Protein 5H7J (pdb70)

CATH classification: 3.40.50.300 (+3 more: 2.40.30.10, 3.30.70.870, 3.30.230.10)

Organism: Pyrococcus horikoshii (strain ATCC 700860 / DSM 12428 / JCM 9974 / NBRC 100139 / OT-3) (NCBI:txid70601)

Structure (mmCIF, N/CA/C/O backbone):
data_5H7J
#
_entry.id   5H7J
#
_cell.length_a   84.216
_cell.length_b   116.131
_cell.length_c   189.166
_cell.angle_alpha   90.00
_cell.angle_beta   90.00
_cell.angle_gamma   90.00
#
_symmetry.space_group_name_H-M   'P 21 21 21'
#
loop_
_entity.id
_entity.type
_entity.pdbx_description
1 polymer 'Elongation factor 2'
2 non-polymer 'PHOSPHOMETHYLPHOSPHONIC ACID GUANYLATE ESTER'
3 water water
#
loop_
_atom_site.group_PDB
_atom_site.id
_atom_site.type_symbol
_atom_site.label_atom_id
_atom_site.label_alt_id
_atom_site.label_comp_id
_atom_site.label_asym_id
_atom_site.label_entity_id
_atom_site.label_seq_id
_atom_site.pdbx_PDB_ins_code
_atom_site.Cartn_x
_atom_site.Cartn_y
_atom_site.Cartn_z
_atom_site.occupancy
_atom_site.B_iso_or_equiv
_atom_site.auth_seq_id
_atom_site.auth_comp_id
_atom_site.auth_asym_id
_atom_site.auth_atom_id
_atom_site.pdbx_PDB_model_num
ATOM 1 N N . ALA A 1 12 ? -15.259 -33.888 -42.693 1.00 84.21 12 ALA A N 1
ATOM 2 C CA . ALA A 1 12 ? -16.661 -33.510 -42.839 1.00 85.82 12 ALA A CA 1
ATOM 3 C C . ALA A 1 12 ? -17.555 -34.295 -41.878 1.00 93.60 12 ALA A C 1
ATOM 4 O O . ALA A 1 12 ? -18.775 -34.096 -41.845 1.00 86.96 12 ALA A O 1
ATOM 6 N N . LYS A 1 13 ? -16.938 -35.195 -41.109 1.00 97.71 13 LYS A N 1
ATOM 7 C CA . LYS A 1 13 ? -17.617 -35.881 -40.000 1.00 96.73 13 LYS A CA 1
ATOM 8 C C . LYS A 1 13 ? -17.777 -34.923 -38.823 1.00 95.84 13 LYS A C 1
ATOM 9 O O . LYS A 1 13 ? -18.430 -35.235 -37.822 1.00 91.81 13 LYS A O 1
ATOM 15 N N . ILE A 1 14 ? -17.154 -33.757 -38.956 1.00 95.71 14 ILE A N 1
ATOM 16 C CA . ILE A 1 14 ? -17.302 -32.683 -37.993 1.00 91.01 14 ILE A CA 1
ATOM 17 C C . ILE A 1 14 ? -18.774 -32.300 -37.846 1.00 94.22 14 ILE A C 1
ATOM 18 O O . ILE A 1 14 ? -19.278 -32.179 -36.724 1.00 91.46 14 ILE A O 1
ATOM 23 N N . LYS A 1 15 ? -19.472 -32.138 -38.974 1.00 97.11 15 LYS A N 1
ATOM 24 C CA . LYS A 1 15 ? -20.893 -31.777 -38.926 1.00 93.48 15 LYS A CA 1
ATOM 25 C C . LYS A 1 15 ? -21.777 -32.867 -38.330 1.00 90.36 15 LYS A C 1
ATOM 26 O O . LYS A 1 15 ? -22.808 -32.566 -37.736 1.00 86.97 15 LYS A O 1
ATOM 32 N N . GLU A 1 16 ? -21.387 -34.129 -38.471 1.00 92.20 16 GLU A N 1
ATOM 33 C CA . GLU A 1 16 ? -22.152 -35.178 -37.811 1.00 92.43 16 GLU A CA 1
ATOM 34 C C . GLU A 1 16 ? -22.023 -34.991 -36.298 1.00 92.25 16 GLU A C 1
ATOM 35 O O . GLU A 1 16 ? -22.968 -35.243 -35.544 1.00 88.27 16 GLU A O 1
ATOM 41 N N . LEU A 1 17 ? -20.860 -34.497 -35.870 1.00 96.51 17 LEU A N 1
ATOM 42 C CA . LEU A 1 17 ? -20.492 -34.458 -34.450 1.00 93.61 17 LEU A CA 1
ATOM 43 C C . LEU A 1 17 ? -21.003 -33.231 -33.682 1.00 90.23 17 LEU A C 1
ATOM 44 O O . LEU A 1 17 ? -21.329 -33.327 -32.491 1.00 85.25 17 LEU A O 1
ATOM 49 N N . MET A 1 18 ? -21.087 -32.089 -34.359 1.00 88.58 18 MET A N 1
ATOM 50 C CA . MET A 1 18 ? -21.417 -30.837 -33.680 1.00 89.14 18 MET A CA 1
ATOM 51 C C . MET A 1 18 ? -22.853 -30.801 -33.130 1.00 87.70 18 MET A C 1
ATOM 52 O O . MET A 1 18 ? -23.149 -30.042 -32.196 1.00 82.81 18 MET A O 1
ATOM 57 N N . LEU A 1 19 ? -23.729 -31.626 -33.705 1.00 85.94 19 LEU A N 1
ATOM 58 C CA . LEU A 1 19 ? -25.120 -31.744 -33.255 1.00 84.09 19 LEU A CA 1
ATOM 59 C C . LEU A 1 19 ? -25.297 -32.500 -31.942 1.00 84.90 19 LEU A C 1
ATOM 60 O O . LEU A 1 19 ? -26.409 -32.557 -31.393 1.00 82.96 19 LEU A O 1
ATOM 65 N N . GLN A 1 20 ? -24.214 -33.089 -31.447 1.00 86.64 20 GLN A N 1
ATOM 66 C CA . GLN A 1 20 ? -24.271 -33.888 -30.229 1.00 85.24 20 GLN A CA 1
ATOM 67 C C . GLN A 1 20 ? -23.335 -33.303 -29.171 1.00 85.50 20 GLN A C 1
ATOM 68 O O . GLN A 1 20 ? -22.103 -33.425 -29.271 1.00 79.11 20 GLN A O 1
ATOM 74 N N . PRO A 1 21 ? -23.925 -32.647 -28.157 1.00 85.69 21 PRO A N 1
ATOM 75 C CA . PRO A 1 21 ? -23.164 -32.020 -27.069 1.00 82.24 21 PRO A CA 1
ATOM 76 C C . PRO A 1 21 ? -22.347 -33.057 -26.282 1.00 80.89 21 PRO A C 1
ATOM 77 O O . PRO A 1 21 ? -21.203 -32.795 -25.896 1.00 76.35 21 PRO A O 1
ATOM 81 N N . GLU A 1 22 ? -22.920 -34.239 -26.068 1.00 83.87 22 GLU A N 1
ATOM 82 C CA . GLU A 1 22 ? -22.257 -35.264 -25.268 1.00 78.81 22 GLU A CA 1
ATOM 83 C C . GLU A 1 22 ? -21.002 -35.811 -25.961 1.00 77.04 22 GLU A C 1
ATOM 84 O O . GLU A 1 22 ? -20.191 -36.501 -25.341 1.00 70.35 22 GLU A O 1
ATOM 90 N N . ARG A 1 23 ? -20.833 -35.476 -27.239 1.00 75.72 23 ARG A N 1
ATOM 91 C CA . ARG A 1 23 ? -19.663 -35.908 -27.997 1.00 76.33 23 ARG A CA 1
ATOM 92 C C . ARG A 1 23 ? -18.607 -34.803 -28.138 1.00 76.88 23 ARG A C 1
ATOM 93 O O . ARG A 1 23 ? -17.603 -34.986 -28.835 1.00 78.79 23 ARG A O 1
ATOM 101 N N . ILE A 1 24 ? -18.829 -33.662 -27.486 1.00 75.06 24 ILE A N 1
ATOM 102 C CA . ILE A 1 24 ? -17.895 -32.532 -27.577 1.00 74.54 24 ILE A CA 1
ATOM 103 C C . ILE A 1 24 ? -16.958 -32.444 -26.364 1.00 69.65 24 ILE A C 1
ATOM 104 O O . ILE A 1 24 ? -17.386 -32.596 -25.214 1.00 67.25 24 ILE A O 1
ATOM 109 N N . ARG A 1 25 ? -15.676 -32.209 -26.629 1.00 68.74 25 ARG A N 1
ATOM 110 C CA . ARG A 1 25 ? -14.710 -31.924 -25.564 1.00 69.20 25 ARG A CA 1
ATOM 111 C C . ARG A 1 25 ? -14.051 -30.547 -25.759 1.00 65.55 25 ARG A C 1
ATOM 112 O O . ARG A 1 25 ? -13.253 -30.347 -26.686 1.00 64.31 25 ARG A O 1
ATOM 120 N N . ASN A 1 26 ? -14.400 -29.604 -24.886 1.00 59.63 26 ASN A N 1
ATOM 121 C CA . ASN A 1 26 ? -13.836 -28.258 -24.939 1.00 60.40 26 ASN A CA 1
ATOM 122 C C . ASN A 1 26 ? -12.720 -28.128 -23.918 1.00 57.27 26 ASN A C 1
ATOM 123 O O . ASN A 1 26 ? -12.966 -28.082 -22.695 1.00 52.72 26 ASN A O 1
ATOM 128 N N . ILE A 1 27 ? -11.487 -28.091 -24.419 1.00 52.82 27 ILE A N 1
ATOM 129 C CA . ILE A 1 27 ? -10.341 -28.231 -23.540 1.00 56.04 27 ILE A CA 1
ATOM 130 C C . ILE A 1 27 ? -9.209 -27.245 -23.833 1.00 53.82 27 ILE A C 1
ATOM 131 O O . ILE A 1 27 ? -9.157 -26.618 -24.899 1.00 49.53 27 ILE A O 1
ATOM 136 N N . GLY A 1 28 ? -8.308 -27.113 -22.864 1.00 48.11 28 GLY A N 1
ATOM 137 C CA . GLY A 1 28 ? -7.066 -26.387 -23.065 1.00 51.26 28 GLY A CA 1
ATOM 138 C C . GLY A 1 28 ? -5.888 -27.123 -22.435 1.00 53.10 28 GLY A C 1
ATOM 139 O O . GLY A 1 28 ? -6.072 -27.986 -21.569 1.00 52.76 28 GLY A O 1
ATOM 140 N N . ILE A 1 29 ? -4.682 -26.769 -22.869 1.00 51.44 29 ILE A N 1
ATOM 141 C CA . ILE A 1 29 ? -3.429 -27.289 -22.315 1.00 52.06 29 ILE A CA 1
ATOM 142 C C . ILE A 1 29 ? -2.686 -26.258 -21.437 1.00 57.48 29 ILE A C 1
ATOM 143 O O . ILE A 1 29 ? -2.319 -25.174 -21.906 1.00 51.16 29 ILE A O 1
ATOM 148 N N . ALA A 1 30 ? -2.462 -26.595 -20.168 1.00 53.34 30 ALA A N 1
ATOM 149 C CA . ALA A 1 30 ? -1.674 -25.743 -19.293 1.00 51.95 30 ALA A CA 1
ATOM 150 C C . ALA A 1 30 ? -0.282 -26.331 -19.084 1.00 58.16 30 ALA A C 1
ATOM 151 O O . ALA A 1 30 ? -0.101 -27.319 -18.356 1.00 54.00 30 ALA A O 1
ATOM 153 N N . ALA A 1 31 ? 0.705 -25.738 -19.739 1.00 58.20 31 ALA A N 1
ATOM 154 C CA . ALA A 1 31 ? 2.080 -26.164 -19.521 1.00 68.49 31 ALA A CA 1
ATOM 155 C C . ALA A 1 31 ? 2.960 -25.005 -19.066 1.00 76.92 31 ALA A C 1
ATOM 156 O O . ALA A 1 31 ? 2.905 -23.902 -19.622 1.00 70.22 31 ALA A O 1
ATOM 158 N N . HIS A 1 32 ? 3.742 -25.275 -18.025 1.00 81.49 32 HIS A N 1
ATOM 159 C CA . HIS A 1 32 ? 4.829 -24.410 -17.589 1.00 80.60 32 HIS A CA 1
ATOM 160 C C . HIS A 1 32 ? 5.735 -24.106 -18.780 1.00 81.57 32 HIS A C 1
ATOM 161 O O . HIS A 1 32 ? 6.086 -25.004 -19.541 1.00 84.19 32 HIS A O 1
ATOM 168 N N . ILE A 1 33 ? 6.048 -22.826 -18.955 1.00 82.74 33 ILE A N 1
ATOM 169 C CA . ILE A 1 33 ? 7.040 -22.336 -19.921 1.00 89.45 33 ILE A CA 1
ATOM 170 C C . ILE A 1 33 ? 8.187 -23.331 -20.175 1.00 93.16 33 ILE A C 1
ATOM 171 O O . ILE A 1 33 ? 9.036 -23.522 -19.299 1.00 94.02 33 ILE A O 1
ATOM 176 N N . ASP A 1 34 ? 8.184 -23.971 -21.351 1.00 93.12 34 ASP A N 1
ATOM 177 C CA . ASP A 1 34 ? 9.165 -25.012 -21.742 1.00 93.53 34 ASP A CA 1
ATOM 178 C C . ASP A 1 34 ? 8.955 -26.389 -21.078 1.00 91.41 34 ASP A C 1
ATOM 179 O O . ASP A 1 34 ? 9.921 -27.130 -20.883 1.00 93.69 34 ASP A O 1
ATOM 184 N N . HIS A 1 35 ? 7.716 -26.742 -20.736 1.00 89.33 35 HIS A N 1
ATOM 185 C CA . HIS A 1 35 ? 7.426 -28.089 -20.225 1.00 86.34 35 HIS A CA 1
ATOM 186 C C . HIS A 1 35 ? 6.897 -29.038 -21.317 1.00 81.24 35 HIS A C 1
ATOM 187 O O . HIS A 1 35 ? 6.755 -30.237 -21.077 1.00 72.45 35 HIS A O 1
ATOM 194 N N . GLY A 1 36 ? 6.601 -28.496 -22.501 1.00 82.66 36 GLY A N 1
ATOM 195 C CA . GLY A 1 36 ? 6.215 -29.303 -23.652 1.00 79.57 36 GLY A CA 1
ATOM 196 C C . GLY A 1 36 ? 4.935 -28.887 -24.373 1.00 80.68 36 GLY A C 1
ATOM 197 O O . GLY A 1 36 ? 4.392 -29.660 -25.172 1.00 74.69 36 GLY A O 1
ATOM 198 N N . LYS A 1 37 ? 4.478 -27.658 -24.116 1.00 84.79 37 LYS A N 1
ATOM 199 C CA . LYS A 1 37 ? 3.163 -27.169 -24.559 1.00 77.62 37 LYS A CA 1
ATOM 200 C C . LYS A 1 37 ? 2.911 -27.214 -26.063 1.00 75.53 37 LYS A C 1
ATOM 201 O O . LYS A 1 37 ? 2.069 -27.990 -26.525 1.00 76.77 37 LYS A O 1
ATOM 207 N N . THR A 1 38 ? 3.604 -26.358 -26.816 1.00 75.41 38 THR A N 1
ATOM 208 C CA . THR A 1 38 ? 3.398 -26.282 -28.263 1.00 75.65 38 THR A CA 1
ATOM 209 C C . THR A 1 38 ? 3.696 -27.636 -28.902 1.00 76.00 38 THR A C 1
ATOM 210 O O . THR A 1 38 ? 2.952 -28.094 -29.783 1.00 74.13 38 THR A O 1
ATOM 214 N N . THR A 1 39 ? 4.768 -28.278 -28.433 1.00 72.70 39 THR A N 1
ATOM 215 C CA . THR A 1 39 ? 5.105 -29.630 -28.860 1.00 73.24 39 THR A CA 1
ATOM 216 C C . THR A 1 39 ? 3.904 -30.554 -28.680 1.00 70.04 39 THR A C 1
ATOM 217 O O . THR A 1 39 ? 3.527 -31.264 -29.605 1.00 70.48 39 THR A O 1
ATOM 221 N N . LEU A 1 40 ? 3.289 -30.524 -27.501 1.00 68.61 40 LEU A N 1
ATOM 222 C CA . LEU A 1 40 ? 2.171 -31.414 -27.231 1.00 69.67 40 LEU A CA 1
ATOM 223 C C . LEU A 1 40 ? 1.002 -31.097 -28.147 1.00 71.86 40 LEU A C 1
ATOM 224 O O . LEU A 1 40 ? 0.439 -32.004 -28.757 1.00 66.12 40 LEU A O 1
ATOM 229 N N . SER A 1 41 ? 0.659 -29.813 -28.257 1.00 73.27 41 SER A N 1
ATOM 230 C CA . SER A 1 41 ? -0.438 -29.375 -29.123 1.00 74.89 41 SER A CA 1
ATOM 231 C C . SER A 1 41 ? -0.196 -29.806 -30.563 1.00 72.18 41 SER A C 1
ATOM 232 O O . SER A 1 41 ? -1.041 -30.468 -31.173 1.00 67.51 41 SER A O 1
ATOM 235 N N . ASP A 1 42 ? 0.969 -29.439 -31.089 1.00 71.94 42 ASP A N 1
ATOM 236 C CA . ASP A 1 42 ? 1.316 -29.740 -32.474 1.00 73.63 42 ASP A CA 1
ATOM 237 C C . ASP A 1 42 ? 1.236 -31.231 -32.787 1.00 75.61 42 ASP A C 1
ATOM 238 O O . ASP A 1 42 ? 0.520 -31.635 -33.704 1.00 78.84 42 ASP A O 1
ATOM 243 N N . ASN A 1 43 ? 1.946 -32.048 -32.013 1.00 76.14 43 ASN A N 1
ATOM 244 C CA . ASN A 1 43 ? 1.996 -33.485 -32.275 1.00 74.22 43 ASN A CA 1
ATOM 245 C C . ASN A 1 43 ? 0.686 -34.196 -31.962 1.00 75.87 43 ASN A C 1
ATOM 246 O O . ASN A 1 43 ? 0.435 -35.264 -32.515 1.00 75.84 43 ASN A O 1
ATOM 251 N N . LEU A 1 44 ? -0.139 -33.614 -31.084 1.00 74.25 44 LEU A N 1
ATOM 252 C CA . LEU A 1 44 ? -1.481 -34.149 -30.813 1.00 72.73 44 LEU A CA 1
ATOM 253 C C . LEU A 1 44 ? -2.371 -34.031 -32.043 1.00 77.01 44 LEU A C 1
ATOM 254 O O . LEU A 1 44 ? -3.197 -34.906 -32.303 1.00 79.66 44 LEU A O 1
ATOM 259 N N . LEU A 1 45 ? -2.204 -32.943 -32.792 1.00 76.61 45 LEU A N 1
ATOM 260 C CA . LEU A 1 45 ? -2.997 -32.734 -33.996 1.00 81.44 45 LEU A CA 1
ATOM 261 C C . LEU A 1 45 ? -2.410 -33.540 -35.152 1.00 81.74 45 LEU A C 1
ATOM 262 O O . LEU A 1 45 ? -3.134 -34.276 -35.825 1.00 82.88 45 LEU A O 1
ATOM 267 N N . ALA A 1 46 ? -1.103 -33.416 -35.368 1.00 79.20 46 ALA A N 1
ATOM 268 C CA . ALA A 1 46 ? -0.424 -34.183 -36.410 1.00 80.01 46 ALA A CA 1
ATOM 269 C C . ALA A 1 46 ? -0.649 -35.696 -36.240 1.00 81.03 46 ALA A C 1
ATOM 270 O O . ALA A 1 46 ? -0.570 -36.459 -37.204 1.00 83.52 46 ALA A O 1
ATOM 272 N N . GLY A 1 47 ? -0.949 -36.119 -35.014 1.00 78.71 47 GLY A N 1
ATOM 273 C CA . GLY A 1 47 ? -1.276 -37.506 -34.729 1.00 76.89 47 GLY A CA 1
ATOM 274 C C . GLY A 1 47 ? -2.648 -37.933 -35.233 1.00 83.64 47 GLY A C 1
ATOM 275 O O . GLY A 1 47 ? -3.084 -39.054 -34.971 1.00 80.45 47 GLY A O 1
ATOM 276 N N . ALA A 1 48 ? -3.324 -37.026 -35.944 1.00 87.38 48 ALA A N 1
ATOM 277 C CA . ALA A 1 48 ? -4.570 -37.303 -36.669 1.00 81.22 48 ALA A CA 1
ATOM 278 C C . ALA A 1 48 ? -4.923 -36.113 -37.556 1.00 79.90 48 ALA A C 1
ATOM 279 O O . ALA A 1 48 ? -5.156 -36.258 -38.754 1.00 81.77 48 ALA A O 1
ATOM 281 N N . ASN A 1 76 ? 0.444 -18.507 -32.403 1.00 94.40 76 ASN A N 1
ATOM 282 C CA . ASN A 1 76 ? -0.838 -18.225 -31.769 1.00 90.66 76 ASN A CA 1
ATOM 283 C C . ASN A 1 76 ? -2.009 -18.703 -32.615 1.00 89.07 76 ASN A C 1
ATOM 284 O O . ASN A 1 76 ? -2.248 -18.178 -33.700 1.00 88.69 76 ASN A O 1
ATOM 289 N N . ALA A 1 77 ? -2.727 -19.705 -32.119 1.00 83.56 77 ALA A N 1
ATOM 290 C CA . ALA A 1 77 ? -3.958 -20.161 -32.752 1.00 79.74 77 ALA A CA 1
ATOM 291 C C . ALA A 1 77 ? -5.110 -20.120 -31.740 1.00 75.98 77 ALA A C 1
ATOM 292 O O . ALA A 1 77 ? -5.003 -20.676 -30.645 1.00 74.45 77 ALA A O 1
ATOM 294 N N . ALA A 1 78 ? -6.206 -19.463 -32.105 1.00 72.20 78 ALA A N 1
ATOM 295 C CA . ALA A 1 78 ? -7.353 -19.338 -31.210 1.00 64.58 78 ALA A CA 1
ATOM 296 C C . ALA A 1 78 ? -7.899 -20.705 -30.819 1.00 65.05 78 ALA A C 1
ATOM 297 O O . ALA A 1 78 ? -8.197 -20.959 -29.651 1.00 63.15 78 ALA A O 1
ATOM 299 N N . ASN A 1 79 ? -8.029 -21.582 -31.808 1.00 66.88 79 ASN A N 1
ATOM 300 C CA . ASN A 1 79 ? -8.507 -22.938 -31.576 1.00 67.14 79 ASN A CA 1
ATOM 301 C C . ASN A 1 79 ? -8.018 -23.897 -32.652 1.00 71.38 79 ASN A C 1
ATOM 302 O O . ASN A 1 79 ? -7.798 -23.505 -33.802 1.00 71.20 79 ASN A O 1
ATOM 307 N N . VAL A 1 80 ? -7.832 -25.149 -32.243 1.00 71.22 80 VAL A N 1
ATOM 308 C CA . VAL A 1 80 ? -7.473 -26.255 -33.125 1.00 72.43 80 VAL A CA 1
ATOM 309 C C . VAL A 1 80 ? -8.259 -27.477 -32.655 1.00 73.55 80 VAL A C 1
ATOM 310 O O . VAL A 1 80 ? -8.218 -27.825 -31.470 1.00 70.03 80 VAL A O 1
ATOM 314 N N . SER A 1 81 ? -8.998 -28.110 -33.567 1.00 74.87 81 SER A N 1
ATOM 315 C CA . SER A 1 81 ? -9.858 -29.237 -33.188 1.00 73.93 81 SER A CA 1
ATOM 316 C C . SER A 1 81 ? -9.370 -30.584 -33.718 1.00 74.07 81 SER A C 1
ATOM 317 O O . SER A 1 81 ? -8.613 -30.669 -34.695 1.00 68.34 81 SER A O 1
ATOM 320 N N . MET A 1 82 ? -9.838 -31.635 -33.054 1.00 77.48 82 MET A N 1
ATOM 321 C CA . MET A 1 82 ? -9.427 -33.002 -33.333 1.00 75.07 82 MET A CA 1
ATOM 322 C C . MET A 1 82 ? -10.615 -33.943 -33.228 1.00 74.31 82 MET A C 1
ATOM 323 O O . MET A 1 82 ? -11.375 -33.882 -32.255 1.00 72.96 82 MET A O 1
ATOM 328 N N . VAL A 1 83 ? -10.774 -34.808 -34.229 1.00 74.99 83 VAL A N 1
ATOM 329 C CA . VAL A 1 83 ? -11.726 -35.913 -34.143 1.00 71.33 83 VAL A CA 1
ATOM 330 C C . VAL A 1 83 ? -10.995 -37.163 -33.656 1.00 72.83 83 VAL A C 1
ATOM 331 O O . VAL A 1 83 ? -9.903 -37.482 -34.138 1.00 69.09 83 VAL A O 1
ATOM 335 N N . HIS A 1 84 ? -11.604 -37.862 -32.699 1.00 74.63 84 HIS A N 1
ATOM 336 C CA . HIS A 1 84 ? -10.969 -38.991 -32.033 1.00 73.75 84 HIS A CA 1
ATOM 337 C C . HIS A 1 84 ? -11.981 -40.095 -31.744 1.00 79.75 84 HIS A C 1
ATOM 338 O O . HIS A 1 84 ? -13.038 -39.838 -31.146 1.00 75.84 84 HIS A O 1
ATOM 345 N N . ASN A 1 85 ? -11.641 -41.315 -32.172 1.00 78.52 85 ASN A N 1
ATOM 346 C CA . ASN A 1 85 ? -12.448 -42.509 -31.920 1.00 77.53 85 ASN A CA 1
ATOM 347 C C . ASN A 1 85 ? -12.102 -43.100 -30.567 1.00 76.58 85 ASN A C 1
ATOM 348 O O . ASN A 1 85 ? -10.933 -43.340 -30.265 1.00 76.77 85 ASN A O 1
ATOM 353 N N . TYR A 1 86 ? -13.115 -43.332 -29.744 1.00 76.22 86 TYR A N 1
ATOM 354 C CA . TYR A 1 86 ? -12.875 -43.916 -28.435 1.00 77.99 86 TYR A CA 1
ATOM 355 C C . TYR A 1 86 ? -13.991 -44.877 -28.049 1.00 78.89 86 TYR A C 1
ATOM 356 O O . TYR A 1 86 ? -15.148 -44.477 -27.859 1.00 74.39 86 TYR A O 1
ATOM 365 N N . GLU A 1 87 ? -13.607 -46.147 -27.929 1.00 78.56 87 GLU A N 1
ATOM 366 C CA . GLU A 1 87 ? -14.516 -47.245 -27.641 1.00 74.89 87 GLU A CA 1
ATOM 367 C C . GLU A 1 87 ? -15.700 -47.238 -28.613 1.00 78.54 87 GLU A C 1
ATOM 368 O O . GLU A 1 87 ? -16.865 -47.285 -28.207 1.00 78.98 87 GLU A O 1
ATOM 374 N N . GLY A 1 88 ? -15.371 -47.173 -29.904 1.00 77.71 88 GLY A N 1
ATOM 375 C CA . GLY A 1 88 ? -16.350 -47.276 -30.971 1.00 80.80 88 GLY A CA 1
ATOM 376 C C . GLY A 1 88 ? -16.865 -45.954 -31.505 1.00 85.50 88 GLY A C 1
ATOM 377 O O . GLY A 1 88 ? -16.973 -45.760 -32.719 1.00 87.20 88 GLY A O 1
ATOM 378 N N . LYS A 1 89 ? -17.190 -45.047 -30.589 1.00 85.30 89 LYS A N 1
ATOM 379 C CA . LYS A 1 89 ? -17.780 -43.752 -30.926 1.00 83.69 89 LYS A CA 1
ATOM 380 C C . LYS A 1 89 ? -16.728 -42.708 -31.314 1.00 84.97 89 LYS A C 1
ATOM 381 O O . LYS A 1 89 ? -15.551 -42.830 -30.957 1.00 85.58 89 LYS A O 1
ATOM 387 N N . ASP A 1 90 ? -17.147 -41.681 -32.046 1.00 80.51 90 ASP A N 1
ATOM 388 C CA . ASP A 1 90 ? -16.239 -40.589 -32.371 1.00 80.14 90 ASP A CA 1
ATOM 389 C C . ASP A 1 90 ? -16.530 -39.366 -31.499 1.00 84.84 90 ASP A C 1
ATOM 390 O O . ASP A 1 90 ? -17.652 -39.194 -31.005 1.00 82.81 90 ASP A O 1
ATOM 395 N N . TYR A 1 91 ? -15.507 -38.540 -31.283 1.00 83.69 91 TYR A N 1
ATOM 396 C CA . TYR A 1 91 ? -15.662 -37.312 -30.501 1.00 80.08 91 TYR A CA 1
ATOM 397 C C . TYR A 1 91 ? -14.946 -36.150 -31.172 1.00 74.43 91 TYR A C 1
ATOM 398 O O . TYR A 1 91 ? -13.988 -36.343 -31.922 1.00 68.52 91 TYR A O 1
ATOM 407 N N . LEU A 1 92 ? -15.444 -34.945 -30.915 1.00 74.05 92 LEU A N 1
ATOM 408 C CA . LEU A 1 92 ? -14.827 -33.725 -31.419 1.00 77.34 92 LEU A CA 1
ATOM 409 C C . LEU A 1 92 ? -14.234 -32.958 -30.242 1.00 75.34 92 LEU A C 1
ATOM 410 O O . LEU A 1 92 ? -14.950 -32.493 -29.343 1.00 71.20 92 LEU A O 1
ATOM 415 N N . ILE A 1 93 ? -12.914 -32.848 -30.246 1.00 72.47 93 ILE A N 1
ATOM 416 C CA . ILE A 1 93 ? -12.198 -32.270 -29.124 1.00 70.06 93 ILE A CA 1
ATOM 417 C C . ILE A 1 93 ? -11.680 -30.896 -29.527 1.00 65.52 93 ILE A C 1
ATOM 418 O O . ILE A 1 93 ? -10.957 -30.763 -30.520 1.00 68.05 93 ILE A O 1
ATOM 423 N N . ASN A 1 94 ? -12.072 -29.869 -28.778 1.00 58.23 94 ASN A N 1
ATOM 424 C CA . ASN A 1 94 ? -11.609 -28.513 -29.078 1.00 63.37 94 ASN A CA 1
ATOM 425 C C . ASN A 1 94 ? -10.437 -28.051 -28.199 1.00 59.24 94 ASN A C 1
ATOM 426 O O . ASN A 1 94 ? -10.610 -27.792 -27.007 1.00 55.77 94 ASN A O 1
ATOM 431 N N . LEU A 1 95 ? -9.254 -27.961 -28.802 1.00 60.44 95 LEU A N 1
ATOM 432 C CA . LEU A 1 95 ? -8.055 -27.470 -28.117 1.00 63.72 95 LEU A CA 1
ATOM 433 C C . LEU A 1 95 ? -7.951 -25.954 -28.270 1.00 62.07 95 LEU A C 1
ATOM 434 O O . LEU A 1 95 ? -7.427 -25.433 -29.257 1.00 61.70 95 LEU A O 1
ATOM 439 N N . ILE A 1 96 ? -8.475 -25.264 -27.269 1.00 59.88 96 ILE A N 1
ATOM 440 C CA . ILE A 1 96 ? -8.559 -23.812 -27.254 1.00 62.31 96 ILE A CA 1
ATOM 441 C C . ILE A 1 96 ? -7.282 -23.212 -26.694 1.00 56.64 96 ILE A C 1
ATOM 442 O O . ILE A 1 96 ? -6.766 -23.701 -25.693 1.00 55.07 96 ILE A O 1
ATOM 447 N N . ASP A 1 97 ? -6.783 -22.156 -27.328 1.00 56.70 97 ASP A N 1
ATOM 448 C CA . ASP A 1 97 ? -5.617 -21.446 -26.816 1.00 57.67 97 ASP A CA 1
ATOM 449 C C . ASP A 1 97 ? -5.807 -21.078 -25.347 1.00 55.98 97 ASP A C 1
ATOM 450 O O . ASP A 1 97 ? -6.818 -20.481 -24.964 1.00 50.86 97 ASP A O 1
ATOM 455 N N . THR A 1 98 ? -4.843 -21.484 -24.534 1.00 47.66 98 THR A N 1
ATOM 456 C CA . THR A 1 98 ? -4.853 -21.250 -23.099 1.00 48.14 98 THR A CA 1
ATOM 457 C C . THR A 1 98 ? -3.494 -20.716 -22.624 1.00 50.92 98 THR A C 1
ATOM 458 O O . THR A 1 98 ? -2.645 -21.488 -22.180 1.00 48.21 98 THR A O 1
ATOM 462 N N . PRO A 1 99 ? -3.282 -19.390 -22.729 1.00 52.07 99 PRO A N 1
ATOM 463 C CA . PRO A 1 99 ? -2.012 -18.782 -22.294 1.00 50.37 99 PRO A CA 1
ATOM 464 C C . PRO A 1 99 ? -1.675 -19.136 -20.846 1.00 45.19 99 PRO A C 1
ATOM 465 O O . PRO A 1 99 ? -2.602 -19.354 -20.066 1.00 43.00 99 PRO A O 1
ATOM 469 N N . GLY A 1 100 ? -0.388 -19.229 -20.509 1.00 43.43 100 GLY A N 1
ATOM 470 C CA . GLY A 1 100 ? 0.032 -19.417 -19.128 1.00 41.24 100 GLY A CA 1
ATOM 471 C C . GLY A 1 100 ? 1.047 -18.384 -18.624 1.00 47.30 100 GLY A C 1
ATOM 472 O O . GLY A 1 100 ? 1.823 -18.682 -17.721 1.00 48.85 100 GLY A O 1
ATOM 473 N N . HIS A 1 101 ? 1.059 -17.181 -19.203 1.00 43.02 101 HIS A N 1
ATOM 474 C CA . HIS A 1 101 ? 1.872 -16.088 -18.673 1.00 41.93 101 HIS A CA 1
ATOM 475 C C . HIS A 1 101 ? 1.207 -15.474 -17.439 1.00 43.94 101 HIS A C 1
ATOM 476 O O . HIS A 1 101 ? 0.242 -14.721 -17.557 1.00 38.79 101 HIS A O 1
ATOM 483 N N . VAL A 1 102 ? 1.729 -15.800 -16.260 1.00 46.32 102 VAL A N 1
ATOM 484 C CA . VAL A 1 102 ? 1.103 -15.401 -15.006 1.00 44.38 102 VAL A CA 1
ATOM 485 C C . VAL A 1 102 ? 1.071 -13.865 -14.825 1.00 47.65 102 VAL A C 1
ATOM 486 O O . VAL A 1 102 ? 0.322 -13.348 -14.001 1.00 41.86 102 VAL A O 1
ATOM 490 N N . ASP A 1 103 ? 1.878 -13.138 -15.592 1.00 43.57 103 ASP A N 1
ATOM 491 C CA . ASP A 1 103 ? 1.833 -11.696 -15.492 1.00 44.70 103 ASP A CA 1
ATOM 492 C C . ASP A 1 103 ? 0.933 -11.082 -16.582 1.00 45.29 103 ASP A C 1
ATOM 493 O O . ASP A 1 103 ? 0.841 -9.859 -16.695 1.00 42.91 103 ASP A O 1
ATOM 498 N N . PHE A 1 104 ? 0.274 -11.941 -17.365 1.00 41.09 104 PHE A N 1
ATOM 499 C CA . PHE A 1 104 ? -0.898 -11.551 -18.164 1.00 39.29 104 PHE A CA 1
ATOM 500 C C . PHE A 1 104 ? -2.107 -12.290 -17.661 1.00 38.81 104 PHE A C 1
ATOM 501 O O . PHE A 1 104 ? -2.700 -13.072 -18.399 1.00 39.98 104 PHE A O 1
ATOM 509 N N . GLY A 1 105 ? -2.476 -12.036 -16.408 1.00 39.43 105 GLY A N 1
ATOM 510 C CA . GLY A 1 105 ? -3.605 -12.706 -15.787 1.00 40.50 105 GLY A CA 1
ATOM 511 C C . GLY A 1 105 ? -4.898 -12.681 -16.581 1.00 42.89 105 GLY A C 1
ATOM 512 O O . GLY A 1 105 ? -5.616 -13.682 -16.640 1.00 45.30 105 GLY A O 1
ATOM 513 N N . GLY A 1 106 ? -5.200 -11.536 -17.177 1.00 42.37 106 GLY A N 1
ATOM 514 C CA . GLY A 1 106 ? -6.421 -11.373 -17.935 1.00 44.09 106 GLY A CA 1
ATOM 515 C C . GLY A 1 106 ? -6.631 -12.475 -18.960 1.00 44.88 106 GLY A C 1
ATOM 516 O O . GLY A 1 106 ? -7.678 -13.114 -18.973 1.00 45.22 106 GLY A O 1
ATOM 517 N N . ASP A 1 107 ? -5.627 -12.692 -19.805 1.00 44.81 107 ASP A N 1
ATOM 518 C CA . ASP A 1 107 ? -5.612 -13.799 -20.777 1.00 45.61 107 ASP A CA 1
ATOM 519 C C . ASP A 1 107 ? -5.771 -15.198 -20.177 1.00 45.53 107 ASP A C 1
ATOM 520 O O . ASP A 1 107 ? -6.511 -16.034 -20.710 1.00 49.14 107 ASP A O 1
ATOM 525 N N . VAL A 1 108 ? -5.068 -15.470 -19.088 1.00 40.06 108 VAL A N 1
ATOM 526 C CA . VAL A 1 108 ? -5.161 -16.795 -18.498 1.00 44.72 108 VAL A CA 1
ATOM 527 C C . VAL A 1 108 ? -6.583 -17.029 -17.999 1.00 48.28 108 VAL A C 1
ATOM 528 O O . VAL A 1 108 ? -7.193 -18.073 -18.257 1.00 49.36 108 VAL A O 1
ATOM 532 N N . THR A 1 109 ? -7.100 -16.046 -17.277 1.00 44.58 109 THR A N 1
ATOM 533 C CA . THR A 1 109 ? -8.430 -16.125 -16.694 1.00 46.32 109 THR A CA 1
ATOM 534 C C . THR A 1 109 ? -9.509 -16.294 -17.774 1.00 49.40 109 THR A C 1
ATOM 535 O O . THR A 1 109 ? -10.360 -17.176 -17.677 1.00 42.75 109 THR A O 1
ATOM 539 N N . ARG A 1 110 ? -9.459 -15.456 -18.805 1.00 45.35 110 ARG A N 1
ATOM 540 C CA . ARG A 1 110 ? -10.442 -15.565 -19.876 1.00 50.50 110 ARG A CA 1
ATOM 541 C C . ARG A 1 110 ? -10.405 -16.979 -20.498 1.00 48.41 110 ARG A C 1
ATOM 542 O O . ARG A 1 110 ? -11.448 -17.623 -20.701 1.00 44.49 110 ARG A O 1
ATOM 550 N N . ALA A 1 111 ? -9.199 -17.470 -20.764 1.00 44.92 111 ALA A N 1
ATOM 551 C CA . ALA A 1 111 ? -9.045 -18.754 -21.444 1.00 43.95 111 ALA A CA 1
ATOM 552 C C . ALA A 1 111 ? -9.642 -19.846 -20.584 1.00 44.19 111 ALA A C 1
ATOM 553 O O . ALA A 1 111 ? -10.384 -20.686 -21.074 1.00 47.08 111 ALA A O 1
ATOM 555 N N . MET A 1 112 ? -9.363 -19.804 -19.288 1.00 42.32 112 MET A N 1
ATOM 556 C CA . MET A 1 112 ? -9.908 -20.806 -18.388 1.00 43.09 112 MET A CA 1
ATOM 557 C C . MET A 1 112 ? -11.441 -20.774 -18.389 1.00 53.48 112 MET A C 1
ATOM 558 O O . MET A 1 112 ? -12.091 -21.820 -18.230 1.00 47.09 112 MET A O 1
ATOM 563 N N . ARG A 1 113 ? -12.012 -19.573 -18.550 1.00 51.41 113 ARG A N 1
ATOM 564 C CA . ARG A 1 113 ? -13.469 -19.415 -18.516 1.00 48.30 113 ARG A CA 1
ATOM 565 C C . ARG A 1 113 ? -14.119 -20.113 -19.716 1.00 49.77 113 ARG A C 1
ATOM 566 O O . ARG A 1 113 ? -15.220 -20.639 -19.608 1.00 54.42 113 ARG A O 1
ATOM 574 N N . ALA A 1 114 ? -13.398 -20.152 -20.834 1.00 49.34 114 ALA A N 1
ATOM 575 C CA . ALA A 1 114 ? -13.839 -20.783 -22.081 1.00 47.69 114 ALA A CA 1
ATOM 576 C C . ALA A 1 114 ? -13.812 -22.332 -22.125 1.00 56.56 114 ALA A C 1
ATOM 577 O O . ALA A 1 114 ? -14.520 -22.929 -22.941 1.00 59.17 114 ALA A O 1
ATOM 579 N N . ILE A 1 115 ? -12.979 -22.977 -21.305 1.00 51.86 115 ILE A N 1
ATOM 580 C CA . ILE A 1 115 ? -12.774 -24.425 -21.420 1.00 50.95 115 ILE A CA 1
ATOM 581 C C . ILE A 1 115 ? -13.441 -25.189 -20.281 1.00 53.54 115 ILE A C 1
ATOM 582 O O . ILE A 1 115 ? -13.649 -24.635 -19.198 1.00 54.50 115 ILE A O 1
ATOM 587 N N . ASP A 1 116 ? -13.765 -26.461 -20.505 1.00 50.82 116 ASP A N 1
ATOM 588 C CA . ASP A 1 116 ? -14.358 -27.269 -19.430 1.00 56.16 116 ASP A CA 1
ATOM 589 C C . ASP A 1 116 ? -13.360 -28.233 -18.802 1.00 51.62 116 ASP A C 1
ATOM 590 O O . ASP A 1 116 ? -13.587 -28.777 -17.715 1.00 50.79 116 ASP A O 1
ATOM 595 N N . GLY A 1 117 ? -12.258 -28.452 -19.502 1.00 49.46 117 GLY A N 1
ATOM 596 C CA . GLY A 1 117 ? -11.286 -29.419 -19.055 1.00 50.79 117 GLY A CA 1
ATOM 597 C C . GLY A 1 117 ? -9.934 -28.908 -19.464 1.00 53.53 117 GLY A C 1
ATOM 598 O O . GLY A 1 117 ? -9.786 -28.266 -20.522 1.00 50.03 117 GLY A O 1
ATOM 599 N N . VAL A 1 118 ? -8.950 -29.183 -18.618 1.00 47.86 118 VAL A N 1
ATOM 600 C CA . VAL A 1 118 ? -7.575 -28.817 -18.910 1.00 43.85 118 VAL A CA 1
ATOM 601 C C . VAL A 1 118 ? -6.613 -30.011 -18.734 1.00 46.28 118 VAL A C 1
ATOM 602 O O . VAL A 1 118 ? -6.733 -30.807 -17.792 1.00 44.39 118 VAL A O 1
ATOM 606 N N . ILE A 1 119 ? -5.667 -30.125 -19.658 1.00 50.63 119 ILE A N 1
ATOM 607 C CA . ILE A 1 119 ? -4.553 -31.045 -19.512 1.00 49.45 119 ILE A CA 1
ATOM 608 C C . ILE A 1 119 ? -3.400 -30.301 -18.846 1.00 49.64 119 ILE A C 1
ATOM 609 O O . ILE A 1 119 ? -2.739 -29.454 -19.461 1.00 48.18 119 ILE A O 1
ATOM 614 N N . ILE A 1 120 ? -3.171 -30.614 -17.577 1.00 47.43 120 ILE A N 1
ATOM 615 C CA . ILE A 1 120 ? -1.999 -30.114 -16.875 1.00 47.75 120 ILE A CA 1
ATOM 616 C C . ILE A 1 120 ? -0.786 -30.894 -17.370 1.00 49.65 120 ILE A C 1
ATOM 617 O O . ILE A 1 120 ? -0.779 -32.113 -17.334 1.00 49.93 120 ILE A O 1
ATOM 622 N N . VAL A 1 121 ? 0.226 -30.194 -17.856 1.00 50.17 121 VAL A N 1
ATOM 623 C CA . VAL A 1 121 ? 1.437 -30.853 -18.299 1.00 52.45 121 VAL A CA 1
ATOM 624 C C . VAL A 1 121 ? 2.581 -30.541 -17.337 1.00 58.24 121 VAL A C 1
ATOM 625 O O . VAL A 1 121 ? 2.922 -29.377 -17.134 1.00 57.73 121 VAL A O 1
ATOM 629 N N . VAL A 1 122 ? 3.142 -31.587 -16.724 1.00 56.93 122 VAL A N 1
ATOM 630 C CA . VAL A 1 122 ? 4.277 -31.445 -15.815 1.00 48.94 122 VAL A CA 1
ATOM 631 C C . VAL A 1 122 ? 5.506 -32.202 -16.342 1.00 54.17 122 VAL A C 1
ATOM 632 O O . VAL A 1 122 ? 5.405 -33.369 -16.748 1.00 49.08 122 VAL A O 1
ATOM 636 N N . ASP A 1 123 ? 6.649 -31.513 -16.345 1.00 55.10 123 ASP A N 1
ATOM 637 C CA . ASP A 1 123 ? 7.961 -32.070 -16.691 1.00 56.77 123 ASP A CA 1
ATOM 638 C C . ASP A 1 123 ? 8.394 -33.105 -15.636 1.00 56.00 123 ASP A C 1
ATOM 639 O O . ASP A 1 123 ? 8.544 -32.772 -14.449 1.00 50.84 123 ASP A O 1
ATOM 644 N N . ALA A 1 124 ? 8.592 -34.349 -16.080 1.00 55.54 124 ALA A N 1
ATOM 645 C CA . ALA A 1 124 ? 8.952 -35.465 -15.195 1.00 55.27 124 ALA A CA 1
ATOM 646 C C . ALA A 1 124 ? 10.174 -35.151 -14.330 1.00 55.36 124 ALA A C 1
ATOM 647 O O . ALA A 1 124 ? 10.160 -35.359 -13.112 1.00 54.00 124 ALA A O 1
ATOM 649 N N . VAL A 1 125 ? 11.213 -34.598 -14.946 1.00 57.00 125 VAL A N 1
ATOM 650 C CA . VAL A 1 125 ? 12.425 -34.269 -14.203 1.00 56.70 125 VAL A CA 1
ATOM 651 C C . VAL A 1 125 ? 12.196 -33.090 -13.272 1.00 57.26 125 VAL A C 1
ATOM 652 O O . VAL A 1 125 ? 12.521 -33.152 -12.085 1.00 61.26 125 VAL A O 1
ATOM 656 N N . GLU A 1 126 ? 11.631 -32.012 -13.809 1.00 59.66 126 GLU A N 1
ATOM 657 C CA . GLU A 1 126 ? 11.548 -30.756 -13.071 1.00 57.66 126 GLU A CA 1
ATOM 658 C C . GLU A 1 126 ? 10.453 -30.766 -11.997 1.00 53.51 126 GLU A C 1
ATOM 659 O O . GLU A 1 126 ? 10.599 -30.139 -10.960 1.00 53.95 126 GLU A O 1
ATOM 665 N N . GLY A 1 127 ? 9.365 -31.485 -12.239 1.00 52.93 127 GLY A N 1
ATOM 666 C CA . GLY A 1 127 ? 8.297 -31.557 -11.258 1.00 50.90 127 GLY A CA 1
ATOM 667 C C . GLY A 1 127 ? 7.372 -30.349 -11.328 1.00 55.10 127 GLY A C 1
ATOM 668 O O . GLY A 1 127 ? 7.485 -29.524 -12.241 1.00 51.55 127 GLY A O 1
ATOM 669 N N . VAL A 1 128 ? 6.465 -30.243 -10.355 1.00 53.60 128 VAL A N 1
ATOM 670 C CA . VAL A 1 128 ? 5.467 -29.176 -10.329 1.00 50.05 128 VAL A CA 1
ATOM 671 C C . VAL A 1 128 ? 6.077 -27.844 -9.915 1.00 50.21 128 VAL A C 1
ATOM 672 O O . VAL A 1 128 ? 6.505 -27.683 -8.777 1.00 52.05 128 VAL A O 1
ATOM 676 N N . MET A 1 129 ? 6.106 -26.907 -10.857 1.00 48.61 129 MET A N 1
ATOM 677 C CA . MET A 1 129 ? 6.722 -25.587 -10.692 1.00 50.84 129 MET A CA 1
ATOM 678 C C . MET A 1 129 ? 5.700 -24.541 -10.197 1.00 49.63 129 MET A C 1
ATOM 679 O O . MET A 1 129 ? 4.503 -24.740 -10.353 1.00 48.25 129 MET A O 1
ATOM 684 N N . PRO A 1 130 ? 6.169 -23.439 -9.574 1.00 51.82 130 PRO A N 1
ATOM 685 C CA . PRO A 1 130 ? 5.237 -22.405 -9.093 1.00 49.86 130 PRO A CA 1
ATOM 686 C C . PRO A 1 130 ? 4.262 -21.886 -10.166 1.00 53.38 130 PRO A C 1
ATOM 687 O O . PRO A 1 130 ? 3.078 -21.652 -9.857 1.00 50.23 130 PRO A O 1
ATOM 691 N N . GLN A 1 131 ? 4.730 -21.734 -11.403 1.00 48.91 131 GLN A N 1
ATOM 692 C CA . GLN A 1 131 ? 3.866 -21.212 -12.460 1.00 52.64 131 GLN A CA 1
ATOM 693 C C . GLN A 1 131 ? 2.747 -22.206 -12.780 1.00 54.02 131 GLN A C 1
ATOM 694 O O . GLN A 1 131 ? 1.612 -21.815 -13.093 1.00 48.08 131 GLN A O 1
ATOM 700 N N . THR A 1 132 ? 3.103 -23.489 -12.706 1.00 51.44 132 THR A N 1
ATOM 701 C CA . THR A 1 132 ? 2.174 -24.587 -12.885 1.00 53.56 132 THR A CA 1
ATOM 702 C C . THR A 1 132 ? 1.107 -24.566 -11.794 1.00 48.03 132 THR A C 1
ATOM 703 O O . THR A 1 132 ? -0.063 -24.772 -12.087 1.00 48.63 132 THR A O 1
ATOM 707 N N . GLU A 1 133 ? 1.507 -24.339 -10.542 1.00 43.46 133 GLU A N 1
ATOM 708 C CA . GLU A 1 133 ? 0.532 -24.238 -9.453 1.00 49.89 133 GLU A CA 1
ATOM 709 C C . GLU A 1 133 ? -0.454 -23.106 -9.720 1.00 49.49 133 GLU A C 1
ATOM 710 O O . GLU A 1 133 ? -1.660 -23.235 -9.447 1.00 44.72 133 GLU A O 1
ATOM 716 N N . THR A 1 134 ? 0.069 -22.001 -10.255 1.00 46.74 134 THR A N 1
ATOM 717 C CA . THR A 1 134 ? -0.739 -20.824 -10.494 1.00 45.61 134 THR A CA 1
ATOM 718 C C . THR A 1 134 ? -1.782 -21.081 -11.590 1.00 47.19 134 THR A C 1
ATOM 719 O O . THR A 1 134 ? -2.964 -20.839 -11.364 1.00 47.68 134 THR A O 1
ATOM 723 N N . VAL A 1 135 ? -1.398 -21.622 -12.741 1.00 43.24 135 VAL A N 1
ATOM 724 C CA . VAL A 1 135 ? -2.425 -21.856 -13.746 1.00 46.01 135 VAL A CA 1
ATOM 725 C C . VAL A 1 135 ? -3.461 -22.894 -13.261 1.00 49.21 135 VAL A C 1
ATOM 726 O O . VAL A 1 135 ? -4.662 -22.728 -13.494 1.00 50.16 135 VAL A O 1
ATOM 730 N N . VAL A 1 136 ? -3.003 -23.939 -12.573 1.00 47.47 136 VAL A N 1
ATOM 731 C CA . VAL A 1 136 ? -3.889 -24.972 -12.045 1.00 46.23 136 VAL A CA 1
ATOM 732 C C . VAL A 1 136 ? -4.924 -24.346 -11.120 1.00 44.69 136 VAL A C 1
ATOM 733 O O . VAL A 1 136 ? -6.110 -24.687 -11.157 1.00 41.99 136 VAL A O 1
ATOM 737 N N . ARG A 1 137 ? -4.450 -23.412 -10.300 1.00 49.05 137 ARG A N 1
ATOM 738 C CA . ARG A 1 137 ? -5.292 -22.627 -9.408 1.00 44.88 137 ARG A CA 1
ATOM 739 C C . ARG A 1 137 ? -6.389 -21.878 -10.174 1.00 47.43 137 ARG A C 1
ATOM 740 O O . ARG A 1 137 ? -7.554 -21.838 -9.741 1.00 47.08 137 ARG A O 1
ATOM 748 N N . GLN A 1 138 ? -6.026 -21.304 -11.315 1.00 41.02 138 GLN A N 1
ATOM 749 C CA . GLN A 1 138 ? -6.999 -20.561 -12.110 1.00 44.82 138 GLN A CA 1
ATOM 750 C C . GLN A 1 138 ? -8.026 -21.507 -12.741 1.00 49.54 138 GLN A C 1
ATOM 751 O O . GLN A 1 138 ? -9.219 -21.191 -12.794 1.00 44.08 138 GLN A O 1
ATOM 757 N N . ALA A 1 139 ? -7.570 -22.666 -13.215 1.00 43.04 139 ALA A N 1
ATOM 758 C CA . ALA A 1 139 ? -8.486 -23.642 -13.775 1.00 44.49 139 ALA A CA 1
ATOM 759 C C . ALA A 1 139 ? -9.495 -24.078 -12.693 1.00 47.92 139 ALA A C 1
ATOM 760 O O . ALA A 1 139 ? -10.714 -24.070 -12.912 1.00 47.63 139 ALA A O 1
ATOM 762 N N . LEU A 1 140 ? -8.987 -24.403 -11.512 1.00 40.67 140 LEU A N 1
ATOM 763 C CA . LEU A 1 140 ? -9.854 -24.801 -10.426 1.00 43.06 140 LEU A CA 1
ATOM 764 C C . LEU A 1 140 ? -10.846 -23.676 -10.043 1.00 50.45 140 LEU A C 1
ATOM 765 O O . LEU A 1 140 ? -12.015 -23.953 -9.770 1.00 48.27 140 LEU A O 1
ATOM 770 N N . ARG A 1 141 ? -10.391 -22.419 -10.053 1.00 49.89 141 ARG A N 1
ATOM 771 C CA . ARG A 1 141 ? -11.249 -21.292 -9.693 1.00 50.54 141 ARG A CA 1
ATOM 772 C C . ARG A 1 141 ? -12.405 -21.146 -10.692 1.00 53.84 141 ARG A C 1
ATOM 773 O O . ARG A 1 141 ? -13.513 -20.708 -10.334 1.00 55.36 141 ARG A O 1
ATOM 781 N N . GLU A 1 142 ? -12.148 -21.524 -11.942 1.00 48.80 142 GLU A N 1
ATOM 782 C CA . GLU A 1 142 ? -13.147 -21.392 -12.982 1.00 46.94 142 GLU A CA 1
ATOM 783 C C . GLU A 1 142 ? -13.831 -22.731 -13.261 1.00 49.11 142 GLU A C 1
ATOM 784 O O . GLU A 1 142 ? -14.329 -22.955 -14.362 1.00 49.36 142 GLU A O 1
ATOM 790 N N . TYR A 1 143 ? -13.847 -23.614 -12.262 1.00 49.17 143 TYR A N 1
ATOM 791 C CA . TYR A 1 143 ? -14.580 -24.885 -12.354 1.00 54.11 143 TYR A CA 1
ATOM 792 C C . TYR A 1 143 ? -14.206 -25.654 -13.627 1.00 54.56 143 TYR A C 1
ATOM 793 O O . TYR A 1 143 ? -15.070 -26.115 -14.369 1.00 57.43 143 TYR A O 1
ATOM 802 N N . VAL A 1 144 ? -12.907 -25.720 -13.896 1.00 51.64 144 VAL A N 1
ATOM 803 C CA . VAL A 1 144 ? -12.361 -26.490 -15.005 1.00 53.14 144 VAL A CA 1
ATOM 804 C C . VAL A 1 144 ? -11.766 -27.782 -14.461 1.00 53.75 144 VAL A C 1
ATOM 805 O O . VAL A 1 144 ? -10.882 -27.740 -13.595 1.00 53.25 144 VAL A O 1
ATOM 809 N N . LYS A 1 145 ? -12.253 -28.924 -14.940 1.00 51.97 145 LYS A N 1
ATOM 810 C CA . LYS A 1 145 ? -11.764 -30.195 -14.424 1.00 54.70 145 LYS A CA 1
ATOM 811 C C . LYS A 1 145 ? -10.389 -30.539 -15.023 1.00 49.93 145 LYS A C 1
ATOM 812 O O . LYS A 1 145 ? -10.123 -30.306 -16.215 1.00 46.64 145 LYS A O 1
ATOM 818 N N . PRO A 1 146 ? -9.500 -31.079 -14.178 1.00 50.83 146 PRO A N 1
ATOM 819 C CA . PRO A 1 146 ? -8.129 -31.341 -14.628 1.00 50.00 146 PRO A CA 1
ATOM 820 C C . PRO A 1 146 ? -7.829 -32.813 -14.924 1.00 51.27 146 PRO A C 1
ATOM 821 O O . PRO A 1 146 ? -8.391 -33.758 -14.361 1.00 47.14 146 PRO A O 1
ATOM 825 N N . VAL A 1 147 ? -6.899 -32.977 -15.840 1.00 52.07 147 VAL A N 1
ATOM 826 C CA . VAL A 1 147 ? -6.329 -34.267 -16.146 1.00 54.40 147 VAL A CA 1
ATOM 827 C C . VAL A 1 147 ? -4.814 -34.038 -16.202 1.00 53.41 147 VAL A C 1
ATOM 828 O O . VAL A 1 147 ? -4.383 -32.908 -16.462 1.00 47.90 147 VAL A O 1
ATOM 832 N N . LEU A 1 148 ? -4.002 -35.058 -15.920 1.00 53.94 148 LEU A N 1
ATOM 833 C CA . LEU A 1 148 ? -2.552 -34.840 -15.866 1.00 51.24 148 LEU A CA 1
ATOM 834 C C . LEU A 1 148 ? -1.777 -35.550 -16.976 1.00 57.25 148 LEU A C 1
ATOM 835 O O . LEU A 1 148 ? -2.087 -36.685 -17.340 1.00 57.88 148 LEU A O 1
ATOM 840 N N . PHE A 1 149 ? -0.779 -34.863 -17.527 1.00 54.93 149 PHE A N 1
ATOM 841 C CA . PHE A 1 149 ? 0.178 -35.494 -18.429 1.00 56.11 149 PHE A CA 1
ATOM 842 C C . PHE A 1 149 ? 1.619 -35.203 -18.022 1.00 57.37 149 PHE A C 1
ATOM 843 O O . PHE A 1 149 ? 2.099 -34.071 -18.134 1.00 55.79 149 PHE A O 1
ATOM 851 N N . ILE A 1 150 ? 2.302 -36.238 -17.548 1.00 54.80 150 ILE A N 1
ATOM 852 C CA . ILE A 1 150 ? 3.689 -36.106 -17.135 1.00 56.73 150 ILE A CA 1
ATOM 853 C C . ILE A 1 150 ? 4.575 -36.260 -18.366 1.00 55.50 150 ILE A C 1
ATOM 854 O O . ILE A 1 150 ? 4.575 -37.303 -19.013 1.00 57.13 150 ILE A O 1
ATOM 859 N N . ASN A 1 151 ? 5.301 -35.197 -18.695 1.00 55.28 151 ASN A N 1
ATOM 860 C CA . ASN A 1 151 ? 6.061 -35.129 -19.940 1.00 55.51 151 ASN A CA 1
ATOM 861 C C . ASN A 1 151 ? 7.553 -35.380 -19.716 1.00 54.75 151 ASN A C 1
ATOM 862 O O . ASN A 1 151 ? 8.002 -35.447 -18.573 1.00 53.51 151 ASN A O 1
ATOM 867 N N . LYS A 1 152 ? 8.300 -35.514 -20.813 1.00 50.90 152 LYS A N 1
ATOM 868 C CA . LYS A 1 152 ? 9.756 -35.642 -20.801 1.00 59.20 152 LYS A CA 1
ATOM 869 C C . LYS A 1 152 ? 10.248 -36.852 -19.993 1.00 60.86 152 LYS A C 1
ATOM 870 O O . LYS A 1 152 ? 11.304 -36.802 -19.357 1.00 56.80 152 LYS A O 1
ATOM 876 N N . VAL A 1 153 ? 9.472 -37.934 -20.035 1.00 58.00 153 VAL A N 1
ATOM 877 C CA . VAL A 1 153 ? 9.833 -39.177 -19.368 1.00 59.52 153 VAL A CA 1
ATOM 878 C C . VAL A 1 153 ? 11.012 -39.809 -20.109 1.00 62.64 153 VAL A C 1
ATOM 879 O O . VAL A 1 153 ? 11.837 -40.493 -19.511 1.00 61.77 153 VAL A O 1
ATOM 883 N N . ASP A 1 154 ? 11.101 -39.540 -21.410 1.00 60.42 154 ASP A N 1
ATOM 884 C CA . ASP A 1 154 ? 12.250 -39.944 -22.220 1.00 62.72 154 ASP A CA 1
ATOM 885 C C . ASP A 1 154 ? 13.560 -39.546 -21.550 1.00 63.79 154 ASP A C 1
ATOM 886 O O . ASP A 1 154 ? 14.574 -40.219 -21.698 1.00 64.56 154 ASP A O 1
ATOM 891 N N . ARG A 1 155 ? 13.533 -38.445 -20.809 1.00 60.42 155 ARG A N 1
ATOM 892 C CA . ARG A 1 155 ? 14.702 -38.038 -20.051 1.00 65.52 155 ARG A CA 1
ATOM 893 C C . ARG A 1 155 ? 14.958 -39.008 -18.906 1.00 63.00 155 ARG A C 1
ATOM 894 O O . ARG A 1 155 ? 16.106 -39.364 -18.632 1.00 60.88 155 ARG A O 1
ATOM 902 N N . LEU A 1 156 ? 13.886 -39.434 -18.245 1.00 59.94 156 LEU A N 1
ATOM 903 C CA . LEU A 1 156 ? 13.988 -40.405 -17.155 1.00 64.29 156 LEU A CA 1
ATOM 904 C C . LEU A 1 156 ? 14.641 -41.708 -17.632 1.00 61.56 156 LEU A C 1
ATOM 905 O O . LEU A 1 156 ? 15.421 -42.322 -16.910 1.00 61.40 156 LEU A O 1
ATOM 910 N N . ILE A 1 157 ? 14.314 -42.105 -18.858 1.00 59.74 157 ILE A N 1
ATOM 911 C CA . ILE A 1 157 ? 14.777 -43.349 -19.447 1.00 61.27 157 ILE A CA 1
ATOM 912 C C . ILE A 1 157 ? 16.222 -43.298 -19.952 1.00 66.17 157 ILE A C 1
ATOM 913 O O . ILE A 1 157 ? 17.000 -44.211 -19.689 1.00 68.83 157 ILE A O 1
ATOM 918 N N . ARG A 1 158 ? 16.589 -42.238 -20.664 1.00 64.63 158 ARG A N 1
ATOM 919 C CA . ARG A 1 158 ? 17.890 -42.196 -21.336 1.00 67.95 158 ARG A CA 1
ATOM 920 C C . ARG A 1 158 ? 18.988 -41.553 -20.490 1.00 69.93 158 ARG A C 1
ATOM 921 O O . ARG A 1 158 ? 20.123 -42.029 -20.449 1.00 72.88 158 ARG A O 1
ATOM 929 N N . GLU A 1 159 ? 18.628 -40.478 -19.807 1.00 64.53 159 GLU A N 1
ATOM 930 C CA . GLU A 1 159 ? 19.558 -39.665 -19.045 1.00 60.12 159 GLU A CA 1
ATOM 931 C C . GLU A 1 159 ? 19.838 -40.259 -17.652 1.00 61.42 159 GLU A C 1
ATOM 932 O O . GLU A 1 159 ? 20.988 -40.361 -17.216 1.00 61.24 159 GLU A O 1
ATOM 938 N N . LEU A 1 160 ? 18.785 -40.653 -16.943 1.00 57.70 160 LEU A N 1
ATOM 939 C CA . LEU A 1 160 ? 18.972 -41.161 -15.589 1.00 58.68 160 LEU A CA 1
ATOM 940 C C . LEU A 1 160 ? 18.910 -42.695 -15.497 1.00 53.34 160 LEU A C 1
ATOM 941 O O . LEU A 1 160 ? 19.251 -43.258 -14.466 1.00 53.19 160 LEU A O 1
ATOM 946 N N . LYS A 1 161 ? 18.454 -43.350 -16.564 1.00 54.87 161 LYS A N 1
ATOM 947 C CA . LYS A 1 161 ? 18.369 -44.820 -16.628 1.00 57.20 161 LYS A CA 1
ATOM 948 C C . LYS A 1 161 ? 17.583 -45.421 -15.481 1.00 52.81 161 LYS A C 1
ATOM 949 O O . LYS A 1 161 ? 17.969 -46.449 -14.940 1.00 49.08 161 LYS A O 1
ATOM 955 N N . LEU A 1 162 ? 16.483 -44.773 -15.118 1.00 53.69 162 LEU A N 1
ATOM 956 C CA . LEU A 1 162 ? 15.584 -45.274 -14.091 1.00 51.46 162 LEU A CA 1
ATOM 957 C C . LEU A 1 162 ? 14.890 -46.572 -14.502 1.00 49.22 162 LEU A C 1
ATOM 958 O O . LEU A 1 162 ? 14.684 -46.845 -15.679 1.00 48.92 162 LEU A O 1
ATOM 963 N N . THR A 1 163 ? 14.564 -47.376 -13.500 1.00 49.25 163 THR A N 1
ATOM 964 C CA . THR A 1 163 ? 13.747 -48.572 -13.648 1.00 50.96 163 THR A CA 1
ATOM 965 C C . THR A 1 163 ? 12.273 -48.174 -13.669 1.00 54.01 163 THR A C 1
ATOM 966 O O . THR A 1 163 ? 11.935 -47.074 -13.247 1.00 50.15 163 THR A O 1
ATOM 970 N N . PRO A 1 164 ? 11.388 -49.071 -14.138 1.00 58.15 164 PRO A N 1
ATOM 971 C CA . PRO A 1 164 ? 9.963 -48.736 -14.093 1.00 54.51 164 PRO A CA 1
ATOM 972 C C . PRO A 1 164 ? 9.496 -48.393 -12.685 1.00 59.10 164 PRO A C 1
ATOM 973 O O . PRO A 1 164 ? 8.749 -47.423 -12.500 1.00 59.21 164 PRO A O 1
ATOM 977 N N . GLN A 1 165 ? 9.948 -49.172 -11.704 1.00 59.52 165 GLN A N 1
ATOM 978 C CA . GLN A 1 165 ? 9.584 -48.939 -10.308 1.00 64.86 165 GLN A CA 1
ATOM 979 C C . GLN A 1 165 ? 9.909 -47.510 -9.875 1.00 62.47 165 GLN A C 1
ATOM 980 O O . GLN A 1 165 ? 9.060 -46.841 -9.284 1.00 60.49 165 GLN A O 1
ATOM 986 N N . GLN A 1 166 ? 11.129 -47.058 -10.173 1.00 53.89 166 GLN A N 1
ATOM 987 C CA . GLN A 1 166 ? 11.587 -45.736 -9.763 1.00 54.30 166 GLN A CA 1
ATOM 988 C C . GLN A 1 166 ? 10.817 -44.642 -10.466 1.00 55.99 166 GLN A C 1
ATOM 989 O O . GLN A 1 166 ? 10.598 -43.578 -9.900 1.00 52.03 166 GLN A O 1
ATOM 995 N N . MET A 1 167 ? 10.430 -44.901 -11.710 1.00 53.63 167 MET A N 1
ATOM 996 C CA . MET A 1 167 ? 9.723 -43.904 -12.488 1.00 55.28 167 MET A CA 1
ATOM 997 C C . MET A 1 167 ? 8.276 -43.785 -11.989 1.00 63.41 167 MET A C 1
ATOM 998 O O . MET A 1 167 ? 7.769 -42.664 -11.812 1.00 56.77 167 MET A O 1
ATOM 1003 N N . MET A 1 168 ? 7.625 -44.923 -11.727 1.00 61.00 168 MET A N 1
ATOM 1004 C CA . MET A 1 168 ? 6.284 -44.903 -11.156 1.00 58.63 168 MET A CA 1
ATOM 1005 C C . MET A 1 168 ? 6.271 -44.153 -9.826 1.00 63.13 168 MET A C 1
ATOM 1006 O O . MET A 1 168 ? 5.331 -43.406 -9.522 1.00 62.20 168 MET A O 1
ATOM 1011 N N . GLU A 1 169 ? 7.321 -44.314 -9.032 1.00 58.59 169 GLU A N 1
ATOM 1012 C CA . GLU A 1 169 ? 7.324 -43.620 -7.758 1.00 62.32 169 GLU A CA 1
ATOM 1013 C C . GLU A 1 169 ? 7.503 -42.117 -7.987 1.00 63.50 169 GLU A C 1
ATOM 1014 O O . GLU A 1 169 ? 6.908 -41.299 -7.274 1.00 65.99 169 GLU A O 1
ATOM 1020 N N . ARG A 1 170 ? 8.294 -41.759 -8.996 1.00 58.11 170 ARG A N 1
ATOM 1021 C CA . ARG A 1 170 ? 8.517 -40.360 -9.337 1.00 59.18 170 ARG A CA 1
ATOM 1022 C C . ARG A 1 170 ? 7.200 -39.701 -9.755 1.00 60.17 170 ARG A C 1
ATOM 1023 O O . ARG A 1 170 ? 6.881 -38.581 -9.336 1.00 60.61 170 ARG A O 1
ATOM 1031 N N . PHE A 1 171 ? 6.438 -40.423 -10.570 1.00 57.00 171 PHE A N 1
ATOM 1032 C CA . PHE A 1 171 ? 5.095 -40.023 -10.971 1.00 59.74 171 PHE A CA 1
ATOM 1033 C C . PHE A 1 171 ? 4.160 -39.794 -9.777 1.00 59.30 171 PHE A C 1
ATOM 1034 O O . PHE A 1 171 ? 3.447 -38.789 -9.723 1.00 57.67 171 PHE A O 1
ATOM 1042 N N . SER A 1 172 ? 4.203 -40.711 -8.814 1.00 58.54 172 SER A N 1
ATOM 1043 C CA . SER A 1 172 ? 3.422 -40.600 -7.588 1.00 60.16 172 SER A CA 1
ATOM 1044 C C . SER A 1 172 ? 3.694 -39.349 -6.747 1.00 61.15 172 SER A C 1
ATOM 1045 O O . SER A 1 172 ? 2.797 -38.877 -6.048 1.00 61.69 172 SER A O 1
ATOM 1048 N N . LYS A 1 173 ? 4.909 -38.812 -6.775 1.00 56.75 173 LYS A N 1
ATOM 1049 C CA . LYS A 1 173 ? 5.125 -37.584 -6.024 1.00 60.99 173 LYS A CA 1
ATOM 1050 C C . LYS A 1 173 ? 4.593 -36.382 -6.814 1.00 58.31 173 LYS A C 1
ATOM 1051 O O . LYS A 1 173 ? 4.061 -35.447 -6.229 1.00 58.79 173 LYS A O 1
ATOM 1057 N N . ILE A 1 174 ? 4.743 -36.422 -8.138 1.00 54.11 174 ILE A N 1
ATOM 1058 C CA . ILE A 1 174 ? 4.167 -35.410 -9.015 1.00 58.76 174 ILE A CA 1
ATOM 1059 C C . ILE A 1 174 ? 2.635 -35.403 -8.870 1.00 58.72 174 ILE A C 1
ATOM 1060 O O . ILE A 1 174 ? 2.027 -34.365 -8.590 1.00 52.72 174 ILE A O 1
ATOM 1065 N N . ILE A 1 175 ? 2.034 -36.579 -9.018 1.00 55.53 175 ILE A N 1
ATOM 1066 C CA . ILE A 1 175 ? 0.609 -36.769 -8.771 1.00 58.14 175 ILE A CA 1
ATOM 1067 C C . ILE A 1 175 ? 0.165 -36.298 -7.377 1.00 61.00 175 ILE A C 1
ATOM 1068 O O . ILE A 1 175 ? -0.866 -35.618 -7.238 1.00 58.39 175 ILE A O 1
ATOM 1073 N N . MET A 1 176 ? 0.946 -36.636 -6.353 1.00 58.67 176 MET A N 1
ATOM 1074 C CA . MET A 1 176 ? 0.629 -36.196 -4.995 1.00 63.04 176 MET A CA 1
ATOM 1075 C C . MET A 1 176 ? 0.630 -34.661 -4.904 1.00 62.29 176 MET A C 1
ATOM 1076 O O . MET A 1 176 ? -0.282 -34.070 -4.321 1.00 57.79 176 MET A O 1
ATOM 1081 N N . ASP A 1 177 ? 1.651 -34.034 -5.496 1.00 61.90 177 ASP A N 1
ATOM 1082 C CA . ASP A 1 177 ? 1.766 -32.573 -5.554 1.00 60.10 177 ASP A CA 1
ATOM 1083 C C . ASP A 1 177 ? 0.566 -31.920 -6.249 1.00 59.74 177 ASP A C 1
ATOM 1084 O O . ASP A 1 177 ? -0.002 -30.935 -5.756 1.00 55.17 177 ASP A O 1
ATOM 1089 N N . VAL A 1 178 ? 0.196 -32.469 -7.405 1.00 55.99 178 VAL A N 1
ATOM 1090 C CA . VAL A 1 178 ? -0.953 -31.980 -8.144 1.00 54.60 178 VAL A CA 1
ATOM 1091 C C . VAL A 1 178 ? -2.231 -32.153 -7.295 1.00 59.34 178 VAL A C 1
ATOM 1092 O O . VAL A 1 178 ? -3.059 -31.244 -7.210 1.00 54.75 178 VAL A O 1
ATOM 1096 N N . ASN A 1 179 ? -2.371 -33.301 -6.638 1.00 57.89 179 ASN A N 1
ATOM 1097 C CA . ASN A 1 179 ? -3.572 -33.564 -5.862 1.00 54.89 179 ASN A CA 1
ATOM 1098 C C . ASN A 1 179 ? -3.601 -32.748 -4.580 1.00 54.68 179 ASN A C 1
ATOM 1099 O O . ASN A 1 179 ? -4.665 -32.528 -4.017 1.00 55.09 179 ASN A O 1
ATOM 1104 N N . ARG A 1 180 ? -2.453 -32.268 -4.123 1.00 54.85 180 ARG A N 1
ATOM 1105 C CA . ARG A 1 180 ? -2.487 -31.321 -3.016 1.00 58.38 180 ARG A CA 1
ATOM 1106 C C . ARG A 1 180 ? -3.102 -29.997 -3.499 1.00 57.60 180 ARG A C 1
ATOM 1107 O O . ARG A 1 180 ? -3.872 -29.359 -2.778 1.00 56.89 180 ARG A O 1
ATOM 1115 N N . LEU A 1 181 ? -2.767 -29.602 -4.725 1.00 57.07 181 LEU A N 1
ATOM 1116 C CA . LEU A 1 181 ? -3.328 -28.395 -5.338 1.00 59.88 181 LEU A CA 1
ATOM 1117 C C . LEU A 1 181 ? -4.856 -28.482 -5.501 1.00 56.34 181 LEU A C 1
ATOM 1118 O O . LEU A 1 181 ? -5.577 -27.518 -5.243 1.00 52.39 181 LEU A O 1
ATOM 1123 N N . ILE A 1 182 ? -5.336 -29.645 -5.923 1.00 51.51 182 ILE A N 1
ATOM 1124 C CA . ILE A 1 182 ? -6.759 -29.855 -6.128 1.00 56.51 182 ILE A CA 1
ATOM 1125 C C . ILE A 1 182 ? -7.508 -29.867 -4.788 1.00 57.57 182 ILE A C 1
ATOM 1126 O O . ILE A 1 182 ? -8.546 -29.224 -4.630 1.00 55.41 182 ILE A O 1
ATOM 1131 N N . GLN A 1 183 ? -6.954 -30.573 -3.813 1.00 56.51 183 GLN A N 1
ATOM 1132 C CA . GLN A 1 183 ? -7.528 -30.600 -2.473 1.00 64.97 183 GLN A CA 1
ATOM 1133 C C . GLN A 1 183 ? -7.609 -29.191 -1.848 1.00 64.68 183 GLN A C 1
ATOM 1134 O O . GLN A 1 183 ? -8.522 -28.896 -1.068 1.00 61.95 183 GLN A O 1
ATOM 1140 N N . ARG A 1 184 ? -6.668 -28.320 -2.211 1.00 61.43 184 ARG A N 1
ATOM 1141 C CA . ARG A 1 184 ? -6.589 -26.999 -1.600 1.00 58.63 184 ARG A CA 1
ATOM 1142 C C . ARG A 1 184 ? -7.451 -25.957 -2.313 1.00 57.81 184 ARG A C 1
ATOM 1143 O O . ARG A 1 184 ? -8.018 -25.086 -1.669 1.00 58.04 184 ARG A O 1
ATOM 1151 N N . TYR A 1 185 ? -7.560 -26.050 -3.636 1.00 59.38 185 TYR A N 1
ATOM 1152 C CA . TYR A 1 185 ? -8.108 -24.945 -4.425 1.00 50.63 185 TYR A CA 1
ATOM 1153 C C . TYR A 1 185 ? -9.357 -25.296 -5.237 1.00 53.13 185 TYR A C 1
ATOM 1154 O O . TYR A 1 185 ? -10.066 -24.405 -5.698 1.00 53.39 185 TYR A O 1
ATOM 1163 N N . ALA A 1 186 ? -9.643 -26.581 -5.416 1.00 53.89 186 ALA A N 1
ATOM 1164 C CA . ALA A 1 186 ? -10.841 -26.962 -6.166 1.00 53.55 186 ALA A CA 1
ATOM 1165 C C . ALA A 1 186 ? -12.098 -26.577 -5.396 1.00 55.53 186 ALA A C 1
ATOM 1166 O O . ALA A 1 186 ? -12.089 -26.534 -4.157 1.00 53.10 186 ALA A O 1
ATOM 1168 N N . PRO A 1 187 ? -13.182 -26.300 -6.131 1.00 50.79 187 PRO A N 1
ATOM 1169 C CA . PRO A 1 187 ? -14.492 -26.103 -5.495 1.00 63.23 187 PRO A CA 1
ATOM 1170 C C . PRO A 1 187 ? -14.779 -27.248 -4.523 1.00 62.49 187 PRO A C 1
ATOM 1171 O O . PRO A 1 187 ? -14.366 -28.382 -4.799 1.00 61.90 187 PRO A O 1
ATOM 1175 N N . GLU A 1 188 ? -15.430 -26.953 -3.401 1.00 58.90 188 GLU A N 1
ATOM 1176 C CA . GLU A 1 188 ? -15.587 -27.935 -2.332 1.00 63.87 188 GLU A CA 1
ATOM 1177 C C . GLU A 1 188 ? -16.193 -29.241 -2.856 1.00 63.93 188 GLU A C 1
ATOM 1178 O O . GLU A 1 188 ? -15.772 -30.325 -2.454 1.00 61.34 188 GLU A O 1
ATOM 1184 N N . GLU A 1 189 ? -17.128 -29.124 -3.797 1.00 65.80 189 GLU A N 1
ATOM 1185 C CA . GLU A 1 189 ? -17.798 -30.278 -4.413 1.00 66.54 189 GLU A CA 1
ATOM 1186 C C . GLU A 1 189 ? -16.844 -31.288 -5.030 1.00 68.33 189 GLU A C 1
ATOM 1187 O O . GLU A 1 189 ? -17.177 -32.471 -5.144 1.00 60.32 189 GLU A O 1
ATOM 1193 N N . TYR A 1 190 ? -15.670 -30.813 -5.444 1.00 65.55 190 TYR A N 1
ATOM 1194 C CA . TYR A 1 190 ? -14.782 -31.605 -6.291 1.00 65.31 190 TYR A CA 1
ATOM 1195 C C . TYR A 1 190 ? -13.384 -31.836 -5.688 1.00 61.60 190 TYR A C 1
ATOM 1196 O O . TYR A 1 190 ? -12.489 -32.344 -6.359 1.00 61.89 190 TYR A O 1
ATOM 1205 N N . LYS A 1 191 ? -13.205 -31.474 -4.425 1.00 62.01 191 LYS A N 1
ATOM 1206 C CA . LYS A 1 191 ? -11.902 -31.588 -3.782 1.00 62.05 191 LYS A CA 1
ATOM 1207 C C . LYS A 1 191 ? -11.392 -33.034 -3.780 1.00 64.61 191 LYS A C 1
ATOM 1208 O O . LYS A 1 191 ? -10.189 -33.270 -3.826 1.00 64.60 191 LYS A O 1
ATOM 1214 N N . LYS A 1 192 ? -12.304 -34.001 -3.750 1.00 68.49 192 LYS A N 1
ATOM 1215 C CA . LYS A 1 192 ? -11.908 -35.407 -3.850 1.00 67.67 192 LYS A CA 1
ATOM 1216 C C . LYS A 1 192 ? -12.203 -35.972 -5.238 1.00 63.75 192 LYS A C 1
ATOM 1217 O O . LYS A 1 192 ? -11.369 -36.674 -5.811 1.00 63.54 192 LYS A O 1
ATOM 1223 N N . LYS A 1 193 ? -13.364 -35.631 -5.791 1.00 61.83 193 LYS A N 1
ATOM 1224 C CA . LYS A 1 193 ? -13.780 -36.135 -7.104 1.00 64.94 193 LYS A CA 1
ATOM 1225 C C . LYS A 1 193 ? -12.797 -35.814 -8.226 1.00 63.33 193 LYS A C 1
ATOM 1226 O O . LYS A 1 193 ? -12.575 -36.620 -9.131 1.00 60.43 193 LYS A O 1
ATOM 1232 N N . TRP A 1 194 ? -12.221 -34.621 -8.175 1.00 63.27 194 TRP A N 1
ATOM 1233 C CA . TRP A 1 194 ? -11.423 -34.142 -9.285 1.00 60.00 194 TRP A CA 1
ATOM 1234 C C . TRP A 1 194 ? -9.958 -34.567 -9.170 1.00 57.59 194 TRP A C 1
ATOM 1235 O O . TRP A 1 194 ? -9.176 -34.360 -10.102 1.00 52.51 194 TRP A O 1
ATOM 1246 N N . MET A 1 195 ? -9.611 -35.195 -8.047 1.00 55.67 195 MET A N 1
ATOM 1247 C CA . MET A 1 195 ? -8.271 -35.765 -7.864 1.00 62.54 195 MET A CA 1
ATOM 1248 C C . MET A 1 195 ? -7.894 -36.701 -9.020 1.00 58.80 195 MET A C 1
ATOM 1249 O O . MET A 1 195 ? -8.749 -37.409 -9.552 1.00 56.84 195 MET A O 1
ATOM 1254 N N . VAL A 1 196 ? -6.625 -36.657 -9.427 1.00 57.98 196 VAL A N 1
ATOM 1255 C CA . VAL A 1 196 ? -6.125 -37.492 -10.518 1.00 59.38 196 VAL A CA 1
ATOM 1256 C C . VAL A 1 196 ? -5.374 -38.732 -9.990 1.00 60.74 196 VAL A C 1
ATOM 1257 O O . VAL A 1 196 ? -4.678 -38.676 -8.972 1.00 56.79 196 VAL A O 1
ATOM 1261 N N . LYS A 1 197 ? -5.542 -39.848 -10.696 1.00 63.86 197 LYS A N 1
ATOM 1262 C CA . LYS A 1 197 ? -5.017 -41.151 -10.284 1.00 67.51 197 LYS A CA 1
ATOM 1263 C C . LYS A 1 197 ? -4.558 -41.914 -11.535 1.00 63.61 197 LYS A C 1
ATOM 1264 O O . LYS A 1 197 ? -5.242 -41.912 -12.555 1.00 58.08 197 LYS A O 1
ATOM 1270 N N . VAL A 1 198 ? -3.388 -42.546 -11.474 1.00 67.05 198 VAL A N 1
ATOM 1271 C CA . VAL A 1 198 ? -2.840 -43.214 -12.662 1.00 66.86 198 VAL A CA 1
ATOM 1272 C C . VAL A 1 198 ? -3.716 -44.413 -13.047 1.00 67.28 198 VAL A C 1
ATOM 1273 O O . VAL A 1 198 ? -3.945 -44.711 -14.230 1.00 63.51 198 VAL A O 1
ATOM 1277 N N . GLU A 1 199 ? -4.258 -45.024 -12.001 1.00 67.08 199 GLU A N 1
ATOM 1278 C CA . GLU A 1 199 ? -4.995 -46.275 -12.035 1.00 71.78 199 GLU A CA 1
ATOM 1279 C C . GLU A 1 199 ? -6.273 -46.225 -12.869 1.00 71.52 199 GLU A C 1
ATOM 1280 O O . GLU A 1 199 ? -6.718 -47.246 -13.387 1.00 67.31 199 GLU A O 1
ATOM 1286 N N . ASP A 1 200 ? -6.866 -45.039 -13.002 1.00 70.97 200 ASP A N 1
ATOM 1287 C CA . ASP A 1 200 ? -8.071 -44.892 -13.815 1.00 68.52 200 ASP A CA 1
ATOM 1288 C C . ASP A 1 200 ? -7.784 -44.156 -15.121 1.00 65.99 200 ASP A C 1
ATOM 1289 O O . ASP A 1 200 ? -8.686 -43.886 -15.909 1.00 69.39 200 ASP A O 1
ATOM 1294 N N . GLY A 1 201 ? -6.524 -43.812 -15.339 1.00 60.48 201 GLY A N 1
ATOM 1295 C CA . GLY A 1 201 ? -6.164 -43.091 -16.540 1.00 63.97 201 GLY A CA 1
ATOM 1296 C C . GLY A 1 201 ? -6.532 -41.612 -16.523 1.00 57.29 201 GLY A C 1
ATOM 1297 O O . GLY A 1 201 ? -6.752 -41.027 -17.573 1.00 56.73 201 GLY A O 1
ATOM 1298 N N . SER A 1 202 ? -6.608 -40.999 -15.345 1.00 56.38 202 SER A N 1
ATOM 1299 C CA . SER A 1 202 ? -6.675 -39.539 -15.296 1.00 61.12 202 SER A CA 1
ATOM 1300 C C . SER A 1 202 ? -5.250 -38.968 -15.129 1.00 58.33 202 SER A C 1
ATOM 1301 O O . SER A 1 202 ? -5.057 -37.771 -14.908 1.00 57.50 202 SER A O 1
ATOM 1304 N N . VAL A 1 203 ? -4.262 -39.852 -15.216 1.00 57.67 203 VAL A N 1
ATOM 1305 C CA . VAL A 1 203 ? -2.870 -39.473 -15.424 1.00 55.82 203 VAL A CA 1
ATOM 1306 C C . VAL A 1 203 ? -2.353 -40.309 -16.584 1.00 56.35 203 VAL A C 1
ATOM 1307 O O . VAL A 1 203 ? -2.590 -41.503 -16.637 1.00 57.45 203 VAL A O 1
ATOM 1311 N N . ALA A 1 204 ? -1.663 -39.683 -17.524 1.00 55.21 204 ALA A N 1
ATOM 1312 C CA . ALA A 1 204 ? -0.884 -40.420 -18.501 1.00 56.41 204 ALA A CA 1
ATOM 1313 C C . ALA A 1 204 ? 0.563 -39.897 -18.445 1.00 63.51 204 ALA A C 1
ATOM 1314 O O . ALA A 1 204 ? 0.804 -38.821 -17.884 1.00 64.48 204 ALA A O 1
ATOM 1316 N N . PHE A 1 205 ? 1.524 -40.646 -18.992 1.00 60.25 205 PHE A N 1
ATOM 1317 C CA . PHE A 1 205 ? 2.921 -40.183 -19.037 1.00 61.03 205 PHE A CA 1
ATOM 1318 C C . PHE A 1 205 ? 3.592 -40.543 -20.350 1.00 57.01 205 PHE A C 1
ATOM 1319 O O . PHE A 1 205 ? 3.207 -41.489 -21.024 1.00 63.21 205 PHE A O 1
ATOM 1327 N N . GLY A 1 206 ? 4.604 -39.779 -20.720 1.00 53.89 206 GLY A N 1
ATOM 1328 C CA . GLY A 1 206 ? 5.262 -40.034 -21.980 1.00 59.05 206 GLY A CA 1
ATOM 1329 C C . GLY A 1 206 ? 6.134 -38.902 -22.464 1.00 54.37 206 GLY A C 1
ATOM 1330 O O . GLY A 1 206 ? 6.686 -38.136 -21.677 1.00 53.76 206 GLY A O 1
ATOM 1331 N N . SER A 1 207 ? 6.269 -38.819 -23.779 1.00 55.58 207 SER A N 1
ATOM 1332 C CA . SER A 1 207 ? 7.099 -37.812 -24.397 1.00 56.35 207 SER A CA 1
ATOM 1333 C C . SER A 1 207 ? 6.389 -37.203 -25.591 1.00 61.77 207 SER A C 1
ATOM 1334 O O . SER A 1 207 ? 6.181 -37.868 -26.605 1.00 57.67 207 SER A O 1
ATOM 1337 N N . ALA A 1 208 ? 6.024 -35.929 -25.458 1.00 63.23 208 ALA A N 1
ATOM 1338 C CA . ALA A 1 208 ? 5.424 -35.190 -26.556 1.00 64.56 208 ALA A CA 1
ATOM 1339 C C . ALA A 1 208 ? 6.374 -35.169 -27.750 1.00 62.14 208 ALA A C 1
ATOM 1340 O O . ALA A 1 208 ? 5.955 -35.385 -28.885 1.00 62.80 208 ALA A O 1
ATOM 1342 N N . TYR A 1 209 ? 7.655 -34.931 -27.482 1.00 63.50 209 TYR A N 1
ATOM 1343 C CA . TYR A 1 209 ? 8.642 -34.786 -28.548 1.00 66.41 209 TYR A CA 1
ATOM 1344 C C . TYR A 1 209 ? 8.828 -36.092 -29.295 1.00 69.43 209 TYR A C 1
ATOM 1345 O O . TYR A 1 209 ? 8.819 -36.116 -30.522 1.00 72.03 209 TYR A O 1
ATOM 1354 N N . TYR A 1 210 ? 8.988 -37.178 -28.548 1.00 65.03 210 TYR A N 1
ATOM 1355 C CA . TYR A 1 210 ? 9.173 -38.487 -29.152 1.00 65.95 210 TYR A CA 1
ATOM 1356 C C . TYR A 1 210 ? 7.828 -39.196 -29.405 1.00 70.46 210 TYR A C 1
ATOM 1357 O O . TYR A 1 210 ? 7.794 -40.396 -29.699 1.00 68.22 210 TYR A O 1
ATOM 1366 N N . ASN A 1 211 ? 6.730 -38.442 -29.287 1.00 65.81 211 ASN A N 1
ATOM 1367 C CA . ASN A 1 211 ? 5.404 -38.867 -29.762 1.00 68.42 211 ASN A CA 1
ATOM 1368 C C . ASN A 1 211 ? 4.796 -40.116 -29.119 1.00 67.31 211 ASN A C 1
ATOM 1369 O O . ASN A 1 211 ? 4.036 -40.836 -29.766 1.00 70.89 211 ASN A O 1
ATOM 1374 N N . TRP A 1 212 ? 5.094 -40.370 -27.852 1.00 66.13 212 TRP A N 1
ATOM 1375 C CA . TRP A 1 212 ? 4.519 -41.542 -27.198 1.00 66.01 212 TRP A CA 1
ATOM 1376 C C . TRP A 1 212 ? 3.966 -41.240 -25.806 1.00 64.52 212 TRP A C 1
ATOM 1377 O O . TRP A 1 212 ? 4.477 -40.378 -25.088 1.00 59.38 212 TRP A O 1
ATOM 1388 N N . ALA A 1 213 ? 2.918 -41.962 -25.426 1.00 68.37 213 ALA A N 1
ATOM 1389 C CA . ALA A 1 213 ? 2.357 -41.830 -24.085 1.00 69.10 213 ALA A CA 1
ATOM 1390 C C . ALA A 1 213 ? 1.805 -43.163 -23.582 1.00 70.01 213 ALA A C 1
ATOM 1391 O O . ALA A 1 213 ? 1.534 -44.060 -24.372 1.00 66.36 213 ALA A O 1
ATOM 1393 N N . LEU A 1 214 ? 1.641 -43.274 -22.263 1.00 70.03 214 LEU A N 1
ATOM 1394 C CA . LEU A 1 214 ? 1.045 -44.453 -21.639 1.00 70.40 214 LEU A CA 1
ATOM 1395 C C . LEU A 1 214 ? 0.106 -44.077 -20.499 1.00 68.79 214 LEU A C 1
ATOM 1396 O O . LEU A 1 214 ? 0.353 -43.103 -19.782 1.00 63.11 214 LEU A O 1
ATOM 1401 N N . SER A 1 215 ? -0.966 -44.862 -20.364 1.00 68.26 215 SER A N 1
ATOM 1402 C CA . SER A 1 215 ? -1.842 -44.897 -19.191 1.00 70.41 215 SER A CA 1
ATOM 1403 C C . SER A 1 215 ? -2.194 -46.361 -18.941 1.00 77.34 215 SER A C 1
ATOM 1404 O O . SER A 1 215 ? -2.191 -47.148 -19.889 1.00 80.89 215 SER A O 1
ATOM 1407 N N . VAL A 1 216 ? -2.486 -46.748 -17.699 1.00 72.15 216 VAL A N 1
ATOM 1408 C CA . VAL A 1 216 ? -2.827 -48.151 -17.454 1.00 75.70 216 VAL A CA 1
ATOM 1409 C C . VAL A 1 216 ? -4.077 -48.626 -18.227 1.00 79.76 216 VAL A C 1
ATOM 1410 O O . VAL A 1 216 ? -4.107 -49.770 -18.683 1.00 84.50 216 VAL A O 1
ATOM 1414 N N . PRO A 1 217 ? -5.096 -47.765 -18.415 1.00 79.51 217 PRO A N 1
ATOM 1415 C CA . PRO A 1 217 ? -6.205 -48.329 -19.195 1.00 80.11 217 PRO A CA 1
ATOM 1416 C C . PRO A 1 217 ? -5.847 -48.577 -20.654 1.00 81.22 217 PRO A C 1
ATOM 1417 O O . PRO A 1 217 ? -6.483 -49.408 -21.302 1.00 84.82 217 PRO A O 1
ATOM 1421 N N . PHE A 1 218 ? -4.838 -47.875 -21.158 1.00 79.67 218 PHE A N 1
ATOM 1422 C CA . PHE A 1 218 ? -4.352 -48.131 -22.509 1.00 83.52 218 PHE A CA 1
ATOM 1423 C C . PHE A 1 218 ? -3.500 -49.387 -22.533 1.00 86.13 218 PHE A C 1
ATOM 1424 O O . PHE A 1 218 ? -3.457 -50.107 -23.527 1.00 85.97 218 PHE A O 1
ATOM 1432 N N . MET A 1 219 ? -2.809 -49.632 -21.428 1.00 87.10 219 MET A N 1
ATOM 1433 C CA . MET A 1 219 ? -1.955 -50.802 -21.312 1.00 88.76 219 MET A CA 1
ATOM 1434 C C . MET A 1 219 ? -2.796 -52.077 -21.298 1.00 90.46 219 MET A C 1
ATOM 1435 O O . MET A 1 219 ? -2.360 -53.115 -21.780 1.00 92.11 219 MET A O 1
ATOM 1440 N N . LYS A 1 220 ? -4.014 -51.993 -20.778 1.00 87.74 220 LYS A N 1
ATOM 1441 C CA . LYS A 1 220 ? -4.851 -53.178 -20.661 1.00 86.08 220 LYS A CA 1
ATOM 1442 C C . LYS A 1 220 ? -5.860 -53.377 -21.793 1.00 90.54 220 LYS A C 1
ATOM 1443 O O . LYS A 1 220 ? -6.717 -54.248 -21.702 1.00 94.89 220 LYS A O 1
ATOM 1449 N N . ARG A 1 221 ? -5.786 -52.570 -22.842 1.00 91.97 221 ARG A N 1
ATOM 1450 C CA . ARG A 1 221 ? -6.611 -52.806 -24.024 1.00 93.34 221 ARG A CA 1
ATOM 1451 C C . ARG A 1 221 ? -5.674 -52.989 -25.209 1.00 96.63 221 ARG A C 1
ATOM 1452 O O . ARG A 1 221 ? -6.091 -53.198 -26.355 1.00 99.98 221 ARG A O 1
ATOM 1460 N N . THR A 1 222 ? -4.386 -52.948 -24.904 1.00 93.98 222 THR A N 1
ATOM 1461 C CA . THR A 1 222 ? -3.375 -53.052 -25.934 1.00 96.78 222 THR A CA 1
ATOM 1462 C C . THR A 1 222 ? -2.344 -54.099 -25.518 1.00 97.70 222 THR A C 1
ATOM 1463 O O . THR A 1 222 ? -1.776 -54.801 -26.362 1.00 94.25 222 THR A O 1
ATOM 1467 N N . GLY A 1 223 ? -2.145 -54.236 -24.211 1.00 97.18 223 GLY A N 1
ATOM 1468 C CA . GLY A 1 223 ? -1.261 -55.259 -23.687 1.00 93.21 223 GLY A CA 1
ATOM 1469 C C . GLY A 1 223 ? 0.145 -54.779 -23.373 1.00 97.60 223 GLY A C 1
ATOM 1470 O O . GLY A 1 223 ? 0.843 -55.410 -22.578 1.00 97.11 223 GLY A O 1
ATOM 1471 N N . VAL A 1 224 ? 0.567 -53.673 -23.986 1.00 95.70 224 VAL A N 1
ATOM 1472 C CA . VAL A 1 224 ? 1.929 -53.175 -23.793 1.00 91.56 224 VAL A CA 1
ATOM 1473 C C . VAL A 1 224 ? 2.266 -52.921 -22.319 1.00 92.27 224 VAL A C 1
ATOM 1474 O O . VAL A 1 224 ? 1.394 -52.638 -21.491 1.00 92.57 224 VAL A O 1
ATOM 1478 N N . LYS A 1 225 ? 3.544 -53.104 -22.003 1.00 88.70 225 LYS A N 1
ATOM 1479 C CA . LYS A 1 225 ? 4.093 -52.761 -20.710 1.00 92.03 225 LYS A CA 1
ATOM 1480 C C . LYS A 1 225 ? 5.131 -51.649 -20.842 1.00 91.67 225 LYS A C 1
ATOM 1481 O O . LYS A 1 225 ? 5.588 -51.308 -21.939 1.00 88.75 225 LYS A O 1
ATOM 1487 N N . PHE A 1 226 ? 5.506 -51.091 -19.703 1.00 89.08 226 PHE A N 1
ATOM 1488 C CA . PHE A 1 226 ? 6.424 -49.974 -19.685 1.00 85.79 226 PHE A CA 1
ATOM 1489 C C . PHE A 1 226 ? 7.874 -50.441 -19.893 1.00 87.47 226 PHE A C 1
ATOM 1490 O O . PHE A 1 226 ? 8.747 -49.640 -20.255 1.00 83.40 226 PHE A O 1
ATOM 1498 N N . ASN A 1 227 ? 8.143 -51.732 -19.697 1.00 86.68 227 ASN A N 1
ATOM 1499 C CA . ASN A 1 227 ? 9.528 -52.177 -19.811 1.00 83.55 227 ASN A CA 1
ATOM 1500 C C . ASN A 1 227 ? 10.004 -52.246 -21.267 1.00 83.04 227 ASN A C 1
ATOM 1501 O O . ASN A 1 227 ? 11.204 -52.123 -21.531 1.00 81.73 227 ASN A O 1
ATOM 1506 N N . GLU A 1 228 ? 9.075 -52.410 -22.211 1.00 82.66 228 GLU A N 1
ATOM 1507 C CA . GLU A 1 228 ? 9.444 -52.374 -23.630 1.00 81.58 228 GLU A CA 1
ATOM 1508 C C . GLU A 1 228 ? 9.752 -50.968 -24.101 1.00 82.44 228 GLU A C 1
ATOM 1509 O O . GLU A 1 228 ? 10.783 -50.747 -24.731 1.00 79.65 228 GLU A O 1
ATOM 1515 N N . ILE A 1 229 ? 8.845 -50.033 -23.807 1.00 83.19 229 ILE A N 1
ATOM 1516 C CA . ILE A 1 229 ? 9.019 -48.622 -24.151 1.00 79.34 229 ILE A CA 1
ATOM 1517 C C . ILE A 1 229 ? 10.393 -48.138 -23.703 1.00 77.20 229 ILE A C 1
ATOM 1518 O O . ILE A 1 229 ? 11.073 -47.411 -24.434 1.00 77.29 229 ILE A O 1
ATOM 1523 N N . ILE A 1 230 ? 10.803 -48.568 -22.512 1.00 74.51 230 ILE A N 1
ATOM 1524 C CA . ILE A 1 230 ? 12.160 -48.338 -22.031 1.00 78.39 230 ILE A CA 1
ATOM 1525 C C . ILE A 1 230 ? 13.201 -48.907 -23.004 1.00 81.38 230 ILE A C 1
ATOM 1526 O O . ILE A 1 230 ? 14.162 -48.225 -23.394 1.00 74.97 230 ILE A O 1
ATOM 1531 N N . ASP A 1 231 ? 12.996 -50.166 -23.387 1.00 84.72 231 ASP A N 1
ATOM 1532 C CA . ASP A 1 231 ? 13.877 -50.846 -24.334 1.00 83.23 231 ASP A CA 1
ATOM 1533 C C . ASP A 1 231 ? 13.847 -50.132 -25.692 1.00 76.88 231 ASP A C 1
ATOM 1534 O O . ASP A 1 231 ? 14.897 -49.752 -26.210 1.00 75.23 231 ASP A O 1
ATOM 1539 N N . LEU A 1 232 ? 12.648 -49.935 -26.244 1.00 73.89 232 LEU A N 1
ATOM 1540 C CA . LEU A 1 232 ? 12.480 -49.239 -27.524 1.00 77.07 232 LEU A CA 1
ATOM 1541 C C . LEU A 1 232 ? 13.142 -47.853 -27.526 1.00 77.92 232 LEU A C 1
ATOM 1542 O O . LEU A 1 232 ? 13.679 -47.429 -28.541 1.00 78.92 232 LEU A O 1
ATOM 1547 N N . THR A 1 233 ? 13.109 -47.159 -26.389 1.00 77.69 233 THR A N 1
ATOM 1548 C CA . THR A 1 233 ? 13.743 -45.845 -26.257 1.00 76.34 233 THR A CA 1
ATOM 1549 C C . THR A 1 233 ? 15.264 -45.949 -26.272 1.00 77.63 233 THR A C 1
ATOM 1550 O O . THR A 1 233 ? 15.955 -45.141 -26.898 1.00 76.14 233 THR A O 1
ATOM 1554 N N . LEU A 1 234 ? 15.782 -46.942 -25.554 1.00 78.85 234 LEU A N 1
ATOM 1555 C CA . LEU A 1 234 ? 17.216 -47.036 -25.311 1.00 76.59 234 LEU A CA 1
ATOM 1556 C C . LEU A 1 234 ? 17.986 -47.559 -26.524 1.00 77.67 234 LEU A C 1
ATOM 1557 O O . LEU A 1 234 ? 19.153 -47.210 -26.722 1.00 74.84 234 LEU A O 1
ATOM 1562 N N . LYS A 1 235 ? 17.331 -48.376 -27.344 1.00 77.02 235 LYS A N 1
ATOM 1563 C CA . LYS A 1 235 ? 17.961 -48.861 -28.574 1.00 82.80 235 LYS A CA 1
ATOM 1564 C C . LYS A 1 235 ? 17.740 -47.875 -29.731 1.00 82.10 235 LYS A C 1
ATOM 1565 O O . LYS A 1 235 ? 18.286 -48.043 -30.824 1.00 81.64 235 LYS A O 1
ATOM 1571 N N . GLY A 1 236 ? 16.948 -46.836 -29.476 1.00 82.92 236 GLY A N 1
ATOM 1572 C CA . GLY A 1 236 ? 16.740 -45.775 -30.447 1.00 81.75 236 GLY A CA 1
ATOM 1573 C C . GLY A 1 236 ? 15.652 -46.024 -31.481 1.00 81.61 236 GLY A C 1
ATOM 1574 O O . GLY A 1 236 ? 15.526 -45.271 -32.448 1.00 80.46 236 GLY A O 1
ATOM 1575 N N . ASP A 1 237 ? 14.854 -47.068 -31.288 1.00 78.09 237 ASP A N 1
ATOM 1576 C CA . ASP A 1 237 ? 13.793 -47.381 -32.238 1.00 81.83 237 ASP A CA 1
ATOM 1577 C C . ASP A 1 237 ? 12.612 -46.419 -32.065 1.00 86.29 237 ASP A C 1
ATOM 1578 O O . ASP A 1 237 ? 11.544 -46.800 -31.556 1.00 81.76 237 ASP A O 1
ATOM 1583 N N . ASN A 1 238 ? 12.822 -45.173 -32.500 1.00 85.41 238 ASN A N 1
ATOM 1584 C CA . ASN A 1 238 ? 11.830 -44.105 -32.364 1.00 84.81 238 ASN A CA 1
ATOM 1585 C C . ASN A 1 238 ? 10.521 -44.428 -33.094 1.00 86.73 238 ASN A C 1
ATOM 1586 O O . ASN A 1 238 ? 9.433 -44.180 -32.567 1.00 89.50 238 ASN A O 1
ATOM 1591 N N . ARG A 1 239 ? 10.621 -45.003 -34.291 1.00 87.09 239 ARG A N 1
ATOM 1592 C CA . ARG A 1 239 ? 9.431 -45.259 -35.100 1.00 86.54 239 ARG A CA 1
ATOM 1593 C C . ARG A 1 239 ? 8.528 -46.356 -34.539 1.00 86.53 239 ARG A C 1
ATOM 1594 O O . ARG A 1 239 ? 7.312 -46.289 -34.698 1.00 88.40 239 ARG A O 1
ATOM 1602 N N . THR A 1 240 ? 9.104 -47.360 -33.885 1.00 83.56 240 THR A N 1
ATOM 1603 C CA . THR A 1 240 ? 8.289 -48.433 -33.315 1.00 87.67 240 THR A CA 1
ATOM 1604 C C . THR A 1 240 ? 7.662 -47.996 -31.990 1.00 85.92 240 THR A C 1
ATOM 1605 O O . THR A 1 240 ? 6.551 -48.406 -31.643 1.00 83.30 240 THR A O 1
ATOM 1609 N N . LEU A 1 241 ? 8.394 -47.167 -31.251 1.00 86.47 241 LEU A N 1
ATOM 1610 C CA . LEU A 1 241 ? 7.884 -46.543 -30.035 1.00 82.12 241 LEU A CA 1
ATOM 1611 C C . LEU A 1 241 ? 6.626 -45.751 -30.377 1.00 85.81 241 LEU A C 1
ATOM 1612 O O . LEU A 1 241 ? 5.578 -45.882 -29.731 1.00 80.88 241 LEU A O 1
ATOM 1617 N N . ARG A 1 242 ? 6.752 -44.958 -31.437 1.00 85.94 242 ARG A N 1
ATOM 1618 C CA . ARG A 1 242 ? 5.713 -44.053 -31.920 1.00 85.75 242 ARG A CA 1
ATOM 1619 C C . ARG A 1 242 ? 4.360 -44.724 -32.212 1.00 90.72 242 ARG A C 1
ATOM 1620 O O . ARG A 1 242 ? 3.302 -44.102 -32.031 1.00 89.52 242 ARG A O 1
ATOM 1628 N N . GLN A 1 243 ? 4.385 -45.988 -32.638 1.00 92.38 243 GLN A N 1
ATOM 1629 C CA . GLN A 1 243 ? 3.145 -46.678 -32.998 1.00 90.84 243 GLN A CA 1
ATOM 1630 C C . GLN A 1 243 ? 2.706 -47.734 -31.983 1.00 86.26 243 GLN A C 1
ATOM 1631 O O . GLN A 1 243 ? 1.536 -48.122 -31.960 1.00 87.48 243 GLN A O 1
ATOM 1637 N N . LYS A 1 244 ? 3.621 -48.188 -31.134 1.00 82.90 244 LYS A N 1
ATOM 1638 C CA . LYS A 1 244 ? 3.248 -49.183 -30.136 1.00 86.18 244 LYS A CA 1
ATOM 1639 C C . LYS A 1 244 ? 2.647 -48.513 -28.901 1.00 89.23 244 LYS A C 1
ATOM 1640 O O . LYS A 1 244 ? 2.008 -49.177 -28.084 1.00 88.62 244 LYS A O 1
ATOM 1646 N N . ALA A 1 245 ? 2.846 -47.197 -28.778 1.00 88.42 245 ALA A N 1
ATOM 1647 C CA . ALA A 1 245 ? 2.273 -46.418 -27.675 1.00 83.69 245 ALA A CA 1
ATOM 1648 C C . ALA A 1 245 ? 2.072 -44.946 -28.063 1.00 81.02 245 ALA A C 1
ATOM 1649 O O . ALA A 1 245 ? 2.792 -44.066 -27.592 1.00 75.83 245 ALA A O 1
ATOM 1651 N N . PRO A 1 246 ? 1.064 -44.673 -28.901 1.00 78.81 246 PRO A N 1
ATOM 1652 C CA . PRO A 1 246 ? 0.938 -43.371 -29.565 1.00 79.71 246 PRO A CA 1
ATOM 1653 C C . PRO A 1 246 ? 0.381 -42.251 -28.668 1.00 76.04 246 PRO A C 1
ATOM 1654 O O . PRO A 1 246 ? -0.674 -42.407 -28.022 1.00 68.97 246 PRO A O 1
ATOM 1658 N N . LEU A 1 247 ? 1.117 -41.135 -28.651 1.00 72.58 247 LEU A N 1
ATOM 1659 C CA . LEU A 1 247 ? 0.776 -39.925 -27.898 1.00 71.26 247 LEU A CA 1
ATOM 1660 C C . LEU A 1 247 ? -0.697 -39.536 -28.012 1.00 69.58 247 LEU A C 1
ATOM 1661 O O . LEU A 1 247 ? -1.402 -39.440 -27.002 1.00 66.60 247 LEU A O 1
ATOM 1666 N N . HIS A 1 248 ? -1.159 -39.326 -29.241 1.00 67.46 248 HIS A N 1
ATOM 1667 C CA . HIS A 1 248 ? -2.515 -38.841 -29.452 1.00 71.50 248 HIS A CA 1
ATOM 1668 C C . HIS A 1 248 ? -3.575 -39.862 -29.041 1.00 73.68 248 HIS A C 1
ATOM 1669 O O . HIS A 1 248 ? -4.663 -39.484 -28.615 1.00 71.67 248 HIS A O 1
ATOM 1676 N N . VAL A 1 249 ? -3.266 -41.150 -29.151 1.00 70.90 249 VAL A N 1
ATOM 1677 C CA . VAL A 1 249 ? -4.251 -42.160 -28.806 1.00 68.76 249 VAL A CA 1
ATOM 1678 C C . VAL A 1 249 ? -4.506 -42.169 -27.306 1.00 68.33 249 VAL A C 1
ATOM 1679 O O . VAL A 1 249 ? -5.661 -42.144 -26.864 1.00 66.09 249 VAL A O 1
ATOM 1683 N N . VAL A 1 250 ? -3.425 -42.188 -26.530 1.00 66.66 250 VAL A N 1
ATOM 1684 C CA . VAL A 1 250 ? -3.517 -42.321 -25.077 1.00 68.95 250 VAL A CA 1
ATOM 1685 C C . VAL A 1 250 ? -4.058 -41.062 -24.402 1.00 65.05 250 VAL A C 1
ATOM 1686 O O . VAL A 1 250 ? -4.907 -41.143 -23.514 1.00 70.54 250 VAL A O 1
ATOM 1690 N N . VAL A 1 251 ? -3.571 -39.903 -24.825 1.00 65.42 251 VAL A N 1
ATOM 1691 C CA . VAL A 1 251 ? -3.964 -38.631 -24.208 1.00 68.17 251 VAL A CA 1
ATOM 1692 C C . VAL A 1 251 ? -5.430 -38.283 -24.513 1.00 63.59 251 VAL A C 1
ATOM 1693 O O . VAL A 1 251 ? -6.200 -37.937 -23.613 1.00 60.27 251 VAL A O 1
ATOM 1697 N N . LEU A 1 252 ? -5.822 -38.401 -25.776 1.00 64.78 252 LEU A N 1
ATOM 1698 C CA . LEU A 1 252 ? -7.204 -38.129 -26.150 1.00 65.65 252 LEU A CA 1
ATOM 1699 C C . LEU A 1 252 ? -8.164 -39.153 -25.540 1.00 68.69 252 LEU A C 1
ATOM 1700 O O . LEU A 1 252 ? -9.332 -38.837 -25.292 1.00 66.90 252 LEU A O 1
ATOM 1705 N N . ASP A 1 253 ? -7.679 -40.365 -25.275 1.00 64.29 253 ASP A N 1
ATOM 1706 C CA . ASP A 1 253 ? -8.474 -41.327 -24.505 1.00 67.35 253 ASP A CA 1
ATOM 1707 C C . ASP A 1 253 ? -8.788 -40.746 -23.145 1.00 66.47 253 ASP A C 1
ATOM 1708 O O . ASP A 1 253 ? -9.921 -40.822 -22.654 1.00 66.72 253 ASP A O 1
ATOM 1713 N N . MET A 1 254 ? -7.752 -40.185 -22.530 1.00 64.27 254 MET A N 1
ATOM 1714 C CA . MET A 1 254 ? -7.870 -39.595 -21.209 1.00 66.32 254 MET A CA 1
ATOM 1715 C C . MET A 1 254 ? -8.834 -38.416 -21.284 1.00 64.37 254 MET A C 1
ATOM 1716 O O . MET A 1 254 ? -9.747 -38.298 -20.459 1.00 64.39 254 MET A O 1
ATOM 1721 N N . VAL A 1 255 ? -8.639 -37.580 -22.303 1.00 61.57 255 VAL A N 1
ATOM 1722 C CA . VAL A 1 255 ? -9.499 -36.429 -22.570 1.00 63.49 255 VAL A CA 1
ATOM 1723 C C . VAL A 1 255 ? -10.986 -36.814 -22.601 1.00 65.11 255 VAL A C 1
ATOM 1724 O O . VAL A 1 255 ? -11.802 -36.302 -21.814 1.00 57.27 255 VAL A O 1
ATOM 1728 N N . VAL A 1 256 ? -11.313 -37.747 -23.494 1.00 67.91 256 VAL A N 1
ATOM 1729 C CA . VAL A 1 256 ? -12.685 -38.185 -23.708 1.00 63.61 256 VAL A CA 1
ATOM 1730 C C . VAL A 1 256 ? -13.272 -38.825 -22.452 1.00 64.32 256 VAL A C 1
ATOM 1731 O O . VAL A 1 256 ? -14.413 -38.550 -22.076 1.00 63.70 256 VAL A O 1
ATOM 1735 N N . ARG A 1 257 ? -12.475 -39.645 -21.779 1.00 63.38 257 ARG A N 1
ATOM 1736 C CA . ARG A 1 257 ? -12.949 -40.380 -20.609 1.00 65.48 257 ARG A CA 1
ATOM 1737 C C . ARG A 1 257 ? -13.144 -39.498 -19.370 1.00 65.87 257 ARG A C 1
ATOM 1738 O O . ARG A 1 257 ? -14.093 -39.687 -18.598 1.00 61.65 257 ARG A O 1
ATOM 1746 N N . HIS A 1 258 ? -12.252 -38.529 -19.185 1.00 65.00 258 HIS A N 1
ATOM 1747 C CA . HIS A 1 258 ? -12.191 -37.817 -17.912 1.00 66.28 258 HIS A CA 1
ATOM 1748 C C . HIS A 1 258 ? -12.504 -36.309 -17.957 1.00 62.94 258 HIS A C 1
ATOM 1749 O O . HIS A 1 258 ? -12.776 -35.711 -16.917 1.00 65.72 258 HIS A O 1
ATOM 1756 N N . LEU A 1 259 ? -12.464 -35.693 -19.134 1.00 63.13 259 LEU A N 1
ATOM 1757 C CA . LEU A 1 259 ? -12.822 -34.274 -19.230 1.00 66.31 259 LEU A CA 1
ATOM 1758 C C . LEU A 1 259 ? -14.280 -34.146 -19.681 1.00 67.34 259 LEU A C 1
ATOM 1759 O O . LEU A 1 259 ? -14.727 -34.890 -20.553 1.00 67.93 259 LEU A O 1
ATOM 1764 N N . PRO A 1 260 ? -15.035 -33.212 -19.078 1.00 70.13 260 PRO A N 1
ATOM 1765 C CA . PRO A 1 260 ? -16.482 -33.188 -19.336 1.00 64.84 260 PRO A CA 1
ATOM 1766 C C . PRO A 1 260 ? -16.844 -32.643 -20.713 1.00 64.88 260 PRO A C 1
ATOM 1767 O O . PRO A 1 260 ? -16.062 -31.940 -21.346 1.00 65.01 260 PRO A O 1
ATOM 1771 N N . SER A 1 261 ? -18.038 -32.997 -21.174 1.00 68.87 261 SER A N 1
ATOM 1772 C CA . SER A 1 261 ? -18.618 -32.425 -22.384 1.00 68.45 261 SER A CA 1
ATOM 1773 C C . SER A 1 261 ? -19.311 -31.098 -22.016 1.00 62.20 261 SER A C 1
ATOM 1774 O O . SER A 1 261 ? -19.536 -30.836 -20.832 1.00 62.50 261 SER A O 1
ATOM 1777 N N . PRO A 1 262 ? -19.651 -30.262 -23.011 1.00 58.79 262 PRO A N 1
ATOM 1778 C CA . PRO A 1 262 ? -20.301 -28.983 -22.679 1.00 64.94 262 PRO A CA 1
ATOM 1779 C C . PRO A 1 262 ? -21.603 -29.173 -21.920 1.00 66.62 262 PRO A C 1
ATOM 1780 O O . PRO A 1 262 ? -21.886 -28.421 -20.987 1.00 62.29 262 PRO A O 1
ATOM 1784 N N . ILE A 1 263 ? -22.379 -30.176 -22.319 1.00 63.17 263 ILE A N 1
ATOM 1785 C CA . ILE A 1 263 ? -23.690 -30.382 -21.730 1.00 67.27 263 ILE A CA 1
ATOM 1786 C C . ILE A 1 263 ? -23.530 -30.840 -20.273 1.00 62.72 263 ILE A C 1
ATOM 1787 O O . ILE A 1 263 ? -24.283 -30.424 -19.399 1.00 65.93 263 ILE A O 1
ATOM 1792 N N . GLU A 1 264 ? -22.518 -31.650 -19.992 1.00 70.17 264 GLU A N 1
ATOM 1793 C CA . GLU A 1 264 ? -22.261 -32.042 -18.606 1.00 68.97 264 GLU A CA 1
ATOM 1794 C C . GLU A 1 264 ? -21.758 -30.852 -17.777 1.00 66.16 264 GLU A C 1
ATOM 1795 O O . GLU A 1 264 ? -22.247 -30.604 -16.669 1.00 63.51 264 GLU A O 1
ATOM 1801 N N . ALA A 1 265 ? -20.790 -30.117 -18.323 1.00 59.81 265 ALA A N 1
ATOM 1802 C CA . ALA A 1 265 ? -20.097 -29.076 -17.556 1.00 66.57 265 ALA A CA 1
ATOM 1803 C C . ALA A 1 265 ? -20.933 -27.812 -17.348 1.00 61.49 265 ALA A C 1
ATOM 1804 O O . ALA A 1 265 ? -20.879 -27.191 -16.289 1.00 59.44 265 ALA A O 1
ATOM 1806 N N . GLN A 1 266 ? -21.709 -27.432 -18.351 1.00 61.27 266 GLN A N 1
ATOM 1807 C CA . GLN A 1 266 ? -22.453 -26.186 -18.253 1.00 66.71 266 GLN A CA 1
ATOM 1808 C C . GLN A 1 266 ? -23.514 -26.221 -17.145 1.00 68.20 266 GLN A C 1
ATOM 1809 O O . GLN A 1 266 ? -24.003 -25.170 -16.727 1.00 66.35 266 GLN A O 1
ATOM 1815 N N . LYS A 1 267 ? -23.834 -27.410 -16.635 1.00 63.96 267 LYS A N 1
ATOM 1816 C CA . LYS A 1 267 ? -24.797 -27.503 -15.541 1.00 68.68 267 LYS A CA 1
ATOM 1817 C C . LYS A 1 267 ? -24.231 -26.941 -14.216 1.00 70.89 267 LYS A C 1
ATOM 1818 O O . LYS A 1 267 ? -24.988 -26.448 -13.363 1.00 70.16 267 LYS A O 1
ATOM 1824 N N . TYR A 1 268 ? -22.909 -26.999 -14.046 1.00 64.70 268 TYR A N 1
ATOM 1825 C CA . TYR A 1 268 ? -22.296 -26.426 -12.849 1.00 64.81 268 TYR A CA 1
ATOM 1826 C C . TYR A 1 268 ? -21.415 -25.216 -13.190 1.00 62.89 268 TYR A C 1
ATOM 1827 O O . TYR A 1 268 ? -21.182 -24.357 -12.335 1.00 65.19 268 TYR A O 1
ATOM 1836 N N . ARG A 1 269 ? -20.958 -25.122 -14.437 1.00 60.53 269 ARG A N 1
ATOM 1837 C CA . ARG A 1 269 ? -20.075 -24.017 -14.822 1.00 66.20 269 ARG A CA 1
ATOM 1838 C C . ARG A 1 269 ? -20.812 -22.696 -15.111 1.00 66.00 269 ARG A C 1
ATOM 1839 O O . ARG A 1 269 ? -20.307 -21.613 -14.783 1.00 61.90 269 ARG A O 1
ATOM 1847 N N . ILE A 1 270 ? -21.984 -22.776 -15.741 1.00 65.31 270 ILE A N 1
ATOM 1848 C CA . ILE A 1 270 ? -22.754 -21.562 -16.038 1.00 66.82 270 ILE A CA 1
ATOM 1849 C C . ILE A 1 270 ? -23.140 -20.790 -14.768 1.00 63.27 270 ILE A C 1
ATOM 1850 O O . ILE A 1 270 ? -22.989 -19.570 -14.746 1.00 59.24 270 ILE A O 1
ATOM 1855 N N . PRO A 1 271 ? -23.601 -21.487 -13.701 1.00 65.30 271 PRO A N 1
ATOM 1856 C CA . PRO A 1 271 ? -23.917 -20.720 -12.484 1.00 64.03 271 PRO A CA 1
ATOM 1857 C C . PRO A 1 271 ? -22.723 -19.967 -11.898 1.00 68.00 271 PRO A C 1
ATOM 1858 O O . PRO A 1 271 ? -22.926 -18.894 -11.324 1.00 65.31 271 PRO A O 1
ATOM 1862 N N . HIS A 1 272 ? -21.513 -20.516 -12.025 1.00 66.99 272 HIS A N 1
ATOM 1863 C CA . HIS A 1 272 ? -20.328 -19.811 -11.541 1.00 64.24 272 HIS A CA 1
ATOM 1864 C C . HIS A 1 272 ? -19.841 -18.741 -12.534 1.00 62.01 272 HIS A C 1
ATOM 1865 O O . HIS A 1 272 ? -19.302 -17.712 -12.125 1.00 60.95 272 HIS A O 1
ATOM 1872 N N . LEU A 1 273 ? -20.012 -18.983 -13.831 1.00 57.22 273 LEU A N 1
ATOM 1873 C CA . LEU A 1 273 ? -19.503 -18.052 -14.833 1.00 58.19 273 LEU A CA 1
ATOM 1874 C C . LEU A 1 273 ? -20.363 -16.793 -15.004 1.00 65.98 273 LEU A C 1
ATOM 1875 O O . LEU A 1 273 ? -19.848 -15.682 -15.191 1.00 64.96 273 LEU A O 1
ATOM 1880 N N . TRP A 1 274 ? -21.674 -16.975 -14.937 1.00 66.06 274 TRP A N 1
ATOM 1881 C CA . TRP A 1 274 ? -22.632 -15.952 -15.345 1.00 67.02 274 TRP A CA 1
ATOM 1882 C C . TRP A 1 274 ? -23.324 -15.329 -14.138 1.00 71.34 274 TRP A C 1
ATOM 1883 O O . TRP A 1 274 ? -23.629 -16.021 -13.167 1.00 72.75 274 TRP A O 1
ATOM 1894 N N . GLU A 1 275 ? -23.569 -14.023 -14.188 1.00 77.17 275 GLU A N 1
ATOM 1895 C CA . GLU A 1 275 ? -24.124 -13.323 -13.026 1.00 78.85 275 GLU A CA 1
ATOM 1896 C C . GLU A 1 275 ? -25.649 -13.157 -13.016 1.00 76.85 275 GLU A C 1
ATOM 1897 O O . GLU A 1 275 ? -26.211 -12.701 -12.021 1.00 75.21 275 GLU A O 1
ATOM 1903 N N . GLY A 1 276 ? -26.315 -13.527 -14.104 1.00 74.85 276 GLY A N 1
ATOM 1904 C CA . GLY A 1 276 ? -27.749 -13.319 -14.216 1.00 78.48 276 GLY A CA 1
ATOM 1905 C C . GLY A 1 276 ? -28.646 -14.242 -13.400 1.00 77.54 276 GLY A C 1
ATOM 1906 O O . GLY A 1 276 ? -28.193 -14.972 -12.520 1.00 70.15 276 GLY A O 1
ATOM 1907 N N . ASP A 1 277 ? -29.941 -14.188 -13.697 1.00 83.06 277 ASP A N 1
ATOM 1908 C CA . ASP A 1 277 ? -30.928 -15.063 -13.069 1.00 83.81 277 ASP A CA 1
ATOM 1909 C C . ASP A 1 277 ? -30.845 -16.448 -13.699 1.00 81.99 277 ASP A C 1
ATOM 1910 O O . ASP A 1 277 ? -31.140 -16.611 -14.881 1.00 82.03 277 ASP A O 1
ATOM 1915 N N . ILE A 1 278 ? -30.433 -17.439 -12.914 1.00 84.17 278 ILE A N 1
ATOM 1916 C CA . ILE A 1 278 ? -30.280 -18.793 -13.429 1.00 83.25 278 ILE A CA 1
ATOM 1917 C C . ILE A 1 278 ? -31.655 -19.406 -13.726 1.00 86.92 278 ILE A C 1
ATOM 1918 O O . ILE A 1 278 ? -31.796 -20.192 -14.668 1.00 82.76 278 ILE A O 1
ATOM 1923 N N . SER A 1 279 ? -32.668 -19.018 -12.946 1.00 88.67 279 SER A N 1
ATOM 1924 C CA . SER A 1 279 ? -34.020 -19.560 -13.117 1.00 88.77 279 SER A CA 1
ATOM 1925 C C . SER A 1 279 ? -34.716 -18.963 -14.349 1.00 87.57 279 SER A C 1
ATOM 1926 O O . SER A 1 279 ? -35.694 -19.522 -14.845 1.00 88.75 279 SER A O 1
ATOM 1929 N N . SER A 1 280 ? -34.192 -17.847 -14.856 1.00 86.07 280 SER A N 1
ATOM 1930 C CA . SER A 1 280 ? -34.682 -17.255 -16.098 1.00 82.55 280 SER A CA 1
ATOM 1931 C C . SER A 1 280 ? -34.571 -18.250 -17.245 1.00 85.84 280 SER A C 1
ATOM 1932 O O . SER A 1 280 ? -34.117 -19.379 -17.056 1.00 87.07 280 SER A O 1
ATOM 1935 N N . ASP A 1 281 ? -34.962 -17.836 -18.444 1.00 85.21 281 ASP A N 1
ATOM 1936 C CA . ASP A 1 281 ? -35.025 -18.790 -19.542 1.00 83.95 281 ASP A CA 1
ATOM 1937 C C . ASP A 1 281 ? -33.876 -18.644 -20.517 1.00 81.25 281 ASP A C 1
ATOM 1938 O O . ASP A 1 281 ? -33.629 -19.528 -21.333 1.00 77.77 281 ASP A O 1
ATOM 1943 N N . ILE A 1 282 ? -33.154 -17.538 -20.429 1.00 83.11 282 ILE A N 1
ATOM 1944 C CA . ILE A 1 282 ? -31.877 -17.483 -21.115 1.00 83.17 282 ILE A CA 1
ATOM 1945 C C . ILE A 1 282 ? -30.885 -18.206 -20.206 1.00 80.90 282 ILE A C 1
ATOM 1946 O O . ILE A 1 282 ? -29.935 -18.837 -20.676 1.00 77.28 282 ILE A O 1
ATOM 1951 N N . GLY A 1 283 ? -31.162 -18.148 -18.902 1.00 81.95 283 GLY A N 1
ATOM 1952 C CA . GLY A 1 283 ? -30.333 -18.777 -17.891 1.00 81.40 283 GLY A CA 1
ATOM 1953 C C . GLY A 1 283 ? -30.405 -20.290 -17.946 1.00 80.14 283 GLY A C 1
ATOM 1954 O O . GLY A 1 283 ? -29.385 -20.973 -17.815 1.00 75.48 283 GLY A O 1
ATOM 1955 N N . GLN A 1 284 ? -31.614 -20.810 -18.146 1.00 79.95 284 GLN A N 1
ATOM 1956 C CA . GLN A 1 284 ? -31.837 -22.251 -18.203 1.00 75.07 284 GLN A CA 1
ATOM 1957 C C . GLN A 1 284 ? -31.340 -22.793 -19.539 1.00 71.08 284 GLN A C 1
ATOM 1958 O O . GLN A 1 284 ? -30.874 -23.936 -19.634 1.00 66.70 284 GLN A O 1
ATOM 1964 N N . ALA A 1 285 ? -31.421 -21.951 -20.563 1.00 65.16 285 ALA A N 1
ATOM 1965 C CA . ALA A 1 285 ? -30.947 -22.315 -21.886 1.00 68.88 285 ALA A CA 1
ATOM 1966 C C . ALA A 1 285 ? -29.434 -22.474 -21.901 1.00 75.93 285 ALA A C 1
ATOM 1967 O O . ALA A 1 285 ? -28.916 -23.275 -22.662 1.00 77.09 285 ALA A O 1
ATOM 1969 N N . MET A 1 286 ? -28.716 -21.707 -21.082 1.00 70.93 286 MET A N 1
ATOM 1970 C CA . MET A 1 286 ? -27.268 -21.874 -21.005 1.00 73.66 286 MET A CA 1
ATOM 1971 C C . MET A 1 286 ? -26.937 -23.011 -20.045 1.00 72.39 286 MET A C 1
ATOM 1972 O O . MET A 1 286 ? -26.017 -23.794 -20.301 1.00 70.96 286 MET A O 1
ATOM 1977 N N . LEU A 1 287 ? -27.707 -23.110 -18.960 1.00 70.73 287 LEU A N 1
ATOM 1978 C CA . LEU A 1 287 ? -27.500 -24.138 -17.936 1.00 70.23 287 LEU A CA 1
ATOM 1979 C C . LEU A 1 287 ? -27.469 -25.533 -18.542 1.00 74.00 287 LEU A C 1
ATOM 1980 O O . LEU A 1 287 ? -26.490 -26.264 -18.385 1.00 72.03 287 LEU A O 1
ATOM 1985 N N . ASN A 1 288 ? -28.553 -25.902 -19.219 1.00 73.60 288 ASN A N 1
ATOM 1986 C CA . ASN A 1 288 ? -28.563 -27.087 -20.066 1.00 73.46 288 ASN A CA 1
ATOM 1987 C C . ASN A 1 288 ? -27.908 -26.657 -21.371 1.00 73.30 288 ASN A C 1
ATOM 1988 O O . ASN A 1 288 ? -27.833 -25.476 -21.633 1.00 74.48 288 ASN A O 1
ATOM 1993 N N . CYS A 1 289 ? -27.365 -27.550 -22.179 1.00 76.29 289 CYS A N 1
ATOM 1994 C CA . CYS A 1 289 ? -26.619 -27.020 -23.319 1.00 74.35 289 CYS A CA 1
ATOM 1995 C C . CYS A 1 289 ? -27.513 -26.898 -24.532 1.00 74.84 289 CYS A C 1
ATOM 1996 O O . CYS A 1 289 ? -27.548 -27.798 -25.363 1.00 73.42 289 CYS A O 1
ATOM 1999 N N . ASP A 1 290 ? -28.186 -25.759 -24.660 1.00 78.87 290 ASP A N 1
ATOM 2000 C CA . ASP A 1 290 ? -29.474 -25.705 -25.354 1.00 79.45 290 ASP A CA 1
ATOM 2001 C C . ASP A 1 290 ? -29.454 -25.082 -26.730 1.00 79.77 290 ASP A C 1
ATOM 2002 O O . ASP A 1 290 ? -29.373 -23.868 -26.853 1.00 80.14 290 ASP A O 1
ATOM 2007 N N . PRO A 1 291 ? -29.541 -25.904 -27.775 1.00 80.26 291 PRO A N 1
ATOM 2008 C CA . PRO A 1 291 ? -29.639 -25.274 -29.090 1.00 76.74 291 PRO A CA 1
ATOM 2009 C C . PRO A 1 291 ? -31.068 -24.771 -29.354 1.00 78.60 291 PRO A C 1
ATOM 2010 O O . PRO A 1 291 ? -31.207 -23.954 -30.280 1.00 74.73 291 PRO A O 1
ATOM 2014 N N . LYS A 1 292 ? -32.070 -25.218 -28.569 1.00 80.86 292 LYS A N 1
ATOM 2015 C CA . LYS A 1 292 ? -33.455 -24.734 -28.712 1.00 82.35 292 LYS A CA 1
ATOM 2016 C C . LYS A 1 292 ? -33.443 -23.209 -28.643 1.00 86.65 292 LYS A C 1
ATOM 2017 O O . LYS A 1 292 ? -34.066 -22.526 -29.455 1.00 87.97 292 LYS A O 1
ATOM 2023 N N . GLY A 1 293 ? -32.690 -22.715 -27.662 1.00 82.33 293 GLY A N 1
ATOM 2024 C CA . GLY A 1 293 ? -32.853 -21.380 -27.121 1.00 77.15 293 GLY A CA 1
ATOM 2025 C C . GLY A 1 293 ? -32.355 -20.187 -27.911 1.00 77.40 293 GLY A C 1
ATOM 2026 O O . GLY A 1 293 ? -31.869 -20.326 -29.034 1.00 79.88 293 GLY A O 1
ATOM 2027 N N . LYS A 1 294 ? -32.492 -18.999 -27.331 1.00 77.31 294 LYS A N 1
ATOM 2028 C CA . LYS A 1 294 ? -31.946 -17.809 -27.954 1.00 79.48 294 LYS A CA 1
ATOM 2029 C C . LYS A 1 294 ? -30.426 -17.870 -27.854 1.00 82.86 294 LYS A C 1
ATOM 2030 O O . LYS A 1 294 ? -29.863 -18.117 -26.780 1.00 82.94 294 LYS A O 1
ATOM 2036 N N . MET A 1 295 ? -29.775 -17.643 -28.985 1.00 78.08 295 MET A N 1
ATOM 2037 C CA . MET A 1 295 ? -28.342 -17.848 -29.116 1.00 80.78 295 MET A CA 1
ATOM 2038 C C . MET A 1 295 ? -27.502 -16.846 -28.292 1.00 78.72 295 MET A C 1
ATOM 2039 O O . MET A 1 295 ? -27.688 -15.639 -28.357 1.00 77.93 295 MET A O 1
ATOM 2044 N N . VAL A 1 296 ? -26.579 -17.394 -27.504 1.00 79.30 296 VAL A N 1
ATOM 2045 C CA . VAL A 1 296 ? -25.675 -16.626 -26.635 1.00 81.06 296 VAL A CA 1
ATOM 2046 C C . VAL A 1 296 ? -24.240 -17.147 -26.760 1.00 77.10 296 VAL A C 1
ATOM 2047 O O . VAL A 1 296 ? -23.992 -18.346 -26.621 1.00 78.17 296 VAL A O 1
ATOM 2051 N N . MET A 1 297 ? -23.289 -16.266 -27.034 1.00 76.39 297 MET A N 1
ATOM 2052 C CA . MET A 1 297 ? -21.903 -16.706 -27.096 1.00 72.61 297 MET A CA 1
ATOM 2053 C C . MET A 1 297 ? -20.961 -15.701 -26.433 1.00 75.02 297 MET A C 1
ATOM 2054 O O . MET A 1 297 ? -21.315 -14.536 -26.234 1.00 70.82 297 MET A O 1
ATOM 2059 N N . VAL A 1 298 ? -19.773 -16.171 -26.056 1.00 72.74 298 VAL A N 1
ATOM 2060 C CA . VAL A 1 298 ? -18.737 -15.297 -25.517 1.00 69.82 298 VAL A CA 1
ATOM 2061 C C . VAL A 1 298 ? -17.581 -15.276 -26.508 1.00 66.08 298 VAL A C 1
ATOM 2062 O O . VAL A 1 298 ? -17.338 -16.268 -27.188 1.00 66.09 298 VAL A O 1
ATOM 2066 N N . VAL A 1 299 ? -16.901 -14.139 -26.628 1.00 62.50 299 VAL A N 1
ATOM 2067 C CA . VAL A 1 299 ? -15.758 -14.035 -27.529 1.00 66.45 299 VAL A CA 1
ATOM 2068 C C . VAL A 1 299 ? -14.462 -14.380 -26.785 1.00 68.58 299 VAL A C 1
ATOM 2069 O O . VAL A 1 299 ? -14.165 -13.788 -25.744 1.00 65.99 299 VAL A O 1
ATOM 2073 N N . THR A 1 300 ? -13.701 -15.341 -27.312 1.00 64.21 300 THR A N 1
ATOM 2074 C CA . THR A 1 300 ? -12.478 -15.783 -26.644 1.00 62.80 300 THR A CA 1
ATOM 2075 C C . THR A 1 300 ? -11.229 -15.127 -27.216 1.00 59.71 300 THR A C 1
ATOM 2076 O O . THR A 1 300 ? -10.318 -14.801 -26.471 1.00 62.05 300 THR A O 1
ATOM 2080 N N . LYS A 1 301 ? -11.183 -14.925 -28.525 1.00 60.43 301 LYS A N 1
ATOM 2081 C CA . LYS A 1 301 ? -10.005 -14.314 -29.131 1.00 65.87 301 LYS A CA 1
ATOM 2082 C C . LYS A 1 301 ? -10.311 -13.625 -30.463 1.00 73.21 301 LYS A C 1
ATOM 2083 O O . LYS A 1 301 ? -11.201 -14.041 -31.205 1.00 74.02 301 LYS A O 1
ATOM 2089 N N . ILE A 1 302 ? -9.558 -12.574 -30.768 1.00 71.89 302 ILE A N 1
ATOM 2090 C CA . ILE A 1 302 ? -9.698 -11.889 -32.042 1.00 71.81 302 ILE A CA 1
ATOM 2091 C C . ILE A 1 302 ? -8.383 -11.851 -32.811 1.00 77.72 302 ILE A C 1
ATOM 2092 O O . ILE A 1 302 ? -7.350 -11.428 -32.283 1.00 72.63 302 ILE A O 1
ATOM 2097 N N . ILE A 1 303 ? -8.438 -12.288 -34.067 1.00 81.49 303 ILE A N 1
ATOM 2098 C CA . ILE A 1 303 ? -7.272 -12.306 -34.942 1.00 79.98 303 ILE A CA 1
ATOM 2099 C C . ILE A 1 303 ? -7.294 -11.162 -35.961 1.00 81.53 303 ILE A C 1
ATOM 2100 O O . ILE A 1 303 ? -7.854 -11.292 -37.053 1.00 82.24 303 ILE A O 1
ATOM 2105 N N . GLY A 1 309 ? -10.238 -10.227 -43.044 1.00 86.85 309 GLY A N 1
ATOM 2106 C CA . GLY A 1 309 ? -10.669 -9.224 -42.084 1.00 89.68 309 GLY A CA 1
ATOM 2107 C C . GLY A 1 309 ? -10.454 -9.658 -40.643 1.00 91.46 309 GLY A C 1
ATOM 2108 O O . GLY A 1 309 ? -9.661 -10.563 -40.376 1.00 88.62 309 GLY A O 1
ATOM 2109 N N . GLU A 1 310 ? -11.155 -9.011 -39.713 1.00 89.22 310 GLU A N 1
ATOM 2110 C CA . GLU A 1 310 ? -11.108 -9.387 -38.297 1.00 91.03 310 GLU A CA 1
ATOM 2111 C C . GLU A 1 310 ? -11.829 -10.718 -38.079 1.00 91.42 310 GLU A C 1
ATOM 2112 O O . GLU A 1 310 ? -12.899 -10.936 -38.653 1.00 94.95 310 GLU A O 1
ATOM 2118 N N . VAL A 1 311 ? -11.253 -11.615 -37.272 1.00 87.97 311 VAL A N 1
ATOM 2119 C CA . VAL A 1 311 ? -11.950 -12.862 -36.936 1.00 85.30 311 VAL A CA 1
ATOM 2120 C C . VAL A 1 311 ? -12.096 -13.085 -35.427 1.00 82.54 311 VAL A C 1
ATOM 2121 O O . VAL A 1 311 ? -11.109 -13.128 -34.687 1.00 81.64 311 VAL A O 1
ATOM 2125 N N . ALA A 1 312 ? -13.346 -13.227 -34.992 1.00 80.07 312 ALA A N 1
ATOM 2126 C CA . ALA A 1 312 ? -13.680 -13.513 -33.605 1.00 74.09 312 ALA A CA 1
ATOM 2127 C C . ALA A 1 312 ? -13.962 -14.987 -33.405 1.00 74.35 312 ALA A C 1
ATOM 2128 O O . ALA A 1 312 ? -14.895 -15.533 -33.977 1.00 76.24 312 ALA A O 1
ATOM 2130 N N . THR A 1 313 ? -13.153 -15.633 -32.585 1.00 70.45 313 THR A N 1
ATOM 2131 C CA . THR A 1 313 ? -13.460 -16.976 -32.155 1.00 69.53 313 THR A CA 1
ATOM 2132 C C . THR A 1 313 ? -14.326 -16.864 -30.900 1.00 66.03 313 THR A C 1
ATOM 2133 O O . THR A 1 313 ? -14.214 -15.898 -30.142 1.00 67.18 313 THR A O 1
ATOM 2137 N N . GLY A 1 314 ? -15.204 -17.831 -30.680 1.00 61.38 314 GLY A N 1
ATOM 2138 C CA . GLY A 1 314 ? -16.079 -17.758 -29.527 1.00 64.04 314 GLY A CA 1
ATOM 2139 C C . GLY A 1 314 ? -16.713 -19.073 -29.140 1.00 67.55 314 GLY A C 1
ATOM 2140 O O . GLY A 1 314 ? -16.672 -20.043 -29.900 1.00 70.60 314 GLY A O 1
ATOM 2141 N N . ARG A 1 315 ? -17.304 -19.111 -27.950 1.00 69.76 315 ARG A N 1
ATOM 2142 C CA . ARG A 1 315 ? -17.976 -20.321 -27.496 1.00 70.57 315 ARG A CA 1
ATOM 2143 C C . ARG A 1 315 ? -19.481 -20.128 -27.332 1.00 69.87 315 ARG A C 1
ATOM 2144 O O . ARG A 1 315 ? -19.946 -19.251 -26.598 1.00 68.31 315 ARG A O 1
ATOM 2152 N N . VAL A 1 316 ? -20.224 -20.992 -28.016 1.00 71.50 316 VAL A N 1
ATOM 2153 C CA . VAL A 1 316 ? -21.678 -20.936 -28.089 1.00 69.74 316 VAL A CA 1
ATOM 2154 C C . VAL A 1 316 ? -22.324 -21.639 -26.882 1.00 72.80 316 VAL A C 1
ATOM 2155 O O . VAL A 1 316 ? -22.373 -22.868 -26.830 1.00 75.12 316 VAL A O 1
ATOM 2159 N N . TRP A 1 317 ? -22.795 -20.854 -25.907 1.00 68.85 317 TRP A N 1
ATOM 2160 C CA . TRP A 1 317 ? -23.337 -21.386 -24.644 1.00 70.46 317 TRP A CA 1
ATOM 2161 C C . TRP A 1 317 ? -24.740 -22.015 -24.754 1.00 75.32 317 TRP A C 1
ATOM 2162 O O . TRP A 1 317 ? -25.068 -22.976 -24.046 1.00 75.19 317 TRP A O 1
ATOM 2173 N N . SER A 1 318 ? -25.562 -21.449 -25.632 1.00 78.37 318 SER A N 1
ATOM 2174 C CA . SER A 1 318 ? -26.976 -21.804 -25.759 1.00 76.33 318 SER A CA 1
ATOM 2175 C C . SER A 1 318 ? -27.497 -21.297 -27.097 1.00 76.91 318 SER A C 1
ATOM 2176 O O . SER A 1 318 ? -26.969 -20.338 -27.651 1.00 73.48 318 SER A O 1
ATOM 2179 N N . GLY A 1 319 ? -28.539 -21.934 -27.615 1.00 80.28 319 GLY A N 1
ATOM 2180 C CA . GLY A 1 319 ? -29.106 -21.523 -28.885 1.00 79.77 319 GLY A CA 1
ATOM 2181 C C . GLY A 1 319 ? -28.291 -22.002 -30.068 1.00 80.08 319 GLY A C 1
ATOM 2182 O O . GLY A 1 319 ? -27.593 -23.013 -29.989 1.00 81.26 319 GLY A O 1
ATOM 2183 N N . THR A 1 320 ? -28.383 -21.274 -31.172 1.00 78.61 320 THR A N 1
ATOM 2184 C CA . THR A 1 320 ? -27.668 -21.654 -32.380 1.00 83.21 320 THR A CA 1
ATOM 2185 C C . THR A 1 320 ? -27.193 -20.415 -33.115 1.00 85.16 320 THR A C 1
ATOM 2186 O O . THR A 1 320 ? -27.979 -19.513 -33.399 1.00 85.74 320 THR A O 1
ATOM 2190 N N . VAL A 1 321 ? -25.900 -20.361 -33.411 1.00 87.41 321 VAL A N 1
ATOM 2191 C CA . VAL A 1 321 ? -25.376 -19.248 -34.183 1.00 91.03 321 VAL A CA 1
ATOM 2192 C C . VAL A 1 321 ? -25.675 -19.518 -35.655 1.00 91.56 321 VAL A C 1
ATOM 2193 O O . VAL A 1 321 ? -25.726 -20.668 -36.090 1.00 90.49 321 VAL A O 1
ATOM 2197 N N . LYS A 1 322 ? -25.919 -18.451 -36.407 1.00 95.76 322 LYS A N 1
ATOM 2198 C CA . LYS A 1 322 ? -26.233 -18.560 -37.826 1.00 95.64 322 LYS A CA 1
ATOM 2199 C C . LYS A 1 322 ? -25.536 -17.451 -38.595 1.00 94.69 322 LYS A C 1
ATOM 2200 O O . LYS A 1 322 ? -25.295 -16.378 -38.053 1.00 94.97 322 LYS A O 1
ATOM 2206 N N . SER A 1 323 ? -25.176 -17.714 -39.845 1.00 97.05 323 SER A N 1
ATOM 2207 C CA . SER A 1 323 ? -24.661 -16.647 -40.687 1.00 97.06 323 SER A CA 1
ATOM 2208 C C . SER A 1 323 ? -25.800 -15.681 -40.940 1.00 99.60 323 SER A C 1
ATOM 2209 O O . SER A 1 323 ? -26.962 -16.095 -41.012 1.00 95.52 323 SER A O 1
ATOM 2212 N N . GLY A 1 324 ? -25.475 -14.400 -41.075 1.00 98.60 324 GLY A N 1
ATOM 2213 C CA . GLY A 1 324 ? -26.501 -13.385 -41.211 1.00 99.05 324 GLY A CA 1
ATOM 2214 C C . GLY A 1 324 ? -27.427 -13.432 -40.010 1.00 102.62 324 GLY A C 1
ATOM 2215 O O . GLY A 1 324 ? -28.632 -13.656 -40.146 1.00 102.99 324 GLY A O 1
ATOM 2216 N N . GLN A 1 325 ? -26.854 -13.251 -38.825 1.00 100.85 325 GLN A N 1
ATOM 2217 C CA . GLN A 1 325 ? -27.633 -13.207 -37.595 1.00 97.84 325 GLN A CA 1
ATOM 2218 C C . GLN A 1 325 ? -27.377 -11.885 -36.882 1.00 98.68 325 GLN A C 1
ATOM 2219 O O . GLN A 1 325 ? -26.229 -11.512 -36.640 1.00 95.92 325 GLN A O 1
ATOM 2225 N N . GLU A 1 326 ? -28.444 -11.163 -36.565 1.00 98.84 326 GLU A N 1
ATOM 2226 C CA . GLU A 1 326 ? -28.301 -9.909 -35.842 1.00 98.29 326 GLU A CA 1
ATOM 2227 C C . GLU A 1 326 ? -28.189 -10.213 -34.352 1.00 95.22 326 GLU A C 1
ATOM 2228 O O . GLU A 1 326 ? -28.881 -11.088 -33.830 1.00 91.90 326 GLU A O 1
ATOM 2234 N N . VAL A 1 327 ? -27.293 -9.501 -33.678 1.00 95.85 327 VAL A N 1
ATOM 2235 C CA . VAL A 1 327 ? -26.983 -9.773 -32.281 1.00 93.27 327 VAL A CA 1
ATOM 2236 C C . VAL A 1 327 ? -26.696 -8.490 -31.508 1.00 93.35 327 VAL A C 1
ATOM 2237 O O . VAL A 1 327 ? -26.425 -7.435 -32.094 1.00 92.34 327 VAL A O 1
ATOM 2241 N N . TYR A 1 328 ? -26.762 -8.588 -30.187 1.00 91.19 328 TYR A N 1
ATOM 2242 C CA . TYR A 1 328 ? -26.415 -7.471 -29.325 1.00 89.67 328 TYR A CA 1
ATOM 2243 C C . TYR A 1 328 ? -25.034 -7.721 -28.720 1.00 90.05 328 TYR A C 1
ATOM 2244 O O . TYR A 1 328 ? -24.761 -8.813 -28.207 1.00 88.46 328 TYR A O 1
ATOM 2253 N N . LEU A 1 329 ? -24.156 -6.724 -28.818 1.00 84.25 329 LEU A N 1
ATOM 2254 C CA . LEU A 1 329 ? -22.865 -6.765 -28.149 1.00 74.71 329 LEU A CA 1
ATOM 2255 C C . LEU A 1 329 ? -22.980 -6.070 -26.798 1.00 79.56 329 LEU A C 1
ATOM 2256 O O . LEU A 1 329 ? -22.916 -4.840 -26.720 1.00 81.61 329 LEU A O 1
ATOM 2261 N N . ILE A 1 330 ? -23.130 -6.857 -25.738 1.00 72.43 330 ILE A N 1
ATOM 2262 C CA . ILE A 1 330 ? -23.604 -6.339 -24.456 1.00 78.17 330 ILE A CA 1
ATOM 2263 C C . ILE A 1 330 ? -22.696 -5.308 -23.765 1.00 82.40 330 ILE A C 1
ATOM 2264 O O . ILE A 1 330 ? -23.192 -4.303 -23.251 1.00 85.84 330 ILE A O 1
ATOM 2269 N N . ASN A 1 331 ? -21.385 -5.543 -23.741 1.00 81.08 331 ASN A N 1
ATOM 2270 C CA . ASN A 1 331 ? -20.471 -4.595 -23.099 1.00 80.33 331 ASN A CA 1
ATOM 2271 C C . ASN A 1 331 ? -20.299 -3.322 -23.912 1.00 80.87 331 ASN A C 1
ATOM 2272 O O . ASN A 1 331 ? -20.434 -2.221 -23.378 1.00 83.58 331 ASN A O 1
ATOM 2277 N N . THR A 1 332 ? -20.001 -3.465 -25.200 1.00 79.52 332 THR A N 1
ATOM 2278 C CA . THR A 1 332 ? -19.745 -2.295 -26.033 1.00 87.77 332 THR A CA 1
ATOM 2279 C C . THR A 1 332 ? -21.062 -1.564 -26.332 1.00 87.48 332 THR A C 1
ATOM 2280 O O . THR A 1 332 ? -21.075 -0.469 -26.894 1.00 88.51 332 THR A O 1
ATOM 2284 N N . LYS A 1 333 ? -22.163 -2.196 -25.939 1.00 88.70 333 LYS A N 1
ATOM 2285 C CA . LYS A 1 333 ? -23.493 -1.596 -25.947 1.00 90.76 333 LYS A CA 1
ATOM 2286 C C . LYS A 1 333 ? -23.946 -1.138 -27.330 1.00 93.81 333 LYS A C 1
ATOM 2287 O O . LYS A 1 333 ? -24.893 -0.358 -27.455 1.00 94.54 333 LYS A O 1
ATOM 2293 N N . ARG A 1 334 ? -23.275 -1.636 -28.364 1.00 92.36 334 ARG A N 1
ATOM 2294 C CA . ARG A 1 334 ? -23.751 -1.448 -29.725 1.00 93.17 334 ARG A CA 1
ATOM 2295 C C . ARG A 1 334 ? -24.453 -2.706 -30.217 1.00 91.27 334 ARG A C 1
ATOM 2296 O O . ARG A 1 334 ? -24.694 -3.643 -29.452 1.00 87.96 334 ARG A O 1
ATOM 2304 N N . LYS A 1 335 ? -24.789 -2.706 -31.500 1.00 91.69 335 LYS A N 1
ATOM 2305 C CA . LYS A 1 335 ? -25.479 -3.822 -32.121 1.00 91.45 335 LYS A CA 1
ATOM 2306 C C . LYS A 1 335 ? -24.794 -4.145 -33.430 1.00 90.85 335 LYS A C 1
ATOM 2307 O O . LYS A 1 335 ? -24.106 -3.293 -33.994 1.00 86.63 335 LYS A O 1
ATOM 2313 N N . ALA A 1 336 ? -24.965 -5.377 -33.902 1.00 90.67 336 ALA A N 1
ATOM 2314 C CA . ALA A 1 336 ? -24.278 -5.816 -35.109 1.00 91.29 336 ALA A CA 1
ATOM 2315 C C . ALA A 1 336 ? -24.899 -7.070 -35.688 1.00 92.13 336 ALA A C 1
ATOM 2316 O O . ALA A 1 336 ? -25.801 -7.665 -35.098 1.00 88.54 336 ALA A O 1
ATOM 2318 N N . ARG A 1 337 ? -24.398 -7.469 -36.851 1.00 95.95 337 ARG A N 1
ATOM 2319 C CA . ARG A 1 337 ? -24.884 -8.664 -37.522 1.00 98.57 337 ARG A CA 1
ATOM 2320 C C . ARG A 1 337 ? -23.734 -9.576 -37.952 1.00 99.34 337 ARG A C 1
ATOM 2321 O O . ARG A 1 337 ? -22.783 -9.141 -38.607 1.00 99.25 337 ARG A O 1
ATOM 2329 N N . ILE A 1 338 ? -23.842 -10.843 -37.564 1.00 98.95 338 ILE A N 1
ATOM 2330 C CA . ILE A 1 338 ? -22.856 -11.874 -37.885 1.00 100.12 338 ILE A CA 1
ATOM 2331 C C . ILE A 1 338 ? -22.801 -12.141 -39.388 1.00 98.77 338 ILE A C 1
ATOM 2332 O O . ILE A 1 338 ? -23.805 -12.513 -39.991 1.00 97.03 338 ILE A O 1
ATOM 2337 N N . GLN A 1 339 ? -21.633 -11.953 -39.993 1.00 96.23 339 GLN A N 1
ATOM 2338 C CA . GLN A 1 339 ? -21.513 -12.116 -41.436 1.00 96.36 339 GLN A CA 1
ATOM 2339 C C . GLN A 1 339 ? -21.288 -13.574 -41.822 1.00 97.44 339 GLN A C 1
ATOM 2340 O O . GLN A 1 339 ? -22.239 -14.274 -42.163 1.00 97.58 339 GLN A O 1
ATOM 2346 N N . GLN A 1 340 ? -20.041 -14.034 -41.774 1.00 98.30 340 GLN A N 1
ATOM 2347 C CA . GLN A 1 340 ? -19.752 -15.446 -42.040 1.00 97.08 340 GLN A CA 1
ATOM 2348 C C . GLN A 1 340 ? -19.467 -16.221 -40.755 1.00 97.37 340 GLN A C 1
ATOM 2349 O O . GLN A 1 340 ? -18.566 -15.865 -39.994 1.00 97.31 340 GLN A O 1
ATOM 2355 N N . VAL A 1 341 ? -20.252 -17.273 -40.520 1.00 98.28 341 VAL A N 1
ATOM 2356 C CA . VAL A 1 341 ? -20.004 -18.221 -39.437 1.00 93.96 341 VAL A CA 1
ATOM 2357 C C . VAL A 1 341 ? -19.046 -19.297 -39.962 1.00 96.04 341 VAL A C 1
ATOM 2358 O O . VAL A 1 341 ? -18.888 -19.457 -41.179 1.00 96.89 341 VAL A O 1
ATOM 2362 N N . GLY A 1 342 ? -18.372 -19.990 -39.048 1.00 91.59 342 GLY A N 1
ATOM 2363 C CA . GLY A 1 342 ? -17.537 -21.122 -39.386 1.00 89.78 342 GLY A CA 1
ATOM 2364 C C . GLY A 1 342 ? -17.263 -21.983 -38.170 1.00 86.83 342 GLY A C 1
ATOM 2365 O O . GLY A 1 342 ? -17.432 -21.553 -37.029 1.00 80.83 342 GLY A O 1
ATOM 2366 N N . ILE A 1 343 ? -16.854 -23.217 -38.418 1.00 87.28 343 ILE A N 1
ATOM 2367 C CA . ILE A 1 343 ? -16.371 -24.076 -37.357 1.00 85.29 343 ILE A CA 1
ATOM 2368 C C . ILE A 1 343 ? -14.915 -24.389 -37.690 1.00 89.33 343 ILE A C 1
ATOM 2369 O O . ILE A 1 343 ? -14.438 -24.025 -38.770 1.00 89.34 343 ILE A O 1
ATOM 2374 N N . TYR A 1 344 ? -14.202 -25.035 -36.769 1.00 87.49 344 TYR A N 1
ATOM 2375 C CA . TYR A 1 344 ? -12.777 -25.306 -36.959 1.00 86.83 344 TYR A CA 1
ATOM 2376 C C . TYR A 1 344 ? -12.484 -26.757 -37.327 1.00 86.88 344 TYR A C 1
ATOM 2377 O O . TYR A 1 344 ? -13.080 -27.676 -36.765 1.00 85.08 344 TYR A O 1
ATOM 2386 N N . MET A 1 345 ? -11.552 -26.950 -38.260 1.00 87.25 345 MET A N 1
ATOM 2387 C CA . MET A 1 345 ? -11.017 -28.279 -38.570 1.00 87.33 345 MET A CA 1
ATOM 2388 C C . MET A 1 345 ? -9.499 -28.286 -38.380 1.00 85.40 345 MET A C 1
ATOM 2389 O O . MET A 1 345 ? -8.750 -27.972 -39.311 1.00 83.04 345 MET A O 1
ATOM 2394 N N . GLY A 1 346 ? -9.044 -28.652 -37.183 1.00 79.58 346 GLY A N 1
ATOM 2395 C CA . GLY A 1 346 ? -7.649 -28.461 -36.846 1.00 77.72 346 GLY A CA 1
ATOM 2396 C C . GLY A 1 346 ? -7.414 -26.961 -36.863 1.00 79.36 346 GLY A C 1
ATOM 2397 O O . GLY A 1 346 ? -8.226 -26.209 -36.328 1.00 80.90 346 GLY A O 1
ATOM 2398 N N . PRO A 1 347 ? -6.329 -26.512 -37.508 1.00 75.72 347 PRO A N 1
ATOM 2399 C CA . PRO A 1 347 ? -6.047 -25.075 -37.542 1.00 75.54 347 PRO A CA 1
ATOM 2400 C C . PRO A 1 347 ? -7.050 -24.282 -38.386 1.00 85.28 347 PRO A C 1
ATOM 2401 O O . PRO A 1 347 ? -7.477 -23.200 -37.973 1.00 86.49 347 PRO A O 1
ATOM 2405 N N . GLU A 1 348 ? -7.435 -24.818 -39.543 1.00 87.81 348 GLU A N 1
ATOM 2406 C CA . GLU A 1 348 ? -8.223 -24.059 -40.521 1.00 88.28 348 GLU A CA 1
ATOM 2407 C C . GLU A 1 348 ? -9.693 -23.839 -40.132 1.00 90.04 348 GLU A C 1
ATOM 2408 O O . GLU A 1 348 ? -10.330 -24.679 -39.479 1.00 87.54 348 GLU A O 1
ATOM 2414 N N . ARG A 1 349 ? -10.226 -22.694 -40.545 1.00 90.66 349 ARG A N 1
ATOM 2415 C CA . ARG A 1 349 ? -11.647 -22.420 -40.382 1.00 92.30 349 ARG A CA 1
ATOM 2416 C C . ARG A 1 349 ? -12.393 -22.751 -41.680 1.00 93.06 349 ARG A C 1
ATOM 2417 O O . ARG A 1 349 ? -12.053 -22.259 -42.761 1.00 91.49 349 ARG A O 1
ATOM 2425 N N . ILE A 1 350 ? -13.393 -23.618 -41.564 1.00 92.85 350 ILE A N 1
ATOM 2426 C CA . ILE A 1 350 ? -14.215 -23.998 -42.703 1.00 94.16 350 ILE A CA 1
ATOM 2427 C C . ILE A 1 350 ? -15.614 -23.408 -42.547 1.00 97.14 350 ILE A C 1
ATOM 2428 O O . ILE A 1 350 ? -16.265 -23.567 -41.503 1.00 95.13 350 ILE A O 1
ATOM 2433 N N . ASN A 1 351 ? -16.063 -22.708 -43.583 1.00 97.06 351 ASN A N 1
ATOM 2434 C CA . ASN A 1 351 ? -17.352 -22.046 -43.525 1.00 94.40 351 ASN A CA 1
ATOM 2435 C C . ASN A 1 351 ? -18.447 -23.057 -43.243 1.00 92.12 351 ASN A C 1
ATOM 2436 O O . ASN A 1 351 ? -18.433 -24.178 -43.741 1.00 94.02 351 ASN A O 1
ATOM 2441 N N . MET A 1 352 ? -19.341 -22.647 -42.361 1.00 92.89 352 MET A N 1
ATOM 2442 C CA . MET A 1 352 ? -20.559 -23.352 -42.006 1.00 95.69 352 MET A CA 1
ATOM 2443 C C . MET A 1 352 ? -21.453 -22.243 -41.489 1.00 100.44 352 MET A C 1
ATOM 2444 O O . MET A 1 352 ? -20.989 -21.109 -41.355 1.00 100.47 352 MET A O 1
ATOM 2449 N N . GLU A 1 353 ? -22.727 -22.508 -41.221 1.00 101.22 353 GLU A N 1
ATOM 2450 C CA . GLU A 1 353 ? -23.569 -21.402 -40.769 1.00 100.13 353 GLU A CA 1
ATOM 2451 C C . GLU A 1 353 ? -24.457 -21.740 -39.573 1.00 101.89 353 GLU A C 1
ATOM 2452 O O . GLU A 1 353 ? -24.376 -21.054 -38.548 1.00 103.42 353 GLU A O 1
ATOM 2458 N N . ALA A 1 354 ? -25.260 -22.795 -39.660 1.00 97.51 354 ALA A N 1
ATOM 2459 C CA . ALA A 1 354 ? -26.042 -23.216 -38.500 1.00 97.94 354 ALA A CA 1
ATOM 2460 C C . ALA A 1 354 ? -25.282 -24.236 -37.649 1.00 100.30 354 ALA A C 1
ATOM 2461 O O . ALA A 1 354 ? -25.310 -25.433 -37.949 1.00 103.02 354 ALA A O 1
ATOM 2463 N N . VAL A 1 355 ? -24.609 -23.759 -36.597 1.00 97.24 355 VAL A N 1
ATOM 2464 C CA . VAL A 1 355 ? -23.866 -24.629 -35.682 1.00 91.65 355 VAL A CA 1
ATOM 2465 C C . VAL A 1 355 ? -24.337 -24.391 -34.230 1.00 87.76 355 VAL A C 1
ATOM 2466 O O . VAL A 1 355 ? -24.394 -23.248 -33.761 1.00 84.24 355 VAL A O 1
ATOM 2470 N N . PRO A 1 356 ? -24.695 -25.479 -33.521 1.00 84.53 356 PRO A N 1
ATOM 2471 C CA . PRO A 1 356 ? -25.468 -25.413 -32.272 1.00 83.48 356 PRO A CA 1
ATOM 2472 C C . PRO A 1 356 ? -24.645 -25.248 -30.988 1.00 83.45 356 PRO A C 1
ATOM 2473 O O . PRO A 1 356 ? -23.410 -25.304 -31.012 1.00 79.40 356 PRO A O 1
ATOM 2477 N N . ALA A 1 357 ? -25.358 -25.072 -29.875 1.00 80.78 357 ALA A N 1
ATOM 2478 C CA . ALA A 1 357 ? -24.765 -24.944 -28.547 1.00 78.01 357 ALA A CA 1
ATOM 2479 C C . ALA A 1 357 ? -23.763 -26.063 -28.223 1.00 79.11 357 ALA A C 1
ATOM 2480 O O . ALA A 1 357 ? -23.962 -27.223 -28.596 1.00 73.47 357 ALA A O 1
ATOM 2482 N N . GLY A 1 358 ? -22.682 -25.692 -27.536 1.00 76.26 358 GLY A N 1
ATOM 2483 C CA . GLY A 1 358 ? -21.670 -26.639 -27.095 1.00 71.12 358 GLY A CA 1
ATOM 2484 C C . GLY A 1 358 ? -20.416 -26.582 -27.946 1.00 71.47 358 GLY A C 1
ATOM 2485 O O . GLY A 1 358 ? -19.369 -27.143 -27.583 1.00 67.06 358 GLY A O 1
ATOM 2486 N N . ASN A 1 359 ? -20.519 -25.894 -29.079 1.00 63.73 359 ASN A N 1
ATOM 2487 C CA . ASN A 1 359 ? -19.411 -25.803 -30.019 1.00 68.99 359 ASN A CA 1
ATOM 2488 C C . ASN A 1 359 ? -18.550 -24.563 -29.853 1.00 73.77 359 ASN A C 1
ATOM 2489 O O . ASN A 1 359 ? -18.936 -23.606 -29.169 1.00 73.20 359 ASN A O 1
ATOM 2494 N N . ILE A 1 360 ? -17.378 -24.610 -30.490 1.00 73.53 360 ILE A N 1
ATOM 2495 C CA . ILE A 1 360 ? -16.452 -23.487 -30.612 1.00 72.98 360 ILE A CA 1
ATOM 2496 C C . ILE A 1 360 ? -16.534 -22.930 -32.040 1.00 74.93 360 ILE A C 1
ATOM 2497 O O . ILE A 1 360 ? -16.369 -23.664 -33.015 1.00 76.92 360 ILE A O 1
ATOM 2502 N N . VAL A 1 361 ? -16.781 -21.628 -32.147 1.00 73.26 361 VAL A N 1
ATOM 2503 C CA . VAL A 1 361 ? -17.147 -20.996 -33.413 1.00 77.89 361 VAL A CA 1
ATOM 2504 C C . VAL A 1 361 ? -16.124 -19.940 -33.854 1.00 77.41 361 VAL A C 1
ATOM 2505 O O . VAL A 1 361 ? -15.444 -19.353 -33.015 1.00 76.26 361 VAL A O 1
ATOM 2509 N N . ALA A 1 362 ? -15.985 -19.738 -35.166 1.00 78.75 362 ALA A N 1
ATOM 2510 C CA . ALA A 1 362 ? -15.376 -18.522 -35.702 1.00 77.77 362 ALA A CA 1
ATOM 2511 C C . ALA A 1 362 ? -16.446 -17.708 -36.430 1.00 84.08 362 ALA A C 1
ATOM 2512 O O . ALA A 1 362 ? -17.304 -18.270 -37.107 1.00 84.85 362 ALA A O 1
ATOM 2514 N N . VAL A 1 363 ? -16.407 -16.387 -36.276 1.00 87.53 363 VAL A N 1
ATOM 2515 C CA . VAL A 1 363 ? -17.323 -15.491 -36.985 1.00 87.76 363 VAL A CA 1
ATOM 2516 C C . VAL A 1 363 ? -16.579 -14.271 -37.494 1.00 85.16 363 VAL A C 1
ATOM 2517 O O . VAL A 1 363 ? -15.567 -13.874 -36.926 1.00 83.28 363 VAL A O 1
ATOM 2521 N N . THR A 1 364 ? -17.075 -13.672 -38.567 1.00 93.48 364 THR A N 1
ATOM 2522 C CA . THR A 1 364 ? -16.411 -12.498 -39.121 1.00 97.61 364 THR A CA 1
ATOM 2523 C C . THR A 1 364 ? -17.331 -11.277 -39.075 1.00 100.46 364 THR A C 1
ATOM 2524 O O . THR A 1 364 ? -18.562 -11.414 -38.998 1.00 97.45 364 THR A O 1
ATOM 2528 N N . GLY A 1 365 ? -16.720 -10.091 -39.093 1.00 96.79 365 GLY A N 1
ATOM 2529 C CA . GLY A 1 365 ? -17.450 -8.837 -39.123 1.00 99.61 365 GLY A CA 1
ATOM 2530 C C . GLY A 1 365 ? -18.212 -8.507 -37.853 1.00 103.65 365 GLY A C 1
ATOM 2531 O O . GLY A 1 365 ? -19.342 -8.006 -37.900 1.00 102.20 365 GLY A O 1
ATOM 2532 N N . LEU A 1 366 ? -17.598 -8.796 -36.712 1.00 103.89 366 LEU A N 1
ATOM 2533 C CA . LEU A 1 366 ? -18.159 -8.387 -35.434 1.00 103.46 366 LEU A CA 1
ATOM 2534 C C . LEU A 1 366 ? -17.484 -7.116 -34.941 1.00 106.74 366 LEU A C 1
ATOM 2535 O O . LEU A 1 366 ? -17.188 -6.992 -33.754 1.00 107.09 366 LEU A O 1
ATOM 2540 N N . ARG A 1 367 ? -17.217 -6.194 -35.865 1.00 106.38 367 ARG A N 1
ATOM 2541 C CA . ARG A 1 367 ? -17.077 -4.773 -35.520 1.00 107.64 367 ARG A CA 1
ATOM 2542 C C . ARG A 1 367 ? -15.796 -4.631 -34.646 1.00 107.98 367 ARG A C 1
ATOM 2543 O O . ARG A 1 367 ? -14.750 -5.060 -35.107 1.00 105.22 367 ARG A O 1
ATOM 2551 N N . ASP A 1 368 ? -15.811 -4.047 -33.447 1.00 107.70 368 ASP A N 1
ATOM 2552 C CA . ASP A 1 368 ? -14.585 -3.919 -32.635 1.00 108.13 368 ASP A CA 1
ATOM 2553 C C . ASP A 1 368 ? -14.720 -4.642 -31.329 1.00 104.85 368 ASP A C 1
ATOM 2554 O O . ASP A 1 368 ? -13.894 -4.430 -30.440 1.00 107.22 368 ASP A O 1
ATOM 2559 N N . ALA A 1 369 ? -15.780 -5.437 -31.194 1.00 101.43 369 ALA A N 1
ATOM 2560 C CA . ALA A 1 369 ? -15.961 -6.274 -30.017 1.00 94.64 369 ALA A CA 1
ATOM 2561 C C . ALA A 1 369 ? -14.622 -6.893 -29.668 1.00 88.75 369 ALA A C 1
ATOM 2562 O O . ALA A 1 369 ? -13.960 -7.475 -30.523 1.00 89.96 369 ALA A O 1
ATOM 2564 N N . MET A 1 370 ? -14.185 -6.686 -28.435 1.00 88.73 370 MET A N 1
ATOM 2565 C CA . MET A 1 370 ? -12.892 -7.187 -28.011 1.00 86.33 370 MET A CA 1
ATOM 2566 C C . MET A 1 370 ? -13.097 -8.513 -27.314 1.00 83.43 370 MET A C 1
ATOM 2567 O O . MET A 1 370 ? -14.223 -8.880 -26.989 1.00 84.77 370 MET A O 1
ATOM 2572 N N . ALA A 1 371 ? -12.009 -9.237 -27.104 1.00 77.78 371 ALA A N 1
ATOM 2573 C CA . ALA A 1 371 ? -12.093 -10.566 -26.531 1.00 71.31 371 ALA A CA 1
ATOM 2574 C C . ALA A 1 371 ? -12.720 -10.467 -25.157 1.00 67.29 371 ALA A C 1
ATOM 2575 O O . ALA A 1 371 ? -12.363 -9.588 -24.377 1.00 64.87 371 ALA A O 1
ATOM 2577 N N . GLY A 1 372 ? -13.681 -11.344 -24.878 1.00 66.11 372 GLY A N 1
ATOM 2578 C CA . GLY A 1 372 ? -14.336 -11.353 -23.584 1.00 62.80 372 GLY A CA 1
ATOM 2579 C C . GLY A 1 372 ? -15.757 -10.831 -23.618 1.00 65.66 372 GLY A C 1
ATOM 2580 O O . GLY A 1 372 ? -16.500 -10.956 -22.635 1.00 59.90 372 GLY A O 1
ATOM 2581 N N . GLU A 1 373 ? -16.147 -10.253 -24.750 1.00 65.92 373 GLU A N 1
ATOM 2582 C CA . GLU A 1 373 ? -17.484 -9.680 -24.851 1.00 72.55 373 GLU A CA 1
ATOM 2583 C C . GLU A 1 373 ? -18.546 -10.756 -24.988 1.00 73.20 373 GLU A C 1
ATOM 2584 O O . GLU A 1 373 ? -18.336 -11.790 -25.636 1.00 67.66 373 GLU A O 1
ATOM 2590 N N . THR A 1 374 ? -19.682 -10.501 -24.353 1.00 73.30 374 THR A N 1
ATOM 2591 C CA . THR A 1 374 ? -20.866 -11.323 -24.510 1.00 73.61 374 THR A CA 1
ATOM 2592 C C . THR A 1 374 ? -21.655 -10.910 -25.767 1.00 77.09 374 THR A C 1
ATOM 2593 O O . THR A 1 374 ? -22.016 -9.742 -25.934 1.00 79.65 374 THR A O 1
ATOM 2597 N N . VAL A 1 375 ? -21.888 -11.872 -26.655 1.00 75.27 375 VAL A N 1
ATOM 2598 C CA . VAL A 1 375 ? -22.706 -11.672 -27.849 1.00 79.16 375 VAL A CA 1
ATOM 2599 C C . VAL A 1 375 ? -24.003 -12.495 -27.752 1.00 83.98 375 VAL A C 1
ATOM 2600 O O . VAL A 1 375 ? -23.946 -13.715 -27.571 1.00 82.78 375 VAL A O 1
ATOM 2604 N N . ALA A 1 376 ? -25.164 -11.841 -27.867 1.00 82.51 376 ALA A N 1
ATOM 2605 C CA . ALA A 1 376 ? -26.443 -12.536 -27.691 1.00 82.24 376 ALA A CA 1
ATOM 2606 C C . ALA A 1 376 ? -27.617 -11.939 -28.492 1.00 90.04 376 ALA A C 1
ATOM 2607 O O . ALA A 1 376 ? -27.661 -10.741 -28.770 1.00 91.19 376 ALA A O 1
ATOM 2609 N N . GLU A 1 377 ? -28.568 -12.800 -28.851 1.00 91.24 377 GLU A N 1
ATOM 2610 C CA . GLU A 1 377 ? -29.779 -12.413 -29.581 1.00 89.82 377 GLU A CA 1
ATOM 2611 C C . GLU A 1 377 ? -30.705 -11.568 -28.716 1.00 90.69 377 GLU A C 1
ATOM 2612 O O . GLU A 1 377 ? -31.566 -10.855 -29.222 1.00 92.51 377 GLU A O 1
ATOM 2618 N N . GLU A 1 378 ? -30.530 -11.689 -27.404 1.00 90.35 378 GLU A N 1
ATOM 2619 C CA . GLU A 1 378 ? -31.263 -10.902 -26.421 1.00 92.34 378 GLU A CA 1
ATOM 2620 C C . GLU A 1 378 ? -30.309 -9.885 -25.802 1.00 93.55 378 GLU A C 1
ATOM 2621 O O . GLU A 1 378 ? -29.139 -9.820 -26.180 1.00 92.76 378 GLU A O 1
ATOM 2627 N N . GLN A 1 379 ? -30.804 -9.092 -24.856 1.00 93.76 379 GLN A N 1
ATOM 2628 C CA . GLN A 1 379 ? -29.924 -8.310 -23.993 1.00 95.74 379 GLN A CA 1
ATOM 2629 C C . GLN A 1 379 ? -29.828 -8.977 -22.620 1.00 95.02 379 GLN A C 1
ATOM 2630 O O . GLN A 1 379 ? -30.776 -8.948 -21.827 1.00 91.91 379 GLN A O 1
ATOM 2636 N N . ILE A 1 380 ? -28.671 -9.571 -22.350 1.00 89.17 380 ILE A N 1
ATOM 2637 C CA . ILE A 1 380 ? -28.445 -10.295 -21.110 1.00 85.31 380 ILE A CA 1
ATOM 2638 C C . ILE A 1 380 ? -27.360 -9.635 -20.270 1.00 83.48 380 ILE A C 1
ATOM 2639 O O . ILE A 1 380 ? -26.594 -8.805 -20.772 1.00 84.65 380 ILE A O 1
ATOM 2644 N N . GLU A 1 381 ? -27.305 -10.005 -18.994 1.00 79.55 381 GLU A N 1
ATOM 2645 C CA . GLU A 1 381 ? -26.180 -9.642 -18.143 1.00 80.42 381 GLU A CA 1
ATOM 2646 C C . GLU A 1 381 ? -24.922 -10.264 -18.746 1.00 80.32 381 GLU A C 1
ATOM 2647 O O . GLU A 1 381 ? -24.912 -11.464 -19.053 1.00 77.23 381 GLU A O 1
ATOM 2653 N N . PRO A 1 382 ? -23.864 -9.455 -18.943 1.00 78.18 382 PRO A N 1
ATOM 2654 C CA . PRO A 1 382 ? -22.668 -9.985 -19.610 1.00 75.58 382 PRO A CA 1
ATOM 2655 C C . PRO A 1 382 ? -21.865 -10.923 -18.700 1.00 74.47 382 PRO A C 1
ATOM 2656 O O . PRO A 1 382 ? -22.001 -10.860 -17.474 1.00 68.98 382 PRO A O 1
ATOM 2660 N N . PHE A 1 383 ? -21.062 -11.798 -19.305 1.00 73.73 383 PHE A N 1
ATOM 2661 C CA . PHE A 1 383 ? -20.184 -12.696 -18.552 1.00 72.95 383 PHE A CA 1
ATOM 2662 C C . PHE A 1 383 ? -19.050 -11.916 -17.875 1.00 71.45 383 PHE A C 1
ATOM 2663 O O . PHE A 1 383 ? -18.746 -12.146 -16.702 1.00 70.68 383 PHE A O 1
ATOM 2671 N N . GLU A 1 384 ? -18.435 -10.999 -18.621 1.00 69.67 384 GLU A N 1
ATOM 2672 C CA . GLU A 1 384 ? -17.480 -10.047 -18.057 1.00 72.18 384 GLU A CA 1
ATOM 2673 C C . GLU A 1 384 ? -18.168 -8.684 -17.901 1.00 74.79 384 GLU A C 1
ATOM 2674 O O . GLU A 1 384 ? -19.116 -8.384 -18.626 1.00 72.15 384 GLU A O 1
ATOM 2680 N N . ALA A 1 385 ? -17.694 -7.868 -16.960 1.00 72.49 385 ALA A N 1
ATOM 2681 C CA . ALA A 1 385 ? -18.192 -6.500 -16.797 1.00 69.24 385 ALA A CA 1
ATOM 2682 C C . ALA A 1 385 ? -17.495 -5.550 -17.767 1.00 75.89 385 ALA A C 1
ATOM 2683 O O . ALA A 1 385 ? -16.407 -5.846 -18.266 1.00 75.34 385 ALA A O 1
ATOM 2685 N N . LEU A 1 386 ? -18.134 -4.417 -18.044 1.00 78.45 386 LEU A N 1
ATOM 2686 C CA . LEU A 1 386 ? -17.564 -3.404 -18.928 1.00 78.83 386 LEU A CA 1
ATOM 2687 C C . LEU A 1 386 ? -16.162 -2.998 -18.456 1.00 76.75 386 LEU A C 1
ATOM 2688 O O . LEU A 1 386 ? -15.933 -2.772 -17.262 1.00 75.96 386 LEU A O 1
ATOM 2693 N N . HIS A 1 387 ? -15.225 -2.930 -19.395 1.00 76.19 387 HIS A N 1
ATOM 2694 C CA . HIS A 1 387 ? -13.853 -2.544 -19.080 1.00 76.27 387 HIS A CA 1
ATOM 2695 C C . HIS A 1 387 ? -13.598 -1.099 -19.471 1.00 76.15 387 HIS A C 1
ATOM 2696 O O . HIS A 1 387 ? -14.139 -0.624 -20.466 1.00 77.47 387 HIS A O 1
ATOM 2703 N N . TYR A 1 388 ? -12.776 -0.408 -18.680 1.00 76.30 388 TYR A N 1
ATOM 2704 C CA . TYR A 1 388 ? -12.374 0.976 -18.959 1.00 72.85 388 TYR A CA 1
ATOM 2705 C C . TYR A 1 388 ? -11.757 1.078 -20.367 1.00 74.30 388 TYR A C 1
ATOM 2706 O O . TYR A 1 388 ? -11.259 0.082 -20.908 1.00 71.30 388 TYR A O 1
ATOM 2715 N N . VAL A 1 389 ? -11.782 2.281 -20.942 1.00 75.66 389 VAL A N 1
ATOM 2716 C CA . VAL A 1 389 ? -11.602 2.460 -22.388 1.00 78.12 389 VAL A CA 1
ATOM 2717 C C . VAL A 1 389 ? -10.216 2.080 -22.935 1.00 77.62 389 VAL A C 1
ATOM 2718 O O . VAL A 1 389 ? -10.132 1.503 -24.024 1.00 85.66 389 VAL A O 1
ATOM 2722 N N . SER A 1 390 ? -9.160 2.389 -22.181 1.00 70.65 390 SER A N 1
ATOM 2723 C CA . SER A 1 390 ? -7.750 2.129 -22.544 1.00 73.76 390 SER A CA 1
ATOM 2724 C C . SER A 1 390 ? -7.191 3.161 -23.526 1.00 71.76 390 SER A C 1
ATOM 2725 O O . SER A 1 390 ? -7.762 3.411 -24.588 1.00 74.96 390 SER A O 1
ATOM 2728 N N . GLU A 1 391 ? -6.068 3.757 -23.140 1.00 65.69 391 GLU A N 1
ATOM 2729 C CA . GLU A 1 391 ? -5.341 4.711 -23.970 1.00 66.34 391 GLU A CA 1
ATOM 2730 C C . GLU A 1 391 ? -3.854 4.444 -23.774 1.00 61.85 391 GLU A C 1
ATOM 2731 O O . GLU A 1 391 ? -3.458 4.005 -22.696 1.00 60.85 391 GLU A O 1
ATOM 2737 N N . PRO A 1 392 ? -3.023 4.677 -24.804 1.00 55.60 392 PRO A N 1
ATOM 2738 C CA . PRO A 1 392 ? -1.587 4.393 -24.622 1.00 59.35 392 PRO A CA 1
ATOM 2739 C C . PRO A 1 392 ? -0.922 5.310 -23.578 1.00 55.07 392 PRO A C 1
ATOM 2740 O O . PRO A 1 392 ? -1.047 6.523 -23.686 1.00 54.72 392 PRO A O 1
ATOM 2744 N N . VAL A 1 393 ? -0.222 4.741 -22.595 1.00 50.11 393 VAL A N 1
ATOM 2745 C CA . VAL A 1 393 ? 0.314 5.544 -21.499 1.00 45.93 393 VAL A CA 1
ATOM 2746 C C . VAL A 1 393 ? 1.817 5.406 -21.263 1.00 45.52 393 VAL A C 1
ATOM 2747 O O . VAL A 1 393 ? 2.375 6.125 -20.427 1.00 44.46 393 VAL A O 1
ATOM 2751 N N . VAL A 1 394 ? 2.473 4.476 -21.959 1.00 50.40 394 VAL A N 1
ATOM 2752 C CA . VAL A 1 394 ? 3.935 4.385 -21.893 1.00 46.69 394 VAL A CA 1
ATOM 2753 C C . VAL A 1 394 ? 4.539 4.320 -23.280 1.00 54.68 394 VAL A C 1
ATOM 2754 O O . VAL A 1 394 ? 4.000 3.687 -24.193 1.00 52.11 394 VAL A O 1
ATOM 2758 N N . THR A 1 395 ? 5.676 4.989 -23.431 1.00 54.57 395 THR A N 1
ATOM 2759 C CA . THR A 1 395 ? 6.332 5.063 -24.722 1.00 51.23 395 THR A CA 1
ATOM 2760 C C . THR A 1 395 ? 7.805 4.694 -24.566 1.00 57.41 395 THR A C 1
ATOM 2761 O O . THR A 1 395 ? 8.429 4.912 -23.510 1.00 53.64 395 THR A O 1
ATOM 2765 N N . VAL A 1 396 ? 8.359 4.092 -25.606 1.00 57.03 396 VAL A N 1
ATOM 2766 C CA . VAL A 1 396 ? 9.755 3.721 -25.547 1.00 60.75 396 VAL A CA 1
ATOM 2767 C C . VAL A 1 396 ? 10.453 4.021 -26.880 1.00 63.66 396 VAL A C 1
ATOM 2768 O O . VAL A 1 396 ? 9.856 3.885 -27.962 1.00 64.42 396 VAL A O 1
ATOM 2772 N N . ALA A 1 397 ? 11.704 4.473 -26.787 1.00 65.57 397 ALA A N 1
ATOM 2773 C CA . ALA A 1 397 ? 12.493 4.828 -27.967 1.00 71.74 397 ALA A CA 1
ATOM 2774 C C . ALA A 1 397 ? 13.302 3.635 -28.455 1.00 69.94 397 ALA A C 1
ATOM 2775 O O . ALA A 1 397 ? 14.069 3.048 -27.690 1.00 68.31 397 ALA A O 1
ATOM 2777 N N . ILE A 1 398 ? 13.117 3.285 -29.725 1.00 76.84 398 ILE A N 1
ATOM 2778 C CA . ILE A 1 398 ? 13.697 2.072 -30.312 1.00 80.90 398 ILE A CA 1
ATOM 2779 C C . ILE A 1 398 ? 14.485 2.360 -31.582 1.00 90.13 398 ILE A C 1
ATOM 2780 O O . ILE A 1 398 ? 14.062 3.165 -32.389 1.00 93.67 398 ILE A O 1
ATOM 2785 N N . GLU A 1 399 ? 15.626 1.706 -31.771 1.00 88.89 399 GLU A N 1
ATOM 2786 C CA . GLU A 1 399 ? 16.289 1.747 -33.074 1.00 95.23 399 GLU A CA 1
ATOM 2787 C C . GLU A 1 399 ? 17.005 0.427 -33.326 1.00 95.81 399 GLU A C 1
ATOM 2788 O O . GLU A 1 399 ? 17.232 -0.346 -32.389 1.00 93.07 399 GLU A O 1
ATOM 2794 N N . ALA A 1 400 ? 17.347 0.165 -34.587 1.00 96.94 400 ALA A N 1
ATOM 2795 C CA . ALA A 1 400 ? 18.218 -0.962 -34.925 1.00 96.44 400 ALA A CA 1
ATOM 2796 C C . ALA A 1 400 ? 19.681 -0.579 -34.699 1.00 97.01 400 ALA A C 1
ATOM 2797 O O . ALA A 1 400 ? 20.142 0.452 -35.201 1.00 99.70 400 ALA A O 1
ATOM 2799 N N . LYS A 1 401 ? 20.407 -1.396 -33.934 1.00 97.36 401 LYS A N 1
ATOM 2800 C CA . LYS A 1 401 ? 21.819 -1.116 -33.676 1.00 101.25 401 LYS A CA 1
ATOM 2801 C C . LYS A 1 401 ? 22.726 -1.599 -34.798 1.00 103.86 401 LYS A C 1
ATOM 2802 O O . LYS A 1 401 ? 23.871 -1.157 -34.908 1.00 101.62 401 LYS A O 1
ATOM 2808 N N . ASN A 1 402 ? 22.220 -2.503 -35.627 1.00 105.49 402 ASN A N 1
ATOM 2809 C CA . ASN A 1 402 ? 22.850 -2.751 -36.913 1.00 108.59 402 ASN A CA 1
ATOM 2810 C C . ASN A 1 402 ? 22.044 -2.018 -37.964 1.00 107.74 402 ASN A C 1
ATOM 2811 O O . ASN A 1 402 ? 20.897 -2.364 -38.221 1.00 106.05 402 ASN A O 1
ATOM 2816 N N . VAL A 1 403 ? 22.635 -0.988 -38.555 1.00 109.71 403 VAL A N 1
ATOM 2817 C CA . VAL A 1 403 ? 21.952 -0.240 -39.599 1.00 111.88 403 VAL A CA 1
ATOM 2818 C C . VAL A 1 403 ? 21.821 -1.077 -40.877 1.00 111.43 403 VAL A C 1
ATOM 2819 O O . VAL A 1 403 ? 22.392 -0.727 -41.909 1.00 112.88 403 VAL A O 1
ATOM 2823 N N . LYS A 1 404 ? 21.065 -2.175 -40.819 1.00 110.20 404 LYS A N 1
ATOM 2824 C CA . LYS A 1 404 ? 20.839 -2.990 -42.017 1.00 110.28 404 LYS A CA 1
ATOM 2825 C C . LYS A 1 404 ? 19.372 -3.453 -42.155 1.00 111.50 404 LYS A C 1
ATOM 2826 O O . LYS A 1 404 ? 18.763 -3.298 -43.210 1.00 113.51 404 LYS A O 1
ATOM 2832 N N . ASP A 1 405 ? 18.809 -3.958 -41.064 1.00 111.94 405 ASP A N 1
ATOM 2833 C CA . ASP A 1 405 ? 17.497 -4.608 -41.010 1.00 113.18 405 ASP A CA 1
ATOM 2834 C C . ASP A 1 405 ? 16.343 -3.617 -40.974 1.00 113.74 405 ASP A C 1
ATOM 2835 O O . ASP A 1 405 ? 15.201 -3.983 -40.666 1.00 112.31 405 ASP A O 1
ATOM 2840 N N . LEU A 1 406 ? 16.648 -2.357 -41.267 1.00 112.60 406 LEU A N 1
ATOM 2841 C CA . LEU A 1 406 ? 15.733 -1.270 -40.930 1.00 112.05 406 LEU A CA 1
ATOM 2842 C C . LEU A 1 406 ? 14.409 -1.212 -41.686 1.00 113.25 406 LEU A C 1
ATOM 2843 O O . LEU A 1 406 ? 13.383 -0.985 -41.058 1.00 115.61 406 LEU A O 1
ATOM 2848 N N . PRO A 1 407 ? 14.406 -1.390 -43.018 1.00 114.18 407 PRO A N 1
ATOM 2849 C CA . PRO A 1 407 ? 13.117 -1.034 -43.625 1.00 115.15 407 PRO A CA 1
ATOM 2850 C C . PRO A 1 407 ? 11.972 -2.013 -43.328 1.00 113.87 407 PRO A C 1
ATOM 2851 O O . PRO A 1 407 ? 10.814 -1.649 -43.535 1.00 113.63 407 PRO A O 1
ATOM 2855 N N . ARG A 1 408 ? 12.267 -3.242 -42.901 1.00 113.90 408 ARG A N 1
ATOM 2856 C CA . ARG A 1 408 ? 11.182 -4.148 -42.512 1.00 113.31 408 ARG A CA 1
ATOM 2857 C C . ARG A 1 408 ? 11.268 -4.342 -41.007 1.00 112.26 408 ARG A C 1
ATOM 2858 O O . ARG A 1 408 ? 10.586 -5.194 -40.451 1.00 109.91 408 ARG A O 1
ATOM 2866 N N . LEU A 1 409 ? 12.149 -3.564 -40.376 1.00 111.44 409 LEU A N 1
ATOM 2867 C CA . LEU A 1 409 ? 12.006 -3.196 -38.975 1.00 109.01 409 LEU A CA 1
ATOM 2868 C C . LEU A 1 409 ? 10.888 -2.162 -38.928 1.00 105.78 409 LEU A C 1
ATOM 2869 O O . LEU A 1 409 ? 10.061 -2.186 -38.021 1.00 103.75 409 LEU A O 1
ATOM 2874 N N . ILE A 1 410 ? 10.859 -1.257 -39.908 1.00 105.58 410 ILE A N 1
ATOM 2875 C CA . ILE A 1 410 ? 9.789 -0.267 -39.956 1.00 107.84 410 ILE A CA 1
ATOM 2876 C C . ILE A 1 410 ? 8.513 -0.980 -40.416 1.00 108.44 410 ILE A C 1
ATOM 2877 O O . ILE A 1 410 ? 7.407 -0.556 -40.078 1.00 108.39 410 ILE A O 1
ATOM 2882 N N . GLU A 1 411 ? 8.652 -2.066 -41.173 1.00 108.79 411 GLU A N 1
ATOM 2883 C CA . GLU A 1 411 ? 7.487 -2.905 -41.444 1.00 110.69 411 GLU A CA 1
ATOM 2884 C C . GLU A 1 411 ? 7.207 -3.700 -40.176 1.00 108.42 411 GLU A C 1
ATOM 2885 O O . GLU A 1 411 ? 6.061 -3.775 -39.748 1.00 109.03 411 GLU A O 1
ATOM 2891 N N . ALA A 1 412 ? 8.257 -4.239 -39.549 1.00 106.49 412 ALA A N 1
ATOM 2892 C CA . ALA A 1 412 ? 8.114 -4.968 -38.278 1.00 105.38 412 ALA A CA 1
ATOM 2893 C C . ALA A 1 412 ? 7.590 -4.092 -37.150 1.00 104.06 412 ALA A C 1
ATOM 2894 O O . ALA A 1 412 ? 7.241 -4.602 -36.086 1.00 101.98 412 ALA A O 1
ATOM 2896 N N . LEU A 1 413 ? 7.547 -2.781 -37.355 1.00 106.02 413 LEU A N 1
ATOM 2897 C CA . LEU A 1 413 ? 6.965 -1.931 -36.330 1.00 100.90 413 LEU A CA 1
ATOM 2898 C C . LEU A 1 413 ? 5.455 -1.761 -36.536 1.00 102.41 413 LEU A C 1
ATOM 2899 O O . LEU A 1 413 ? 4.680 -2.140 -35.654 1.00 103.27 413 LEU A O 1
ATOM 2904 N N . ARG A 1 414 ? 5.007 -1.245 -37.682 1.00 104.65 414 ARG A N 1
ATOM 2905 C CA . ARG A 1 414 ? 3.562 -1.059 -37.861 1.00 104.99 414 ARG A CA 1
ATOM 2906 C C . ARG A 1 414 ? 2.913 -2.410 -38.149 1.00 102.66 414 ARG A C 1
ATOM 2907 O O . ARG A 1 414 ? 1.704 -2.509 -38.405 1.00 97.63 414 ARG A O 1
ATOM 2915 N N . GLN A 1 415 ? 3.744 -3.446 -38.093 1.00 103.75 415 GLN A N 1
ATOM 2916 C CA . GLN A 1 415 ? 3.285 -4.820 -38.170 1.00 104.56 415 GLN A CA 1
ATOM 2917 C C . GLN A 1 415 ? 2.676 -5.245 -36.849 1.00 100.71 415 GLN A C 1
ATOM 2918 O O . GLN A 1 415 ? 1.689 -5.958 -36.814 1.00 99.16 415 GLN A O 1
ATOM 2924 N N . LEU A 1 416 ? 3.312 -4.863 -35.748 1.00 100.05 416 LEU A N 1
ATOM 2925 C CA . LEU A 1 416 ? 2.724 -5.123 -34.437 1.00 94.04 416 LEU A CA 1
ATOM 2926 C C . LEU A 1 416 ? 1.475 -4.241 -34.301 1.00 92.60 416 LEU A C 1
ATOM 2927 O O . LEU A 1 416 ? 0.452 -4.658 -33.752 1.00 91.54 416 LEU A O 1
ATOM 2932 N N . ALA A 1 417 ? 1.551 -3.033 -34.852 1.00 93.78 417 ALA A N 1
ATOM 2933 C CA . ALA A 1 417 ? 0.393 -2.142 -34.927 1.00 91.63 417 ALA A CA 1
ATOM 2934 C C . ALA A 1 417 ? -0.744 -2.664 -35.838 1.00 93.42 417 ALA A C 1
ATOM 2935 O O . ALA A 1 417 ? -1.912 -2.419 -35.528 1.00 91.91 417 ALA A O 1
ATOM 2937 N N . LYS A 1 418 ? -0.414 -3.314 -36.964 1.00 96.08 418 LYS A N 1
ATOM 2938 C CA . LYS A 1 418 ? -1.358 -4.208 -37.644 1.00 97.25 418 LYS A CA 1
ATOM 2939 C C . LYS A 1 418 ? -2.255 -4.945 -36.671 1.00 96.38 418 LYS A C 1
ATOM 2940 O O . LYS A 1 418 ? -3.466 -4.705 -36.603 1.00 93.56 418 LYS A O 1
ATOM 2946 N N . GLU A 1 419 ? -1.640 -5.862 -35.933 1.00 94.16 419 GLU A N 1
ATOM 2947 C CA . GLU A 1 419 ? -2.360 -6.882 -35.182 1.00 89.90 419 GLU A CA 1
ATOM 2948 C C . GLU A 1 419 ? -2.921 -6.379 -33.849 1.00 85.49 419 GLU A C 1
ATOM 2949 O O . GLU A 1 419 ? -3.888 -6.930 -33.314 1.00 80.99 419 GLU A O 1
ATOM 2955 N N . ASP A 1 420 ? -2.313 -5.317 -33.331 1.00 86.53 420 ASP A N 1
ATOM 2956 C CA . ASP A 1 420 ? -2.669 -4.781 -32.025 1.00 86.23 420 ASP A CA 1
ATOM 2957 C C . ASP A 1 420 ? -3.058 -3.307 -32.142 1.00 81.76 420 ASP A C 1
ATOM 2958 O O . ASP A 1 420 ? -2.192 -2.440 -32.293 1.00 84.55 420 ASP A O 1
ATOM 2963 N N . PRO A 1 421 ? -4.365 -3.021 -32.082 1.00 78.32 421 PRO A N 1
ATOM 2964 C CA . PRO A 1 421 ? -4.852 -1.639 -32.120 1.00 82.93 421 PRO A CA 1
ATOM 2965 C C . PRO A 1 421 ? -4.323 -0.809 -30.945 1.00 78.60 421 PRO A C 1
ATOM 2966 O O . PRO A 1 421 ? -4.103 0.395 -31.105 1.00 83.60 421 PRO A O 1
ATOM 2970 N N . THR A 1 422 ? -4.099 -1.445 -29.795 1.00 74.96 422 THR A N 1
ATOM 2971 C CA . THR A 1 422 ? -3.677 -0.724 -28.599 1.00 71.24 422 THR A CA 1
ATOM 2972 C C . THR A 1 422 ? -2.212 -0.310 -28.682 1.00 69.69 422 THR A C 1
ATOM 2973 O O . THR A 1 422 ? -1.703 0.384 -27.810 1.00 65.79 422 THR A O 1
ATOM 2977 N N . LEU A 1 423 ? -1.539 -0.738 -29.738 1.00 72.02 423 LEU A N 1
ATOM 2978 C CA . LEU A 1 423 ? -0.157 -0.355 -29.956 1.00 73.20 423 LEU A CA 1
ATOM 2979 C C . LEU A 1 423 ? -0.067 0.731 -31.018 1.00 76.56 423 LEU A C 1
ATOM 2980 O O . LEU A 1 423 ? -0.574 0.579 -32.130 1.00 78.88 423 LEU A O 1
ATOM 2985 N N . HIS A 1 424 ? 0.578 1.832 -30.664 1.00 71.93 424 HIS A N 1
ATOM 2986 C CA . HIS A 1 424 ? 0.732 2.946 -31.581 1.00 71.20 424 HIS A CA 1
ATOM 2987 C C . HIS A 1 424 ? 2.194 3.198 -31.845 1.00 73.52 424 HIS A C 1
ATOM 2988 O O . HIS A 1 424 ? 2.956 3.406 -30.907 1.00 67.72 424 HIS A O 1
ATOM 2995 N N . VAL A 1 425 ? 2.598 3.210 -33.110 1.00 80.03 425 VAL A N 1
ATOM 2996 C CA . VAL A 1 425 ? 3.982 3.570 -33.398 1.00 83.15 425 VAL A CA 1
ATOM 2997 C C . VAL A 1 425 ? 4.100 4.856 -34.283 1.00 82.46 425 VAL A C 1
ATOM 2998 O O . VAL A 1 425 ? 3.366 4.954 -35.296 1.00 84.94 425 VAL A O 1
ATOM 3002 N N . LYS A 1 426 ? 4.946 5.826 -33.832 1.00 90.02 426 LYS A N 1
ATOM 3003 C CA . LYS A 1 426 ? 5.363 7.121 -34.466 1.00 91.90 426 LYS A CA 1
ATOM 3004 C C . LYS A 1 426 ? 5.650 7.045 -35.929 1.00 95.93 426 LYS A C 1
ATOM 3005 O O . LYS A 1 426 ? 5.552 5.960 -36.481 1.00 100.81 426 LYS A O 1
ATOM 3011 N N . GLN A 1 433 ? 15.003 5.613 -34.040 1.00 106.48 433 GLN A N 1
ATOM 3012 C CA . GLN A 1 433 ? 13.572 5.650 -33.719 1.00 101.53 433 GLN A CA 1
ATOM 3013 C C . GLN A 1 433 ? 12.717 4.925 -34.821 1.00 107.15 433 GLN A C 1
ATOM 3014 O O . GLN A 1 433 ? 13.347 4.522 -35.802 1.00 105.79 433 GLN A O 1
ATOM 3020 N N . HIS A 1 434 ? 11.394 4.672 -34.713 1.00 104.36 434 HIS A N 1
ATOM 3021 C CA . HIS A 1 434 ? 10.315 5.508 -34.143 1.00 103.72 434 HIS A CA 1
ATOM 3022 C C . HIS A 1 434 ? 9.831 5.179 -32.730 1.00 96.90 434 HIS A C 1
ATOM 3023 O O . HIS A 1 434 ? 10.447 4.355 -32.054 1.00 92.22 434 HIS A O 1
ATOM 3030 N N . LEU A 1 435 ? 8.729 5.767 -32.258 1.00 96.63 435 LEU A N 1
ATOM 3031 C CA . LEU A 1 435 ? 8.337 5.495 -30.858 1.00 83.86 435 LEU A CA 1
ATOM 3032 C C . LEU A 1 435 ? 7.310 4.389 -30.647 1.00 78.13 435 LEU A C 1
ATOM 3033 O O . LEU A 1 435 ? 6.293 4.329 -31.331 1.00 75.56 435 LEU A O 1
ATOM 3038 N N . LEU A 1 436 ? 7.541 3.541 -29.651 1.00 70.39 436 LEU A N 1
ATOM 3039 C CA . LEU A 1 436 ? 6.534 2.527 -29.351 1.00 68.12 436 LEU A CA 1
ATOM 3040 C C . LEU A 1 436 ? 5.686 2.967 -28.166 1.00 59.11 436 LEU A C 1
ATOM 3041 O O . LEU A 1 436 ? 6.208 3.159 -27.075 1.00 60.43 436 LEU A O 1
ATOM 3046 N N . SER A 1 437 ? 4.388 3.139 -28.389 1.00 60.68 437 SER A N 1
ATOM 3047 C CA . SER A 1 437 ? 3.480 3.549 -27.317 1.00 61.92 437 SER A CA 1
ATOM 3048 C C . SER A 1 437 ? 2.393 2.527 -27.081 1.00 57.86 437 SER A C 1
ATOM 3049 O O . SER A 1 437 ? 1.656 2.180 -27.992 1.00 63.80 437 SER A O 1
ATOM 3052 N N . GLY A 1 438 ? 2.285 2.057 -25.848 1.00 52.17 438 GLY A N 1
ATOM 3053 C CA . GLY A 1 438 ? 1.252 1.099 -25.513 1.00 56.07 438 GLY A CA 1
ATOM 3054 C C . GLY A 1 438 ? 0.676 1.280 -24.125 1.00 56.57 438 GLY A C 1
ATOM 3055 O O . GLY A 1 438 ? 0.667 2.389 -23.588 1.00 57.40 438 GLY A O 1
ATOM 3056 N N . MET A 1 439 ? 0.227 0.171 -23.539 1.00 53.45 439 MET A N 1
ATOM 3057 C CA . MET A 1 439 ? -0.552 0.179 -22.303 1.00 49.97 439 MET A CA 1
ATOM 3058 C C . MET A 1 439 ? 0.263 -0.041 -21.037 1.00 47.59 439 MET A C 1
ATOM 3059 O O . MET A 1 439 ? -0.230 0.148 -19.939 1.00 47.25 439 MET A O 1
ATOM 3064 N N . GLY A 1 440 ? 1.508 -0.454 -21.185 1.00 40.83 440 GLY A N 1
ATOM 3065 C CA . GLY A 1 440 ? 2.361 -0.592 -20.030 1.00 45.07 440 GLY A CA 1
ATOM 3066 C C . GLY A 1 440 ? 3.681 -1.259 -20.357 1.00 44.96 440 GLY A C 1
ATOM 3067 O O . GLY A 1 440 ? 3.944 -1.611 -21.505 1.00 41.80 440 GLY A O 1
ATOM 3068 N N . GLU A 1 441 ? 4.495 -1.438 -19.329 1.00 40.55 441 GLU A N 1
ATOM 3069 C CA . GLU A 1 441 ? 5.801 -2.038 -19.470 1.00 43.74 441 GLU A CA 1
ATOM 3070 C C . GLU A 1 441 ? 5.724 -3.390 -20.187 1.00 51.20 441 GLU A C 1
ATOM 3071 O O . GLU A 1 441 ? 6.338 -3.578 -21.231 1.00 54.98 441 GLU A O 1
ATOM 3077 N N . LEU A 1 442 ? 4.944 -4.320 -19.656 1.00 50.11 442 LEU A N 1
ATOM 3078 C CA . LEU A 1 442 ? 4.911 -5.669 -20.225 1.00 51.55 442 LEU A CA 1
ATOM 3079 C C . LEU A 1 442 ? 4.313 -5.705 -21.632 1.00 50.49 442 LEU A C 1
ATOM 3080 O O . LEU A 1 442 ? 4.775 -6.462 -22.490 1.00 53.67 442 LEU A O 1
ATOM 3085 N N . HIS A 1 443 ? 3.280 -4.904 -21.859 1.00 45.89 443 HIS A N 1
ATOM 3086 C CA . HIS A 1 443 ? 2.623 -4.838 -23.160 1.00 47.30 443 HIS A CA 1
ATOM 3087 C C . HIS A 1 443 ? 3.651 -4.554 -24.245 1.00 52.84 443 HIS A C 1
ATOM 3088 O O . HIS A 1 443 ? 3.685 -5.234 -25.266 1.00 54.53 443 HIS A O 1
ATOM 3095 N N . LEU A 1 444 ? 4.504 -3.562 -23.991 1.00 54.50 444 LEU A N 1
ATOM 3096 C CA . LEU A 1 444 ? 5.583 -3.190 -24.893 1.00 54.98 444 LEU A CA 1
ATOM 3097 C C . LEU A 1 444 ? 6.656 -4.263 -24.984 1.00 55.10 444 LEU A C 1
ATOM 3098 O O . LEU A 1 444 ? 7.079 -4.620 -26.077 1.00 54.31 444 LEU A O 1
ATOM 3103 N N . GLU A 1 445 ? 7.090 -4.762 -23.829 1.00 56.68 445 GLU A N 1
ATOM 3104 C CA . GLU A 1 445 ? 8.181 -5.732 -23.741 1.00 59.01 445 GLU A CA 1
ATOM 3105 C C . GLU A 1 445 ? 7.926 -6.930 -24.643 1.00 63.07 445 GLU A C 1
ATOM 3106 O O . GLU A 1 445 ? 8.852 -7.447 -25.264 1.00 64.71 445 GLU A O 1
ATOM 3112 N N . VAL A 1 446 ? 6.669 -7.359 -24.713 1.00 61.13 446 VAL A N 1
ATOM 3113 C CA . VAL A 1 446 ? 6.276 -8.464 -25.582 1.00 61.24 446 VAL A CA 1
ATOM 3114 C C . VAL A 1 446 ? 6.642 -8.165 -27.021 1.00 65.06 446 VAL A C 1
ATOM 3115 O O . VAL A 1 446 ? 7.136 -9.032 -27.752 1.00 68.41 446 VAL A O 1
ATOM 3119 N N . LYS A 1 447 ? 6.425 -6.920 -27.414 1.00 59.18 447 LYS A N 1
ATOM 3120 C CA . LYS A 1 447 ? 6.730 -6.506 -28.761 1.00 59.59 447 LYS A CA 1
ATOM 3121 C C . LYS A 1 447 ? 8.227 -6.474 -28.971 1.00 64.60 447 LYS A C 1
ATOM 3122 O O . LYS A 1 447 ? 8.731 -6.996 -29.960 1.00 68.71 447 LYS A O 1
ATOM 3128 N N . LEU A 1 448 ? 8.936 -5.873 -28.026 1.00 61.14 448 LEU A N 1
ATOM 3129 C CA . LEU A 1 448 ? 10.391 -5.844 -28.056 1.00 64.25 448 LEU A CA 1
ATOM 3130 C C . LEU A 1 448 ? 10.992 -7.269 -28.085 1.00 71.01 448 LEU A C 1
ATOM 3131 O O . LEU A 1 448 ? 12.082 -7.482 -28.619 1.00 64.62 448 LEU A O 1
ATOM 3136 N N . TYR A 1 449 ? 10.269 -8.236 -27.517 1.00 72.68 449 TYR A N 1
ATOM 3137 C CA . TYR A 1 449 ? 10.695 -9.634 -27.507 1.00 71.44 449 TYR A CA 1
ATOM 3138 C C . TYR A 1 449 ? 10.477 -10.251 -28.882 1.00 74.04 449 TYR A C 1
ATOM 3139 O O . TYR A 1 449 ? 11.301 -11.019 -29.362 1.00 80.27 449 TYR A O 1
ATOM 3148 N N . LYS A 1 450 ? 9.365 -9.916 -29.520 1.00 73.45 450 LYS A N 1
ATOM 3149 C CA . LYS A 1 450 ? 9.068 -10.472 -30.833 1.00 75.81 450 LYS A CA 1
ATOM 3150 C C . LYS A 1 450 ? 9.926 -9.861 -31.931 1.00 78.87 450 LYS A C 1
ATOM 3151 O O . LYS A 1 450 ? 10.091 -10.457 -32.991 1.00 83.61 450 LYS A O 1
ATOM 3157 N N . LEU A 1 451 ? 10.472 -8.677 -31.688 1.00 76.85 451 LEU A N 1
ATOM 3158 C CA . LEU A 1 451 ? 11.293 -8.027 -32.701 1.00 80.09 451 LEU A CA 1
ATOM 3159 C C . LEU A 1 451 ? 12.727 -8.547 -32.698 1.00 78.60 451 LEU A C 1
ATOM 3160 O O . LEU A 1 451 ? 13.307 -8.774 -33.755 1.00 83.28 451 LEU A O 1
ATOM 3165 N N . LYS A 1 452 ? 13.296 -8.746 -31.516 1.00 76.72 452 LYS A N 1
ATOM 3166 C CA . LYS A 1 452 ? 14.670 -9.229 -31.419 1.00 80.67 452 LYS A CA 1
ATOM 3167 C C . LYS A 1 452 ? 14.798 -10.729 -31.741 1.00 84.61 452 LYS A C 1
ATOM 3168 O O . LYS A 1 452 ? 15.697 -11.138 -32.485 1.00 82.54 452 LYS A O 1
ATOM 3174 N N . LYS A 1 453 ? 13.901 -11.541 -31.186 1.00 83.88 453 LYS A N 1
ATOM 3175 C CA . LYS A 1 453 ? 13.963 -12.985 -31.378 1.00 81.86 453 LYS A CA 1
ATOM 3176 C C . LYS A 1 453 ? 13.291 -13.422 -32.676 1.00 84.61 453 LYS A C 1
ATOM 3177 O O . LYS A 1 453 ? 13.936 -14.011 -33.547 1.00 85.97 453 LYS A O 1
ATOM 3183 N N . ASP A 1 454 ? 12.001 -13.131 -32.815 1.00 83.34 454 ASP A N 1
ATOM 3184 C CA . ASP A 1 454 ? 11.239 -13.657 -33.948 1.00 83.05 454 ASP A CA 1
ATOM 3185 C C . ASP A 1 454 ? 11.616 -12.975 -35.265 1.00 83.95 454 ASP A C 1
ATOM 3186 O O . ASP A 1 454 ? 11.761 -13.640 -36.291 1.00 82.43 454 ASP A O 1
ATOM 3191 N N . TRP A 1 455 ? 11.795 -11.656 -35.232 1.00 86.76 455 TRP A N 1
ATOM 3192 C CA . TRP A 1 455 ? 12.133 -10.889 -36.436 1.00 85.52 455 TRP A CA 1
ATOM 3193 C C . TRP A 1 455 ? 13.648 -10.649 -36.553 1.00 82.78 455 TRP A C 1
ATOM 3194 O O . TRP A 1 455 ? 14.124 -10.074 -37.527 1.00 81.59 455 TRP A O 1
ATOM 3205 N N . GLY A 1 456 ? 14.396 -11.097 -35.551 1.00 81.73 456 GLY A N 1
ATOM 3206 C CA . GLY A 1 456 ? 15.840 -11.210 -35.657 1.00 84.55 456 GLY A CA 1
ATOM 3207 C C . GLY A 1 456 ? 16.632 -9.918 -35.618 1.00 85.46 456 GLY A C 1
ATOM 3208 O O . GLY A 1 456 ? 17.779 -9.878 -36.069 1.00 85.56 456 GLY A O 1
ATOM 3209 N N . ILE A 1 457 ? 16.028 -8.867 -35.066 1.00 89.41 457 ILE A N 1
ATOM 3210 C CA . ILE A 1 457 ? 16.649 -7.539 -35.009 1.00 87.15 457 ILE A CA 1
ATOM 3211 C C . ILE A 1 457 ? 17.333 -7.189 -33.680 1.00 87.03 457 ILE A C 1
ATOM 3212 O O . ILE A 1 457 ? 16.684 -7.106 -32.636 1.00 86.68 457 ILE A O 1
ATOM 3217 N N . ASP A 1 458 ? 18.645 -6.966 -33.711 1.00 88.14 458 ASP A N 1
ATOM 3218 C CA . ASP A 1 458 ? 19.309 -6.419 -32.529 1.00 91.23 458 ASP A CA 1
ATOM 3219 C C . ASP A 1 458 ? 18.911 -4.940 -32.423 1.00 95.92 458 ASP A C 1
ATOM 3220 O O . ASP A 1 458 ? 19.031 -4.180 -33.393 1.00 94.97 458 ASP A O 1
ATOM 3225 N N . ILE A 1 459 ? 18.431 -4.550 -31.241 1.00 94.23 459 ILE A N 1
ATOM 3226 C CA . ILE A 1 459 ? 17.795 -3.247 -31.033 1.00 89.48 459 ILE A CA 1
ATOM 3227 C C . ILE A 1 459 ? 18.280 -2.516 -29.773 1.00 88.22 459 ILE A C 1
ATOM 3228 O O . ILE A 1 459 ? 18.521 -3.142 -28.734 1.00 86.76 459 ILE A O 1
ATOM 3233 N N . GLU A 1 460 ? 18.427 -1.193 -29.866 1.00 86.29 460 GLU A N 1
ATOM 3234 C CA . GLU A 1 460 ? 18.548 -0.392 -28.653 1.00 86.86 460 GLU A CA 1
ATOM 3235 C C . GLU A 1 460 ? 17.202 0.183 -28.207 1.00 81.74 460 GLU A C 1
ATOM 3236 O O . GLU A 1 460 ? 16.397 0.643 -29.023 1.00 81.93 460 GLU A O 1
ATOM 3242 N N . VAL A 1 461 ? 16.990 0.171 -26.894 1.00 76.28 461 VAL A N 1
ATOM 3243 C CA . VAL A 1 461 ? 15.714 0.535 -26.293 1.00 68.25 461 VAL A CA 1
ATOM 3244 C C . VAL A 1 461 ? 15.924 1.465 -25.098 1.00 68.04 461 VAL A C 1
ATOM 3245 O O . VAL A 1 461 ? 16.527 1.081 -24.079 1.00 61.71 461 VAL A O 1
ATOM 3249 N N . SER A 1 462 ? 15.419 2.689 -25.235 1.00 65.45 462 SER A N 1
ATOM 3250 C CA . SER A 1 462 ? 15.472 3.691 -24.174 1.00 62.66 462 SER A CA 1
ATOM 3251 C C . SER A 1 462 ? 14.711 3.271 -22.930 1.00 59.82 462 SER A C 1
ATOM 3252 O O . SER A 1 462 ? 13.881 2.364 -22.982 1.00 57.60 462 SER A O 1
ATOM 3255 N N . GLU A 1 463 ? 14.993 3.940 -21.814 1.00 57.34 463 GLU A N 1
ATOM 3256 C CA . GLU A 1 463 ? 14.146 3.826 -20.642 1.00 56.38 463 GLU A CA 1
ATOM 3257 C C . GLU A 1 463 ? 12.734 4.278 -21.052 1.00 54.89 463 GLU A C 1
ATOM 3258 O O . GLU A 1 463 ? 12.574 5.133 -21.933 1.00 53.53 463 GLU A O 1
ATOM 3264 N N . PRO A 1 464 ? 11.703 3.667 -20.454 1.00 52.17 464 PRO A N 1
ATOM 3265 C CA . PRO A 1 464 ? 10.329 3.983 -20.865 1.00 55.34 464 PRO A CA 1
ATOM 3266 C C . PRO A 1 464 ? 9.930 5.384 -20.430 1.00 48.85 464 PRO A C 1
ATOM 3267 O O . PRO A 1 464 ? 10.395 5.841 -19.380 1.00 49.68 464 PRO A O 1
ATOM 3271 N N . ILE A 1 465 ? 9.088 6.063 -21.197 1.00 47.04 465 ILE A N 1
ATOM 3272 C CA . ILE A 1 465 ? 8.572 7.334 -20.704 1.00 46.97 465 ILE A CA 1
ATOM 3273 C C . ILE A 1 465 ? 7.075 7.228 -20.431 1.00 48.51 465 ILE A C 1
ATOM 3274 O O . ILE A 1 465 ? 6.341 6.608 -21.207 1.00 45.59 465 ILE A O 1
ATOM 3279 N N . VAL A 1 466 ? 6.633 7.814 -19.315 1.00 43.53 466 VAL A N 1
ATOM 3280 C CA . VAL A 1 466 ? 5.212 7.908 -19.017 1.00 38.55 466 VAL A CA 1
ATOM 3281 C C . VAL A 1 466 ? 4.582 9.100 -19.740 1.00 39.98 466 VAL A C 1
ATOM 3282 O O . VAL A 1 466 ? 5.148 10.184 -19.789 1.00 38.80 466 VAL A O 1
ATOM 3286 N N . VAL A 1 467 ? 3.389 8.873 -20.279 1.00 39.97 467 VAL A N 1
ATOM 3287 C CA . VAL A 1 467 ? 2.575 9.899 -20.904 1.00 41.98 467 VAL A CA 1
ATOM 3288 C C . VAL A 1 467 ? 1.697 10.626 -19.888 1.00 40.31 467 VAL A C 1
ATOM 3289 O O . VAL A 1 467 ? 0.851 10.005 -19.275 1.00 42.16 467 VAL A O 1
ATOM 3293 N N . TYR A 1 468 ? 1.863 11.938 -19.738 1.00 39.67 468 TYR A N 1
ATOM 3294 C CA . TYR A 1 468 ? 1.114 12.685 -18.718 1.00 36.21 468 TYR A CA 1
ATOM 3295 C C . TYR A 1 468 ? -0.002 13.515 -19.337 1.00 37.22 468 TYR A C 1
ATOM 3296 O O . TYR A 1 468 ? -0.144 13.556 -20.543 1.00 37.06 468 TYR A O 1
ATOM 3305 N N . ARG A 1 469 ? -0.796 14.178 -18.511 1.00 33.79 469 ARG A N 1
ATOM 3306 C CA . ARG A 1 469 ? -1.796 15.091 -19.035 1.00 37.82 469 ARG A CA 1
ATOM 3307 C C . ARG A 1 469 ? -1.798 16.361 -18.194 1.00 35.96 469 ARG A C 1
ATOM 3308 O O . ARG A 1 469 ? -1.117 16.427 -17.159 1.00 31.48 469 ARG A O 1
ATOM 3316 N N . GLU A 1 470 ? -2.541 17.374 -18.643 1.00 33.95 470 GLU A N 1
ATOM 3317 C CA . GLU A 1 470 ? -2.570 18.658 -17.938 1.00 34.48 470 GLU A CA 1
ATOM 3318 C C . GLU A 1 470 ? -3.994 19.078 -17.723 1.00 37.24 470 GLU A C 1
ATOM 3319 O O . GLU A 1 470 ? -4.868 18.743 -18.530 1.00 36.99 470 GLU A O 1
ATOM 3325 N N . SER A 1 471 ? -4.229 19.829 -16.648 1.00 35.50 471 SER A N 1
ATOM 3326 C CA . SER A 1 471 ? -5.547 20.370 -16.383 1.00 35.30 471 SER A CA 1
ATOM 3327 C C . SER A 1 471 ? -5.428 21.635 -15.571 1.00 36.77 471 SER A C 1
ATOM 3328 O O . SER A 1 471 ? -4.346 22.158 -15.417 1.00 31.60 471 SER A O 1
ATOM 3331 N N . ILE A 1 472 ? -6.550 22.093 -15.019 1.00 35.35 472 ILE A N 1
ATOM 3332 C CA . ILE A 1 472 ? -6.529 23.253 -14.146 1.00 38.43 472 ILE A CA 1
ATOM 3333 C C . ILE A 1 472 ? -7.409 23.004 -12.941 1.00 36.86 472 ILE A C 1
ATOM 3334 O O . ILE A 1 472 ? -8.224 22.093 -12.941 1.00 35.87 472 ILE A O 1
ATOM 3339 N N . THR A 1 473 ? -7.254 23.821 -11.908 1.00 40.92 473 THR A N 1
ATOM 3340 C CA . THR A 1 473 ? -8.019 23.566 -10.695 1.00 45.40 473 THR A CA 1
ATOM 3341 C C . THR A 1 473 ? -8.952 24.709 -10.265 1.00 45.92 473 THR A C 1
ATOM 3342 O O . THR A 1 473 ? -9.892 24.456 -9.513 1.00 46.73 473 THR A O 1
ATOM 3346 N N . LYS A 1 474 ? -8.696 25.945 -10.733 1.00 45.60 474 LYS A N 1
ATOM 3347 C CA . LYS A 1 474 ? -9.594 27.093 -10.484 1.00 43.83 474 LYS A CA 1
ATOM 3348 C C . LYS A 1 474 ? -10.065 27.721 -11.802 1.00 47.63 474 LYS A C 1
ATOM 3349 O O . LYS A 1 474 ? -9.524 27.429 -12.882 1.00 43.72 474 LYS A O 1
ATOM 3355 N N . SER A 1 475 ? -11.057 28.601 -11.700 1.00 49.30 475 SER A N 1
ATOM 3356 C CA . SER A 1 475 ? -11.511 29.397 -12.837 1.00 42.91 475 SER A CA 1
ATOM 3357 C C . SER A 1 475 ? -10.551 30.557 -13.082 1.00 45.89 475 SER A C 1
ATOM 3358 O O . SER A 1 475 ? -9.858 31.025 -12.165 1.00 41.67 475 SER A O 1
ATOM 3361 N N . SER A 1 476 ? -10.500 30.997 -14.331 1.00 40.56 476 SER A N 1
ATOM 3362 C CA . SER A 1 476 ? -9.600 32.061 -14.728 1.00 40.11 476 SER A CA 1
ATOM 3363 C C . SER A 1 476 ? -10.303 33.401 -14.777 1.00 38.93 476 SER A C 1
ATOM 3364 O O . SER A 1 476 ? -11.534 33.473 -14.902 1.00 38.07 476 SER A O 1
ATOM 3367 N N . PRO A 1 477 ? -9.519 34.479 -14.705 1.00 36.65 477 PRO A N 1
ATOM 3368 C CA . PRO A 1 477 ? -10.127 35.754 -15.091 1.00 38.32 477 PRO A CA 1
ATOM 3369 C C . PRO A 1 477 ? -10.283 35.783 -16.626 1.00 46.32 477 PRO A C 1
ATOM 3370 O O . PRO A 1 477 ? -9.746 34.892 -17.307 1.00 45.20 477 PRO A O 1
ATOM 3374 N N . MET A 1 478 ? -11.012 36.763 -17.163 1.00 46.17 478 MET A N 1
ATOM 3375 C CA . MET A 1 478 ? -11.224 36.851 -18.608 1.00 44.67 478 MET A CA 1
ATOM 3376 C C . MET A 1 478 ? -9.905 37.174 -19.295 1.00 48.27 478 MET A C 1
ATOM 3377 O O . MET A 1 478 ? -9.112 37.973 -18.807 1.00 45.27 478 MET A O 1
ATOM 3382 N N . VAL A 1 479 ? -9.659 36.517 -20.416 1.00 45.99 479 VAL A N 1
ATOM 3383 C CA . VAL A 1 479 ? -8.424 36.724 -21.140 1.00 47.03 479 VAL A CA 1
ATOM 3384 C C . VAL A 1 479 ? -8.759 37.034 -22.606 1.00 47.02 479 VAL A C 1
ATOM 3385 O O . VAL A 1 479 ? -9.735 36.511 -23.156 1.00 44.78 479 VAL A O 1
ATOM 3389 N N . GLU A 1 480 ? -7.952 37.908 -23.201 1.00 46.07 480 GLU A N 1
ATOM 3390 C CA . GLU A 1 480 ? -8.112 38.341 -24.571 1.00 49.39 480 GLU A CA 1
ATOM 3391 C C . GLU A 1 480 ? -7.029 37.710 -25.426 1.00 50.27 480 GLU A C 1
ATOM 3392 O O . GLU A 1 480 ? -5.855 37.698 -25.045 1.00 52.34 480 GLU A O 1
ATOM 3398 N N . GLY A 1 481 ? -7.425 37.171 -26.576 1.00 47.02 481 GLY A N 1
ATOM 3399 C CA . GLY A 1 481 ? -6.464 36.835 -27.608 1.00 49.32 481 GLY A CA 1
ATOM 3400 C C . GLY A 1 481 ? -6.701 37.728 -28.819 1.00 50.33 481 GLY A C 1
ATOM 3401 O O . GLY A 1 481 ? -7.832 37.834 -29.285 1.00 49.46 481 GLY A O 1
ATOM 3402 N N . LYS A 1 482 ? -5.651 38.397 -29.297 1.00 49.45 482 LYS A N 1
ATOM 3403 C CA . LYS A 1 482 ? -5.732 39.190 -30.521 1.00 53.43 482 LYS A CA 1
ATOM 3404 C C . LYS A 1 482 ? -4.958 38.479 -31.624 1.00 52.68 482 LYS A C 1
ATOM 3405 O O . LYS A 1 482 ? -3.855 37.977 -31.387 1.00 49.12 482 LYS A O 1
ATOM 3411 N N . SER A 1 483 ? -5.520 38.447 -32.830 1.00 50.80 483 SER A N 1
ATOM 3412 C CA . SER A 1 483 ? -4.753 37.988 -33.993 1.00 52.16 483 SER A CA 1
ATOM 3413 C C . SER A 1 483 ? -3.573 38.933 -34.190 1.00 47.97 483 SER A C 1
ATOM 3414 O O . SER A 1 483 ? -3.644 40.091 -33.778 1.00 48.20 483 SER A O 1
ATOM 3417 N N . PRO A 1 484 ? -2.489 38.444 -34.805 1.00 46.05 484 PRO A N 1
ATOM 3418 C CA . PRO A 1 484 ? -1.309 39.274 -35.109 1.00 52.60 484 PRO A CA 1
ATOM 3419 C C . PRO A 1 484 ? -1.637 40.578 -35.859 1.00 58.21 484 PRO A C 1
ATOM 3420 O O . PRO A 1 484 ? -1.063 41.624 -35.518 1.00 53.94 484 PRO A O 1
ATOM 3424 N N . ASN A 1 485 ? -2.549 40.523 -36.836 1.00 54.77 485 ASN A N 1
ATOM 3425 C CA . ASN A 1 485 ? -2.932 41.722 -37.593 1.00 56.36 485 ASN A CA 1
ATOM 3426 C C . ASN A 1 485 ? -3.900 42.612 -36.811 1.00 57.67 485 ASN A C 1
ATOM 3427 O O . ASN A 1 485 ? -4.333 43.650 -37.304 1.00 58.74 485 ASN A O 1
ATOM 3432 N N . ARG A 1 486 ? -4.258 42.171 -35.607 1.00 55.80 486 ARG A N 1
ATOM 3433 C CA . ARG A 1 486 ? -5.092 42.948 -34.682 1.00 57.23 486 ARG A CA 1
ATOM 3434 C C . ARG A 1 486 ? -6.475 43.363 -35.203 1.00 56.29 486 ARG A C 1
ATOM 3435 O O . ARG A 1 486 ? -7.012 44.375 -34.780 1.00 58.82 486 ARG A O 1
ATOM 3443 N N . HIS A 1 487 ? -7.071 42.578 -36.094 1.00 58.02 487 HIS A N 1
ATOM 3444 C CA . HIS A 1 487 ? -8.449 42.861 -36.514 1.00 57.18 487 HIS A CA 1
ATOM 3445 C C . HIS A 1 487 ? -9.497 41.899 -35.938 1.00 56.86 487 HIS A C 1
ATOM 3446 O O . HIS A 1 487 ? -10.696 42.081 -36.171 1.00 57.54 487 HIS A O 1
ATOM 3453 N N . ASN A 1 488 ? -9.043 40.870 -35.218 1.00 53.80 488 ASN A N 1
ATOM 3454 C CA . ASN A 1 488 ? -9.942 39.915 -34.573 1.00 51.55 488 ASN A CA 1
ATOM 3455 C C . ASN A 1 488 ? -9.546 39.701 -33.121 1.00 54.30 488 ASN A C 1
ATOM 3456 O O . ASN A 1 488 ? -8.368 39.531 -32.799 1.00 57.28 488 ASN A O 1
ATOM 3461 N N . ARG A 1 489 ? -10.537 39.712 -32.243 1.00 53.67 489 ARG A N 1
ATOM 3462 C CA . ARG A 1 489 ? -10.287 39.592 -30.819 1.00 55.22 489 ARG A CA 1
ATOM 3463 C C . ARG A 1 489 ? -11.239 38.588 -30.204 1.00 52.08 489 ARG A C 1
ATOM 3464 O O . ARG A 1 489 ? -12.415 38.533 -30.582 1.00 51.39 489 ARG A O 1
ATOM 3472 N N . PHE A 1 490 ? -10.747 37.817 -29.239 1.00 50.52 490 PHE A N 1
ATOM 3473 C CA . PHE A 1 490 ? -11.614 36.879 -28.528 1.00 50.17 490 PHE A CA 1
ATOM 3474 C C . PHE A 1 490 ? -11.420 36.992 -27.020 1.00 52.19 490 PHE A C 1
ATOM 3475 O O . PHE A 1 490 ? -10.284 37.113 -26.528 1.00 48.16 490 PHE A O 1
ATOM 3483 N N . TYR A 1 491 ? -12.536 36.981 -26.297 1.00 48.94 491 TYR A N 1
ATOM 3484 C CA . TYR A 1 491 ? -12.513 37.090 -24.844 1.00 49.78 491 TYR A CA 1
ATOM 3485 C C . TYR A 1 491 ? -13.028 35.794 -24.203 1.00 51.96 491 TYR A C 1
ATOM 3486 O O . TYR A 1 491 ? -14.205 35.424 -24.360 1.00 51.67 491 TYR A O 1
ATOM 3495 N N . ILE A 1 492 ? -12.143 35.100 -23.484 1.00 47.66 492 ILE A N 1
ATOM 3496 C CA . ILE A 1 492 ? -12.510 33.812 -22.902 1.00 46.40 492 ILE A CA 1
ATOM 3497 C C . ILE A 1 492 ? -12.309 33.687 -21.398 1.00 45.52 492 ILE A C 1
ATOM 3498 O O . ILE A 1 492 ? -11.671 34.521 -20.748 1.00 44.56 492 ILE A O 1
ATOM 3503 N N . VAL A 1 493 ? -12.895 32.631 -20.852 1.00 46.11 493 VAL A N 1
ATOM 3504 C CA . VAL A 1 493 ? -12.450 32.102 -19.575 1.00 43.20 493 VAL A CA 1
ATOM 3505 C C . VAL A 1 493 ? -12.269 30.591 -19.708 1.00 42.86 493 VAL A C 1
ATOM 3506 O O . VAL A 1 493 ? -12.896 29.952 -20.550 1.00 45.40 493 VAL A O 1
ATOM 3510 N N . VAL A 1 494 ? -11.404 30.019 -18.886 1.00 40.68 494 VAL A N 1
ATOM 3511 C CA . VAL A 1 494 ? -11.375 28.582 -18.755 1.00 37.93 494 VAL A CA 1
ATOM 3512 C C . VAL A 1 494 ? -11.808 28.200 -17.343 1.00 44.93 494 VAL A C 1
ATOM 3513 O O . VAL A 1 494 ? -11.505 28.913 -16.384 1.00 43.44 494 VAL A O 1
ATOM 3517 N N . GLU A 1 495 ? -12.531 27.083 -17.225 1.00 36.39 495 GLU A N 1
ATOM 3518 C CA . GLU A 1 495 ? -13.004 26.621 -15.940 1.00 40.88 495 GLU A CA 1
ATOM 3519 C C . GLU A 1 495 ? -12.678 25.144 -15.748 1.00 40.18 495 GLU A C 1
ATOM 3520 O O . GLU A 1 495 ? -12.656 24.385 -16.713 1.00 37.68 495 GLU A O 1
ATOM 3526 N N . PRO A 1 496 ? -12.426 24.731 -14.496 1.00 39.13 496 PRO A N 1
ATOM 3527 C CA . PRO A 1 496 ? -12.213 23.303 -14.231 1.00 44.16 496 PRO A CA 1
ATOM 3528 C C . PRO A 1 496 ? -13.475 22.538 -14.578 1.00 41.18 496 PRO A C 1
ATOM 3529 O O . PRO A 1 496 ? -14.545 23.011 -14.251 1.00 42.82 496 PRO A O 1
ATOM 3533 N N . MET A 1 497 ? -13.371 21.424 -15.286 1.00 39.50 497 MET A N 1
ATOM 3534 C CA . MET A 1 497 ? -14.572 20.689 -15.633 1.00 35.96 497 MET A CA 1
ATOM 3535 C C . MET A 1 497 ? -14.952 19.817 -14.449 1.00 44.60 497 MET A C 1
ATOM 3536 O O . MET A 1 497 ? -14.112 19.051 -13.957 1.00 38.26 497 MET A O 1
ATOM 3541 N N . PRO A 1 498 ? -16.213 19.924 -13.985 1.00 42.91 498 PRO A N 1
ATOM 3542 C CA . PRO A 1 498 ? -16.677 19.035 -12.903 1.00 43.27 498 PRO A CA 1
ATOM 3543 C C . PRO A 1 498 ? -16.528 17.548 -13.271 1.00 45.35 498 PRO A C 1
ATOM 3544 O O . PRO A 1 498 ? -16.821 17.167 -14.406 1.00 46.60 498 PRO A O 1
ATOM 3548 N N . ASP A 1 499 ? -16.050 16.744 -12.324 1.00 43.80 499 ASP A N 1
ATOM 3549 C CA . ASP A 1 499 ? -15.941 15.288 -12.479 1.00 49.23 499 ASP A CA 1
ATOM 3550 C C . ASP A 1 499 ? -17.138 14.661 -13.171 1.00 48.54 499 ASP A C 1
ATOM 3551 O O . ASP A 1 499 ? -16.995 13.835 -14.075 1.00 47.83 499 ASP A O 1
ATOM 3556 N N . GLU A 1 500 ? -18.327 15.063 -12.747 1.00 50.97 500 GLU A N 1
ATOM 3557 C CA . GLU A 1 500 ? -19.542 14.405 -13.213 1.00 51.57 500 GLU A CA 1
ATOM 3558 C C . GLU A 1 500 ? -19.675 14.604 -14.717 1.00 46.27 500 GLU A C 1
ATOM 3559 O O . GLU A 1 500 ? -20.122 13.708 -15.425 1.00 49.37 500 GLU A O 1
ATOM 3565 N N . ILE A 1 501 ? -19.246 15.761 -15.209 1.00 42.76 501 ILE A N 1
ATOM 3566 C CA . ILE A 1 501 ? -19.330 16.034 -16.639 1.00 48.80 501 ILE A CA 1
ATOM 3567 C C . ILE A 1 501 ? -18.249 15.276 -17.430 1.00 50.20 501 ILE A C 1
ATOM 3568 O O . ILE A 1 501 ? -18.534 14.643 -18.461 1.00 46.59 501 ILE A O 1
ATOM 3573 N N . TYR A 1 502 ? -17.015 15.333 -16.935 1.00 43.69 502 TYR A N 1
ATOM 3574 C CA . TYR A 1 502 ? -15.929 14.582 -17.547 1.00 47.36 502 TYR A CA 1
ATOM 3575 C C . TYR A 1 502 ? -16.277 13.099 -17.684 1.00 47.53 502 TYR A C 1
ATOM 3576 O O . TYR A 1 502 ? -16.123 12.504 -18.761 1.00 44.13 502 TYR A O 1
ATOM 3585 N N . ASN A 1 503 ? -16.739 12.503 -16.589 1.00 48.62 503 ASN A N 1
ATOM 3586 C CA . ASN A 1 503 ? -17.087 11.083 -16.615 1.00 52.13 503 ASN A CA 1
ATOM 3587 C C . ASN A 1 503 ? -18.183 10.829 -17.644 1.00 51.99 503 ASN A C 1
ATOM 3588 O O . ASN A 1 503 ? -18.125 9.847 -18.383 1.00 51.05 503 ASN A O 1
ATOM 3593 N N . ALA A 1 504 ? -19.144 11.754 -17.714 1.00 51.14 504 ALA A N 1
ATOM 3594 C CA . ALA A 1 504 ? -20.235 11.666 -18.677 1.00 55.97 504 ALA A CA 1
ATOM 3595 C C . ALA A 1 504 ? -19.694 11.677 -20.093 1.00 56.38 504 ALA A C 1
ATOM 3596 O O . ALA A 1 504 ? -20.271 11.070 -20.997 1.00 59.83 504 ALA A O 1
ATOM 3598 N N . ILE A 1 505 ? -18.581 12.375 -20.291 1.00 53.30 505 ILE A N 1
ATOM 3599 C CA . ILE A 1 505 ? -17.971 12.413 -21.617 1.00 54.56 505 ILE A CA 1
ATOM 3600 C C . ILE A 1 505 ? -17.225 11.116 -21.879 1.00 51.87 505 ILE A C 1
ATOM 3601 O O . ILE A 1 505 ? -17.365 10.508 -22.936 1.00 54.06 505 ILE A O 1
ATOM 3606 N N . LYS A 1 506 ? -16.457 10.679 -20.892 1.00 48.93 506 LYS A N 1
ATOM 3607 C CA . LYS A 1 506 ? -15.629 9.506 -21.075 1.00 55.88 506 LYS A CA 1
ATOM 3608 C C . LYS A 1 506 ? -16.461 8.242 -21.296 1.00 57.77 506 LYS A C 1
ATOM 3609 O O . LYS A 1 506 ? -16.034 7.344 -22.020 1.00 57.38 506 LYS A O 1
ATOM 3615 N N . GLU A 1 507 ? -17.649 8.173 -20.697 1.00 56.24 507 GLU A N 1
ATOM 3616 C CA . GLU A 1 507 ? -18.446 6.954 -20.804 1.00 60.01 507 GLU A CA 1
ATOM 3617 C C . GLU A 1 507 ? -19.614 7.138 -21.779 1.00 62.19 507 GLU A C 1
ATOM 3618 O O . GLU A 1 507 ? -20.635 6.457 -21.687 1.00 67.99 507 GLU A O 1
ATOM 3624 N N . GLY A 1 508 ? -19.458 8.083 -22.701 1.00 59.39 508 GLY A N 1
ATOM 3625 C CA . GLY A 1 508 ? -20.294 8.154 -23.883 1.00 54.42 508 GLY A CA 1
ATOM 3626 C C . GLY A 1 508 ? -21.627 8.876 -23.792 1.00 63.48 508 GLY A C 1
ATOM 3627 O O . GLY A 1 508 ? -22.203 9.223 -24.818 1.00 61.05 508 GLY A O 1
ATOM 3628 N N . ILE A 1 509 ? -22.136 9.089 -22.584 1.00 63.35 509 ILE A N 1
ATOM 3629 C CA . ILE A 1 509 ? -23.401 9.798 -22.423 1.00 59.81 509 ILE A CA 1
ATOM 3630 C C . ILE A 1 509 ? -23.392 11.111 -23.220 1.00 63.80 509 ILE A C 1
ATOM 3631 O O . ILE A 1 509 ? -24.315 11.394 -23.992 1.00 66.49 509 ILE A O 1
ATOM 3636 N N . ILE A 1 510 ? -22.324 11.886 -23.072 1.00 62.99 510 ILE A N 1
ATOM 3637 C CA . ILE A 1 510 ? -22.097 13.041 -23.937 1.00 61.14 510 ILE A CA 1
ATOM 3638 C C . ILE A 1 510 ? -21.024 12.713 -24.982 1.00 60.39 510 ILE A C 1
ATOM 3639 O O . ILE A 1 510 ? -19.877 12.439 -24.635 1.00 57.88 510 ILE A O 1
ATOM 3644 N N . PRO A 1 511 ? -21.405 12.743 -26.272 1.00 58.87 511 PRO A N 1
ATOM 3645 C CA . PRO A 1 511 ? -20.562 12.269 -27.371 1.00 53.96 511 PRO A CA 1
ATOM 3646 C C . PRO A 1 511 ? -19.391 13.195 -27.673 1.00 53.23 511 PRO A C 1
ATOM 3647 O O . PRO A 1 511 ? -19.485 14.403 -27.480 1.00 52.77 511 PRO A O 1
ATOM 3651 N N . GLU A 1 512 ? -18.307 12.625 -28.173 1.00 49.28 512 GLU A N 1
ATOM 3652 C CA . GLU A 1 512 ? -17.189 13.422 -28.624 1.00 51.47 512 GLU A CA 1
ATOM 3653 C C . GLU A 1 512 ? -17.510 14.067 -29.962 1.00 47.51 512 GLU A C 1
ATOM 3654 O O . GLU A 1 512 ? -18.269 13.529 -30.757 1.00 47.47 512 GLU A O 1
ATOM 3660 N N . GLY A 1 513 ? -16.947 15.242 -30.197 1.00 44.80 513 GLY A N 1
ATOM 3661 C CA . GLY A 1 513 ? -16.904 15.770 -31.542 1.00 36.33 513 GLY A CA 1
ATOM 3662 C C . GLY A 1 513 ? -17.648 17.055 -31.592 1.00 38.12 513 GLY A C 1
ATOM 3663 O O . GLY A 1 513 ? -18.148 17.521 -30.569 1.00 42.98 513 GLY A O 1
ATOM 3664 N N . ARG A 1 514 ? -17.695 17.651 -32.774 1.00 38.38 514 ARG A N 1
ATOM 3665 C CA . ARG A 1 514 ? -18.507 18.837 -32.986 1.00 44.21 514 ARG A CA 1
ATOM 3666 C C . ARG A 1 514 ? -19.980 18.500 -32.624 1.00 47.01 514 ARG A C 1
ATOM 3667 O O . ARG A 1 514 ? -20.484 17.461 -33.022 1.00 42.46 514 ARG A O 1
ATOM 3675 N N . VAL A 1 515 ? -20.646 19.352 -31.849 1.00 47.20 515 VAL A N 1
ATOM 3676 C CA . VAL A 1 515 ? -21.923 18.981 -31.237 1.00 50.85 515 VAL A CA 1
ATOM 3677 C C . VAL A 1 515 ? -23.123 19.072 -32.196 1.00 58.18 515 VAL A C 1
ATOM 3678 O O . VAL A 1 515 ? -23.613 20.157 -32.522 1.00 58.86 515 VAL A O 1
ATOM 3682 N N . LYS A 1 516 ? -23.591 17.903 -32.622 1.00 64.50 516 LYS A N 1
ATOM 3683 C CA . LYS A 1 516 ? -24.705 17.775 -33.559 1.00 70.01 516 LYS A CA 1
ATOM 3684 C C . LYS A 1 516 ? -26.033 18.276 -32.986 1.00 70.38 516 LYS A C 1
ATOM 3685 O O . LYS A 1 516 ? -26.764 19.009 -33.652 1.00 72.52 516 LYS A O 1
ATOM 3691 N N . ASN A 1 517 ? -26.340 17.891 -31.751 1.00 72.79 517 ASN A N 1
ATOM 3692 C CA . ASN A 1 517 ? -27.605 18.279 -31.128 1.00 72.54 517 ASN A CA 1
ATOM 3693 C C . ASN A 1 517 ? -27.412 19.166 -29.901 1.00 64.77 517 ASN A C 1
ATOM 3694 O O . ASN A 1 517 ? -27.534 18.702 -28.756 1.00 64.38 517 ASN A O 1
ATOM 3699 N N . PRO A 1 518 ? -27.130 20.451 -30.135 1.00 62.87 518 PRO A N 1
ATOM 3700 C CA . PRO A 1 518 ? -26.810 21.406 -29.066 1.00 64.08 518 PRO A CA 1
ATOM 3701 C C . PRO A 1 518 ? -27.862 21.496 -27.955 1.00 67.16 518 PRO A C 1
ATOM 3702 O O . PRO A 1 518 ? -27.486 21.480 -26.774 1.00 63.45 518 PRO A O 1
ATOM 3706 N N . LYS A 1 519 ? -29.147 21.583 -28.299 1.00 68.76 519 LYS A N 1
ATOM 3707 C CA . LYS A 1 519 ? -30.148 21.793 -27.255 1.00 66.93 519 LYS A CA 1
ATOM 3708 C C . LYS A 1 519 ? -30.382 20.517 -26.438 1.00 61.94 519 LYS A C 1
ATOM 3709 O O . LYS A 1 519 ? -30.782 20.591 -25.278 1.00 65.04 519 LYS A O 1
ATOM 3715 N N . GLU A 1 520 ? -30.100 19.359 -27.024 1.00 58.04 520 GLU A N 1
ATOM 3716 C CA . GLU A 1 520 ? -30.181 18.103 -26.289 1.00 61.15 520 GLU A CA 1
ATOM 3717 C C . GLU A 1 520 ? -29.013 17.922 -25.302 1.00 62.17 520 GLU A C 1
ATOM 3718 O O . GLU A 1 520 ? -29.203 17.549 -24.133 1.00 59.09 520 GLU A O 1
ATOM 3724 N N . VAL A 1 521 ? -27.804 18.181 -25.793 1.00 59.02 521 VAL A N 1
ATOM 3725 C CA . VAL A 1 521 ? -26.601 18.047 -24.987 1.00 56.79 521 VAL A CA 1
ATOM 3726 C C . VAL A 1 521 ? -26.602 19.085 -23.880 1.00 52.52 521 VAL A C 1
ATOM 3727 O O . VAL A 1 521 ? -26.160 18.804 -22.766 1.00 51.70 521 VAL A O 1
ATOM 3731 N N . ALA A 1 522 ? -27.107 20.276 -24.185 1.00 49.30 522 ALA A N 1
ATOM 3732 C CA . ALA A 1 522 ? -27.173 21.346 -23.192 1.00 56.57 522 ALA A CA 1
ATOM 3733 C C . ALA A 1 522 ? -28.034 20.900 -22.025 1.00 58.03 522 ALA A C 1
ATOM 3734 O O . ALA A 1 522 ? -27.679 21.095 -20.861 1.00 58.65 522 ALA A O 1
ATOM 3736 N N . LYS A 1 523 ? -29.157 20.274 -22.343 1.00 57.94 523 LYS A N 1
ATOM 3737 C CA . LYS A 1 523 ? -30.046 19.779 -21.302 1.00 63.75 523 LYS A CA 1
ATOM 3738 C C . LYS A 1 523 ? -29.361 18.676 -20.504 1.00 58.62 523 LYS A C 1
ATOM 3739 O O . LYS A 1 523 ? -29.496 18.637 -19.289 1.00 59.04 523 LYS A O 1
ATOM 3745 N N . LYS A 1 524 ? -28.586 17.813 -21.158 1.00 58.94 524 LYS A N 1
ATOM 3746 C CA . LYS A 1 524 ? -27.903 16.768 -20.401 1.00 56.67 524 LYS A CA 1
ATOM 3747 C C . LYS A 1 524 ? -26.834 17.376 -19.487 1.00 58.99 524 LYS A C 1
ATOM 3748 O O . LYS A 1 524 ? -26.662 16.948 -18.344 1.00 53.78 524 LYS A O 1
ATOM 3754 N N . LEU A 1 525 ? -26.143 18.398 -19.976 1.00 55.04 525 LEU A N 1
ATOM 3755 C CA . LEU A 1 525 ? -25.131 19.063 -19.170 1.00 52.98 525 LEU A CA 1
ATOM 3756 C C . LEU A 1 525 ? -25.755 19.719 -17.936 1.00 57.16 525 LEU A C 1
ATOM 3757 O O . LEU A 1 525 ? -25.185 19.687 -16.837 1.00 50.31 525 LEU A O 1
ATOM 3762 N N . ALA A 1 526 ? -26.921 20.329 -18.136 1.00 54.79 526 ALA A N 1
ATOM 3763 C CA . ALA A 1 526 ? -27.641 20.966 -17.044 1.00 58.58 526 ALA A CA 1
ATOM 3764 C C . ALA A 1 526 ? -28.168 19.933 -16.056 1.00 57.90 526 ALA A C 1
ATOM 3765 O O . ALA A 1 526 ? -28.291 20.238 -14.878 1.00 55.41 526 ALA A O 1
ATOM 3767 N N . GLU A 1 527 ? -28.489 18.725 -16.533 1.00 58.58 527 GLU A N 1
ATOM 3768 C CA . GLU A 1 527 ? -28.840 17.623 -15.631 1.00 59.03 527 GLU A CA 1
ATOM 3769 C C . GLU A 1 527 ? -27.671 17.329 -14.684 1.00 61.27 527 GLU A C 1
ATOM 3770 O O . GLU A 1 527 ? -27.847 17.196 -13.470 1.00 58.90 527 GLU A O 1
ATOM 3776 N N . LEU A 1 528 ? -26.472 17.250 -15.260 1.00 58.96 528 LEU A N 1
ATOM 3777 C CA . LEU A 1 528 ? -25.233 17.269 -14.497 1.00 54.48 528 LEU A CA 1
ATOM 3778 C C . LEU A 1 528 ? -25.148 18.657 -13.861 1.00 54.50 528 LEU A C 1
ATOM 3779 O O . LEU A 1 528 ? -26.073 19.432 -13.973 1.00 59.94 528 LEU A O 1
ATOM 3784 N N . GLY A 1 529 ? -24.070 19.025 -13.200 1.00 59.32 529 GLY A N 1
ATOM 3785 C CA . GLY A 1 529 ? -24.125 20.313 -12.509 1.00 56.70 529 GLY A CA 1
ATOM 3786 C C . GLY A 1 529 ? -24.266 21.647 -13.257 1.00 51.44 529 GLY A C 1
ATOM 3787 O O . GLY A 1 529 ? -24.348 22.701 -12.611 1.00 53.17 529 GLY A O 1
ATOM 3788 N N . MET A 1 530 ? -24.296 21.645 -14.589 1.00 50.14 530 MET A N 1
ATOM 3789 C CA . MET A 1 530 ? -24.020 22.900 -15.315 1.00 52.99 530 MET A CA 1
ATOM 3790 C C . MET A 1 530 ? -25.218 23.830 -15.442 1.00 52.96 530 MET A C 1
ATOM 3791 O O . MET A 1 530 ? -26.347 23.397 -15.647 1.00 49.99 530 MET A O 1
ATOM 3796 N N . ASP A 1 531 ? -24.942 25.124 -15.340 1.00 51.72 531 ASP A N 1
ATOM 3797 C CA . ASP A 1 531 ? -25.939 26.152 -15.594 1.00 51.87 531 ASP A CA 1
ATOM 3798 C C . ASP A 1 531 ? -26.494 26.026 -17.019 1.00 58.32 531 ASP A C 1
ATOM 3799 O O . ASP A 1 531 ? -25.743 26.078 -18.009 1.00 56.76 531 ASP A O 1
ATOM 3804 N N . TYR A 1 532 ? -27.809 25.869 -17.123 1.00 55.44 532 TYR A N 1
ATOM 3805 C CA . TYR A 1 532 ? -28.420 25.499 -18.397 1.00 58.89 532 TYR A CA 1
ATOM 3806 C C . TYR A 1 532 ? -28.241 26.569 -19.472 1.00 58.45 532 TYR A C 1
ATOM 3807 O O . TYR A 1 532 ? -27.985 26.249 -20.630 1.00 58.33 532 TYR A O 1
ATOM 3816 N N . GLU A 1 533 ? -28.360 27.835 -19.093 1.00 57.16 533 GLU A N 1
ATOM 3817 C CA . GLU A 1 533 ? -28.246 28.903 -20.075 1.00 59.97 533 GLU A CA 1
ATOM 3818 C C . GLU A 1 533 ? -26.827 28.948 -20.678 1.00 58.10 533 GLU A C 1
ATOM 3819 O O . GLU A 1 533 ? -26.676 29.018 -21.893 1.00 56.38 533 GLU A O 1
ATOM 3825 N N . ILE A 1 534 ? -25.796 28.876 -19.841 1.00 49.03 534 ILE A N 1
ATOM 3826 C CA . ILE A 1 534 ? -24.442 28.756 -20.357 1.00 50.67 534 ILE A CA 1
ATOM 3827 C C . ILE A 1 534 ? -24.306 27.472 -21.202 1.00 49.84 534 ILE A C 1
ATOM 3828 O O . ILE A 1 534 ? -23.710 27.497 -22.282 1.00 46.80 534 ILE A O 1
ATOM 3833 N N . ALA A 1 535 ? -24.908 26.382 -20.729 1.00 45.11 535 ALA A N 1
ATOM 3834 C CA . ALA A 1 535 ? -24.832 25.092 -21.398 1.00 44.92 535 ALA A CA 1
ATOM 3835 C C . ALA A 1 535 ? -25.322 25.120 -22.841 1.00 50.12 535 ALA A C 1
ATOM 3836 O O . ALA A 1 535 ? -24.894 24.317 -23.674 1.00 50.20 535 ALA A O 1
ATOM 3838 N N . ARG A 1 536 ? -26.223 26.043 -23.145 1.00 51.00 536 ARG A N 1
ATOM 3839 C CA . ARG A 1 536 ? -26.841 26.036 -24.455 1.00 50.64 536 ARG A CA 1
ATOM 3840 C C . ARG A 1 536 ? -25.848 26.466 -25.521 1.00 47.84 536 ARG A C 1
ATOM 3841 O O . ARG A 1 536 ? -26.020 26.148 -26.688 1.00 50.34 536 ARG A O 1
ATOM 3849 N N . GLY A 1 537 ? -24.786 27.151 -25.108 1.00 50.89 537 GLY A N 1
ATOM 3850 C CA . GLY A 1 537 ? -23.745 27.579 -26.030 1.00 47.34 537 GLY A CA 1
ATOM 3851 C C . GLY A 1 537 ? -22.761 26.470 -26.406 1.00 48.55 537 GLY A C 1
ATOM 3852 O O . GLY A 1 537 ? -21.790 26.729 -27.129 1.00 43.09 537 GLY A O 1
ATOM 3853 N N . ILE A 1 538 ? -23.013 25.249 -25.927 1.00 41.84 538 ILE A N 1
ATOM 3854 C CA . ILE A 1 538 ? -22.108 24.135 -26.172 1.00 44.33 538 ILE A CA 1
ATOM 3855 C C . ILE A 1 538 ? -21.822 24.017 -27.663 1.00 46.31 538 ILE A C 1
ATOM 3856 O O . ILE A 1 538 ? -22.741 24.040 -28.487 1.00 45.55 538 ILE A O 1
ATOM 3861 N N . VAL A 1 539 ? -20.542 23.934 -28.011 1.00 44.16 539 VAL A N 1
ATOM 3862 C CA . VAL A 1 539 ? -20.149 23.834 -29.413 1.00 40.70 539 VAL A CA 1
ATOM 3863 C C . VAL A 1 539 ? -19.364 22.565 -29.701 1.00 42.35 539 VAL A C 1
ATOM 3864 O O . VAL A 1 539 ? -19.673 21.847 -30.634 1.00 38.42 539 VAL A O 1
ATOM 3868 N N . ASP A 1 540 ? -18.343 22.278 -28.904 1.00 40.69 540 ASP A N 1
ATOM 3869 C CA . ASP A 1 540 ? -17.473 21.164 -29.250 1.00 37.40 540 ASP A CA 1
ATOM 3870 C C . ASP A 1 540 ? -17.060 20.378 -28.018 1.00 38.73 540 ASP A C 1
ATOM 3871 O O . ASP A 1 540 ? -16.917 20.925 -26.929 1.00 37.96 540 ASP A O 1
ATOM 3876 N N . ILE A 1 541 ? -16.871 19.083 -28.200 1.00 36.99 541 ILE A N 1
ATOM 3877 C CA . ILE A 1 541 ? -16.312 18.266 -27.158 1.00 39.16 541 ILE A CA 1
ATOM 3878 C C . ILE A 1 541 ? -15.102 17.550 -27.727 1.00 40.45 541 ILE A C 1
ATOM 3879 O O . ILE A 1 541 ? -15.164 16.923 -28.775 1.00 36.19 541 ILE A O 1
ATOM 3884 N N . TYR A 1 542 ? -13.986 17.659 -27.027 1.00 38.95 542 TYR A N 1
ATOM 3885 C CA . TYR A 1 542 ? -12.743 17.213 -27.600 1.00 38.35 542 TYR A CA 1
ATOM 3886 C C . TYR A 1 542 ? -11.810 16.657 -26.557 1.00 38.61 542 TYR A C 1
ATOM 3887 O O . TYR A 1 542 ? -11.335 17.393 -25.667 1.00 38.86 542 TYR A O 1
ATOM 3896 N N . ASN A 1 543 ? -11.547 15.361 -26.664 1.00 37.44 543 ASN A N 1
ATOM 3897 C CA . ASN A 1 543 ? -10.575 14.704 -25.789 1.00 39.99 543 ASN A CA 1
ATOM 3898 C C . ASN A 1 543 ? -10.660 15.153 -24.323 1.00 41.30 543 ASN A C 1
ATOM 3899 O O . ASN A 1 543 ? -9.647 15.523 -23.723 1.00 42.43 543 ASN A O 1
ATOM 3904 N N . GLY A 1 544 ? -11.869 15.147 -23.767 1.00 38.23 544 GLY A N 1
ATOM 3905 C CA . GLY A 1 544 ? -12.075 15.423 -22.355 1.00 39.32 544 GLY A CA 1
ATOM 3906 C C . GLY A 1 544 ? -12.195 16.902 -22.019 1.00 34.62 544 GLY A C 1
ATOM 3907 O O . GLY A 1 544 ? -12.082 17.293 -20.865 1.00 31.39 544 GLY A O 1
ATOM 3908 N N . ASN A 1 545 ? -12.417 17.721 -23.036 1.00 30.11 545 ASN A N 1
ATOM 3909 C CA . ASN A 1 545 ? -12.562 19.150 -22.859 1.00 29.29 545 ASN A CA 1
ATOM 3910 C C . ASN A 1 545 ? -13.752 19.607 -23.673 1.00 35.42 545 ASN A C 1
ATOM 3911 O O . ASN A 1 545 ? -14.260 18.856 -24.494 1.00 35.22 545 ASN A O 1
ATOM 3916 N N . MET A 1 546 ? -14.201 20.835 -23.461 1.00 36.02 546 MET A N 1
ATOM 3917 C CA . MET A 1 546 ? -15.302 21.329 -24.255 1.00 40.83 546 MET A CA 1
ATOM 3918 C C . MET A 1 546 ? -15.133 22.803 -24.507 1.00 36.91 546 MET A C 1
ATOM 3919 O O . MET A 1 546 ? -14.506 23.524 -23.729 1.00 35.91 546 MET A O 1
ATOM 3924 N N . PHE A 1 547 ? -15.709 23.245 -25.609 1.00 36.39 547 PHE A N 1
ATOM 3925 C CA . PHE A 1 547 ? -15.664 24.638 -25.981 1.00 36.57 547 PHE A CA 1
ATOM 3926 C C . PHE A 1 547 ? -17.095 25.133 -25.988 1.00 39.37 547 PHE A C 1
ATOM 3927 O O . PHE A 1 547 ? -17.973 24.438 -26.516 1.00 42.41 547 PHE A O 1
ATOM 3935 N N . ILE A 1 548 ? -17.319 26.321 -25.420 1.00 39.03 548 ILE A N 1
ATOM 3936 C CA . ILE A 1 548 ? -18.655 26.884 -25.252 1.00 38.08 548 ILE A CA 1
ATOM 3937 C C . ILE A 1 548 ? -18.738 28.345 -25.712 1.00 41.08 548 ILE A C 1
ATOM 3938 O O . ILE A 1 548 ? -17.927 29.188 -25.315 1.00 39.27 548 ILE A O 1
ATOM 3943 N N . ASP A 1 549 ? -19.722 28.643 -26.554 1.00 40.78 549 ASP A N 1
ATOM 3944 C CA . ASP A 1 549 ? -19.924 30.003 -27.078 1.00 41.53 549 ASP A CA 1
ATOM 3945 C C . ASP A 1 549 ? -21.055 30.681 -26.307 1.00 48.31 549 ASP A C 1
ATOM 3946 O O . ASP A 1 549 ? -22.225 30.313 -26.451 1.00 40.06 549 ASP A O 1
ATOM 3951 N N . ASN A 1 550 ? -20.699 31.668 -25.487 1.00 48.85 550 ASN A N 1
ATOM 3952 C CA . ASN A 1 550 ? -21.697 32.412 -24.720 1.00 49.41 550 ASN A CA 1
ATOM 3953 C C . ASN A 1 550 ? -21.710 33.869 -25.153 1.00 51.49 550 ASN A C 1
ATOM 3954 O O . ASN A 1 550 ? -22.005 34.771 -24.362 1.00 49.16 550 ASN A O 1
ATOM 3959 N N . THR A 1 551 ? -21.350 34.096 -26.416 1.00 51.63 551 THR A N 1
ATOM 3960 C CA . THR A 1 551 ? -21.397 35.437 -26.984 1.00 56.36 551 THR A CA 1
ATOM 3961 C C . THR A 1 551 ? -22.813 35.696 -27.502 1.00 55.64 551 THR A C 1
ATOM 3962 O O . THR A 1 551 ? -23.562 34.754 -27.761 1.00 54.78 551 THR A O 1
ATOM 3966 N N . LYS A 1 552 ? -23.186 36.966 -27.622 1.00 57.52 552 LYS A N 1
ATOM 3967 C CA . LYS A 1 552 ? -24.439 37.328 -28.297 1.00 63.19 552 LYS A CA 1
ATOM 3968 C C . LYS A 1 552 ? -24.186 38.487 -29.260 1.00 59.31 552 LYS A C 1
ATOM 3969 O O . LYS A 1 552 ? -23.450 39.419 -28.939 1.00 58.06 552 LYS A O 1
ATOM 3975 N N . GLY A 1 553 ? -24.781 38.420 -30.446 1.00 63.13 553 GLY A N 1
ATOM 3976 C CA . GLY A 1 553 ? -24.685 39.515 -31.395 1.00 60.71 553 GLY A CA 1
ATOM 3977 C C . GLY A 1 553 ? -23.276 39.880 -31.812 1.00 59.07 553 GLY A C 1
ATOM 3978 O O . GLY A 1 553 ? -22.933 41.060 -31.871 1.00 58.68 553 GLY A O 1
ATOM 3979 N N . VAL A 1 554 ? -22.452 38.866 -32.064 1.00 58.18 554 VAL A N 1
ATOM 3980 C CA . VAL A 1 554 ? -21.127 39.066 -32.649 1.00 55.67 554 VAL A CA 1
ATOM 3981 C C . VAL A 1 554 ? -21.205 38.768 -34.143 1.00 59.10 554 VAL A C 1
ATOM 3982 O O . VAL A 1 554 ? -21.257 37.604 -34.551 1.00 58.83 554 VAL A O 1
ATOM 3986 N N . GLN A 1 555 ? -21.246 39.816 -34.956 1.00 61.98 555 GLN A N 1
ATOM 3987 C CA . GLN A 1 555 ? -21.391 39.641 -36.394 1.00 60.82 555 GLN A CA 1
ATOM 3988 C C . GLN A 1 555 ? -20.191 38.861 -36.921 1.00 56.89 555 GLN A C 1
ATOM 3989 O O . GLN A 1 555 ? -19.053 39.117 -36.521 1.00 60.68 555 GLN A O 1
ATOM 3995 N N . TYR A 1 556 ? -20.468 37.891 -37.783 1.00 49.95 556 TYR A N 1
ATOM 3996 C CA . TYR A 1 556 ? -19.463 37.065 -38.443 1.00 50.81 556 TYR A CA 1
ATOM 3997 C C . TYR A 1 556 ? -18.714 36.119 -37.514 1.00 49.98 556 TYR A C 1
ATOM 3998 O O . TYR A 1 556 ? -17.747 35.489 -37.940 1.00 46.41 556 TYR A O 1
ATOM 4007 N N . LEU A 1 557 ? -19.140 35.993 -36.259 1.00 52.79 557 LEU A N 1
ATOM 4008 C CA . LEU A 1 557 ? -18.565 34.927 -35.437 1.00 53.47 557 LEU A CA 1
ATOM 4009 C C . LEU A 1 557 ? -18.703 33.588 -36.173 1.00 49.47 557 LEU A C 1
ATOM 4010 O O . LEU A 1 557 ? -17.770 32.782 -36.173 1.00 49.76 557 LEU A O 1
ATOM 4015 N N . ASN A 1 558 ? -19.851 33.385 -36.827 1.00 45.12 558 ASN A N 1
ATOM 4016 C CA . ASN A 1 558 ? -20.127 32.144 -37.557 1.00 48.52 558 ASN A CA 1
ATOM 4017 C C . ASN A 1 558 ? -19.103 31.876 -38.648 1.00 46.10 558 ASN A C 1
ATOM 4018 O O . ASN A 1 558 ? -18.837 30.716 -38.966 1.00 51.15 558 ASN A O 1
ATOM 4023 N N . GLU A 1 559 ? -18.499 32.933 -39.191 1.00 43.86 559 GLU A N 1
ATOM 4024 C CA . GLU A 1 559 ? -17.423 32.766 -40.174 1.00 50.19 559 GLU A CA 1
ATOM 4025 C C . GLU A 1 559 ? -16.127 32.206 -39.595 1.00 49.57 559 GLU A C 1
ATOM 4026 O O . GLU A 1 559 ? -15.341 31.610 -40.328 1.00 44.64 559 GLU A O 1
ATOM 4032 N N . VAL A 1 560 ? -15.877 32.407 -38.302 1.00 46.17 560 VAL A N 1
ATOM 4033 C CA . VAL A 1 560 ? -14.615 31.920 -37.736 1.00 45.14 560 VAL A CA 1
ATOM 4034 C C . VAL A 1 560 ? -14.749 30.720 -36.797 1.00 42.70 560 VAL A C 1
ATOM 4035 O O . VAL A 1 560 ? -13.725 30.189 -36.354 1.00 42.51 560 VAL A O 1
ATOM 4039 N N . MET A 1 561 ? -15.981 30.291 -36.494 1.00 44.06 561 MET A N 1
ATOM 4040 C CA . MET A 1 561 ? -16.177 29.260 -35.470 1.00 46.57 561 MET A CA 1
ATOM 4041 C C . MET A 1 561 ? -15.379 27.982 -35.760 1.00 44.98 561 MET A C 1
ATOM 4042 O O . MET A 1 561 ? -14.803 27.415 -34.840 1.00 44.17 561 MET A O 1
ATOM 4047 N N . ASP A 1 562 ? -15.318 27.549 -37.023 1.00 40.72 562 ASP A N 1
ATOM 4048 C CA . ASP A 1 562 ? -14.524 26.364 -37.379 1.00 44.15 562 ASP A CA 1
ATOM 4049 C C . ASP A 1 562 ? -13.031 26.526 -37.035 1.00 39.24 562 ASP A C 1
ATOM 4050 O O . ASP A 1 562 ? -12.395 25.599 -36.552 1.00 41.02 562 ASP A O 1
ATOM 4055 N N . LEU A 1 563 ? -12.479 27.708 -37.293 1.00 39.72 563 LEU A N 1
ATOM 4056 C CA . LEU A 1 563 ? -11.062 27.946 -37.029 1.00 42.46 563 LEU A CA 1
ATOM 4057 C C . LEU A 1 563 ? -10.812 28.017 -35.514 1.00 36.41 563 LEU A C 1
ATOM 4058 O O . LEU A 1 563 ? -9.799 27.508 -35.012 1.00 39.49 563 LEU A O 1
ATOM 4063 N N . LEU A 1 564 ? -11.748 28.627 -34.792 1.00 38.65 564 LEU A N 1
ATOM 4064 C CA . LEU A 1 564 ? -11.676 28.693 -33.338 1.00 39.67 564 LEU A CA 1
ATOM 4065 C C . LEU A 1 564 ? -11.627 27.276 -32.750 1.00 41.01 564 LEU A C 1
ATOM 4066 O O . LEU A 1 564 ? -10.838 26.994 -31.830 1.00 38.13 564 LEU A O 1
ATOM 4071 N N . ILE A 1 565 ? -12.450 26.375 -33.294 1.00 41.71 565 ILE A N 1
ATOM 4072 C CA . ILE A 1 565 ? -12.450 24.985 -32.830 1.00 35.34 565 ILE A CA 1
ATOM 4073 C C . ILE A 1 565 ? -11.135 24.275 -33.182 1.00 38.81 565 ILE A C 1
ATOM 4074 O O . ILE A 1 565 ? -10.573 23.551 -32.343 1.00 37.12 565 ILE A O 1
ATOM 4079 N N . ASP A 1 566 ? -10.623 24.487 -34.395 1.00 36.28 566 ASP A N 1
ATOM 4080 C CA . ASP A 1 566 ? -9.277 23.967 -34.709 1.00 39.15 566 ASP A CA 1
ATOM 4081 C C . ASP A 1 566 ? -8.246 24.448 -33.668 1.00 39.04 566 ASP A C 1
ATOM 4082 O O . ASP A 1 566 ? -7.454 23.649 -33.133 1.00 37.17 566 ASP A O 1
ATOM 4087 N N . GLY A 1 567 ? -8.278 25.752 -33.376 1.00 36.17 567 GLY A N 1
ATOM 4088 C CA . GLY A 1 567 ? -7.333 26.350 -32.443 1.00 36.87 567 GLY A CA 1
ATOM 4089 C C . GLY A 1 567 ? -7.512 25.833 -31.023 1.00 36.77 567 GLY A C 1
ATOM 4090 O O . GLY A 1 567 ? -6.520 25.538 -30.343 1.00 33.87 567 GLY A O 1
ATOM 4091 N N . PHE A 1 568 ? -8.775 25.721 -30.600 1.00 31.91 568 PHE A N 1
ATOM 4092 C CA . PHE A 1 568 ? -9.162 25.018 -29.376 1.00 33.13 568 PHE A CA 1
ATOM 4093 C C . PHE A 1 568 ? -8.470 23.666 -29.316 1.00 34.41 568 PHE A C 1
ATOM 4094 O O . PHE A 1 568 ? -7.789 23.329 -28.336 1.00 37.13 568 PHE A O 1
ATOM 4102 N N . HIS A 1 569 ? -8.594 22.907 -30.392 1.00 37.12 569 HIS A N 1
ATOM 4103 C CA . HIS A 1 569 ? -7.986 21.576 -30.455 1.00 36.53 569 HIS A CA 1
ATOM 4104 C C . HIS A 1 569 ? -6.470 21.615 -30.332 1.00 33.02 569 HIS A C 1
ATOM 4105 O O . HIS A 1 569 ? -5.869 20.754 -29.705 1.00 34.01 569 HIS A O 1
ATOM 4112 N N . GLN A 1 570 ? -5.856 22.600 -30.967 1.00 38.09 570 GLN A N 1
ATOM 4113 C CA . GLN A 1 570 ? -4.403 22.765 -30.872 1.00 39.09 570 GLN A CA 1
ATOM 4114 C C . GLN A 1 570 ? -4.005 23.077 -29.438 1.00 36.14 570 GLN A C 1
ATOM 4115 O O . GLN A 1 570 ? -3.047 22.519 -28.914 1.00 37.53 570 GLN A O 1
ATOM 4121 N N . ALA A 1 571 ? -4.768 23.961 -28.806 1.00 37.75 571 ALA A N 1
ATOM 4122 C CA . ALA A 1 571 ? -4.517 24.324 -27.419 1.00 38.64 571 ALA A CA 1
ATOM 4123 C C . ALA A 1 571 ? -4.620 23.109 -26.469 1.00 37.53 571 ALA A C 1
ATOM 4124 O O . ALA A 1 571 ? -3.816 22.994 -25.544 1.00 35.01 571 ALA A O 1
ATOM 4126 N N . MET A 1 572 ? -5.569 22.197 -26.725 1.00 34.16 572 MET A N 1
ATOM 4127 C CA . MET A 1 572 ? -5.738 20.971 -25.902 1.00 32.02 572 MET A CA 1
ATOM 4128 C C . MET A 1 572 ? -4.739 19.872 -26.250 1.00 33.52 572 MET A C 1
ATOM 4129 O O . MET A 1 572 ? -4.424 19.005 -25.413 1.00 31.89 572 MET A O 1
ATOM 4134 N N . ASP A 1 573 ? -4.282 19.869 -27.505 1.00 32.29 573 ASP A N 1
ATOM 4135 C CA . ASP A 1 573 ? -3.279 18.897 -27.947 1.00 37.97 573 ASP A CA 1
ATOM 4136 C C . ASP A 1 573 ? -2.000 19.016 -27.115 1.00 35.20 573 ASP A C 1
ATOM 4137 O O . ASP A 1 573 ? -1.401 18.020 -26.751 1.00 38.05 573 ASP A O 1
ATOM 4142 N N . GLU A 1 574 ? -1.599 20.246 -26.824 1.00 33.70 574 GLU A N 1
ATOM 4143 C CA . GLU A 1 574 ? -0.381 20.504 -26.072 1.00 37.44 574 GLU A CA 1
ATOM 4144 C C . GLU A 1 574 ? -0.628 21.604 -25.048 1.00 37.60 574 GLU A C 1
ATOM 4145 O O . GLU A 1 574 ? -0.796 22.755 -25.427 1.00 34.70 574 GLU A O 1
ATOM 4151 N N . GLY A 1 575 ? -0.657 21.263 -23.765 1.00 34.61 575 GLY A N 1
ATOM 4152 C CA . GLY A 1 575 ? -0.935 22.266 -22.752 1.00 32.68 575 GLY A CA 1
ATOM 4153 C C . GLY A 1 575 ? 0.286 23.118 -22.469 1.00 37.71 575 GLY A C 1
ATOM 4154 O O . GLY A 1 575 ? 1.394 22.776 -22.896 1.00 36.49 575 GLY A O 1
ATOM 4155 N N . PRO A 1 576 ? 0.093 24.211 -21.726 1.00 38.40 576 PRO A N 1
ATOM 4156 C CA . PRO A 1 576 ? 1.123 25.210 -21.436 1.00 36.94 576 PRO A CA 1
ATOM 4157 C C . PRO A 1 576 ? 2.158 24.753 -20.417 1.00 37.82 576 PRO A C 1
ATOM 4158 O O . PRO A 1 576 ? 3.254 25.320 -20.387 1.00 44.89 576 PRO A O 1
ATOM 4162 N N . LEU A 1 577 ? 1.853 23.765 -19.590 1.00 35.96 577 LEU A N 1
ATOM 4163 C CA . LEU A 1 577 ? 2.854 23.355 -18.598 1.00 39.62 577 LEU A CA 1
ATOM 4164 C C . LEU A 1 577 ? 3.997 22.585 -19.219 1.00 38.48 577 LEU A C 1
ATOM 4165 O O . LEU A 1 577 ? 5.166 22.827 -18.907 1.00 40.13 577 LEU A O 1
ATOM 4170 N N . ALA A 1 578 ? 3.669 21.665 -20.114 1.00 35.55 578 ALA A N 1
ATOM 4171 C CA . ALA A 1 578 ? 4.664 20.715 -20.579 1.00 33.99 578 ALA A CA 1
ATOM 4172 C C . ALA A 1 578 ? 4.357 20.167 -21.964 1.00 31.93 578 ALA A C 1
ATOM 4173 O O . ALA A 1 578 ? 4.936 19.166 -22.390 1.00 35.06 578 ALA A O 1
ATOM 4175 N N . ARG A 1 579 ? 3.418 20.803 -22.658 1.00 40.59 579 ARG A N 1
ATOM 4176 C CA . ARG A 1 579 ? 2.972 20.329 -23.980 1.00 35.66 579 ARG A CA 1
ATOM 4177 C C . ARG A 1 579 ? 2.390 18.901 -23.955 1.00 38.19 579 ARG A C 1
ATOM 4178 O O . ARG A 1 579 ? 2.475 18.163 -24.964 1.00 35.05 579 ARG A O 1
ATOM 4186 N N . GLU A 1 580 ? 1.826 18.518 -22.798 1.00 30.89 580 GLU A N 1
ATOM 4187 C CA . GLU A 1 580 ? 1.108 17.253 -22.659 1.00 35.29 580 GLU A CA 1
ATOM 4188 C C . GLU A 1 580 ? -0.374 17.469 -22.951 1.00 32.19 580 GLU A C 1
ATOM 4189 O O . GLU A 1 580 ? -0.886 18.582 -22.800 1.00 34.89 580 GLU A O 1
ATOM 4195 N N . PRO A 1 581 ? -1.066 16.420 -23.402 1.00 34.99 581 PRO A N 1
ATOM 4196 C CA . PRO A 1 581 ? -2.480 16.631 -23.737 1.00 32.91 581 PRO A CA 1
ATOM 4197 C C . PRO A 1 581 ? -3.305 17.116 -22.527 1.00 32.79 581 PRO A C 1
ATOM 4198 O O . PRO A 1 581 ? -3.086 16.719 -21.376 1.00 27.43 581 PRO A O 1
ATOM 4202 N N . VAL A 1 582 ? -4.243 18.004 -22.810 1.00 31.18 582 VAL A N 1
ATOM 4203 C CA . VAL A 1 582 ? -5.085 18.611 -21.777 1.00 34.96 582 VAL A CA 1
ATOM 4204 C C . VAL A 1 582 ? -6.371 17.790 -21.555 1.00 36.36 582 VAL A C 1
ATOM 4205 O O . VAL A 1 582 ? -6.959 17.287 -22.511 1.00 33.03 582 VAL A O 1
ATOM 4209 N N . MET A 1 583 ? -6.782 17.640 -20.301 1.00 33.58 583 MET A N 1
ATOM 4210 C CA . MET A 1 583 ? -8.089 17.066 -19.973 1.00 38.24 583 MET A CA 1
ATOM 4211 C C . MET A 1 583 ? -8.853 17.970 -18.996 1.00 35.07 583 MET A C 1
ATOM 4212 O O . MET A 1 583 ? -8.257 18.812 -18.317 1.00 32.14 583 MET A O 1
ATOM 4217 N N . LYS A 1 584 ? -10.176 17.805 -18.954 1.00 33.82 584 LYS A N 1
ATOM 4218 C CA . LYS A 1 584 ? -11.016 18.404 -17.922 1.00 33.71 584 LYS A CA 1
ATOM 4219 C C . LYS A 1 584 ? -11.025 19.950 -17.915 1.00 36.33 584 LYS A C 1
ATOM 4220 O O . LYS A 1 584 ? -11.106 20.573 -16.862 1.00 36.27 584 LYS A O 1
ATOM 4226 N N . VAL A 1 585 ? -10.977 20.566 -19.096 1.00 32.95 585 VAL A N 1
ATOM 4227 C CA . VAL A 1 585 ? -11.075 22.005 -19.195 1.00 30.56 585 VAL A CA 1
ATOM 4228 C C . VAL A 1 585 ? -12.310 22.439 -19.987 1.00 38.18 585 VAL A C 1
ATOM 4229 O O . VAL A 1 585 ? -12.669 21.840 -21.010 1.00 36.05 585 VAL A O 1
ATOM 4233 N N . ILE A 1 586 ? -12.976 23.472 -19.486 1.00 32.65 586 ILE A N 1
ATOM 4234 C CA . ILE A 1 586 ? -14.036 24.116 -20.224 1.00 32.42 586 ILE A CA 1
ATOM 4235 C C . ILE A 1 586 ? -13.531 25.450 -20.738 1.00 38.79 586 ILE A C 1
ATOM 4236 O O . ILE A 1 586 ? -13.089 26.307 -19.958 1.00 39.06 586 ILE A O 1
ATOM 4241 N N . VAL A 1 587 ? -13.582 25.643 -22.051 1.00 35.95 587 VAL A N 1
ATOM 4242 C CA . VAL A 1 587 ? -13.308 26.959 -22.591 1.00 30.99 587 VAL A CA 1
ATOM 4243 C C . VAL A 1 587 ? -14.646 27.634 -22.866 1.00 39.32 587 VAL A C 1
ATOM 4244 O O . VAL A 1 587 ? -15.559 27.032 -23.462 1.00 38.23 587 VAL A O 1
ATOM 4248 N N . ARG A 1 588 ? -14.808 28.863 -22.387 1.00 38.46 588 ARG A N 1
ATOM 4249 C CA . ARG A 1 588 ? -16.034 29.582 -22.712 1.00 39.81 588 ARG A CA 1
ATOM 4250 C C . ARG A 1 588 ? -15.649 30.875 -23.415 1.00 42.68 588 ARG A C 1
ATOM 4251 O O . ARG A 1 588 ? -14.749 31.625 -22.963 1.00 44.16 588 ARG A O 1
ATOM 4259 N N . LEU A 1 589 ? -16.298 31.101 -24.555 1.00 42.15 589 LEU A N 1
ATOM 4260 C CA . LEU A 1 589 ? -16.113 32.319 -25.324 1.00 45.28 589 LEU A CA 1
ATOM 4261 C C . LEU A 1 589 ? -17.123 33.341 -24.831 1.00 44.68 589 LEU A C 1
ATOM 4262 O O . LEU A 1 589 ? -18.321 33.134 -24.992 1.00 42.02 589 LEU A O 1
ATOM 4267 N N . LEU A 1 590 ? -16.648 34.426 -24.215 1.00 43.97 590 LEU A N 1
ATOM 4268 C CA . LEU A 1 590 ? -17.572 35.406 -23.630 1.00 48.45 590 LEU A CA 1
ATOM 4269 C C . LEU A 1 590 ? -17.915 36.508 -24.615 1.00 47.19 590 LEU A C 1
ATOM 4270 O O . LEU A 1 590 ? -19.022 37.022 -24.627 1.00 47.72 590 LEU A O 1
ATOM 4275 N N . ASP A 1 591 ? -16.943 36.885 -25.427 1.00 48.08 591 ASP A N 1
ATOM 4276 C CA . ASP A 1 591 ? -17.130 37.967 -26.374 1.00 51.46 591 ASP A CA 1
ATOM 4277 C C . ASP A 1 591 ? -16.035 37.922 -27.444 1.00 54.22 591 ASP A C 1
ATOM 4278 O O . ASP A 1 591 ? -15.011 37.239 -27.278 1.00 48.96 591 ASP A O 1
ATOM 4283 N N . ALA A 1 592 ? -16.260 38.660 -28.532 1.00 48.32 592 ALA A N 1
ATOM 4284 C CA . ALA A 1 592 ? -15.402 38.600 -29.699 1.00 49.58 592 ALA A CA 1
ATOM 4285 C C . ALA A 1 592 ? -15.671 39.733 -30.678 1.00 49.69 592 ALA A C 1
ATOM 4286 O O . ALA A 1 592 ? -16.786 40.236 -30.786 1.00 50.81 592 ALA A O 1
ATOM 4288 N N . GLN A 1 593 ? -14.633 40.114 -31.405 1.00 52.95 593 GLN A N 1
ATOM 4289 C CA . GLN A 1 593 ? -14.767 41.065 -32.493 1.00 56.85 593 GLN A CA 1
ATOM 4290 C C . GLN A 1 593 ? -14.147 40.413 -33.715 1.00 54.74 593 GLN A C 1
ATOM 4291 O O . GLN A 1 593 ? -12.972 40.028 -33.676 1.00 54.23 593 GLN A O 1
ATOM 4297 N N . VAL A 1 594 ? -14.936 40.262 -34.783 1.00 53.09 594 VAL A N 1
ATOM 4298 C CA . VAL A 1 594 ? -14.469 39.558 -35.983 1.00 53.19 594 VAL A CA 1
ATOM 4299 C C . VAL A 1 594 ? -14.563 40.399 -37.253 1.00 52.13 594 VAL A C 1
ATOM 4300 O O . VAL A 1 594 ? -15.602 40.981 -37.563 1.00 50.64 594 VAL A O 1
ATOM 4304 N N . HIS A 1 595 ? -13.466 40.448 -37.996 1.00 51.30 595 HIS A N 1
ATOM 4305 C CA . HIS A 1 595 ? -13.417 41.285 -39.183 1.00 53.54 595 HIS A CA 1
ATOM 4306 C C . HIS A 1 595 ? -14.426 40.874 -40.254 1.00 59.05 595 HIS A C 1
ATOM 4307 O O . HIS A 1 595 ? -14.686 39.686 -40.453 1.00 53.66 595 HIS A O 1
ATOM 4314 N N . GLU A 1 596 ? -14.976 41.883 -40.933 1.00 62.63 596 GLU A N 1
ATOM 4315 C CA . GLU A 1 596 ? -15.892 41.727 -42.071 1.00 59.42 596 GLU A CA 1
ATOM 4316 C C . GLU A 1 596 ? -15.409 40.763 -43.152 1.00 58.17 596 GLU A C 1
ATOM 4317 O O . GLU A 1 596 ? -16.193 40.069 -43.790 1.00 56.99 596 GLU A O 1
ATOM 4323 N N . ASP A 1 597 ? -14.103 40.737 -43.348 1.00 56.15 597 ASP A N 1
ATOM 4324 C CA . ASP A 1 597 ? -13.531 40.270 -44.588 1.00 58.28 597 ASP A CA 1
ATOM 4325 C C . ASP A 1 597 ? -12.544 39.153 -44.346 1.00 59.68 597 ASP A C 1
ATOM 4326 O O . ASP A 1 597 ? -11.572 39.328 -43.614 1.00 61.91 597 ASP A O 1
ATOM 4331 N N . ASN A 1 598 ? -12.774 38.012 -44.982 1.00 56.97 598 ASN A N 1
ATOM 4332 C CA . ASN A 1 598 ? -11.912 36.849 -44.782 1.00 58.78 598 ASN A CA 1
ATOM 4333 C C . ASN A 1 598 ? -10.426 37.069 -45.113 1.00 58.62 598 ASN A C 1
ATOM 4334 O O . ASN A 1 598 ? -9.566 36.281 -44.699 1.00 57.19 598 ASN A O 1
ATOM 4339 N N . VAL A 1 599 ? -10.113 38.128 -45.855 1.00 59.85 599 VAL A N 1
ATOM 4340 C CA . VAL A 1 599 ? -8.719 38.376 -46.219 1.00 60.33 599 VAL A CA 1
ATOM 4341 C C . VAL A 1 599 ? -7.939 38.789 -44.963 1.00 58.78 599 VAL A C 1
ATOM 4342 O O . VAL A 1 599 ? -6.714 38.676 -44.898 1.00 54.24 599 VAL A O 1
ATOM 4346 N N . HIS A 1 600 ? -8.682 39.222 -43.951 1.00 60.15 600 HIS A N 1
ATOM 4347 C CA . HIS A 1 600 ? -8.105 39.584 -42.674 1.00 59.50 600 HIS A CA 1
ATOM 4348 C C . HIS A 1 600 ? -8.382 38.556 -41.564 1.00 60.05 600 HIS A C 1
ATOM 4349 O O . HIS A 1 600 ? -8.274 38.887 -40.385 1.00 57.57 600 HIS A O 1
ATOM 4356 N N . ARG A 1 601 ? -8.725 37.322 -41.947 1.00 56.69 601 ARG A N 1
ATOM 4357 C CA . ARG A 1 601 ? -9.076 36.262 -40.998 1.00 50.82 601 ARG A CA 1
ATOM 4358 C C . ARG A 1 601 ? -8.530 34.906 -41.399 1.00 53.43 601 ARG A C 1
ATOM 4359 O O . ARG A 1 601 ? -9.293 33.947 -41.510 1.00 59.38 601 ARG A O 1
ATOM 4367 N N . GLY A 1 602 ? -7.240 34.771 -41.629 1.00 50.80 602 GLY A N 1
ATOM 4368 C CA . GLY A 1 602 ? -6.787 33.438 -41.999 1.00 60.75 602 GLY A CA 1
ATOM 4369 C C . GLY A 1 602 ? -6.680 32.508 -40.803 1.00 52.02 602 GLY A C 1
ATOM 4370 O O . GLY A 1 602 ? -6.885 32.945 -39.675 1.00 49.03 602 GLY A O 1
ATOM 4371 N N . PRO A 1 603 ? -6.323 31.233 -41.042 1.00 50.75 603 PRO A N 1
ATOM 4372 C CA . PRO A 1 603 ? -5.912 30.373 -39.934 1.00 47.73 603 PRO A CA 1
ATOM 4373 C C . PRO A 1 603 ? -4.792 31.044 -39.157 1.00 52.38 603 PRO A C 1
ATOM 4374 O O . PRO A 1 603 ? -4.743 30.945 -37.927 1.00 51.43 603 PRO A O 1
ATOM 4378 N N . ALA A 1 604 ? -3.918 31.741 -39.885 1.00 53.98 604 ALA A N 1
ATOM 4379 C CA . ALA A 1 604 ? -2.731 32.361 -39.317 1.00 53.94 604 ALA A CA 1
ATOM 4380 C C . ALA A 1 604 ? -3.099 33.513 -38.395 1.00 50.90 604 ALA A C 1
ATOM 4381 O O . ALA A 1 604 ? -2.275 33.973 -37.631 1.00 54.89 604 ALA A O 1
ATOM 4383 N N . GLN A 1 605 ? -4.334 33.986 -38.484 1.00 51.12 605 GLN A N 1
ATOM 4384 C CA . GLN A 1 605 ? -4.794 35.039 -37.596 1.00 50.68 605 GLN A CA 1
ATOM 4385 C C . GLN A 1 605 ? -5.593 34.459 -36.426 1.00 53.06 605 GLN A C 1
ATOM 4386 O O . GLN A 1 605 ? -5.346 34.786 -35.257 1.00 50.29 605 GLN A O 1
ATOM 4392 N N . ILE A 1 606 ? -6.524 33.563 -36.737 1.00 49.55 606 ILE A N 1
ATOM 4393 C CA . ILE A 1 606 ? -7.421 33.042 -35.720 1.00 46.24 606 ILE A CA 1
ATOM 4394 C C . ILE A 1 606 ? -6.747 32.030 -34.785 1.00 45.36 606 ILE A C 1
ATOM 4395 O O . ILE A 1 606 ? -6.940 32.097 -33.574 1.00 44.86 606 ILE A O 1
ATOM 4400 N N . TYR A 1 607 ? -5.956 31.114 -35.336 1.00 44.44 607 TYR A N 1
ATOM 4401 C CA . TYR A 1 607 ? -5.313 30.090 -34.528 1.00 39.69 607 TYR A CA 1
ATOM 4402 C C . TYR A 1 607 ? -4.481 30.700 -33.391 1.00 49.04 607 TYR A C 1
ATOM 4403 O O . TYR A 1 607 ? -4.701 30.358 -32.228 1.00 45.84 607 TYR A O 1
ATOM 4412 N N . PRO A 1 608 ? -3.545 31.627 -33.707 1.00 48.78 608 PRO A N 1
ATOM 4413 C CA . PRO A 1 608 ? -2.721 32.031 -32.564 1.00 49.11 608 PRO A CA 1
ATOM 4414 C C . PRO A 1 608 ? -3.521 32.860 -31.561 1.00 44.49 608 PRO A C 1
ATOM 4415 O O . PRO A 1 608 ? -3.229 32.800 -30.376 1.00 45.65 608 PRO A O 1
ATOM 4419 N N . ALA A 1 609 ? -4.550 33.563 -32.004 1.00 45.62 609 ALA A N 1
ATOM 4420 C CA . ALA A 1 609 ? -5.351 34.351 -31.068 1.00 45.61 609 ALA A CA 1
ATOM 4421 C C . ALA A 1 609 ? -6.053 33.484 -30.012 1.00 47.33 609 ALA A C 1
ATOM 4422 O O . ALA A 1 609 ? -6.040 33.816 -28.821 1.00 45.12 609 ALA A O 1
ATOM 4424 N N . ILE A 1 610 ? -6.693 32.396 -30.441 1.00 39.84 610 ILE A N 1
ATOM 4425 C CA . ILE A 1 610 ? -7.460 31.596 -29.497 1.00 41.23 610 ILE A CA 1
ATOM 4426 C C . ILE A 1 610 ? -6.538 30.620 -28.771 1.00 37.39 610 ILE A C 1
ATOM 4427 O O . ILE A 1 610 ? -6.791 30.249 -27.650 1.00 37.22 610 ILE A O 1
ATOM 4432 N N . ARG A 1 611 ? -5.449 30.237 -29.403 1.00 40.29 611 ARG A N 1
ATOM 4433 C CA . ARG A 1 611 ? -4.514 29.313 -28.780 1.00 42.28 611 ARG A CA 1
ATOM 4434 C C . ARG A 1 611 ? -3.826 29.983 -27.582 1.00 42.61 611 ARG A C 1
ATOM 4435 O O . ARG A 1 611 ? -3.779 29.431 -26.488 1.00 38.76 611 ARG A O 1
ATOM 4443 N N . THR A 1 612 ? -3.310 31.192 -27.780 1.00 43.75 612 THR A N 1
ATOM 4444 C CA . THR A 1 612 ? -2.534 31.837 -26.732 1.00 42.12 612 THR A CA 1
ATOM 4445 C C . THR A 1 612 ? -3.464 32.274 -25.625 1.00 41.08 612 THR A C 1
ATOM 4446 O O . THR A 1 612 ? -3.116 32.176 -24.451 1.00 42.94 612 THR A O 1
ATOM 4450 N N . ALA A 1 613 ? -4.649 32.744 -25.992 1.00 38.18 613 ALA A N 1
ATOM 4451 C CA . ALA A 1 613 ? -5.648 33.090 -24.990 1.00 40.86 613 ALA A CA 1
ATOM 4452 C C . ALA A 1 613 ? -5.949 31.909 -24.070 1.00 42.60 613 ALA A C 1
ATOM 4453 O O . ALA A 1 613 ? -6.025 32.064 -22.838 1.00 41.12 613 ALA A O 1
ATOM 4455 N N . ILE A 1 614 ? -6.139 30.731 -24.665 1.00 38.25 614 ILE A N 1
ATOM 4456 C CA . ILE A 1 614 ? -6.507 29.557 -23.871 1.00 39.72 614 ILE A CA 1
ATOM 4457 C C . ILE A 1 614 ? -5.352 29.218 -22.926 1.00 38.64 614 ILE A C 1
ATOM 4458 O O . ILE A 1 614 ? -5.551 29.018 -21.727 1.00 36.09 614 ILE A O 1
ATOM 4463 N N . HIS A 1 615 ? -4.145 29.179 -23.474 1.00 31.97 615 HIS A N 1
ATOM 4464 C CA . HIS A 1 615 ? -2.971 28.807 -22.695 1.00 38.39 615 HIS A CA 1
ATOM 4465 C C . HIS A 1 615 ? -2.622 29.800 -21.586 1.00 42.37 615 HIS A C 1
ATOM 4466 O O . HIS A 1 615 ? -2.261 29.379 -20.479 1.00 39.73 615 HIS A O 1
ATOM 4473 N N . CYS A 1 616 ? -2.753 31.098 -21.874 1.00 42.26 616 CYS A N 1
ATOM 4474 C CA . CYS A 1 616 ? -2.505 32.144 -20.878 1.00 41.27 616 CYS A CA 1
ATOM 4475 C C . CYS A 1 616 ? -3.528 32.029 -19.748 1.00 38.88 616 CYS A C 1
ATOM 4476 O O . CYS A 1 616 ? -3.167 32.057 -18.566 1.00 42.65 616 CYS A O 1
ATOM 4479 N N . ALA A 1 617 ? -4.793 31.860 -20.116 1.00 39.99 617 ALA A N 1
ATOM 4480 C CA . ALA A 1 617 ? -5.879 31.736 -19.143 1.00 38.65 617 ALA A CA 1
ATOM 4481 C C . ALA A 1 617 ? -5.673 30.532 -18.227 1.00 40.27 617 ALA A C 1
ATOM 4482 O O . ALA A 1 617 ? -5.821 30.614 -16.990 1.00 40.14 617 ALA A O 1
ATOM 4484 N N . MET A 1 618 ? -5.321 29.409 -18.838 1.00 40.50 618 MET A N 1
ATOM 4485 C CA . MET A 1 618 ? -5.029 28.202 -18.087 1.00 37.83 618 MET A CA 1
ATOM 4486 C C . MET A 1 618 ? -3.891 28.458 -17.076 1.00 39.18 618 MET A C 1
ATOM 4487 O O . MET A 1 618 ? -3.937 27.988 -15.936 1.00 36.17 618 MET A O 1
ATOM 4492 N N . MET A 1 619 ? -2.883 29.214 -17.494 1.00 38.82 619 MET A N 1
ATOM 4493 C CA . MET A 1 619 ? -1.742 29.506 -16.622 1.00 40.11 619 MET A CA 1
ATOM 4494 C C . MET A 1 619 ? -2.169 30.328 -15.402 1.00 42.84 619 MET A C 1
ATOM 4495 O O . MET A 1 619 ? -1.483 30.333 -14.358 1.00 42.19 619 MET A O 1
ATOM 4500 N N . LYS A 1 620 ? -3.302 31.011 -15.535 1.00 38.47 620 LYS A N 1
ATOM 4501 C CA . LYS A 1 620 ? -3.821 31.827 -14.453 1.00 39.91 620 LYS A CA 1
ATOM 4502 C C . LYS A 1 620 ? -4.780 31.054 -13.582 1.00 39.00 620 LYS A C 1
ATOM 4503 O O . LYS A 1 620 ? -5.392 31.632 -12.703 1.00 43.30 620 LYS A O 1
ATOM 4509 N N . SER A 1 621 ? -4.931 29.759 -13.836 1.00 40.29 621 SER A N 1
ATOM 4510 C CA . SER A 1 621 ? -5.973 28.961 -13.166 1.00 41.19 621 SER A CA 1
ATOM 4511 C C . SER A 1 621 ? -5.412 27.767 -12.339 1.00 40.41 621 SER A C 1
ATOM 4512 O O . SER A 1 621 ? -6.076 26.755 -12.136 1.00 37.69 621 SER A O 1
ATOM 4515 N N . ASN A 1 622 ? -4.193 27.933 -11.844 1.00 43.75 622 ASN A N 1
ATOM 4516 C CA . ASN A 1 622 ? -3.457 26.858 -11.183 1.00 42.84 622 ASN A CA 1
ATOM 4517 C C . ASN A 1 622 ? -3.385 25.618 -12.063 1.00 41.07 622 ASN A C 1
ATOM 4518 O O . ASN A 1 622 ? -4.032 24.600 -11.794 1.00 36.93 622 ASN A O 1
ATOM 4523 N N . PRO A 1 623 ? -2.568 25.695 -13.114 1.00 40.40 623 PRO A N 1
ATOM 4524 C CA . PRO A 1 623 ? -2.406 24.553 -14.011 1.00 37.13 623 PRO A CA 1
ATOM 4525 C C . PRO A 1 623 ? -1.669 23.433 -13.280 1.00 36.84 623 PRO A C 1
ATOM 4526 O O . PRO A 1 623 ? -0.739 23.692 -12.533 1.00 38.13 623 PRO A O 1
ATOM 4530 N N . VAL A 1 624 ? -2.098 22.200 -13.496 1.00 31.03 624 VAL A N 1
ATOM 4531 C CA . VAL A 1 624 ? -1.559 21.059 -12.789 1.00 31.40 624 VAL A CA 1
ATOM 4532 C C . VAL A 1 624 ? -1.353 19.883 -13.758 1.00 36.72 624 VAL A C 1
ATOM 4533 O O . VAL A 1 624 ? -1.964 19.822 -14.840 1.00 34.46 624 VAL A O 1
ATOM 4537 N N . LEU A 1 625 ? -0.486 18.958 -13.372 1.00 38.28 625 LEU A N 1
ATOM 4538 C CA . LEU A 1 625 ? -0.280 17.738 -14.131 1.00 35.27 625 LEU A CA 1
ATOM 4539 C C . LEU A 1 625 ? -1.165 16.595 -13.629 1.00 34.30 625 LEU A C 1
ATOM 4540 O O . LEU A 1 625 ? -1.394 16.460 -12.428 1.00 31.78 625 LEU A O 1
ATOM 4545 N N . TYR A 1 626 ? -1.625 15.759 -14.557 1.00 32.38 626 TYR A N 1
ATOM 4546 C CA . TYR A 1 626 ? -2.303 14.502 -14.220 1.00 34.26 626 TYR A CA 1
ATOM 4547 C C . TYR A 1 626 ? -1.466 13.318 -14.706 1.00 38.09 626 TYR A C 1
ATOM 4548 O O . TYR A 1 626 ? -0.752 13.413 -15.729 1.00 33.09 626 TYR A O 1
ATOM 4557 N N . GLU A 1 627 ? -1.536 12.209 -13.977 1.00 34.92 627 GLU A N 1
ATOM 4558 C CA . GLU A 1 627 ? -0.745 11.041 -14.351 1.00 35.89 627 GLU A CA 1
ATOM 4559 C C . GLU A 1 627 ? -1.653 9.819 -14.482 1.00 38.58 627 GLU A C 1
ATOM 4560 O O . GLU A 1 627 ? -2.704 9.751 -13.845 1.00 37.12 627 GLU A O 1
ATOM 4566 N N . PRO A 1 628 ? -1.270 8.867 -15.345 1.00 36.15 628 PRO A N 1
ATOM 4567 C CA . PRO A 1 628 ? -2.146 7.698 -15.526 1.00 36.62 628 PRO A CA 1
ATOM 4568 C C . PRO A 1 628 ? -2.022 6.648 -14.401 1.00 34.57 628 PRO A C 1
ATOM 4569 O O . PRO A 1 628 ? -0.956 6.452 -13.783 1.00 32.26 628 PRO A O 1
ATOM 4573 N N . TYR A 1 629 ? -3.137 5.986 -14.128 1.00 33.09 629 TYR A N 1
ATOM 4574 C CA . TYR A 1 629 ? -3.175 4.915 -13.132 1.00 34.11 629 TYR A CA 1
ATOM 4575 C C . TYR A 1 629 ? -3.515 3.606 -13.797 1.00 36.04 629 TYR A C 1
ATOM 4576 O O . TYR A 1 629 ? -4.157 3.583 -14.839 1.00 37.84 629 TYR A O 1
ATOM 4585 N N . GLN A 1 630 ? -3.069 2.517 -13.193 1.00 36.16 630 GLN A N 1
ATOM 4586 C CA . GLN A 1 630 ? -3.483 1.191 -13.615 1.00 36.05 630 GLN A CA 1
ATOM 4587 C C . GLN A 1 630 ? -4.334 0.572 -12.550 1.00 36.90 630 GLN A C 1
ATOM 4588 O O . GLN A 1 630 ? -4.059 0.702 -11.350 1.00 37.38 630 GLN A O 1
ATOM 4594 N N . LYS A 1 631 ? -5.369 -0.112 -12.993 1.00 37.32 631 LYS A N 1
ATOM 4595 C CA . LYS A 1 631 ? -6.106 -0.987 -12.108 1.00 38.42 631 LYS A CA 1
ATOM 4596 C C . LYS A 1 631 ? -5.335 -2.294 -12.053 1.00 35.95 631 LYS A C 1
ATOM 4597 O O . LYS A 1 631 ? -5.035 -2.881 -13.070 1.00 39.63 631 LYS A O 1
ATOM 4603 N N . VAL A 1 632 ? -5.005 -2.734 -10.858 1.00 36.64 632 VAL A N 1
ATOM 4604 C CA . VAL A 1 632 ? -4.166 -3.894 -10.680 1.00 38.00 632 VAL A CA 1
ATOM 4605 C C . VAL A 1 632 ? -4.982 -5.052 -10.106 1.00 41.42 632 VAL A C 1
ATOM 4606 O O . VAL A 1 632 ? -5.561 -4.937 -9.013 1.00 39.13 632 VAL A O 1
ATOM 4610 N N . ILE A 1 633 ? -5.020 -6.159 -10.846 1.00 39.32 633 ILE A N 1
ATOM 4611 C CA . ILE A 1 633 ? -5.843 -7.317 -10.483 1.00 41.48 633 ILE A CA 1
ATOM 4612 C C . ILE A 1 633 ? -4.943 -8.480 -10.135 1.00 41.07 633 ILE A C 1
ATOM 4613 O O . ILE A 1 633 ? -4.348 -9.078 -11.018 1.00 38.48 633 ILE A O 1
ATOM 4618 N N . ILE A 1 634 ? -4.857 -8.804 -8.850 1.00 41.48 634 ILE A N 1
ATOM 4619 C CA . ILE A 1 634 ? -3.893 -9.772 -8.367 1.00 37.52 634 ILE A CA 1
ATOM 4620 C C . ILE A 1 634 ? -4.586 -10.974 -7.729 1.00 47.40 634 ILE A C 1
ATOM 4621 O O . ILE A 1 634 ? -5.450 -10.832 -6.868 1.00 49.91 634 ILE A O 1
ATOM 4626 N N . ASN A 1 635 ? -4.187 -12.160 -8.159 1.00 41.17 635 ASN A N 1
ATOM 4627 C CA . ASN A 1 635 ? -4.700 -13.403 -7.640 1.00 41.27 635 ASN A CA 1
ATOM 4628 C C . ASN A 1 635 ? -3.615 -14.187 -6.882 1.00 43.83 635 ASN A C 1
ATOM 4629 O O . ASN A 1 635 ? -2.591 -14.541 -7.469 1.00 43.85 635 ASN A O 1
ATOM 4634 N N . ILE A 1 636 ? -3.828 -14.462 -5.601 1.00 39.58 636 ILE A N 1
ATOM 4635 C CA . ILE A 1 636 ? -2.796 -15.081 -4.768 1.00 43.64 636 ILE A CA 1
ATOM 4636 C C . ILE A 1 636 ? -3.337 -16.063 -3.717 1.00 48.37 636 ILE A C 1
ATOM 4637 O O . ILE A 1 636 ? -4.478 -15.933 -3.254 1.00 46.18 636 ILE A O 1
ATOM 4642 N N . PRO A 1 637 ? -2.512 -17.050 -3.342 1.00 47.17 637 PRO A N 1
ATOM 4643 C CA . PRO A 1 637 ? -2.703 -17.807 -2.100 1.00 49.09 637 PRO A CA 1
ATOM 4644 C C . PRO A 1 637 ? -2.725 -16.845 -0.910 1.00 49.01 637 PRO A C 1
ATOM 4645 O O . PRO A 1 637 ? -1.900 -15.913 -0.890 1.00 41.57 637 PRO A O 1
ATOM 4649 N N . TYR A 1 638 ? -3.616 -17.073 0.063 1.00 47.70 638 TYR A N 1
ATOM 4650 C CA . TYR A 1 638 ? -3.891 -16.067 1.096 1.00 47.22 638 TYR A CA 1
ATOM 4651 C C . TYR A 1 638 ? -2.658 -15.683 1.890 1.00 46.47 638 TYR A C 1
ATOM 4652 O O . TYR A 1 638 ? -2.588 -14.571 2.415 1.00 45.63 638 TYR A O 1
ATOM 4661 N N . GLU A 1 639 ? -1.681 -16.589 1.970 1.00 47.24 639 GLU A N 1
ATOM 4662 C CA . GLU A 1 639 ? -0.500 -16.373 2.815 1.00 44.53 639 GLU A CA 1
ATOM 4663 C C . GLU A 1 639 ? 0.305 -15.165 2.394 1.00 47.19 639 GLU A C 1
ATOM 4664 O O . GLU A 1 639 ? 1.046 -14.617 3.206 1.00 43.97 639 GLU A O 1
ATOM 4670 N N . TYR A 1 640 ? 0.142 -14.746 1.135 1.00 47.26 640 TYR A N 1
ATOM 4671 C CA . TYR A 1 640 ? 0.903 -13.621 0.579 1.00 47.51 640 TYR A CA 1
ATOM 4672 C C . TYR A 1 640 ? 0.175 -12.265 0.650 1.00 43.59 640 TYR A C 1
ATOM 4673 O O . TYR A 1 640 ? 0.686 -11.248 0.185 1.00 44.84 640 TYR A O 1
ATOM 4682 N N . MET A 1 641 ? -1.011 -12.252 1.241 1.00 46.36 641 MET A N 1
ATOM 4683 C CA . MET A 1 641 ? -1.845 -11.042 1.286 1.00 42.46 641 MET A CA 1
ATOM 4684 C C . MET A 1 641 ? -1.126 -9.833 1.896 1.00 43.21 641 MET A C 1
ATOM 4685 O O . MET A 1 641 ? -1.213 -8.707 1.395 1.00 45.75 641 MET A O 1
ATOM 4690 N N . GLY A 1 642 ? -0.444 -10.062 3.002 1.00 41.60 642 GLY A N 1
ATOM 4691 C CA . GLY A 1 642 ? 0.246 -8.988 3.676 1.00 41.27 642 GLY A CA 1
ATOM 4692 C C . GLY A 1 642 ? 1.340 -8.434 2.795 1.00 51.79 642 GLY A C 1
ATOM 4693 O O . GLY A 1 642 ? 1.458 -7.208 2.637 1.00 49.97 642 GLY A O 1
ATOM 4694 N N . ALA A 1 643 ? 2.125 -9.338 2.204 1.00 47.39 643 ALA A N 1
ATOM 4695 C CA . ALA A 1 643 ? 3.282 -8.934 1.419 1.00 45.92 643 ALA A CA 1
ATOM 4696 C C . ALA A 1 643 ? 2.850 -8.173 0.181 1.00 43.65 643 ALA A C 1
ATOM 4697 O O . ALA A 1 643 ? 3.506 -7.224 -0.223 1.00 49.90 643 ALA A O 1
ATOM 4699 N N . VAL A 1 644 ? 1.754 -8.601 -0.432 1.00 43.06 644 VAL A N 1
ATOM 4700 C CA . VAL A 1 644 ? 1.308 -7.959 -1.652 1.00 44.81 644 VAL A CA 1
ATOM 4701 C C . VAL A 1 644 ? 0.801 -6.552 -1.336 1.00 46.55 644 VAL A C 1
ATOM 4702 O O . VAL A 1 644 ? 1.028 -5.611 -2.085 1.00 41.19 644 VAL A O 1
ATOM 4706 N N . SER A 1 645 ? 0.105 -6.416 -0.219 1.00 44.80 645 SER A N 1
ATOM 4707 C CA . SER A 1 645 ? -0.442 -5.120 0.158 1.00 46.39 645 SER A CA 1
ATOM 4708 C C . SER A 1 645 ? 0.683 -4.100 0.339 1.00 46.20 645 SER A C 1
ATOM 4709 O O . SER A 1 645 ? 0.616 -2.963 -0.148 1.00 43.06 645 SER A O 1
ATOM 4712 N N . ARG A 1 646 ? 1.721 -4.540 1.029 1.00 44.30 646 ARG A N 1
ATOM 4713 C CA . ARG A 1 646 ? 2.895 -3.723 1.267 1.00 50.18 646 ARG A CA 1
ATOM 4714 C C . ARG A 1 646 ? 3.481 -3.297 -0.078 1.00 47.07 646 ARG A C 1
ATOM 4715 O O . ARG A 1 646 ? 3.825 -2.133 -0.278 1.00 48.97 646 ARG A O 1
ATOM 4723 N N . GLU A 1 647 ? 3.546 -4.233 -1.014 1.00 43.97 647 GLU A N 1
ATOM 4724 C CA . GLU A 1 647 ? 4.115 -3.934 -2.309 1.00 44.91 647 GLU A CA 1
ATOM 4725 C C . GLU A 1 647 ? 3.322 -2.863 -3.071 1.00 48.00 647 GLU A C 1
ATOM 4726 O O . GLU A 1 647 ? 3.914 -2.020 -3.765 1.00 45.50 647 GLU A O 1
ATOM 4732 N N . ILE A 1 648 ? 1.999 -2.877 -2.918 1.00 42.03 648 ILE A N 1
ATOM 4733 C CA . ILE A 1 648 ? 1.152 -1.914 -3.596 1.00 41.67 648 ILE A CA 1
ATOM 4734 C C . ILE A 1 648 ? 1.278 -0.529 -2.971 1.00 42.77 648 ILE A C 1
ATOM 4735 O O . ILE A 1 648 ? 1.399 0.478 -3.677 1.00 43.28 648 ILE A O 1
ATOM 4740 N N . THR A 1 649 ? 1.267 -0.491 -1.647 1.00 44.89 649 THR A N 1
ATOM 4741 C CA . THR A 1 649 ? 1.439 0.740 -0.881 1.00 45.61 649 THR A CA 1
ATOM 4742 C C . THR A 1 649 ? 2.820 1.377 -1.152 1.00 50.10 649 THR A C 1
ATOM 4743 O O . THR A 1 649 ? 2.959 2.605 -1.235 1.00 46.37 649 THR A O 1
ATOM 4747 N N . GLN A 1 650 ? 3.841 0.547 -1.318 1.00 45.86 650 GLN A N 1
ATOM 4748 C CA . GLN A 1 650 ? 5.170 1.094 -1.588 1.00 48.36 650 GLN A CA 1
ATOM 4749 C C . GLN A 1 650 ? 5.238 1.793 -2.944 1.00 45.38 650 GLN A C 1
ATOM 4750 O O . GLN A 1 650 ? 6.107 2.632 -3.168 1.00 52.86 650 GLN A O 1
ATOM 4756 N N . ARG A 1 651 ? 4.302 1.489 -3.839 1.00 47.41 651 ARG A N 1
ATOM 4757 C CA . ARG A 1 651 ? 4.266 2.168 -5.141 1.00 43.64 651 ARG A CA 1
ATOM 4758 C C . ARG A 1 651 ? 3.126 3.205 -5.236 1.00 41.05 651 ARG A C 1
ATOM 4759 O O . ARG A 1 651 ? 2.528 3.395 -6.291 1.00 40.36 651 ARG A O 1
ATOM 4767 N N . ARG A 1 652 ? 2.854 3.884 -4.126 1.00 39.42 652 ARG A N 1
ATOM 4768 C CA . ARG A 1 652 ? 1.841 4.931 -4.068 1.00 40.62 652 ARG A CA 1
ATOM 4769 C C . ARG A 1 652 ? 0.491 4.391 -4.466 1.00 36.71 652 ARG A C 1
ATOM 4770 O O . ARG A 1 652 ? -0.305 5.096 -5.041 1.00 37.73 652 ARG A O 1
ATOM 4778 N N . GLY A 1 653 ? 0.244 3.120 -4.189 1.00 42.02 653 GLY A N 1
ATOM 4779 C CA . GLY A 1 653 ? -0.998 2.522 -4.618 1.00 42.31 653 GLY A CA 1
ATOM 4780 C C . GLY A 1 653 ? -1.985 2.364 -3.485 1.00 38.48 653 GLY A C 1
ATOM 4781 O O . GLY A 1 653 ? -1.669 2.587 -2.325 1.00 42.90 653 GLY A O 1
ATOM 4782 N N . GLN A 1 654 ? -3.193 1.969 -3.831 1.00 40.27 654 GLN A N 1
ATOM 4783 C CA . GLN A 1 654 ? -4.201 1.739 -2.821 1.00 45.58 654 GLN A CA 1
ATOM 4784 C C . GLN A 1 654 ? -5.007 0.513 -3.157 1.00 40.67 654 GLN A C 1
ATOM 4785 O O . GLN A 1 654 ? -5.296 0.250 -4.318 1.00 40.04 654 GLN A O 1
ATOM 4791 N N . LEU A 1 655 ? -5.332 -0.253 -2.129 1.00 41.63 655 LEU A N 1
ATOM 4792 C CA . LEU A 1 655 ? -6.251 -1.371 -2.268 1.00 38.33 655 LEU A CA 1
ATOM 4793 C C . LEU A 1 655 ? -7.630 -0.782 -2.465 1.00 43.67 655 LEU A C 1
ATOM 4794 O O . LEU A 1 655 ? -8.020 0.142 -1.769 1.00 44.66 655 LEU A O 1
ATOM 4799 N N . VAL A 1 656 ? -8.349 -1.299 -3.438 1.00 42.79 656 VAL A N 1
ATOM 4800 C CA . VAL A 1 656 ? -9.682 -0.845 -3.720 1.00 45.04 656 VAL A CA 1
ATOM 4801 C C . VAL A 1 656 ? -10.675 -1.894 -3.255 1.00 49.66 656 VAL A C 1
ATOM 4802 O O . VAL A 1 656 ? -11.686 -1.587 -2.656 1.00 49.65 656 VAL A O 1
ATOM 4806 N N . ASP A 1 657 ? -10.360 -3.151 -3.512 1.00 48.78 657 ASP A N 1
ATOM 4807 C CA . ASP A 1 657 ? -11.311 -4.207 -3.243 1.00 49.89 657 ASP A CA 1
ATOM 4808 C C . ASP A 1 657 ? -10.584 -5.510 -2.920 1.00 48.49 657 ASP A C 1
ATOM 4809 O O . ASP A 1 657 ? -9.405 -5.669 -3.212 1.00 47.00 657 ASP A O 1
ATOM 4814 N N . MET A 1 658 ? -11.296 -6.435 -2.301 1.00 51.07 658 MET A N 1
ATOM 4815 C CA . MET A 1 658 ? -10.688 -7.638 -1.768 1.00 53.07 658 MET A CA 1
ATOM 4816 C C . MET A 1 658 ? -11.724 -8.737 -1.714 1.00 53.89 658 MET A C 1
ATOM 4817 O O . MET A 1 658 ? -12.696 -8.637 -0.966 1.00 59.38 658 MET A O 1
ATOM 4822 N N . LYS A 1 659 ? -11.530 -9.767 -2.526 1.00 48.46 659 LYS A N 1
ATOM 4823 C CA . LYS A 1 659 ? -12.467 -10.869 -2.597 1.00 48.82 659 LYS A CA 1
ATOM 4824 C C . LYS A 1 659 ? -11.780 -12.182 -2.214 1.00 51.45 659 LYS A C 1
ATOM 4825 O O . LYS A 1 659 ? -10.593 -12.410 -2.496 1.00 53.77 659 LYS A O 1
ATOM 4831 N N . GLN A 1 660 ? -12.534 -13.025 -1.530 1.00 45.44 660 GLN A N 1
ATOM 4832 C CA . GLN A 1 660 ? -11.989 -14.222 -0.930 1.00 47.44 660 GLN A CA 1
ATOM 4833 C C . GLN A 1 660 ? -12.819 -15.425 -1.354 1.00 50.26 660 GLN A C 1
ATOM 4834 O O . GLN A 1 660 ? -14.041 -15.334 -1.479 1.00 47.96 660 GLN A O 1
ATOM 4840 N N . GLU A 1 661 ? -12.125 -16.528 -1.624 1.00 49.47 661 GLU A N 1
ATOM 4841 C CA . GLU A 1 661 ? -12.728 -17.819 -1.954 1.00 50.20 661 GLU A CA 1
ATOM 4842 C C . GLU A 1 661 ? -11.833 -18.866 -1.330 1.00 48.54 661 GLU A C 1
ATOM 4843 O O . GLU A 1 661 ? -10.732 -19.126 -1.813 1.00 48.72 661 GLU A O 1
ATOM 4849 N N . GLY A 1 662 ? -12.272 -19.422 -0.215 1.00 49.37 662 GLY A N 1
ATOM 4850 C CA . GLY A 1 662 ? -11.477 -20.405 0.484 1.00 53.08 662 GLY A CA 1
ATOM 4851 C C . GLY A 1 662 ? -10.093 -19.892 0.806 1.00 51.77 662 GLY A C 1
ATOM 4852 O O . GLY A 1 662 ? -9.931 -18.893 1.511 1.00 51.89 662 GLY A O 1
ATOM 4853 N N . GLU A 1 663 ? -9.087 -20.572 0.269 1.00 51.76 663 GLU A N 1
ATOM 4854 C CA . GLU A 1 663 ? -7.698 -20.222 0.553 1.00 53.96 663 GLU A CA 1
ATOM 4855 C C . GLU A 1 663 ? -7.067 -19.298 -0.504 1.00 53.60 663 GLU A C 1
ATOM 4856 O O . GLU A 1 663 ? -5.862 -19.009 -0.463 1.00 49.27 663 GLU A O 1
ATOM 4862 N N . VAL A 1 664 ? -7.881 -18.823 -1.442 1.00 48.89 664 VAL A N 1
ATOM 4863 C CA . VAL A 1 664 ? -7.359 -17.940 -2.463 1.00 50.63 664 VAL A CA 1
ATOM 4864 C C . VAL A 1 664 ? -7.956 -16.526 -2.322 1.00 52.56 664 VAL A C 1
ATOM 4865 O O . VAL A 1 664 ? -9.015 -16.314 -1.723 1.00 55.82 664 VAL A O 1
ATOM 4869 N N . MET A 1 665 ? -7.239 -15.556 -2.855 1.00 49.77 665 MET A N 1
ATOM 4870 C CA . MET A 1 665 ? -7.490 -14.160 -2.592 1.00 45.78 665 MET A CA 1
ATOM 4871 C C . MET A 1 665 ? -7.356 -13.402 -3.903 1.00 48.14 665 MET A C 1
ATOM 4872 O O . MET A 1 665 ? -6.405 -13.608 -4.664 1.00 43.25 665 MET A O 1
ATOM 4877 N N . THR A 1 666 ? -8.336 -12.561 -4.194 1.00 47.98 666 THR A N 1
ATOM 4878 C CA . THR A 1 666 ? -8.279 -11.723 -5.372 1.00 45.94 666 THR A CA 1
ATOM 4879 C C . THR A 1 666 ? -8.283 -10.307 -4.858 1.00 49.39 666 THR A C 1
ATOM 4880 O O . THR A 1 666 ? -9.233 -9.892 -4.189 1.00 51.33 666 THR A O 1
ATOM 4884 N N . ILE A 1 667 ? -7.232 -9.549 -5.128 1.00 50.98 667 ILE A N 1
ATOM 4885 C CA . ILE A 1 667 ? -7.260 -8.165 -4.675 1.00 48.16 667 ILE A CA 1
ATOM 4886 C C . ILE A 1 667 ? -7.216 -7.225 -5.866 1.00 48.07 667 ILE A C 1
ATOM 4887 O O . ILE A 1 667 ? -6.611 -7.527 -6.900 1.00 46.10 667 ILE A O 1
ATOM 4892 N N . ILE A 1 668 ? -7.918 -6.107 -5.735 1.00 45.04 668 ILE A N 1
ATOM 4893 C CA . ILE A 1 668 ? -7.909 -5.078 -6.756 1.00 39.99 668 ILE A CA 1
ATOM 4894 C C . ILE A 1 668 ? -7.277 -3.828 -6.170 1.00 41.69 668 ILE A C 1
ATOM 4895 O O . ILE A 1 668 ? -7.600 -3.428 -5.051 1.00 41.35 668 ILE A O 1
ATOM 4900 N N . ALA A 1 669 ? -6.336 -3.239 -6.907 1.00 37.38 669 ALA A N 1
ATOM 4901 C CA . ALA A 1 669 ? -5.641 -2.056 -6.441 1.00 33.86 669 ALA A CA 1
ATOM 4902 C C . ALA A 1 669 ? -5.517 -1.051 -7.574 1.00 39.90 669 ALA A C 1
ATOM 4903 O O . ALA A 1 669 ? -5.752 -1.380 -8.745 1.00 37.75 669 ALA A O 1
ATOM 4905 N N . GLU A 1 670 ? -5.152 0.175 -7.219 1.00 37.59 670 GLU A N 1
ATOM 4906 C CA . GLU A 1 670 ? -4.808 1.199 -8.195 1.00 38.01 670 GLU A CA 1
ATOM 4907 C C . GLU A 1 670 ? -3.456 1.815 -7.855 1.00 37.98 670 GLU A C 1
ATOM 4908 O O . GLU A 1 670 ? -3.170 2.101 -6.691 1.00 39.16 670 GLU A O 1
ATOM 4914 N N . ALA A 1 671 ? -2.632 2.033 -8.867 1.00 35.13 671 ALA A N 1
ATOM 4915 C CA . ALA A 1 671 ? -1.306 2.605 -8.652 1.00 35.12 671 ALA A CA 1
ATOM 4916 C C . ALA A 1 671 ? -0.896 3.403 -9.891 1.00 36.69 671 ALA A C 1
ATOM 4917 O O . ALA A 1 671 ? -1.229 3.025 -11.007 1.00 38.31 671 ALA A O 1
ATOM 4919 N N . PRO A 1 672 ? -0.203 4.527 -9.689 1.00 35.79 672 PRO A N 1
ATOM 4920 C CA . PRO A 1 672 ? 0.384 5.293 -10.800 1.00 36.43 672 PRO A CA 1
ATOM 4921 C C . PRO A 1 672 ? 1.195 4.443 -11.759 1.00 34.17 672 PRO A C 1
ATOM 4922 O O . PRO A 1 672 ? 2.045 3.716 -11.284 1.00 35.71 672 PRO A O 1
ATOM 4926 N N . VAL A 1 673 ? 0.950 4.549 -13.067 1.00 32.55 673 VAL A N 1
ATOM 4927 C CA . VAL A 1 673 ? 1.784 3.877 -14.060 1.00 36.55 673 VAL A CA 1
ATOM 4928 C C . VAL A 1 673 ? 3.267 4.147 -13.786 1.00 35.14 673 VAL A C 1
ATOM 4929 O O . VAL A 1 673 ? 4.079 3.217 -13.818 1.00 36.56 673 VAL A O 1
ATOM 4933 N N . ALA A 1 674 ? 3.597 5.395 -13.445 1.00 36.32 674 ALA A N 1
ATOM 4934 C CA . ALA A 1 674 ? 4.974 5.799 -13.114 1.00 39.60 674 ALA A CA 1
ATOM 4935 C C . ALA A 1 674 ? 5.578 4.979 -11.961 1.00 41.02 674 ALA A C 1
ATOM 4936 O O . ALA A 1 674 ? 6.792 4.819 -11.874 1.00 35.40 674 ALA A O 1
ATOM 4938 N N . GLU A 1 675 ? 4.736 4.457 -11.079 1.00 39.31 675 GLU A N 1
ATOM 4939 C CA . GLU A 1 675 ? 5.250 3.652 -9.977 1.00 39.37 675 GLU A CA 1
ATOM 4940 C C . GLU A 1 675 ? 5.180 2.143 -10.238 1.00 40.82 675 GLU A C 1
ATOM 4941 O O . GLU A 1 675 ? 5.529 1.372 -9.353 1.00 46.02 675 GLU A O 1
ATOM 4947 N N . MET A 1 676 ? 4.777 1.708 -11.439 1.00 37.48 676 MET A N 1
ATOM 4948 C CA . MET A 1 676 ? 4.570 0.268 -11.676 1.00 42.25 676 MET A CA 1
ATOM 4949 C C . MET A 1 676 ? 5.660 -0.487 -12.466 1.00 40.95 676 MET A C 1
ATOM 4950 O O . MET A 1 676 ? 5.541 -1.697 -12.662 1.00 37.91 676 MET A O 1
ATOM 4955 N N . PHE A 1 677 ? 6.688 0.215 -12.941 1.00 41.33 677 PHE A N 1
ATOM 4956 C CA . PHE A 1 677 ? 7.819 -0.436 -13.620 1.00 44.29 677 PHE A CA 1
ATOM 4957 C C . PHE A 1 677 ? 8.511 -1.429 -12.701 1.00 40.36 677 PHE A C 1
ATOM 4958 O O . PHE A 1 677 ? 8.801 -1.116 -11.550 1.00 39.02 677 PHE A O 1
ATOM 4966 N N . GLY A 1 678 ? 8.731 -2.638 -13.204 1.00 38.55 678 GLY A N 1
ATOM 4967 C CA . GLY A 1 678 ? 9.403 -3.675 -12.430 1.00 41.63 678 GLY A CA 1
ATOM 4968 C C . GLY A 1 678 ? 8.473 -4.488 -11.534 1.00 45.14 678 GLY A C 1
ATOM 4969 O O . GLY A 1 678 ? 8.919 -5.318 -10.731 1.00 43.65 678 GLY A O 1
ATOM 4970 N N . PHE A 1 679 ? 7.170 -4.260 -11.667 1.00 42.13 679 PHE A N 1
ATOM 4971 C CA . PHE A 1 679 ? 6.227 -4.837 -10.720 1.00 43.19 679 PHE A CA 1
ATOM 4972 C C . PHE A 1 679 ? 6.203 -6.352 -10.790 1.00 40.55 679 PHE A C 1
ATOM 4973 O O . PHE A 1 679 ? 6.059 -7.006 -9.762 1.00 42.96 679 PHE A O 1
ATOM 4981 N N . ALA A 1 680 ? 6.360 -6.908 -11.993 1.00 45.06 680 ALA A N 1
ATOM 4982 C CA . ALA A 1 680 ? 6.417 -8.366 -12.156 1.00 42.34 680 ALA A CA 1
ATOM 4983 C C . ALA A 1 680 ? 7.470 -8.944 -11.237 1.00 44.89 680 ALA A C 1
ATOM 4984 O O . ALA A 1 680 ? 7.220 -9.924 -10.529 1.00 48.00 680 ALA A O 1
ATOM 4986 N N . GLY A 1 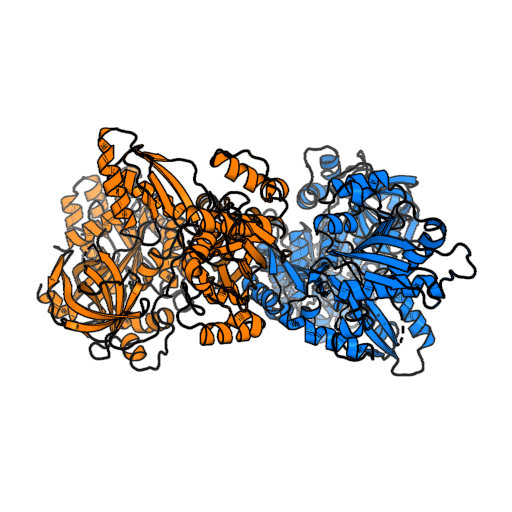681 ? 8.636 -8.297 -11.207 1.00 46.90 681 GLY A N 1
ATOM 4987 C CA . GLY A 1 681 ? 9.731 -8.767 -10.383 1.00 41.18 681 GLY A CA 1
ATOM 4988 C C . GLY A 1 681 ? 9.381 -8.749 -8.915 1.00 47.23 681 GLY A C 1
ATOM 4989 O O . GLY A 1 681 ? 9.584 -9.744 -8.193 1.00 42.93 681 GLY A O 1
ATOM 4990 N N . SER A 1 682 ? 8.829 -7.619 -8.476 1.00 40.21 682 SER A N 1
ATOM 4991 C CA . SER A 1 682 ? 8.509 -7.436 -7.076 1.00 41.42 682 SER A CA 1
ATOM 4992 C C . SER A 1 682 ? 7.442 -8.422 -6.630 1.00 46.01 682 SER A C 1
ATOM 4993 O O . SER A 1 682 ? 7.595 -9.095 -5.616 1.00 48.66 682 SER A O 1
ATOM 4996 N N . ILE A 1 683 ? 6.360 -8.530 -7.392 1.00 43.02 683 ILE A N 1
ATOM 4997 C CA . ILE A 1 683 ? 5.252 -9.325 -6.903 1.00 43.39 683 ILE A CA 1
ATOM 4998 C C . ILE A 1 683 ? 5.641 -10.813 -6.988 1.00 45.26 683 ILE A C 1
ATOM 4999 O O . ILE A 1 683 ? 5.203 -11.617 -6.156 1.00 41.72 683 ILE A O 1
ATOM 5004 N N . ARG A 1 684 ? 6.521 -11.161 -7.937 1.00 44.22 684 ARG A N 1
ATOM 5005 C CA . ARG A 1 684 ? 7.068 -12.518 -7.997 1.00 45.94 684 ARG A CA 1
ATOM 5006 C C . ARG A 1 684 ? 7.773 -12.937 -6.697 1.00 46.79 684 ARG A C 1
ATOM 5007 O O . ARG A 1 684 ? 7.407 -13.944 -6.071 1.00 43.61 684 ARG A O 1
ATOM 5015 N N . SER A 1 685 ? 8.782 -12.178 -6.288 1.00 45.09 685 SER A N 1
ATOM 5016 C CA . SER A 1 685 ? 9.519 -12.578 -5.091 1.00 50.35 685 SER A CA 1
ATOM 5017 C C . SER A 1 685 ? 8.617 -12.511 -3.858 1.00 53.45 685 SER A C 1
ATOM 5018 O O . SER A 1 685 ? 8.684 -13.371 -2.981 1.00 52.30 685 SER A O 1
ATOM 5021 N N . ALA A 1 686 ? 7.728 -11.528 -3.814 1.00 49.86 686 ALA A N 1
ATOM 5022 C CA . ALA A 1 686 ? 6.862 -11.406 -2.656 1.00 47.81 686 ALA A CA 1
ATOM 5023 C C . ALA A 1 686 ? 5.850 -12.548 -2.572 1.00 50.11 686 ALA A C 1
ATOM 5024 O O . ALA A 1 686 ? 5.222 -12.740 -1.528 1.00 51.43 686 ALA A O 1
ATOM 5026 N N . THR A 1 687 ? 5.670 -13.300 -3.659 1.00 50.03 687 THR A N 1
ATOM 5027 C CA . THR A 1 687 ? 4.723 -14.423 -3.634 1.00 48.36 687 THR A CA 1
ATOM 5028 C C . THR A 1 687 ? 5.369 -15.763 -3.998 1.00 52.43 687 THR A C 1
ATOM 5029 O O . THR A 1 687 ? 4.657 -16.757 -4.224 1.00 50.08 687 THR A O 1
ATOM 5033 N N . SER A 1 688 ? 6.703 -15.780 -4.059 1.00 48.60 688 SER A N 1
ATOM 5034 C CA . SER A 1 688 ? 7.453 -16.959 -4.489 1.00 49.20 688 SER A CA 1
ATOM 5035 C C . SER A 1 688 ? 6.925 -17.501 -5.812 1.00 48.02 688 SER A C 1
ATOM 5036 O O . SER A 1 688 ? 6.744 -18.711 -5.972 1.00 52.04 688 SER A O 1
ATOM 5039 N N . GLY A 1 689 ? 6.664 -16.594 -6.743 1.00 47.26 689 GLY A N 1
ATOM 5040 C CA . GLY A 1 689 ? 6.187 -16.955 -8.060 1.00 45.09 689 GLY A CA 1
ATOM 5041 C C . GLY A 1 689 ? 4.749 -17.423 -8.126 1.00 43.82 689 GLY A C 1
ATOM 5042 O O . GLY A 1 689 ? 4.343 -18.007 -9.134 1.00 47.72 689 GLY A O 1
ATOM 5043 N N . ARG A 1 690 ? 3.958 -17.175 -7.086 1.00 39.57 690 ARG A N 1
ATOM 5044 C CA . ARG A 1 690 ? 2.598 -17.711 -7.120 1.00 47.83 690 ARG A CA 1
ATOM 5045 C C . ARG A 1 690 ? 1.510 -16.680 -7.432 1.00 46.00 690 ARG A C 1
ATOM 5046 O O . ARG A 1 690 ? 0.343 -17.031 -7.557 1.00 43.45 690 ARG A O 1
ATOM 5054 N N . ALA A 1 691 ? 1.893 -15.421 -7.620 1.00 44.11 691 ALA A N 1
ATOM 5055 C CA . ALA A 1 691 ? 0.921 -14.403 -8.001 1.00 38.48 691 ALA A CA 1
ATOM 5056 C C . ALA A 1 691 ? 0.512 -14.477 -9.474 1.00 42.60 691 ALA A C 1
ATOM 5057 O O . ALA A 1 691 ? 1.337 -14.570 -10.375 1.00 40.32 691 ALA A O 1
ATOM 5059 N N . LEU A 1 692 ? -0.792 -14.419 -9.696 1.00 42.07 692 LEU A N 1
ATOM 5060 C CA . LEU A 1 692 ? -1.354 -14.207 -11.002 1.00 39.33 692 LEU A CA 1
ATOM 5061 C C . LEU A 1 692 ? -1.823 -12.753 -10.973 1.00 42.71 692 LEU A C 1
ATOM 5062 O O . LEU A 1 692 ? -2.465 -12.348 -10.009 1.00 40.68 692 LEU A O 1
ATOM 5067 N N . TRP A 1 693 ? -1.473 -11.965 -11.987 1.00 39.83 693 TRP A N 1
ATOM 5068 C CA . TRP A 1 693 ? -1.833 -10.552 -11.995 1.00 37.24 693 TRP A CA 1
ATOM 5069 C C . TRP A 1 693 ? -1.878 -9.926 -13.404 1.00 42.79 693 TRP A C 1
ATOM 5070 O O . TRP A 1 693 ? -1.377 -10.479 -14.387 1.00 43.64 693 TRP A O 1
ATOM 5081 N N . SER A 1 694 ? -2.489 -8.756 -13.487 1.00 39.34 694 SER A N 1
ATOM 5082 C CA . SER A 1 694 ? -2.688 -8.076 -14.747 1.00 39.05 694 SER A CA 1
ATOM 5083 C C . SER A 1 694 ? -3.095 -6.641 -14.427 1.00 43.29 694 SER A C 1
ATOM 5084 O O . SER A 1 694 ? -3.429 -6.330 -13.269 1.00 40.46 694 SER A O 1
ATOM 5087 N N . THR A 1 695 ? -3.060 -5.774 -15.437 1.00 37.98 695 THR A N 1
ATOM 5088 C CA . THR A 1 695 ? -3.431 -4.375 -15.255 1.00 40.00 695 THR A CA 1
ATOM 5089 C C . THR A 1 695 ? -4.350 -3.924 -16.347 1.00 40.67 695 THR A C 1
ATOM 5090 O O . THR A 1 695 ? -4.254 -4.405 -17.483 1.00 39.02 695 THR A O 1
ATOM 5094 N N . GLU A 1 696 ? -5.208 -2.968 -15.998 1.00 38.73 696 GLU A N 1
ATOM 5095 C CA . GLU A 1 696 ? -6.045 -2.246 -16.956 1.00 40.53 696 GLU A CA 1
ATOM 5096 C C . GLU A 1 696 ? -5.853 -0.741 -16.774 1.00 41.39 696 GLU A C 1
ATOM 5097 O O . GLU A 1 696 ? -5.484 -0.277 -15.683 1.00 36.48 696 GLU A O 1
ATOM 5103 N N . HIS A 1 697 ? -6.100 0.021 -17.836 1.00 38.82 697 HIS A N 1
ATOM 5104 C CA . HIS A 1 697 ? -6.076 1.467 -17.722 1.00 41.69 697 HIS A CA 1
ATOM 5105 C C . HIS A 1 697 ? -7.169 1.890 -16.744 1.00 42.80 697 HIS A C 1
ATOM 5106 O O . HIS A 1 697 ? -8.297 1.397 -16.803 1.00 40.79 697 HIS A O 1
ATOM 5113 N N . ALA A 1 698 ? -6.832 2.787 -15.824 1.00 40.79 698 ALA A N 1
ATOM 5114 C CA . ALA A 1 698 ? -7.832 3.296 -14.896 1.00 41.91 698 ALA A CA 1
ATOM 5115 C C . ALA A 1 698 ? -7.929 4.829 -14.933 1.00 39.80 698 ALA A C 1
ATOM 5116 O O . ALA A 1 698 ? -8.208 5.452 -13.929 1.00 45.48 698 ALA A O 1
ATOM 5118 N N . GLY A 1 699 ? -7.694 5.437 -16.085 1.00 41.75 699 GLY A N 1
ATOM 5119 C CA . GLY A 1 699 ? -7.801 6.886 -16.193 1.00 39.74 699 GLY A CA 1
ATOM 5120 C C . GLY A 1 699 ? -6.609 7.649 -15.622 1.00 40.41 699 GLY A C 1
ATOM 5121 O O . GLY A 1 699 ? -5.535 7.080 -15.379 1.00 39.63 699 GLY A O 1
ATOM 5122 N N . PHE A 1 700 ? -6.814 8.943 -15.402 1.00 39.91 700 PHE A N 1
ATOM 5123 C CA . PHE A 1 700 ? -5.774 9.866 -14.966 1.00 36.67 700 PHE A CA 1
ATOM 5124 C C . PHE A 1 700 ? -6.182 10.543 -13.664 1.00 38.01 700 PHE A C 1
ATOM 5125 O O . PHE A 1 700 ? -7.349 10.873 -13.478 1.00 35.10 700 PHE A O 1
ATOM 5133 N N . LYS A 1 701 ? -5.227 10.726 -12.758 1.00 35.65 701 LYS A N 1
ATOM 5134 C CA . LYS A 1 701 ? -5.454 11.480 -11.524 1.00 36.92 701 LYS A CA 1
ATOM 5135 C C . LYS A 1 701 ? -4.352 12.553 -11.346 1.00 39.01 701 LYS A C 1
ATOM 5136 O O . LYS A 1 701 ? -3.235 12.414 -11.896 1.00 34.67 701 LYS A O 1
ATOM 5142 N N . ARG A 1 702 ? -4.656 13.592 -10.563 1.00 35.26 702 ARG A N 1
ATOM 5143 C CA . ARG A 1 702 ? -3.744 14.704 -10.398 1.00 37.98 702 ARG A CA 1
ATOM 5144 C C . ARG A 1 702 ? -2.460 14.260 -9.682 1.00 34.90 702 ARG A C 1
ATOM 5145 O O . ARG A 1 702 ? -2.480 13.537 -8.703 1.00 32.87 702 ARG A O 1
ATOM 5153 N N . VAL A 1 703 ? -1.335 14.685 -10.227 1.00 34.43 703 VAL A N 1
ATOM 5154 C CA . VAL A 1 703 ? -0.035 14.429 -9.630 1.00 32.08 703 VAL A CA 1
ATOM 5155 C C . VAL A 1 703 ? 0.082 15.204 -8.315 1.00 34.92 703 VAL A C 1
ATOM 5156 O O . VAL A 1 703 ? -0.283 16.386 -8.235 1.00 32.23 703 VAL A O 1
ATOM 5160 N N . PRO A 1 704 ? 0.550 14.529 -7.265 1.00 32.10 704 PRO A N 1
ATOM 5161 C CA . PRO A 1 704 ? 0.735 15.188 -5.963 1.00 36.22 704 PRO A CA 1
ATOM 5162 C C . PRO A 1 704 ? 1.648 16.413 -6.090 1.00 41.74 704 PRO A C 1
ATOM 5163 O O . PRO A 1 704 ? 2.640 16.337 -6.826 1.00 36.44 704 PRO A O 1
ATOM 5167 N N . ASN A 1 705 ? 1.324 17.505 -5.391 1.00 39.14 705 ASN A N 1
ATOM 5168 C CA . ASN A 1 705 ? 2.045 18.758 -5.570 1.00 40.59 705 ASN A CA 1
ATOM 5169 C C . ASN A 1 705 ? 3.566 18.617 -5.372 1.00 38.29 705 ASN A C 1
ATOM 5170 O O . ASN A 1 705 ? 4.320 19.133 -6.168 1.00 39.61 705 ASN A O 1
ATOM 5175 N N . GLU A 1 706 ? 3.996 17.886 -4.348 1.00 36.61 706 GLU A N 1
ATOM 5176 C CA . GLU A 1 706 ? 5.428 17.737 -4.048 1.00 42.30 706 GLU A CA 1
ATOM 5177 C C . GLU A 1 706 ? 6.231 16.912 -5.071 1.00 43.13 706 GLU A C 1
ATOM 5178 O O . GLU A 1 706 ? 7.457 16.884 -5.007 1.00 41.04 706 GLU A O 1
ATOM 5184 N N . LEU A 1 707 ? 5.554 16.255 -6.015 1.00 42.56 707 LEU A N 1
ATOM 5185 C CA . LEU A 1 707 ? 6.246 15.482 -7.053 1.00 39.96 707 LEU A CA 1
ATOM 5186 C C . LEU A 1 707 ? 6.276 16.221 -8.391 1.00 37.85 707 LEU A C 1
ATOM 5187 O O . LEU A 1 707 ? 7.109 15.942 -9.270 1.00 39.55 707 LEU A O 1
ATOM 5192 N N . ALA A 1 708 ? 5.351 17.156 -8.541 1.00 38.62 708 ALA A N 1
ATOM 5193 C CA . ALA A 1 708 ? 5.003 17.690 -9.851 1.00 41.30 708 ALA A CA 1
ATOM 5194 C C . ALA A 1 708 ? 6.110 18.514 -10.512 1.00 40.43 708 ALA A C 1
ATOM 5195 O O . ALA A 1 708 ? 6.342 18.366 -11.718 1.00 39.98 708 ALA A O 1
ATOM 5197 N N . GLN A 1 709 ? 6.776 19.385 -9.749 1.00 37.94 709 GLN A N 1
ATOM 5198 C CA . GLN A 1 709 ? 7.721 20.317 -10.371 1.00 40.70 709 GLN A CA 1
ATOM 5199 C C . GLN A 1 709 ? 8.877 19.539 -10.984 1.00 37.50 709 GLN A C 1
ATOM 5200 O O . GLN A 1 709 ? 9.292 19.829 -12.103 1.00 34.53 709 GLN A O 1
ATOM 5206 N N . GLN A 1 710 ? 9.369 18.518 -10.296 1.00 33.96 710 GLN A N 1
ATOM 5207 C CA . GLN A 1 710 ? 10.460 17.764 -10.898 1.00 39.42 710 GLN A CA 1
ATOM 5208 C C . GLN A 1 710 ? 9.956 16.973 -12.113 1.00 41.34 710 GLN A C 1
ATOM 5209 O O . GLN A 1 710 ? 10.692 16.812 -13.091 1.00 38.85 710 GLN A O 1
ATOM 5215 N N . ILE A 1 711 ? 8.697 16.524 -12.104 1.00 39.17 711 ILE A N 1
ATOM 5216 C CA . ILE A 1 711 ? 8.238 15.740 -13.261 1.00 39.01 711 ILE A CA 1
ATOM 5217 C C . ILE A 1 711 ? 8.040 16.646 -14.481 1.00 36.16 711 ILE A C 1
ATOM 5218 O O . ILE A 1 711 ? 8.425 16.294 -15.587 1.00 39.94 711 ILE A O 1
ATOM 5223 N N . ILE A 1 712 ? 7.478 17.820 -14.269 1.00 33.97 712 ILE A N 1
ATOM 5224 C CA . ILE A 1 712 ? 7.354 18.798 -15.336 1.00 36.21 712 ILE A CA 1
ATOM 5225 C C . ILE A 1 712 ? 8.720 19.108 -15.948 1.00 42.11 712 ILE A C 1
ATOM 5226 O O . ILE A 1 712 ? 8.866 19.150 -17.182 1.00 38.29 712 ILE A O 1
ATOM 5231 N N . ARG A 1 713 ? 9.718 19.289 -15.073 1.00 39.38 713 ARG A N 1
ATOM 5232 C CA . ARG A 1 713 ? 11.072 19.646 -15.494 1.00 39.71 713 ARG A CA 1
ATOM 5233 C C . ARG A 1 713 ? 11.622 18.557 -16.400 1.00 36.86 713 ARG A C 1
ATOM 5234 O O . ARG A 1 713 ? 12.108 18.852 -17.488 1.00 36.58 713 ARG A O 1
ATOM 5242 N N . GLN A 1 714 ? 11.484 17.295 -15.987 1.00 40.61 714 GLN A N 1
ATOM 5243 C CA . GLN A 1 714 ? 11.892 16.158 -16.829 1.00 40.20 714 GLN A CA 1
ATOM 5244 C C . GLN A 1 714 ? 11.226 16.144 -18.198 1.00 42.05 714 GLN A C 1
ATOM 5245 O O . GLN A 1 714 ? 11.891 15.917 -19.198 1.00 44.64 714 GLN A O 1
ATOM 5251 N N . ILE A 1 715 ? 9.912 16.367 -18.229 1.00 40.91 715 ILE A N 1
ATOM 5252 C CA . ILE A 1 715 ? 9.165 16.245 -19.461 1.00 35.72 715 ILE A CA 1
ATOM 5253 C C . ILE A 1 715 ? 9.671 17.322 -20.389 1.00 38.85 715 ILE A C 1
ATOM 5254 O O . ILE A 1 715 ? 9.981 17.037 -21.541 1.00 43.05 715 ILE A O 1
ATOM 5259 N N . ARG A 1 716 ? 9.757 18.556 -19.890 1.00 34.73 716 ARG A N 1
ATOM 5260 C CA . ARG A 1 716 ? 10.208 19.666 -20.719 1.00 38.67 716 ARG A CA 1
ATOM 5261 C C . ARG A 1 716 ? 11.677 19.482 -21.165 1.00 41.22 716 ARG A C 1
ATOM 5262 O O . ARG A 1 716 ? 12.016 19.714 -22.323 1.00 42.77 716 ARG A O 1
ATOM 5270 N N . GLN A 1 717 ? 12.541 19.049 -20.256 1.00 43.54 717 GLN A N 1
ATOM 5271 C CA . GLN A 1 717 ? 13.917 18.751 -20.638 1.00 45.54 717 GLN A CA 1
ATOM 5272 C C . GLN A 1 717 ? 13.931 17.706 -21.728 1.00 44.78 717 GLN A C 1
ATOM 5273 O O . GLN A 1 717 ? 14.625 17.873 -22.715 1.00 42.88 717 GLN A O 1
ATOM 5279 N N . ARG A 1 718 ? 13.125 16.657 -21.582 1.00 45.67 718 ARG A N 1
ATOM 5280 C CA . ARG A 1 718 ? 13.131 15.579 -22.571 1.00 42.91 718 ARG A CA 1
ATOM 5281 C C . ARG A 1 718 ? 12.682 16.073 -23.934 1.00 44.93 718 ARG A C 1
ATOM 5282 O O . ARG A 1 718 ? 13.119 15.566 -24.968 1.00 46.88 718 ARG A O 1
ATOM 5290 N N . LYS A 1 719 ? 11.807 17.073 -23.942 1.00 41.34 719 LYS A N 1
ATOM 5291 C CA . LYS A 1 719 ? 11.245 17.540 -25.200 1.00 44.32 719 LYS A CA 1
ATOM 5292 C C . LYS A 1 719 ? 12.095 18.666 -25.768 1.00 44.83 719 LYS A C 1
ATOM 5293 O O . LYS A 1 719 ? 11.706 19.311 -26.738 1.00 44.77 719 LYS A O 1
ATOM 5299 N N . GLY A 1 720 ? 13.256 18.908 -25.153 1.00 49.14 720 GLY A N 1
ATOM 5300 C CA . GLY A 1 720 ? 14.171 19.942 -25.619 1.00 45.21 720 GLY A CA 1
ATOM 5301 C C . GLY A 1 720 ? 13.692 21.363 -25.370 1.00 50.36 720 GLY A C 1
ATOM 5302 O O . GLY A 1 720 ? 14.157 22.308 -26.010 1.00 48.61 720 GLY A O 1
ATOM 5303 N N . LEU A 1 721 ? 12.757 21.5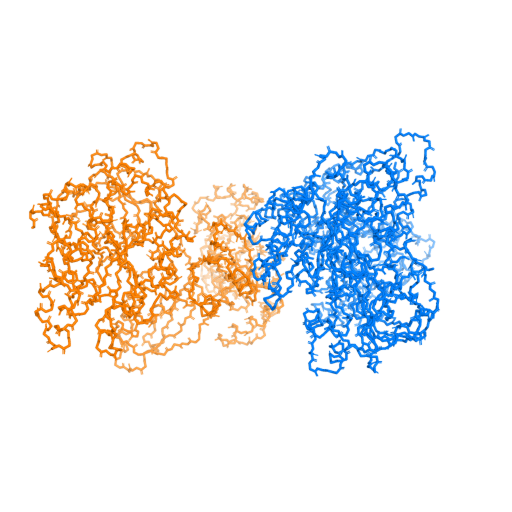13 -24.439 1.00 45.56 721 LEU A N 1
ATOM 5304 C CA . LEU A 1 721 ? 12.256 22.826 -24.042 1.00 40.81 721 LEU A CA 1
ATOM 5305 C C . LEU A 1 721 ? 13.043 23.392 -22.870 1.00 45.35 721 LEU A C 1
ATOM 5306 O O . LEU A 1 721 ? 13.782 22.665 -22.213 1.00 47.92 721 LEU A O 1
ATOM 5311 N N . ASP A 1 722 ? 12.877 24.687 -22.605 1.00 45.16 722 ASP A N 1
ATOM 5312 C CA . ASP A 1 722 ? 13.360 25.290 -21.365 1.00 39.12 722 ASP A CA 1
ATOM 5313 C C . ASP A 1 722 ? 12.717 24.571 -20.176 1.00 44.12 722 ASP A C 1
ATOM 5314 O O . ASP A 1 722 ? 11.490 24.587 -20.020 1.00 45.80 722 ASP A O 1
ATOM 5319 N N . PRO A 1 723 ? 13.556 23.959 -19.324 1.00 44.12 723 PRO A N 1
ATOM 5320 C CA . PRO A 1 723 ? 13.176 23.036 -18.244 1.00 44.36 723 PRO A CA 1
ATOM 5321 C C . PRO A 1 723 ? 12.200 23.614 -17.210 1.00 44.64 723 PRO A C 1
ATOM 5322 O O . PRO A 1 723 ? 11.329 22.888 -16.713 1.00 49.38 723 PRO A O 1
ATOM 5326 N N . ASN A 1 724 ? 12.351 24.888 -16.876 1.00 45.61 724 ASN A N 1
ATOM 5327 C CA . ASN A 1 724 ? 11.470 25.539 -15.907 1.00 44.59 724 ASN A CA 1
ATOM 5328 C C . ASN A 1 724 ? 10.013 25.367 -16.286 1.00 45.33 724 ASN A C 1
ATOM 5329 O O . ASN A 1 724 ? 9.640 25.674 -17.419 1.00 42.16 724 ASN A O 1
ATOM 5334 N N . PRO A 1 725 ? 9.193 24.888 -15.341 1.00 43.26 725 PRO A N 1
ATOM 5335 C CA . PRO A 1 725 ? 7.745 25.012 -15.500 1.00 44.88 725 PRO A CA 1
ATOM 5336 C C . PRO A 1 725 ? 7.450 26.453 -15.853 1.00 47.56 725 PRO A C 1
ATOM 5337 O O . PRO A 1 725 ? 7.878 27.342 -15.129 1.00 47.72 725 PRO A O 1
ATOM 5341 N N . PRO A 1 726 ? 6.781 26.687 -16.976 1.00 50.27 726 PRO A N 1
ATOM 5342 C CA . PRO A 1 726 ? 6.358 28.060 -17.303 1.00 47.56 726 PRO A CA 1
ATOM 5343 C C . PRO A 1 726 ? 5.477 28.647 -16.188 1.00 49.83 726 PRO A C 1
ATOM 5344 O O . PRO A 1 726 ? 4.874 27.902 -15.422 1.00 49.99 726 PRO A O 1
ATOM 5348 N N . THR A 1 727 ? 5.424 29.965 -16.075 1.00 47.72 727 THR A N 1
ATOM 5349 C CA . THR A 1 727 ? 4.407 30.606 -15.237 1.00 48.42 727 THR A CA 1
ATOM 5350 C C . THR A 1 727 ? 3.577 31.483 -16.158 1.00 46.43 727 THR A C 1
ATOM 5351 O O . THR A 1 727 ? 3.897 31.608 -17.337 1.00 46.32 727 THR A O 1
ATOM 5355 N N . GLU A 1 728 ? 2.538 32.118 -15.641 1.00 46.57 728 GLU A N 1
ATOM 5356 C CA . GLU A 1 728 ? 1.774 32.992 -16.509 1.00 50.10 728 GLU A CA 1
ATOM 5357 C C . GLU A 1 728 ? 2.627 34.152 -17.065 1.00 50.24 728 GLU A C 1
ATOM 5358 O O . GLU A 1 728 ? 2.350 34.659 -18.146 1.00 45.68 728 GLU A O 1
ATOM 5364 N N . LYS A 1 729 ? 3.693 34.533 -16.361 1.00 52.50 729 LYS A N 1
ATOM 5365 C CA . LYS A 1 729 ? 4.633 35.533 -16.892 1.00 49.48 729 LYS A CA 1
ATOM 5366 C C . LYS A 1 729 ? 5.331 35.055 -18.178 1.00 48.77 729 LYS A C 1
ATOM 5367 O O . LYS A 1 729 ? 5.686 35.863 -19.018 1.00 51.41 729 LYS A O 1
ATOM 5373 N N . ASP A 1 730 ? 5.529 33.750 -18.339 1.00 49.44 730 ASP A N 1
ATOM 5374 C CA . ASP A 1 730 ? 6.208 33.246 -19.537 1.00 51.84 730 ASP A CA 1
ATOM 5375 C C . ASP A 1 730 ? 5.238 33.062 -20.704 1.00 53.56 730 ASP A C 1
ATOM 5376 O O . ASP A 1 730 ? 5.638 33.084 -21.866 1.00 50.33 730 ASP A O 1
ATOM 5381 N N . VAL A 1 731 ? 3.963 32.846 -20.393 1.00 57.15 731 VAL A N 1
ATOM 5382 C CA . VAL A 1 731 ? 2.985 32.479 -21.415 1.00 50.23 731 VAL A CA 1
ATOM 5383 C C . VAL A 1 731 ? 2.120 33.675 -21.777 1.00 54.50 731 VAL A C 1
ATOM 5384 O O . VAL A 1 731 ? 1.830 33.903 -22.946 1.00 61.65 731 VAL A O 1
ATOM 5388 N N . CYS A 1 732 ? 1.706 34.444 -20.782 1.00 51.62 732 CYS A N 1
ATOM 5389 C CA . CYS A 1 732 ? 0.911 35.635 -21.061 1.00 55.25 732 CYS A CA 1
ATOM 5390 C C . CYS A 1 732 ? 1.806 36.802 -21.475 1.00 58.68 732 CYS A C 1
ATOM 5391 O O . CYS A 1 732 ? 2.928 36.941 -20.971 1.00 56.69 732 CYS A O 1
ATOM 5394 N N . PRO A 1 733 ? 1.317 37.632 -22.410 1.00 62.10 733 PRO A N 1
ATOM 5395 C CA . PRO A 1 733 ? 2.061 38.829 -22.831 1.00 65.51 733 PRO A CA 1
ATOM 5396 C C . PRO A 1 733 ? 2.056 39.942 -21.776 1.00 65.51 733 PRO A C 1
ATOM 5397 O O . PRO A 1 733 ? 1.170 39.996 -20.920 1.00 64.61 733 PRO A O 1
ATOM 5401 N N . LEU A 1 734 ? 3.056 40.818 -21.855 1.00 71.37 734 LEU A N 1
ATOM 5402 C CA . LEU A 1 734 ? 3.241 41.912 -20.906 1.00 72.20 734 LEU A CA 1
ATOM 5403 C C . LEU A 1 734 ? 2.280 43.071 -21.143 1.00 77.05 734 LEU A C 1
ATOM 5404 O O . LEU A 1 734 ? 1.905 43.357 -22.285 1.00 72.39 734 LEU A O 1
ATOM 5409 N N . PHE A 1 735 ? 1.966 43.744 -20.030 1.00 80.38 735 PHE A N 1
ATOM 5410 C CA . PHE A 1 735 ? 0.902 44.749 -19.840 1.00 83.00 735 PHE A CA 1
ATOM 5411 C C . PHE A 1 735 ? -0.262 44.733 -20.838 1.00 85.39 735 PHE A C 1
ATOM 5412 O O . PHE A 1 735 ? -1.400 44.530 -20.404 1.00 82.40 735 PHE A O 1
ATOM 5420 N N . ILE B 1 11 ? -0.693 -12.699 56.288 1.00 87.38 11 ILE B N 1
ATOM 5421 C CA . ILE B 1 11 ? -0.632 -11.243 56.168 1.00 88.18 11 ILE B CA 1
ATOM 5422 C C . ILE B 1 11 ? 0.820 -10.752 56.257 1.00 91.49 11 ILE B C 1
ATOM 5423 O O . ILE B 1 11 ? 1.210 -9.763 55.619 1.00 87.60 11 ILE B O 1
ATOM 5428 N N . ALA B 1 12 ? 1.620 -11.460 57.044 1.00 90.81 12 ALA B N 1
ATOM 5429 C CA . ALA B 1 12 ? 3.057 -11.238 57.052 1.00 88.74 12 ALA B CA 1
ATOM 5430 C C . ALA B 1 12 ? 3.726 -12.346 56.253 1.00 85.92 12 ALA B C 1
ATOM 5431 O O . ALA B 1 12 ? 4.906 -12.255 55.909 1.00 89.83 12 ALA B O 1
ATOM 5433 N N . LYS B 1 13 ? 2.968 -13.402 55.970 1.00 84.37 13 LYS B N 1
ATOM 5434 C CA . LYS B 1 13 ? 3.450 -14.443 55.069 1.00 88.37 13 LYS B CA 1
ATOM 5435 C C . LYS B 1 13 ? 3.489 -13.834 53.685 1.00 84.73 13 LYS B C 1
ATOM 5436 O O . LYS B 1 13 ? 4.368 -14.135 52.881 1.00 84.78 13 LYS B O 1
ATOM 5442 N N . ILE B 1 14 ? 2.537 -12.943 53.437 1.00 85.72 14 ILE B N 1
ATOM 5443 C CA . ILE B 1 14 ? 2.451 -12.238 52.171 1.00 85.54 14 ILE B CA 1
ATOM 5444 C C . ILE B 1 14 ? 3.718 -11.428 51.913 1.00 84.18 14 ILE B C 1
ATOM 5445 O O . ILE B 1 14 ? 4.315 -11.525 50.839 1.00 80.48 14 ILE B O 1
ATOM 5450 N N . LYS B 1 15 ? 4.144 -10.655 52.909 1.00 86.16 15 LYS B N 1
ATOM 5451 C CA . LYS B 1 15 ? 5.343 -9.836 52.755 1.00 87.21 15 LYS B CA 1
ATOM 5452 C C . LYS B 1 15 ? 6.605 -10.690 52.756 1.00 84.01 15 LYS B C 1
ATOM 5453 O O . LYS B 1 15 ? 7.627 -10.289 52.195 1.00 81.45 15 LYS B O 1
ATOM 5459 N N . GLU B 1 16 ? 6.527 -11.869 53.370 1.00 83.74 16 GLU B N 1
ATOM 5460 C CA . GLU B 1 16 ? 7.569 -12.879 53.203 1.00 83.89 16 GLU B CA 1
ATOM 5461 C C . GLU B 1 16 ? 7.681 -13.272 51.722 1.00 82.23 16 GLU B C 1
ATOM 5462 O O . GLU B 1 16 ? 8.781 -13.336 51.162 1.00 79.98 16 GLU B O 1
ATOM 5468 N N . LEU B 1 17 ? 6.523 -13.511 51.102 1.00 82.21 17 LEU B N 1
ATOM 5469 C CA . LEU B 1 17 ? 6.422 -13.992 49.720 1.00 79.66 17 LEU B CA 1
ATOM 5470 C C . LEU B 1 17 ? 6.631 -12.882 48.700 1.00 77.81 17 LEU B C 1
ATOM 5471 O O . LEU B 1 17 ? 7.179 -13.110 47.623 1.00 76.45 17 LEU B O 1
ATOM 5476 N N . MET B 1 18 ? 6.186 -11.682 49.063 1.00 77.81 18 MET B N 1
ATOM 5477 C CA . MET B 1 18 ? 6.266 -10.495 48.219 1.00 76.52 18 MET B CA 1
ATOM 5478 C C . MET B 1 18 ? 7.681 -10.229 47.709 1.00 77.60 18 MET B C 1
ATOM 5479 O O . MET B 1 18 ? 7.871 -9.709 46.605 1.00 76.11 18 MET B O 1
ATOM 5484 N N . LEU B 1 19 ? 8.672 -10.599 48.512 1.00 74.06 19 LEU B N 1
ATOM 5485 C CA . LEU B 1 19 ? 10.066 -10.397 48.130 1.00 78.05 19 LEU B CA 1
ATOM 5486 C C . LEU B 1 19 ? 10.588 -11.499 47.198 1.00 72.70 19 LEU B C 1
ATOM 5487 O O . LEU B 1 19 ? 11.600 -11.321 46.534 1.00 70.86 19 LEU B O 1
ATOM 5492 N N . GLN B 1 20 ? 9.894 -12.629 47.139 1.00 76.56 20 GLN B N 1
ATOM 5493 C CA . GLN B 1 20 ? 10.364 -13.757 46.332 1.00 74.74 20 GLN B CA 1
ATOM 5494 C C . GLN B 1 20 ? 9.593 -13.885 45.018 1.00 72.45 20 GLN B C 1
ATOM 5495 O O . GLN B 1 20 ? 8.469 -14.394 45.005 1.00 71.91 20 GLN B O 1
ATOM 5501 N N . PRO B 1 21 ? 10.205 -13.445 43.907 1.00 71.13 21 PRO B N 1
ATOM 5502 C CA . PRO B 1 21 ? 9.570 -13.458 42.581 1.00 70.68 21 PRO B CA 1
ATOM 5503 C C . PRO B 1 21 ? 9.097 -14.838 42.106 1.00 69.78 21 PRO B C 1
ATOM 5504 O O . PRO B 1 21 ? 7.999 -14.931 41.557 1.00 66.13 21 PRO B O 1
ATOM 5508 N N . GLU B 1 22 ? 9.880 -15.894 42.309 1.00 69.84 22 GLU B N 1
ATOM 5509 C CA . GLU B 1 22 ? 9.475 -17.196 41.776 1.00 68.16 22 GLU B CA 1
ATOM 5510 C C . GLU B 1 22 ? 8.393 -17.894 42.608 1.00 66.67 22 GLU B C 1
ATOM 5511 O O . GLU B 1 22 ? 7.979 -19.014 42.296 1.00 65.40 22 GLU B O 1
ATOM 5517 N N . ARG B 1 23 ? 7.916 -17.207 43.641 1.00 68.34 23 ARG B N 1
ATOM 5518 C CA . ARG B 1 23 ? 6.801 -17.683 44.459 1.00 68.68 23 ARG B CA 1
ATOM 5519 C C . ARG B 1 23 ? 5.504 -16.942 44.101 1.00 68.77 23 ARG B C 1
ATOM 5520 O O . ARG B 1 23 ? 4.441 -17.182 44.681 1.00 69.16 23 ARG B O 1
ATOM 5528 N N . ILE B 1 24 ? 5.611 -16.063 43.106 1.00 66.53 24 ILE B N 1
ATOM 5529 C CA . ILE B 1 24 ? 4.489 -15.263 42.635 1.00 65.08 24 ILE B CA 1
ATOM 5530 C C . ILE B 1 24 ? 3.916 -15.802 41.312 1.00 60.89 24 ILE B C 1
ATOM 5531 O O . ILE B 1 24 ? 4.657 -16.180 40.405 1.00 54.10 24 ILE B O 1
ATOM 5536 N N . ARG B 1 25 ? 2.589 -15.850 41.226 1.00 58.22 25 ARG B N 1
ATOM 5537 C CA . ARG B 1 25 ? 1.905 -16.126 39.967 1.00 58.50 25 ARG B CA 1
ATOM 5538 C C . ARG B 1 25 ? 0.912 -15.008 39.661 1.00 59.10 25 ARG B C 1
ATOM 5539 O O . ARG B 1 25 ? -0.050 -14.783 40.408 1.00 60.04 25 ARG B O 1
ATOM 5547 N N . ASN B 1 26 ? 1.158 -14.297 38.569 1.00 56.49 26 ASN B N 1
ATOM 5548 C CA . ASN B 1 26 ? 0.219 -13.300 38.088 1.00 58.20 26 ASN B CA 1
ATOM 5549 C C . ASN B 1 26 ? -0.638 -13.893 36.980 1.00 56.54 26 ASN B C 1
ATOM 5550 O O . ASN B 1 26 ? -0.140 -14.246 35.907 1.00 54.29 26 ASN B O 1
ATOM 5555 N N . ILE B 1 27 ? -1.931 -14.037 37.253 1.00 55.16 27 ILE B N 1
ATOM 5556 C CA . ILE B 1 27 ? -2.798 -14.723 36.314 1.00 51.02 27 ILE B CA 1
ATOM 5557 C C . ILE B 1 27 ? -4.118 -14.005 36.054 1.00 51.18 27 ILE B C 1
ATOM 5558 O O . ILE B 1 27 ? -4.471 -13.036 36.725 1.00 53.13 27 ILE B O 1
ATOM 5563 N N . GLY B 1 28 ? -4.836 -14.486 35.049 1.00 48.43 28 GLY B N 1
ATOM 5564 C CA . GLY B 1 28 ? -6.170 -14.007 34.754 1.00 46.93 28 GLY B CA 1
ATOM 5565 C C . GLY B 1 28 ? -6.988 -15.236 34.438 1.00 48.97 28 GLY B C 1
ATOM 5566 O O . GLY B 1 28 ? -6.438 -16.324 34.222 1.00 49.62 28 GLY B O 1
ATOM 5567 N N . ILE B 1 29 ? -8.300 -15.075 34.453 1.00 47.79 29 ILE B N 1
ATOM 5568 C CA . ILE B 1 29 ? -9.226 -16.136 34.083 1.00 47.56 29 ILE B CA 1
ATOM 5569 C C . ILE B 1 29 ? -9.960 -15.709 32.838 1.00 48.43 29 ILE B C 1
ATOM 5570 O O . ILE B 1 29 ? -10.557 -14.642 32.821 1.00 47.18 29 ILE B O 1
ATOM 5575 N N . ALA B 1 30 ? -9.913 -16.514 31.785 1.00 46.13 30 ALA B N 1
ATOM 5576 C CA . ALA B 1 30 ? -10.652 -16.153 30.581 1.00 48.17 30 ALA B CA 1
ATOM 5577 C C . ALA B 1 30 ? -11.695 -17.193 30.274 1.00 55.93 30 ALA B C 1
ATOM 5578 O O . ALA B 1 30 ? -11.395 -18.384 30.189 1.00 57.51 30 ALA B O 1
ATOM 5580 N N . ALA B 1 31 ? -12.923 -16.748 30.075 1.00 58.04 31 ALA B N 1
ATOM 5581 C CA . ALA B 1 31 ? -13.973 -17.686 29.733 1.00 64.64 31 ALA B CA 1
ATOM 5582 C C . ALA B 1 31 ? -14.920 -17.068 28.741 1.00 70.03 31 ALA B C 1
ATOM 5583 O O . ALA B 1 31 ? -14.999 -15.851 28.611 1.00 74.24 31 ALA B O 1
ATOM 5585 N N . HIS B 1 32 ? -15.628 -17.924 28.027 1.00 74.40 32 HIS B N 1
ATOM 5586 C CA . HIS B 1 32 ? -16.811 -17.497 27.312 1.00 74.48 32 HIS B CA 1
ATOM 5587 C C . HIS B 1 32 ? -17.896 -17.212 28.364 1.00 80.28 32 HIS B C 1
ATOM 5588 O O . HIS B 1 32 ? -17.745 -17.607 29.532 1.00 82.09 32 HIS B O 1
ATOM 5595 N N . ILE B 1 33 ? -18.965 -16.514 27.973 1.00 84.09 33 ILE B N 1
ATOM 5596 C CA . ILE B 1 33 ? -20.071 -16.199 28.891 1.00 84.83 33 ILE B CA 1
ATOM 5597 C C . ILE B 1 33 ? -20.866 -17.447 29.331 1.00 83.88 33 ILE B C 1
ATOM 5598 O O . ILE B 1 33 ? -21.080 -18.390 28.546 1.00 81.90 33 ILE B O 1
ATOM 5603 N N . ASP B 1 34 ? -21.284 -17.433 30.600 1.00 82.11 34 ASP B N 1
ATOM 5604 C CA . ASP B 1 34 ? -21.978 -18.547 31.259 1.00 79.88 34 ASP B CA 1
ATOM 5605 C C . ASP B 1 34 ? -21.142 -19.835 31.292 1.00 75.21 34 ASP B C 1
ATOM 5606 O O . ASP B 1 34 ? -21.634 -20.890 31.687 1.00 69.30 34 ASP B O 1
ATOM 5611 N N . HIS B 1 35 ? -19.880 -19.748 30.882 1.00 74.37 35 HIS B N 1
ATOM 5612 C CA . HIS B 1 35 ? -18.994 -20.901 30.965 1.00 72.16 35 HIS B CA 1
ATOM 5613 C C . HIS B 1 35 ? -18.385 -21.007 32.374 1.00 67.12 35 HIS B C 1
ATOM 5614 O O . HIS B 1 35 ? -18.007 -22.095 32.806 1.00 62.93 35 HIS B O 1
ATOM 5621 N N . GLY B 1 36 ? -18.311 -19.880 33.085 1.00 72.42 36 GLY B N 1
ATOM 5622 C CA . GLY B 1 36 ? -18.042 -19.894 34.516 1.00 69.70 36 GLY B CA 1
ATOM 5623 C C . GLY B 1 36 ? -17.015 -18.923 35.093 1.00 67.16 36 GLY B C 1
ATOM 5624 O O . GLY B 1 36 ? -16.515 -19.159 36.199 1.00 63.24 36 GLY B O 1
ATOM 5625 N N . LYS B 1 37 ? -16.709 -17.834 34.387 1.00 68.57 37 LYS B N 1
ATOM 5626 C CA . LYS B 1 37 ? -15.589 -16.966 34.783 1.00 67.76 37 LYS B CA 1
ATOM 5627 C C . LYS B 1 37 ? -15.684 -16.411 36.211 1.00 66.67 37 LYS B C 1
ATOM 5628 O O . LYS B 1 37 ? -14.702 -16.443 36.958 1.00 63.56 37 LYS B O 1
ATOM 5634 N N . THR B 1 38 ? -16.853 -15.889 36.578 1.00 69.62 38 THR B N 1
ATOM 5635 C CA . THR B 1 38 ? -17.027 -15.212 37.865 1.00 65.97 38 THR B CA 1
ATOM 5636 C C . THR B 1 38 ? -17.191 -16.212 39.008 1.00 60.22 38 THR B C 1
ATOM 5637 O O . THR B 1 38 ? -16.586 -16.055 40.072 1.00 60.22 38 THR B O 1
ATOM 5641 N N . THR B 1 39 ? -18.007 -17.237 38.782 1.00 62.01 39 THR B N 1
ATOM 5642 C CA . THR B 1 39 ? -18.197 -18.298 39.767 1.00 61.92 39 THR B CA 1
ATOM 5643 C C . THR B 1 39 ? -16.862 -18.959 40.124 1.00 56.67 39 THR B C 1
ATOM 5644 O O . THR B 1 39 ? -16.603 -19.235 41.289 1.00 60.64 39 THR B O 1
ATOM 5648 N N . LEU B 1 40 ? -16.006 -19.195 39.136 1.00 55.27 40 LEU B N 1
ATOM 5649 C CA . LEU B 1 40 ? -14.697 -19.785 39.419 1.00 54.70 40 LEU B CA 1
ATOM 5650 C C . LEU B 1 40 ? -13.824 -18.834 40.240 1.00 58.35 40 LEU B C 1
ATOM 5651 O O . LEU B 1 40 ? -13.210 -19.255 41.230 1.00 57.70 40 LEU B O 1
ATOM 5656 N N . SER B 1 41 ? -13.783 -17.560 39.845 1.00 53.86 41 SER B N 1
ATOM 5657 C CA . SER B 1 41 ? -12.955 -16.567 40.538 1.00 56.43 41 SER B CA 1
ATOM 5658 C C . SER B 1 41 ? -13.355 -16.426 41.996 1.00 59.10 41 SER B C 1
ATOM 5659 O O . SER B 1 41 ? -12.505 -16.501 42.893 1.00 59.46 41 SER B O 1
ATOM 5662 N N . ASP B 1 42 ? -14.652 -16.196 42.213 1.00 57.06 42 ASP B N 1
ATOM 5663 C CA . ASP B 1 42 ? -15.234 -16.168 43.556 1.00 59.52 42 ASP B CA 1
ATOM 5664 C C . ASP B 1 42 ? -14.845 -17.395 44.382 1.00 59.45 42 ASP B C 1
ATOM 5665 O O . ASP B 1 42 ? -14.267 -17.265 45.460 1.00 62.12 42 ASP B O 1
ATOM 5670 N N . ASN B 1 43 ? -15.140 -18.585 43.868 1.00 55.56 43 ASN B N 1
ATOM 5671 C CA . ASN B 1 43 ? -14.931 -19.798 44.654 1.00 56.78 43 ASN B CA 1
ATOM 5672 C C . ASN B 1 43 ? -13.464 -20.151 44.844 1.00 59.61 43 ASN B C 1
ATOM 5673 O O . ASN B 1 43 ? -13.109 -20.821 45.813 1.00 62.25 43 ASN B O 1
ATOM 5678 N N . LEU B 1 44 ? -12.607 -19.705 43.932 1.00 59.70 44 LEU B N 1
ATOM 5679 C CA . LEU B 1 44 ? -11.178 -19.900 44.132 1.00 61.16 44 LEU B CA 1
ATOM 5680 C C . LEU B 1 44 ? -10.743 -19.083 45.338 1.00 61.37 44 LEU B C 1
ATOM 5681 O O . LEU B 1 44 ? -10.029 -19.567 46.214 1.00 59.04 44 LEU B O 1
ATOM 5686 N N . LEU B 1 45 ? -11.197 -17.837 45.372 1.00 60.68 45 LEU B N 1
ATOM 5687 C CA . LEU B 1 45 ? -10.846 -16.914 46.441 1.00 62.59 45 LEU B CA 1
ATOM 5688 C C . LEU B 1 45 ? -11.345 -17.436 47.790 1.00 65.12 45 LEU B C 1
ATOM 5689 O O . LEU B 1 45 ? -10.625 -17.416 48.794 1.00 65.19 45 LEU B O 1
ATOM 5694 N N . ALA B 1 46 ? -12.582 -17.918 47.791 1.00 60.93 46 ALA B N 1
ATOM 5695 C CA . ALA B 1 46 ? -13.224 -18.376 49.009 1.00 61.73 46 ALA B CA 1
ATOM 5696 C C . ALA B 1 46 ? -12.559 -19.632 49.533 1.00 60.60 46 ALA B C 1
ATOM 5697 O O . ALA B 1 46 ? -12.311 -19.752 50.727 1.00 65.99 46 ALA B O 1
ATOM 5699 N N . GLY B 1 47 ? -12.263 -20.568 48.641 1.00 59.85 47 GLY B N 1
ATOM 5700 C CA . GLY B 1 47 ? -11.693 -21.840 49.049 1.00 59.02 47 GLY B CA 1
ATOM 5701 C C . GLY B 1 47 ? -10.294 -21.690 49.623 1.00 65.91 47 GLY B C 1
ATOM 5702 O O . GLY B 1 47 ? -9.779 -22.599 50.278 1.00 68.67 47 GLY B O 1
ATOM 5703 N N . ALA B 1 48 ? -9.672 -20.541 49.379 1.00 64.95 48 ALA B N 1
ATOM 5704 C CA . ALA B 1 48 ? -8.292 -20.326 49.813 1.00 73.18 48 ALA B CA 1
ATOM 5705 C C . ALA B 1 48 ? -8.215 -19.602 51.157 1.00 71.38 48 ALA B C 1
ATOM 5706 O O . ALA B 1 48 ? -7.131 -19.407 51.697 1.00 70.35 48 ALA B O 1
ATOM 5708 N N . GLY B 1 49 ? -9.366 -19.193 51.685 1.00 76.48 49 GLY B N 1
ATOM 5709 C CA . GLY B 1 49 ? -9.424 -18.557 52.993 1.00 75.14 49 GLY B CA 1
ATOM 5710 C C . GLY B 1 49 ? -9.280 -17.043 52.999 1.00 77.61 49 GLY B C 1
ATOM 5711 O O . GLY B 1 49 ? -8.787 -16.459 53.969 1.00 82.13 49 GLY B O 1
ATOM 5712 N N . MET B 1 50 ? -9.717 -16.397 51.924 1.00 76.93 50 MET B N 1
ATOM 5713 C CA . MET B 1 50 ? -9.663 -14.941 51.844 1.00 80.47 50 MET B CA 1
ATOM 5714 C C . MET B 1 50 ? -11.066 -14.344 51.702 1.00 79.51 50 MET B C 1
ATOM 5715 O O . MET B 1 50 ? -11.457 -13.450 52.457 1.00 81.19 50 MET B O 1
ATOM 5720 N N . ASN B 1 76 ? -15.770 -8.418 40.103 1.00 88.74 76 ASN B N 1
ATOM 5721 C CA . ASN B 1 76 ? -15.191 -7.373 39.264 1.00 89.65 76 ASN B CA 1
ATOM 5722 C C . ASN B 1 76 ? -14.341 -6.385 40.079 1.00 84.11 76 ASN B C 1
ATOM 5723 O O . ASN B 1 76 ? -14.731 -5.233 40.292 1.00 87.24 76 ASN B O 1
ATOM 5728 N N . ALA B 1 77 ? -13.185 -6.862 40.536 1.00 82.73 77 ALA B N 1
ATOM 5729 C CA . ALA B 1 77 ? -12.231 -6.074 41.327 1.00 78.08 77 ALA B CA 1
ATOM 5730 C C . ALA B 1 77 ? -10.827 -6.200 40.725 1.00 72.70 77 ALA B C 1
ATOM 5731 O O . ALA B 1 77 ? -10.487 -7.245 40.184 1.00 71.37 77 ALA B O 1
ATOM 5733 N N . ALA B 1 78 ? -10.017 -5.149 40.844 1.00 68.48 78 ALA B N 1
ATOM 5734 C CA . ALA B 1 78 ? -8.757 -5.032 40.100 1.00 65.35 78 ALA B CA 1
ATOM 5735 C C . ALA B 1 78 ? -7.817 -6.217 40.297 1.00 63.43 78 ALA B C 1
ATOM 5736 O O . ALA B 1 78 ? -7.267 -6.743 39.333 1.00 64.80 78 ALA B O 1
ATOM 5738 N N . ASN B 1 79 ? -7.622 -6.621 41.544 1.00 59.84 79 ASN B N 1
ATOM 5739 C CA . ASN B 1 79 ? -6.839 -7.805 41.850 1.00 61.33 79 ASN B CA 1
ATOM 5740 C C . ASN B 1 79 ? -7.363 -8.441 43.128 1.00 64.65 79 ASN B C 1
ATOM 5741 O O . ASN B 1 79 ? -7.849 -7.752 44.023 1.00 64.79 79 ASN B O 1
ATOM 5746 N N . VAL B 1 80 ? -7.276 -9.760 43.200 1.00 62.53 80 VAL B N 1
ATOM 5747 C CA . VAL B 1 80 ? -7.499 -10.470 44.446 1.00 63.70 80 VAL B CA 1
ATOM 5748 C C . VAL B 1 80 ? -6.316 -11.424 44.608 1.00 63.18 80 VAL B C 1
ATOM 5749 O O . VAL B 1 80 ? -5.929 -12.104 43.663 1.00 61.97 80 VAL B O 1
ATOM 5753 N N . SER B 1 81 ? -5.702 -11.455 45.783 1.00 64.70 81 SER B N 1
ATOM 5754 C CA . SER B 1 81 ? -4.566 -12.350 45.965 1.00 64.81 81 SER B CA 1
ATOM 5755 C C . SER B 1 81 ? -4.971 -13.595 46.748 1.00 66.00 81 SER B C 1
ATOM 5756 O O . SER B 1 81 ? -5.966 -13.594 47.479 1.00 60.60 81 SER B O 1
ATOM 5759 N N . MET B 1 82 ? -4.191 -14.655 46.582 1.00 62.27 82 MET B N 1
ATOM 5760 C CA . MET B 1 82 ? -4.436 -15.909 47.278 1.00 64.93 82 MET B CA 1
ATOM 5761 C C . MET B 1 82 ? -3.120 -16.545 47.708 1.00 65.10 82 MET B C 1
ATOM 5762 O O . MET B 1 82 ? -2.132 -16.513 46.975 1.00 65.71 82 MET B O 1
ATOM 5767 N N . VAL B 1 83 ? -3.099 -17.127 48.896 1.00 67.03 83 VAL B N 1
ATOM 5768 C CA . VAL B 1 83 ? -1.933 -17.894 49.287 1.00 70.10 83 VAL B CA 1
ATOM 5769 C C . VAL B 1 83 ? -2.284 -19.375 49.253 1.00 68.21 83 VAL B C 1
ATOM 5770 O O . VAL B 1 83 ? -3.295 -19.807 49.810 1.00 68.08 83 VAL B O 1
ATOM 5774 N N . HIS B 1 84 ? -1.456 -20.140 48.559 1.00 65.91 84 HIS B N 1
ATOM 5775 C CA . HIS B 1 84 ? -1.735 -21.543 48.338 1.00 65.50 84 HIS B CA 1
ATOM 5776 C C . HIS B 1 84 ? -0.473 -22.348 48.549 1.00 68.04 84 HIS B C 1
ATOM 5777 O O . HIS B 1 84 ? 0.596 -21.950 48.086 1.00 69.04 84 HIS B O 1
ATOM 5784 N N . ASN B 1 85 ? -0.592 -23.477 49.242 1.00 66.22 85 ASN B N 1
ATOM 5785 C CA . ASN B 1 85 ? 0.565 -24.332 49.459 1.00 67.53 85 ASN B CA 1
ATOM 5786 C C . ASN B 1 85 ? 0.697 -25.400 48.380 1.00 66.65 85 ASN B C 1
ATOM 5787 O O . ASN B 1 85 ? -0.266 -26.100 48.069 1.00 62.40 85 ASN B O 1
ATOM 5792 N N . TYR B 1 86 ? 1.901 -25.525 47.821 1.00 70.08 86 TYR B N 1
ATOM 5793 C CA . TYR B 1 86 ? 2.180 -26.549 46.817 1.00 66.57 86 TYR B CA 1
ATOM 5794 C C . TYR B 1 86 ? 3.563 -27.170 47.020 1.00 72.74 86 TYR B C 1
ATOM 5795 O O . TYR B 1 86 ? 4.587 -26.480 46.966 1.00 71.44 86 TYR B O 1
ATOM 5804 N N . GLU B 1 87 ? 3.573 -28.479 47.259 1.00 73.59 87 GLU B N 1
ATOM 5805 C CA . GLU B 1 87 ? 4.804 -29.239 47.429 1.00 72.67 87 GLU B CA 1
ATOM 5806 C C . GLU B 1 87 ? 5.713 -28.651 48.510 1.00 74.73 87 GLU B C 1
ATOM 5807 O O . GLU B 1 87 ? 6.905 -28.459 48.291 1.00 80.75 87 GLU B O 1
ATOM 5813 N N . GLY B 1 88 ? 5.146 -28.360 49.675 1.00 75.74 88 GLY B N 1
ATOM 5814 C CA . GLY B 1 88 ? 5.937 -27.950 50.823 1.00 77.41 88 GLY B CA 1
ATOM 5815 C C . GLY B 1 88 ? 6.219 -26.462 50.855 1.00 80.89 88 GLY B C 1
ATOM 5816 O O . GLY B 1 88 ? 6.310 -25.858 51.928 1.00 81.79 88 GLY B O 1
ATOM 5817 N N . LYS B 1 89 ? 6.355 -25.886 49.662 1.00 81.65 89 LYS B N 1
ATOM 5818 C CA . LYS B 1 89 ? 6.583 -24.457 49.456 1.00 79.81 89 LYS B CA 1
ATOM 5819 C C . LYS B 1 89 ? 5.214 -23.813 49.254 1.00 75.98 89 LYS B C 1
ATOM 5820 O O . LYS B 1 89 ? 4.302 -24.471 48.762 1.00 78.06 89 LYS B O 1
ATOM 5826 N N . ASP B 1 90 ? 5.021 -22.560 49.645 1.00 75.16 90 ASP B N 1
ATOM 5827 C CA . ASP B 1 90 ? 3.733 -21.954 49.322 1.00 77.06 90 ASP B CA 1
ATOM 5828 C C . ASP B 1 90 ? 3.857 -20.595 48.619 1.00 78.31 90 ASP B C 1
ATOM 5829 O O . ASP B 1 90 ? 4.862 -19.890 48.752 1.00 71.61 90 ASP B O 1
ATOM 5834 N N . TYR B 1 91 ? 2.807 -20.252 47.874 1.00 75.02 91 TYR B N 1
ATOM 5835 C CA . TYR B 1 91 ? 2.897 -19.252 46.822 1.00 71.20 91 TYR B CA 1
ATOM 5836 C C . TYR B 1 91 ? 1.863 -18.148 46.948 1.00 69.32 91 TYR B C 1
ATOM 5837 O O . TYR B 1 91 ? 0.793 -18.352 47.523 1.00 66.92 91 TYR B O 1
ATOM 5846 N N . LEU B 1 92 ? 2.202 -16.980 46.399 1.00 68.45 92 LEU B N 1
ATOM 5847 C CA . LEU B 1 92 ? 1.285 -15.853 46.306 1.00 61.74 92 LEU B CA 1
ATOM 5848 C C . LEU B 1 92 ? 0.760 -15.712 44.878 1.00 63.50 92 LEU B C 1
ATOM 5849 O O . LEU B 1 92 ? 1.515 -15.410 43.953 1.00 63.95 92 LEU B O 1
ATOM 5854 N N . ILE B 1 93 ? -0.533 -15.938 44.698 1.00 61.21 93 ILE B N 1
ATOM 5855 C CA . ILE B 1 93 ? -1.130 -15.885 43.370 1.00 63.02 93 ILE B CA 1
ATOM 5856 C C . ILE B 1 93 ? -2.057 -14.684 43.216 1.00 62.67 93 ILE B C 1
ATOM 5857 O O . ILE B 1 93 ? -3.064 -14.567 43.921 1.00 63.35 93 ILE B O 1
ATOM 5862 N N . ASN B 1 94 ? -1.715 -13.804 42.280 1.00 61.78 94 ASN B N 1
ATOM 5863 C CA . ASN B 1 94 ? -2.523 -12.630 41.982 1.00 61.71 94 ASN B CA 1
ATOM 5864 C C . ASN B 1 94 ? -3.520 -12.872 40.830 1.00 61.77 94 ASN B C 1
ATOM 5865 O O . ASN B 1 94 ? -3.123 -12.992 39.666 1.00 61.20 94 ASN B O 1
ATOM 5870 N N . LEU B 1 95 ? -4.808 -12.942 41.144 1.00 57.63 95 LEU B N 1
ATOM 5871 C CA . LEU B 1 95 ? -5.819 -13.038 40.098 1.00 58.70 95 LEU B CA 1
ATOM 5872 C C . LEU B 1 95 ? -6.214 -11.633 39.659 1.00 59.64 95 LEU B C 1
ATOM 5873 O O . LEU B 1 95 ? -7.042 -10.977 40.291 1.00 61.41 95 LEU B O 1
ATOM 5878 N N . ILE B 1 96 ? -5.591 -11.175 38.577 1.00 60.85 96 ILE B N 1
ATOM 5879 C CA . ILE B 1 96 ? -5.834 -9.843 38.035 1.00 59.78 96 ILE B CA 1
ATOM 5880 C C . ILE B 1 96 ? -7.126 -9.812 37.254 1.00 58.54 96 ILE B C 1
ATOM 5881 O O . ILE B 1 96 ? -7.388 -10.693 36.441 1.00 56.44 96 ILE B O 1
ATOM 5886 N N . ASP B 1 97 ? -7.940 -8.799 37.521 1.00 62.54 97 ASP B N 1
ATOM 5887 C CA . ASP B 1 97 ? -9.174 -8.593 36.786 1.00 61.52 97 ASP B CA 1
ATOM 5888 C C . ASP B 1 97 ? -8.915 -8.531 35.296 1.00 61.71 97 ASP B C 1
ATOM 5889 O O . ASP B 1 97 ? -8.062 -7.780 34.819 1.00 66.06 97 ASP B O 1
ATOM 5894 N N . THR B 1 98 ? -9.647 -9.348 34.564 1.00 62.02 98 THR B N 1
ATOM 5895 C CA . THR B 1 98 ? -9.628 -9.277 33.125 1.00 64.27 98 THR B CA 1
ATOM 5896 C C . THR B 1 98 ? -11.071 -8.999 32.711 1.00 70.18 98 THR B C 1
ATOM 5897 O O . THR B 1 98 ? -12.003 -9.634 33.229 1.00 70.02 98 THR B O 1
ATOM 5901 N N . PRO B 1 99 ? -11.265 -8.023 31.809 1.00 67.54 99 PRO B N 1
ATOM 5902 C CA . PRO B 1 99 ? -12.591 -7.647 31.312 1.00 68.48 99 PRO B CA 1
ATOM 5903 C C . PRO B 1 99 ? -13.338 -8.844 30.767 1.00 71.28 99 PRO B C 1
ATOM 5904 O O . PRO B 1 99 ? -12.731 -9.753 30.192 1.00 71.92 99 PRO B O 1
ATOM 5908 N N . GLY B 1 100 ? -14.650 -8.843 30.950 1.00 77.78 100 GLY B N 1
ATOM 5909 C CA . GLY B 1 100 ? -15.464 -9.937 30.469 1.00 79.16 100 GLY B CA 1
ATOM 5910 C C . GLY B 1 100 ? -16.065 -9.661 29.106 1.00 78.99 100 GLY B C 1
ATOM 5911 O O . GLY B 1 100 ? -16.776 -8.671 28.922 1.00 76.95 100 GLY B O 1
ATOM 5912 N N . HIS B 1 101 ? -15.748 -10.534 28.150 1.00 79.87 101 HIS B N 1
ATOM 5913 C CA . HIS B 1 101 ? -16.509 -10.673 26.909 1.00 78.59 101 HIS B CA 1
ATOM 5914 C C . HIS B 1 101 ? -16.647 -9.363 26.138 1.00 75.64 101 HIS B C 1
ATOM 5915 O O . HIS B 1 101 ? -17.753 -8.890 25.868 1.00 78.68 101 HIS B O 1
ATOM 5922 N N . VAL B 1 102 ? -15.504 -8.787 25.790 1.00 72.54 102 VAL B N 1
ATOM 5923 C CA . VAL B 1 102 ? -15.448 -7.540 25.044 1.00 66.77 102 VAL B CA 1
ATOM 5924 C C . VAL B 1 102 ? -14.623 -7.710 23.759 1.00 63.24 102 VAL B C 1
ATOM 5925 O O . VAL B 1 102 ? -13.448 -8.067 23.805 1.00 64.26 102 VAL B O 1
ATOM 5929 N N . ASP B 1 103 ? -15.242 -7.462 22.610 1.00 62.28 103 ASP B N 1
ATOM 5930 C CA . ASP B 1 103 ? -14.530 -7.569 21.339 1.00 62.17 103 ASP B CA 1
ATOM 5931 C C . ASP B 1 103 ? -14.048 -6.197 20.802 1.00 54.17 103 ASP B C 1
ATOM 5932 O O . ASP B 1 103 ? -13.400 -6.134 19.766 1.00 52.24 103 ASP B O 1
ATOM 5937 N N . PHE B 1 104 ? -14.321 -5.120 21.539 1.00 57.60 104 PHE B N 1
ATOM 5938 C CA . PHE B 1 104 ? -14.047 -3.748 21.085 1.00 55.79 104 PHE B CA 1
ATOM 5939 C C . PHE B 1 104 ? -13.154 -2.989 22.073 1.00 58.35 104 PHE B C 1
ATOM 5940 O O . PHE B 1 104 ? -13.259 -3.180 23.275 1.00 61.90 104 PHE B O 1
ATOM 5948 N N . GLY B 1 105 ? -12.286 -2.117 21.564 1.00 52.27 105 GLY B N 1
ATOM 5949 C CA . GLY B 1 105 ? -11.341 -1.408 22.410 1.00 56.80 105 GLY B CA 1
ATOM 5950 C C . GLY B 1 105 ? -10.101 -2.212 22.796 1.00 55.94 105 GLY B C 1
ATOM 5951 O O . GLY B 1 105 ? -9.875 -3.323 22.301 1.00 52.97 105 GLY B O 1
ATOM 5952 N N . GLY B 1 106 ? -9.290 -1.641 23.685 1.00 57.37 106 GLY B N 1
ATOM 5953 C CA . GLY B 1 106 ? -8.045 -2.265 24.090 1.00 56.35 106 GLY B CA 1
ATOM 5954 C C . GLY B 1 106 ? -8.045 -2.698 25.543 1.00 62.88 106 GLY B C 1
ATOM 5955 O O . GLY B 1 106 ? -6.975 -2.967 26.102 1.00 62.29 106 GLY B O 1
ATOM 5956 N N . ASP B 1 107 ? -9.239 -2.771 26.145 1.00 59.75 107 ASP B N 1
ATOM 5957 C CA . ASP B 1 107 ? -9.398 -3.158 27.550 1.00 62.09 107 ASP B CA 1
ATOM 5958 C C . ASP B 1 107 ? -8.881 -4.559 27.829 1.00 64.01 107 ASP B C 1
ATOM 5959 O O . ASP B 1 107 ? -8.117 -4.777 28.773 1.00 65.19 107 ASP B O 1
ATOM 5964 N N . VAL B 1 108 ? -9.319 -5.514 27.016 1.00 61.50 108 VAL B N 1
ATOM 5965 C CA . VAL B 1 108 ? -8.912 -6.896 27.207 1.00 63.03 108 VAL B CA 1
ATOM 5966 C C . VAL B 1 108 ? -7.402 -7.053 26.963 1.00 58.19 108 VAL B C 1
ATOM 5967 O O . VAL B 1 108 ? -6.687 -7.674 27.774 1.00 48.11 108 VAL B O 1
ATOM 5971 N N . THR B 1 109 ? -6.913 -6.445 25.883 1.00 55.12 109 THR B N 1
ATOM 5972 C CA . THR B 1 109 ? -5.498 -6.537 25.542 1.00 60.10 109 THR B CA 1
ATOM 5973 C C . THR B 1 109 ? -4.609 -5.916 26.631 1.00 60.02 109 THR B C 1
ATOM 5974 O O . THR B 1 109 ? -3.554 -6.473 26.962 1.00 57.51 109 THR B O 1
ATOM 5978 N N . ARG B 1 110 ? -5.047 -4.806 27.218 1.00 56.99 110 ARG B N 1
ATOM 5979 C CA . ARG B 1 110 ? -4.303 -4.231 28.330 1.00 60.27 110 ARG B CA 1
ATOM 5980 C C . ARG B 1 110 ? -4.232 -5.239 29.480 1.00 57.56 110 ARG B C 1
ATOM 5981 O O . ARG B 1 110 ? -3.196 -5.385 30.124 1.00 56.97 110 ARG B O 1
ATOM 5989 N N . ALA B 1 111 ? -5.338 -5.938 29.730 1.00 57.59 111 ALA B N 1
ATOM 5990 C CA . ALA B 1 111 ? -5.387 -6.939 30.796 1.00 53.75 111 ALA B CA 1
ATOM 5991 C C . ALA B 1 111 ? -4.443 -8.106 30.512 1.00 53.48 111 ALA B C 1
ATOM 5992 O O . ALA B 1 111 ? -3.726 -8.589 31.402 1.00 54.88 111 ALA B O 1
ATOM 5994 N N . MET B 1 112 ? -4.456 -8.559 29.267 1.00 50.02 112 MET B N 1
ATOM 5995 C CA . MET B 1 112 ? -3.609 -9.661 28.856 1.00 50.18 112 MET B CA 1
ATOM 5996 C C . MET B 1 112 ? -2.135 -9.322 29.074 1.00 54.55 112 MET B C 1
ATOM 5997 O O . MET B 1 112 ? -1.352 -10.163 29.513 1.00 51.68 112 MET B O 1
ATOM 6002 N N . ARG B 1 113 ? -1.772 -8.070 28.821 1.00 53.93 113 ARG B N 1
ATOM 6003 C CA . ARG B 1 113 ? -0.389 -7.642 28.949 1.00 51.72 113 ARG B CA 1
ATOM 6004 C C . ARG B 1 113 ? 0.058 -7.553 30.412 1.00 51.04 113 ARG B C 1
ATOM 6005 O O . ARG B 1 113 ? 1.243 -7.452 30.698 1.00 51.47 113 ARG B O 1
ATOM 6013 N N . ALA B 1 114 ? -0.882 -7.608 31.345 1.00 47.11 114 ALA B N 1
ATOM 6014 C CA . ALA B 1 114 ? -0.508 -7.567 32.759 1.00 51.80 114 ALA B CA 1
ATOM 6015 C C . ALA B 1 114 ? -0.347 -8.954 33.415 1.00 52.04 114 ALA B C 1
ATOM 6016 O O . ALA B 1 114 ? 0.236 -9.054 34.489 1.00 50.52 114 ALA B O 1
ATOM 6018 N N . ILE B 1 115 ? -0.865 -10.004 32.779 1.00 48.47 115 ILE B N 1
ATOM 6019 C CA . ILE B 1 115 ? -0.869 -11.345 33.364 1.00 48.72 115 ILE B CA 1
ATOM 6020 C C . ILE B 1 115 ? 0.130 -12.275 32.658 1.00 52.20 115 ILE B C 1
ATOM 6021 O O . ILE B 1 115 ? 0.325 -12.184 31.444 1.00 51.08 115 ILE B O 1
ATOM 6026 N N . ASP B 1 116 ? 0.744 -13.190 33.403 1.00 49.23 116 ASP B N 1
ATOM 6027 C CA . ASP B 1 116 ? 1.712 -14.104 32.791 1.00 55.04 116 ASP B CA 1
ATOM 6028 C C . ASP B 1 116 ? 1.105 -15.457 32.437 1.00 52.41 116 ASP B C 1
ATOM 6029 O O . ASP B 1 116 ? 1.695 -16.226 31.667 1.00 50.86 116 ASP B O 1
ATOM 6034 N N . GLY B 1 117 ? -0.082 -15.732 32.976 1.00 49.79 117 GLY B N 1
ATOM 6035 C CA . GLY B 1 117 ? -0.775 -16.990 32.709 1.00 46.42 117 GLY B CA 1
ATOM 6036 C C . GLY B 1 117 ? -2.279 -16.809 32.765 1.00 45.69 117 GLY B C 1
ATOM 6037 O O . GLY B 1 117 ? -2.776 -15.924 33.438 1.00 48.29 117 GLY B O 1
ATOM 6038 N N . VAL B 1 118 ? -3.016 -17.628 32.040 1.00 47.58 118 VAL B N 1
ATOM 6039 C CA . VAL B 1 118 ? -4.463 -17.499 32.068 1.00 46.79 118 VAL B CA 1
ATOM 6040 C C . VAL B 1 118 ? -5.115 -18.869 32.205 1.00 44.30 118 VAL B C 1
ATOM 6041 O O . VAL B 1 118 ? -4.709 -19.816 31.543 1.00 47.52 118 VAL B O 1
ATOM 6045 N N . ILE B 1 119 ? -6.118 -18.967 33.073 1.00 42.45 119 ILE B N 1
ATOM 6046 C CA . ILE B 1 119 ? -6.974 -20.153 33.116 1.00 43.79 119 ILE B CA 1
ATOM 6047 C C . ILE B 1 119 ? -8.090 -20.031 32.093 1.00 42.72 119 ILE B C 1
ATOM 6048 O O . ILE B 1 119 ? -8.984 -19.187 32.235 1.00 45.84 119 ILE B O 1
ATOM 6053 N N . ILE B 1 120 ? -8.056 -20.871 31.068 1.00 40.49 120 ILE B N 1
ATOM 6054 C CA . ILE B 1 120 ? -9.128 -20.872 30.079 1.00 45.23 120 ILE B CA 1
ATOM 6055 C C . ILE B 1 120 ? -10.228 -21.769 30.582 1.00 43.14 120 ILE B C 1
ATOM 6056 O O . ILE B 1 120 ? -9.976 -22.910 30.927 1.00 45.95 120 ILE B O 1
ATOM 6061 N N . VAL B 1 121 ? -11.450 -21.267 30.632 1.00 43.40 121 VAL B N 1
ATOM 6062 C CA . VAL B 1 121 ? -12.538 -22.082 31.142 1.00 41.27 121 VAL B CA 1
ATOM 6063 C C . VAL B 1 121 ? -13.471 -22.463 30.038 1.00 46.41 121 VAL B C 1
ATOM 6064 O O . VAL B 1 121 ? -13.946 -21.602 29.314 1.00 52.58 121 VAL B O 1
ATOM 6068 N N . VAL B 1 122 ? -13.749 -23.753 29.907 1.00 44.97 122 VAL B N 1
ATOM 6069 C CA . VAL B 1 122 ? -14.724 -24.181 28.922 1.00 48.71 122 VAL B CA 1
ATOM 6070 C C . VAL B 1 122 ? -15.863 -24.988 29.542 1.00 45.88 122 VAL B C 1
ATOM 6071 O O . VAL B 1 122 ? -15.647 -25.830 30.381 1.00 43.05 122 VAL B O 1
ATOM 6075 N N . ASP B 1 123 ? -17.077 -24.705 29.098 1.00 51.40 123 ASP B N 1
ATOM 6076 C CA . ASP B 1 123 ? -18.275 -25.415 29.503 1.00 52.47 123 ASP B CA 1
ATOM 6077 C C . ASP B 1 123 ? -18.279 -26.795 28.867 1.00 53.39 123 ASP B C 1
ATOM 6078 O O . ASP B 1 123 ? -18.314 -26.887 27.649 1.00 50.77 123 ASP B O 1
ATOM 6083 N N . ALA B 1 124 ? -18.266 -27.854 29.683 1.00 49.94 124 ALA B N 1
ATOM 6084 C CA . ALA B 1 124 ? -18.219 -29.238 29.180 1.00 52.15 124 ALA B CA 1
ATOM 6085 C C . ALA B 1 124 ? -19.394 -29.579 28.268 1.00 53.77 124 ALA B C 1
ATOM 6086 O O . ALA B 1 124 ? -19.274 -30.420 27.367 1.00 54.53 124 ALA B O 1
ATOM 6088 N N . VAL B 1 125 ? -20.531 -28.938 28.490 1.00 50.38 125 VAL B N 1
ATOM 6089 C CA . VAL B 1 125 ? -21.701 -29.258 27.678 1.00 54.59 125 VAL B CA 1
ATOM 6090 C C . VAL B 1 125 ? -21.615 -28.517 26.358 1.00 52.84 125 VAL B C 1
ATOM 6091 O O . VAL B 1 125 ? -21.828 -29.095 25.306 1.00 55.89 125 VAL B O 1
ATOM 6095 N N . GLU B 1 126 ? -21.262 -27.241 26.424 1.00 54.60 126 GLU B N 1
ATOM 6096 C CA . GLU B 1 126 ? -21.246 -26.385 25.241 1.00 57.80 126 GLU B CA 1
ATOM 6097 C C . GLU B 1 126 ? -20.010 -26.578 24.341 1.00 55.32 126 GLU B C 1
ATOM 6098 O O . GLU B 1 126 ? -20.096 -26.402 23.130 1.00 54.92 126 GLU B O 1
ATOM 6104 N N . GLY B 1 127 ? -18.874 -26.953 24.929 1.00 51.87 127 GLY B N 1
ATOM 6105 C CA . GLY B 1 127 ? -17.628 -27.074 24.183 1.00 51.58 127 GLY B CA 1
ATOM 6106 C C . GLY B 1 127 ? -16.961 -25.728 23.946 1.00 53.91 127 GLY B C 1
ATOM 6107 O O . GLY B 1 127 ? -17.428 -24.694 24.427 1.00 49.00 127 GLY B O 1
ATOM 6108 N N . VAL B 1 128 ? -15.862 -25.732 23.203 1.00 52.30 128 VAL B N 1
ATOM 6109 C CA . VAL B 1 128 ? -15.170 -24.483 22.892 1.00 55.46 128 VAL B CA 1
ATOM 6110 C C . VAL B 1 128 ? -16.053 -23.584 22.025 1.00 58.60 128 VAL B C 1
ATOM 6111 O O . VAL B 1 128 ? -16.637 -24.037 21.042 1.00 58.01 128 VAL B O 1
ATOM 6115 N N . MET B 1 129 ? -16.158 -22.315 22.402 1.00 51.19 129 MET B N 1
ATOM 6116 C CA . MET B 1 129 ? -17.035 -21.383 21.703 1.00 57.32 129 MET B CA 1
ATOM 6117 C C . MET B 1 129 ? -16.216 -20.364 20.931 1.00 55.67 129 MET B C 1
ATOM 6118 O O . MET B 1 129 ? -15.026 -20.192 21.209 1.00 56.57 129 MET B O 1
ATOM 6123 N N . PRO B 1 130 ? -16.839 -19.696 19.946 1.00 56.97 130 PRO B N 1
ATOM 6124 C CA . PRO B 1 130 ? -16.115 -18.644 19.214 1.00 59.07 130 PRO B CA 1
ATOM 6125 C C . PRO B 1 130 ? -15.429 -17.628 20.134 1.00 50.17 130 PRO B C 1
ATOM 6126 O O . PRO B 1 130 ? -14.259 -17.310 19.921 1.00 50.48 130 PRO B O 1
ATOM 6130 N N . GLN B 1 131 ? -16.099 -17.174 21.181 1.00 47.45 131 GLN B N 1
ATOM 6131 C CA . GLN B 1 131 ? -15.442 -16.182 22.030 1.00 59.28 131 GLN B CA 1
ATOM 6132 C C . GLN B 1 131 ? -14.392 -16.781 22.963 1.00 54.71 131 GLN B C 1
ATOM 6133 O O . GLN B 1 131 ? -13.530 -16.064 23.461 1.00 61.54 131 GLN B O 1
ATOM 6139 N N . THR B 1 132 ? -14.431 -18.090 23.166 1.00 55.26 132 THR B N 1
ATOM 6140 C CA . THR B 1 132 ? -13.297 -18.762 23.782 1.00 56.37 132 THR B CA 1
ATOM 6141 C C . THR B 1 132 ? -12.066 -18.594 22.889 1.00 53.34 132 THR B C 1
ATOM 6142 O O . THR B 1 132 ? -11.015 -18.143 23.345 1.00 50.63 132 THR B O 1
ATOM 6146 N N . GLU B 1 133 ? -12.238 -18.953 21.612 1.00 48.28 133 GLU B N 1
ATOM 6147 C CA . GLU B 1 133 ? -11.199 -18.865 20.582 1.00 52.26 133 GLU B CA 1
ATOM 6148 C C . GLU B 1 133 ? -10.559 -17.489 20.556 1.00 51.13 133 GLU B C 1
ATOM 6149 O O . GLU B 1 133 ? -9.337 -17.329 20.596 1.00 50.62 133 GLU B O 1
ATOM 6155 N N . THR B 1 134 ? -11.426 -16.493 20.517 1.00 54.23 134 THR B N 1
ATOM 6156 C CA . THR B 1 134 ? -11.039 -15.101 20.535 1.00 52.92 134 THR B CA 1
ATOM 6157 C C . THR B 1 134 ? -10.118 -14.696 21.708 1.00 53.23 134 THR B C 1
ATOM 6158 O O . THR B 1 134 ? -9.072 -14.084 21.492 1.00 53.61 134 THR B O 1
ATOM 6162 N N . VAL B 1 135 ? -10.489 -15.030 22.944 1.00 53.25 135 VAL B N 1
ATOM 6163 C CA . VAL B 1 135 ? -9.658 -14.634 24.087 1.00 51.55 135 VAL B CA 1
ATOM 6164 C C . VAL B 1 135 ? -8.405 -15.503 24.221 1.00 49.29 135 VAL B C 1
ATOM 6165 O O . VAL B 1 135 ? -7.380 -15.054 24.752 1.00 47.77 135 VAL B O 1
ATOM 6169 N N . VAL B 1 136 ? -8.470 -16.740 23.738 1.00 47.46 136 VAL B N 1
ATOM 6170 C CA . VAL B 1 136 ? -7.265 -17.561 23.709 1.00 47.12 136 VAL B CA 1
ATOM 6171 C C . VAL B 1 136 ? -6.226 -16.928 22.754 1.00 48.68 136 VAL B C 1
ATOM 6172 O O . VAL B 1 136 ? -5.054 -16.731 23.119 1.00 49.43 136 VAL B O 1
ATOM 6176 N N . ARG B 1 137 ? -6.678 -16.570 21.552 1.00 51.78 137 ARG B N 1
ATOM 6177 C CA . ARG B 1 137 ? -5.896 -15.752 20.599 1.00 51.16 137 ARG B CA 1
ATOM 6178 C C . ARG B 1 137 ? -5.298 -14.503 21.246 1.00 50.96 137 ARG B C 1
ATOM 6179 O O . ARG B 1 137 ? -4.101 -14.212 21.148 1.00 52.28 137 ARG B O 1
ATOM 6187 N N . GLN B 1 138 ? -6.163 -13.764 21.920 1.00 54.25 138 GLN B N 1
ATOM 6188 C CA . GLN B 1 138 ? -5.765 -12.530 22.591 1.00 56.46 138 GLN B CA 1
ATOM 6189 C C . GLN B 1 138 ? -4.693 -12.738 23.674 1.00 53.30 138 GLN B C 1
ATOM 6190 O O . GLN B 1 138 ? -3.769 -11.936 23.801 1.00 54.52 138 GLN B O 1
ATOM 6196 N N . ALA B 1 139 ? -4.827 -13.806 24.458 1.00 54.12 139 ALA B N 1
ATOM 6197 C CA . ALA B 1 139 ? -3.839 -14.150 25.484 1.00 46.35 139 ALA B CA 1
ATOM 6198 C C . ALA B 1 139 ? -2.509 -14.597 24.873 1.00 48.64 139 ALA B C 1
ATOM 6199 O O . ALA B 1 139 ? -1.432 -14.183 25.326 1.00 47.64 139 ALA B O 1
ATOM 6201 N N . LEU B 1 140 ? -2.587 -15.460 23.859 1.00 47.44 140 LEU B N 1
ATOM 6202 C CA . LEU B 1 140 ? -1.377 -16.041 23.279 1.00 50.76 140 LEU B CA 1
ATOM 6203 C C . LEU B 1 140 ? -0.523 -14.958 22.588 1.00 52.34 140 LEU B C 1
ATOM 6204 O O . LEU B 1 140 ? 0.705 -14.946 22.702 1.00 47.60 140 LEU B O 1
ATOM 6209 N N . ARG B 1 141 ? -1.192 -14.033 21.909 1.00 49.89 141 ARG B N 1
ATOM 6210 C CA . ARG B 1 141 ? -0.535 -12.885 21.298 1.00 50.94 141 ARG B CA 1
ATOM 6211 C C . ARG B 1 141 ? 0.390 -12.129 22.267 1.00 58.74 141 ARG B C 1
ATOM 6212 O O . ARG B 1 141 ? 1.437 -11.606 21.862 1.00 61.23 141 ARG B O 1
ATOM 6220 N N . GLU B 1 142 ? 0.015 -12.072 23.542 1.00 55.30 142 GLU B N 1
ATOM 6221 C CA . GLU B 1 142 ? 0.792 -11.303 24.513 1.00 49.73 142 GLU B CA 1
ATOM 6222 C C . GLU B 1 142 ? 1.665 -12.231 25.356 1.00 51.73 142 GLU B C 1
ATOM 6223 O O . GLU B 1 142 ? 2.035 -11.894 26.488 1.00 51.39 142 GLU B O 1
ATOM 6229 N N . TYR B 1 143 ? 1.986 -13.395 24.795 1.00 48.88 143 TYR B N 1
ATOM 6230 C CA . TYR B 1 143 ? 2.893 -14.340 25.427 1.00 49.50 143 TYR B CA 1
ATOM 6231 C C . TYR B 1 143 ? 2.393 -14.692 26.829 1.00 49.21 143 TYR B C 1
ATOM 6232 O O . TYR B 1 143 ? 3.137 -14.645 27.824 1.00 50.31 143 TYR B O 1
ATOM 6241 N N . VAL B 1 144 ? 1.107 -15.016 26.884 1.00 45.72 144 VAL B N 1
ATOM 6242 C CA . VAL B 1 144 ? 0.465 -15.481 28.101 1.00 49.57 144 VAL B CA 1
ATOM 6243 C C . VAL B 1 144 ? 0.220 -16.988 28.007 1.00 45.76 144 VAL B C 1
ATOM 6244 O O . VAL B 1 144 ? -0.452 -17.463 27.090 1.00 48.01 144 VAL B O 1
ATOM 6248 N N . LYS B 1 145 ? 0.772 -17.741 28.948 1.00 48.93 145 LYS B N 1
ATOM 6249 C CA . LYS B 1 145 ? 0.670 -19.196 28.891 1.00 49.17 145 LYS B CA 1
ATOM 6250 C C . LYS B 1 145 ? -0.688 -19.701 29.393 1.00 47.30 145 LYS B C 1
ATOM 6251 O O . LYS B 1 145 ? -1.142 -19.308 30.468 1.00 45.44 145 LYS B O 1
ATOM 6257 N N . PRO B 1 146 ? -1.344 -20.570 28.605 1.00 41.85 146 PRO B N 1
ATOM 6258 C CA . PRO B 1 146 ? -2.681 -21.049 28.950 1.00 43.96 146 PRO B CA 1
ATOM 6259 C C . PRO B 1 146 ? -2.692 -22.338 29.781 1.00 48.61 146 PRO B C 1
ATOM 6260 O O . PRO B 1 146 ? -1.771 -23.164 29.746 1.00 43.03 146 PRO B O 1
ATOM 6264 N N . VAL B 1 147 ? -3.782 -22.516 30.510 1.00 45.13 147 VAL B N 1
ATOM 6265 C CA . VAL B 1 147 ? -3.998 -23.752 31.213 1.00 45.49 147 VAL B CA 1
ATOM 6266 C C . VAL B 1 147 ? -5.515 -23.975 31.142 1.00 48.16 147 VAL B C 1
ATOM 6267 O O . VAL B 1 147 ? -6.266 -23.017 30.924 1.00 45.46 147 VAL B O 1
ATOM 6271 N N . LEU B 1 148 ? -5.975 -25.221 31.219 1.00 45.44 148 LEU B N 1
ATOM 6272 C CA . LEU B 1 148 ? -7.381 -25.481 30.919 1.00 42.37 148 LEU B CA 1
ATOM 6273 C C . LEU B 1 148 ? -8.173 -26.033 32.100 1.00 48.89 148 LEU B C 1
ATOM 6274 O O . LEU B 1 148 ? -7.771 -27.015 32.733 1.00 45.44 148 LEU B O 1
ATOM 6279 N N . PHE B 1 149 ? -9.309 -25.405 32.381 1.00 44.26 149 PHE B N 1
ATOM 6280 C CA . PHE B 1 149 ? -10.259 -25.957 33.337 1.00 43.68 149 PHE B CA 1
ATOM 6281 C C . PHE B 1 149 ? -11.589 -26.230 32.672 1.00 44.10 149 PHE B C 1
ATOM 6282 O O . PHE B 1 149 ? -12.269 -25.312 32.214 1.00 45.73 149 PHE B O 1
ATOM 6290 N N . ILE B 1 150 ? -11.967 -27.497 32.615 1.00 45.00 150 ILE B N 1
ATOM 6291 C CA . ILE B 1 150 ? -13.235 -27.863 32.025 1.00 41.11 150 ILE B CA 1
ATOM 6292 C C . ILE B 1 150 ? -14.296 -27.873 33.114 1.00 48.13 150 ILE B C 1
ATOM 6293 O O . ILE B 1 150 ? -14.201 -28.639 34.077 1.00 47.96 150 ILE B O 1
ATOM 6298 N N . ASN B 1 151 ? -15.308 -27.031 32.936 1.00 43.86 151 ASN B N 1
ATOM 6299 C CA . ASN B 1 151 ? -16.304 -26.732 33.958 1.00 48.93 151 ASN B CA 1
ATOM 6300 C C . ASN B 1 151 ? -17.658 -27.404 33.688 1.00 50.37 151 ASN B C 1
ATOM 6301 O O . ASN B 1 151 ? -17.920 -27.901 32.589 1.00 50.14 151 ASN B O 1
ATOM 6306 N N . LYS B 1 152 ? -18.495 -27.427 34.719 1.00 49.69 152 LYS B N 1
ATOM 6307 C CA . LYS B 1 152 ? -19.836 -28.008 34.681 1.00 50.88 152 LYS B CA 1
ATOM 6308 C C . LYS B 1 152 ? -19.907 -29.519 34.379 1.00 48.18 152 LYS B C 1
ATOM 6309 O O . LYS B 1 152 ? -20.875 -29.991 33.791 1.00 49.66 152 LYS B O 1
ATOM 6315 N N . VAL B 1 153 ? -18.916 -30.277 34.833 1.00 45.04 153 VAL B N 1
ATOM 6316 C CA . VAL B 1 153 ? -18.977 -31.733 34.735 1.00 48.76 153 VAL B CA 1
ATOM 6317 C C . VAL B 1 153 ? -20.193 -32.294 35.497 1.00 53.17 153 VAL B C 1
ATOM 6318 O O . VAL B 1 153 ? -20.728 -33.351 35.149 1.00 52.00 153 VAL B O 1
ATOM 6322 N N . ASP B 1 154 ? -20.648 -31.564 36.512 1.00 51.47 154 ASP B N 1
ATOM 6323 C CA . ASP B 1 154 ? -21.841 -31.959 37.260 1.00 54.66 154 ASP B CA 1
ATOM 6324 C C . ASP B 1 154 ? -23.003 -32.202 36.305 1.00 54.55 154 ASP B C 1
ATOM 6325 O O . ASP B 1 154 ? -23.778 -33.143 36.472 1.00 53.55 154 ASP B O 1
ATOM 6330 N N . ARG B 1 155 ? -23.103 -31.351 35.292 1.00 53.12 155 ARG B N 1
ATOM 6331 C CA . ARG B 1 155 ? -24.141 -31.485 34.295 1.00 53.60 155 ARG B CA 1
ATOM 6332 C C . ARG B 1 155 ? -23.943 -32.766 33.478 1.00 56.75 155 ARG B C 1
ATOM 6333 O O . ARG B 1 155 ? -24.915 -33.439 33.133 1.00 57.88 155 ARG B O 1
ATOM 6341 N N . LEU B 1 156 ? -22.696 -33.117 33.179 1.00 54.28 156 LEU B N 1
ATOM 6342 C CA . LEU B 1 156 ? -22.441 -34.363 32.459 1.00 57.03 156 LEU B CA 1
ATOM 6343 C C . LEU B 1 156 ? -22.929 -35.541 33.290 1.00 57.63 156 LEU B C 1
ATOM 6344 O O . LEU B 1 156 ? -23.603 -36.446 32.776 1.00 58.38 156 LEU B O 1
ATOM 6349 N N . ILE B 1 157 ? -22.573 -35.525 34.573 1.00 53.86 157 ILE B N 1
ATOM 6350 C CA . ILE B 1 157 ? -22.909 -36.620 35.481 1.00 57.91 157 ILE B CA 1
ATOM 6351 C C . ILE B 1 157 ? -24.409 -36.747 35.738 1.00 50.55 157 ILE B C 1
ATOM 6352 O O . ILE B 1 157 ? -24.956 -37.839 35.658 1.00 57.46 157 ILE B O 1
ATOM 6357 N N . ARG B 1 158 ? -25.078 -35.632 36.016 1.00 55.01 158 ARG B N 1
ATOM 6358 C CA . ARG B 1 158 ? -26.467 -35.695 36.501 1.00 58.74 158 ARG B CA 1
ATOM 6359 C C . ARG B 1 158 ? -27.533 -35.586 35.409 1.00 60.95 158 ARG B C 1
ATOM 6360 O O . ARG B 1 158 ? -28.513 -36.337 35.430 1.00 65.66 158 ARG B O 1
ATOM 6368 N N . GLU B 1 159 ? -27.361 -34.647 34.478 1.00 58.68 159 GLU B N 1
ATOM 6369 C CA . GLU B 1 159 ? -28.348 -34.420 33.418 1.00 62.02 159 GLU B CA 1
ATOM 6370 C C . GLU B 1 159 ? -28.211 -35.427 32.278 1.00 66.83 159 GLU B C 1
ATOM 6371 O O . GLU B 1 159 ? -29.194 -36.055 31.873 1.00 68.39 159 GLU B O 1
ATOM 6377 N N . LEU B 1 160 ? -26.994 -35.582 31.765 1.00 64.41 160 LEU B N 1
ATOM 6378 C CA . LEU B 1 160 ? -26.761 -36.454 30.617 1.00 64.12 160 LEU B CA 1
ATOM 6379 C C . LEU B 1 160 ? -26.423 -37.885 31.017 1.00 65.72 160 LEU B C 1
ATOM 6380 O O . LEU B 1 160 ? -26.453 -38.783 30.184 1.00 71.04 160 LEU B O 1
ATOM 6385 N N . LYS B 1 161 ? -26.080 -38.082 32.284 1.00 65.16 161 LYS B N 1
ATOM 6386 C CA . LYS B 1 161 ? -25.816 -39.406 32.848 1.00 67.51 161 LYS B CA 1
ATOM 6387 C C . LYS B 1 161 ? -24.751 -40.209 32.100 1.00 68.06 161 LYS B C 1
ATOM 6388 O O . LYS B 1 161 ? -24.975 -41.365 31.742 1.00 73.30 161 LYS B O 1
ATOM 6394 N N . LEU B 1 162 ? -23.581 -39.606 31.913 1.00 65.60 162 LEU B N 1
ATOM 6395 C CA . LEU B 1 162 ? -22.511 -40.205 31.114 1.00 65.52 162 LEU B CA 1
ATOM 6396 C C . LEU B 1 162 ? -21.619 -41.160 31.903 1.00 66.21 162 LEU B C 1
ATOM 6397 O O . LEU B 1 162 ? -21.383 -40.944 33.092 1.00 60.14 162 LEU B O 1
ATOM 6402 N N . THR B 1 163 ? -21.103 -42.198 31.236 1.00 66.75 163 THR B N 1
ATOM 6403 C CA . THR B 1 163 ? -20.053 -43.025 31.833 1.00 63.92 163 THR B CA 1
ATOM 6404 C C . THR B 1 163 ? -18.826 -42.160 32.072 1.00 63.65 163 THR B C 1
ATOM 6405 O O . THR B 1 163 ? -18.685 -41.103 31.446 1.00 63.03 163 THR B O 1
ATOM 6409 N N . PRO B 1 164 ? -17.958 -42.575 33.012 1.00 60.23 164 PRO B N 1
ATOM 6410 C CA . PRO B 1 164 ? -16.682 -41.882 33.195 1.00 60.44 164 PRO B CA 1
ATOM 6411 C C . PRO B 1 164 ? -15.918 -41.827 31.875 1.00 66.75 164 PRO B C 1
ATOM 6412 O O . PRO B 1 164 ? -15.302 -40.807 31.550 1.00 64.95 164 PRO B O 1
ATOM 6416 N N . GLN B 1 165 ? -15.998 -42.921 31.116 1.00 68.01 165 GLN B N 1
ATOM 6417 C CA . GLN B 1 165 ? -15.336 -43.041 29.817 1.00 71.03 165 GLN B CA 1
ATOM 6418 C C . GLN B 1 165 ? -15.878 -42.037 28.799 1.00 65.77 165 GLN B C 1
ATOM 6419 O O . GLN B 1 165 ? -15.104 -41.360 28.134 1.00 65.55 165 GLN B O 1
ATOM 6425 N N . GLN B 1 166 ? -17.201 -41.959 28.670 1.00 60.94 166 GLN B N 1
ATOM 6426 C CA . GLN B 1 166 ? -17.829 -40.957 27.821 1.00 64.97 166 GLN B CA 1
ATOM 6427 C C . GLN B 1 166 ? -17.333 -39.555 28.168 1.00 65.57 166 GLN B C 1
ATOM 6428 O O . GLN B 1 166 ? -17.025 -38.755 27.282 1.00 65.91 166 GLN B O 1
ATOM 6434 N N . MET B 1 167 ? -17.269 -39.270 29.465 1.00 62.88 167 MET B N 1
ATOM 6435 C CA . MET B 1 167 ? -16.868 -37.958 29.947 1.00 61.73 167 MET B CA 1
ATOM 6436 C C . MET B 1 167 ? -15.420 -37.688 29.585 1.00 62.41 167 MET B C 1
ATOM 6437 O O . MET B 1 167 ? -15.113 -36.604 29.074 1.00 59.07 167 MET B O 1
ATOM 6442 N N . MET B 1 168 ? -14.536 -38.669 29.808 1.00 58.78 168 MET B N 1
ATOM 6443 C CA . MET B 1 168 ? -13.130 -38.467 29.471 1.00 63.59 168 MET B CA 1
ATOM 6444 C C . MET B 1 168 ? -12.959 -38.301 27.954 1.00 61.75 168 MET B C 1
ATOM 6445 O O . MET B 1 168 ? -11.990 -37.700 27.503 1.00 59.75 168 MET B O 1
ATOM 6450 N N . GLU B 1 169 ? -13.919 -38.801 27.182 1.00 59.68 169 GLU B N 1
ATOM 6451 C CA . GLU B 1 169 ? -13.926 -38.589 25.742 1.00 62.61 169 GLU B CA 1
ATOM 6452 C C . GLU B 1 169 ? -14.341 -37.163 25.414 1.00 56.66 169 GLU B C 1
ATOM 6453 O O . GLU B 1 169 ? -13.747 -36.531 24.548 1.00 58.10 169 GLU B O 1
ATOM 6459 N N . ARG B 1 170 ? -15.363 -36.652 26.088 1.00 58.12 170 ARG B N 1
ATOM 6460 C CA . ARG B 1 170 ? -15.781 -35.285 25.821 1.00 57.08 170 ARG B CA 1
ATOM 6461 C C . ARG B 1 170 ? -14.670 -34.326 26.243 1.00 55.94 170 ARG B C 1
ATOM 6462 O O . ARG B 1 170 ? -14.466 -33.286 25.610 1.00 56.08 170 ARG B O 1
ATOM 6470 N N . PHE B 1 171 ? -13.927 -34.700 27.279 1.00 52.33 171 PHE B N 1
ATOM 6471 C CA . PHE B 1 171 ? -12.779 -33.912 27.694 1.00 53.40 171 PHE B CA 1
ATOM 6472 C C . PHE B 1 171 ? -11.710 -33.900 26.597 1.00 56.80 171 PHE B C 1
ATOM 6473 O O . PHE B 1 171 ? -11.080 -32.864 26.331 1.00 50.46 171 PHE B O 1
ATOM 6481 N N . SER B 1 172 ? -11.479 -35.063 25.988 1.00 54.95 172 SER B N 1
ATOM 6482 C CA . SER B 1 172 ? -10.442 -35.181 24.967 1.00 53.30 172 SER B CA 1
ATOM 6483 C C . SER B 1 172 ? -10.752 -34.308 23.745 1.00 51.50 172 SER B C 1
ATOM 6484 O O . SER B 1 172 ? -9.861 -33.658 23.209 1.00 52.45 172 SER B O 1
ATOM 6487 N N . LYS B 1 173 ? -12.010 -34.293 23.319 1.00 44.14 173 LYS B N 1
ATOM 6488 C CA . LYS B 1 173 ? -12.420 -33.438 22.221 1.00 52.86 173 LYS B CA 1
ATOM 6489 C C . LYS B 1 173 ? -12.192 -31.947 22.533 1.00 56.76 173 LYS B C 1
ATOM 6490 O O . LYS B 1 173 ? -11.724 -31.189 21.676 1.00 54.75 173 LYS B O 1
ATOM 6496 N N . ILE B 1 174 ? -12.532 -31.537 23.755 1.00 51.48 174 ILE B N 1
ATOM 6497 C CA . ILE B 1 174 ? -12.376 -30.152 24.180 1.00 50.38 174 ILE B CA 1
ATOM 6498 C C . ILE B 1 174 ? -10.915 -29.787 24.202 1.00 48.10 174 ILE B C 1
ATOM 6499 O O . ILE B 1 174 ? -10.532 -28.693 23.785 1.00 52.77 174 ILE B O 1
ATOM 6504 N N . ILE B 1 175 ? -10.103 -30.716 24.685 1.00 47.94 175 ILE B N 1
ATOM 6505 C CA . ILE B 1 175 ? -8.666 -30.513 24.788 1.00 48.83 175 ILE B CA 1
ATOM 6506 C C . ILE B 1 175 ? -8.041 -30.379 23.394 1.00 50.14 175 ILE B C 1
ATOM 6507 O O . ILE B 1 175 ? -7.160 -29.553 23.175 1.00 48.62 175 ILE B O 1
ATOM 6512 N N . MET B 1 176 ? -8.516 -31.184 22.456 1.00 47.95 176 MET B N 1
ATOM 6513 C CA . MET B 1 176 ? -8.063 -31.081 21.079 1.00 56.46 176 MET B CA 1
ATOM 6514 C C . MET B 1 176 ? -8.358 -29.689 20.492 1.00 52.52 176 MET B C 1
ATOM 6515 O O . MET B 1 176 ? -7.462 -29.040 19.964 1.00 53.52 176 MET B O 1
ATOM 6520 N N . ASP B 1 177 ? -9.604 -29.231 20.599 1.00 54.12 177 ASP B N 1
ATOM 6521 C CA . ASP B 1 177 ? -9.979 -27.917 20.076 1.00 52.20 177 ASP B CA 1
ATOM 6522 C C . ASP B 1 177 ? -9.157 -26.798 20.691 1.00 53.16 177 ASP B C 1
ATOM 6523 O O . ASP B 1 177 ? -8.702 -25.902 19.983 1.00 55.15 177 ASP B O 1
ATOM 6528 N N . VAL B 1 178 ? -8.951 -26.852 22.002 1.00 53.01 178 VAL B N 1
ATOM 6529 C CA . VAL B 1 178 ? -8.118 -25.856 22.650 1.00 47.28 178 VAL B CA 1
ATOM 6530 C C . VAL B 1 178 ? -6.687 -25.961 22.114 1.00 47.36 178 VAL B C 1
ATOM 6531 O O . VAL B 1 178 ? -6.022 -24.951 21.891 1.00 47.67 178 VAL B O 1
ATOM 6535 N N . ASN B 1 179 ? -6.214 -27.182 21.893 1.00 46.55 179 ASN B N 1
ATOM 6536 C CA . ASN B 1 179 ? -4.842 -27.372 21.425 1.00 50.12 179 ASN B CA 1
ATOM 6537 C C . ASN B 1 179 ? -4.661 -26.974 19.948 1.00 48.30 179 ASN B C 1
ATOM 6538 O O . ASN B 1 179 ? -3.612 -26.449 19.562 1.00 48.03 179 ASN B O 1
ATOM 6543 N N . ARG B 1 180 ? -5.681 -27.215 19.134 1.00 44.68 180 ARG B N 1
ATOM 6544 C CA . ARG B 1 180 ? -5.701 -26.679 17.779 1.00 54.98 180 ARG B CA 1
ATOM 6545 C C . ARG B 1 180 ? -5.465 -25.152 17.803 1.00 53.40 180 ARG B C 1
ATOM 6546 O O . ARG B 1 180 ? -4.636 -24.627 17.045 1.00 48.64 180 ARG B O 1
ATOM 6554 N N . LEU B 1 181 ? -6.160 -24.462 18.705 1.00 47.56 181 LEU B N 1
ATOM 6555 C CA . LEU B 1 181 ? -6.068 -23.004 18.808 1.00 47.79 181 LEU B CA 1
ATOM 6556 C C . LEU B 1 181 ? -4.663 -22.566 19.169 1.00 48.95 181 LEU B C 1
ATOM 6557 O O . LEU B 1 181 ? -4.135 -21.584 18.631 1.00 47.64 181 LEU B O 1
ATOM 6562 N N . ILE B 1 182 ? -4.066 -23.286 20.107 1.00 48.52 182 ILE B N 1
ATOM 6563 C CA . ILE B 1 182 ? -2.734 -22.957 20.578 1.00 51.16 182 ILE B CA 1
ATOM 6564 C C . ILE B 1 182 ? -1.738 -23.202 19.442 1.00 51.31 182 ILE B C 1
ATOM 6565 O O . ILE B 1 182 ? -0.847 -22.385 19.191 1.00 51.59 182 ILE B O 1
ATOM 6570 N N . GLN B 1 183 ? -1.913 -24.322 18.747 1.00 52.14 183 GLN B N 1
ATOM 6571 C CA . GLN B 1 183 ? -1.128 -24.627 17.554 1.00 60.66 183 GLN B CA 1
ATOM 6572 C C . GLN B 1 183 ? -1.236 -23.495 16.519 1.00 55.49 183 GLN B C 1
ATOM 6573 O O . GLN B 1 183 ? -0.250 -23.088 15.910 1.00 52.60 183 GLN B O 1
ATOM 6579 N N . ARG B 1 184 ? -2.444 -22.978 16.344 1.00 52.48 184 ARG B N 1
ATOM 6580 C CA . ARG B 1 184 ? -2.695 -21.989 15.319 1.00 51.49 184 ARG B CA 1
ATOM 6581 C C . ARG B 1 184 ? -2.184 -20.584 15.712 1.00 52.60 184 ARG B C 1
ATOM 6582 O O . ARG B 1 184 ? -1.641 -19.867 14.880 1.00 52.86 184 ARG B O 1
ATOM 6590 N N . TYR B 1 185 ? -2.299 -20.193 16.975 1.00 45.45 185 TYR B N 1
ATOM 6591 C CA . TYR B 1 185 ? -2.066 -18.788 17.290 1.00 46.23 185 TYR B CA 1
ATOM 6592 C C . TYR B 1 185 ? -0.945 -18.474 18.258 1.00 46.83 185 TYR B C 1
ATOM 6593 O O . TYR B 1 185 ? -0.529 -17.318 18.354 1.00 49.94 185 TYR B O 1
ATOM 6602 N N . ALA B 1 186 ? -0.455 -19.467 18.989 1.00 49.68 186 ALA B N 1
ATOM 6603 C CA . ALA B 1 186 ? 0.683 -19.214 19.873 1.00 44.38 186 ALA B CA 1
ATOM 6604 C C . ALA B 1 186 ? 1.866 -18.737 19.057 1.00 47.19 186 ALA B C 1
ATOM 6605 O O . ALA B 1 186 ? 2.002 -19.110 17.892 1.00 45.18 186 ALA B O 1
ATOM 6607 N N . PRO B 1 187 ? 2.728 -17.909 19.664 1.00 49.23 187 PRO B N 1
ATOM 6608 C CA . PRO B 1 187 ? 4.020 -17.609 19.045 1.00 52.68 187 PRO B CA 1
ATOM 6609 C C . PRO B 1 187 ? 4.720 -18.912 18.634 1.00 61.05 187 PRO B C 1
ATOM 6610 O O . PRO B 1 187 ? 4.408 -19.966 19.202 1.00 58.61 187 PRO B O 1
ATOM 6614 N N . GLU B 1 188 ? 5.632 -18.847 17.666 1.00 56.88 188 GLU B N 1
ATOM 6615 C CA . GLU B 1 188 ? 6.185 -20.052 17.067 1.00 58.29 188 GLU B CA 1
ATOM 6616 C C . GLU B 1 188 ? 6.876 -20.961 18.081 1.00 56.43 188 GLU B C 1
ATOM 6617 O O . GLU B 1 188 ? 6.657 -22.169 18.092 1.00 58.47 188 GLU B O 1
ATOM 6623 N N . GLU B 1 189 ? 7.687 -20.381 18.951 1.00 57.61 189 GLU B N 1
ATOM 6624 C CA . GLU B 1 189 ? 8.484 -21.184 19.871 1.00 59.57 189 GLU B CA 1
ATOM 6625 C C . GLU B 1 189 ? 7.639 -21.989 20.865 1.00 64.25 189 GLU B C 1
ATOM 6626 O O . GLU B 1 189 ? 8.142 -22.934 21.482 1.00 62.61 189 GLU B O 1
ATOM 6632 N N . TYR B 1 190 ? 6.362 -21.629 21.011 1.00 62.12 190 TYR B N 1
ATOM 6633 C CA . TYR B 1 190 ? 5.503 -22.263 22.012 1.00 57.53 190 TYR B CA 1
ATOM 6634 C C . TYR B 1 190 ? 4.336 -23.046 21.420 1.00 53.13 190 TYR B C 1
ATOM 6635 O O . TYR B 1 190 ? 3.507 -23.551 22.151 1.00 54.85 190 TYR B O 1
ATOM 6644 N N . LYS B 1 191 ? 4.270 -23.167 20.104 1.00 51.25 191 LYS B N 1
ATOM 6645 C CA . LYS B 1 191 ? 3.114 -23.801 19.498 1.00 54.24 191 LYS B CA 1
ATOM 6646 C C . LYS B 1 191 ? 2.958 -25.273 19.870 1.00 59.41 191 LYS B C 1
ATOM 6647 O O . LYS B 1 191 ? 1.873 -25.838 19.707 1.00 61.76 191 LYS B O 1
ATOM 6653 N N . LYS B 1 192 ? 4.029 -25.887 20.371 1.00 58.71 192 LYS B N 1
ATOM 6654 C CA . LYS B 1 192 ? 3.968 -27.243 20.916 1.00 61.34 192 LYS B CA 1
ATOM 6655 C C . LYS B 1 192 ? 4.118 -27.217 22.441 1.00 57.33 192 LYS B C 1
ATOM 6656 O O . LYS B 1 192 ? 3.460 -27.966 23.156 1.00 56.11 192 LYS B O 1
ATOM 6662 N N . LYS B 1 193 ? 4.981 -26.340 22.929 1.00 52.26 193 LYS B N 1
ATOM 6663 C CA . LYS B 1 193 ? 5.353 -26.348 24.330 1.00 54.51 193 LYS B CA 1
ATOM 6664 C C . LYS B 1 193 ? 4.219 -25.847 25.236 1.00 59.03 193 LYS B C 1
ATOM 6665 O O . LYS B 1 193 ? 4.187 -26.158 26.421 1.00 59.71 193 LYS B O 1
ATOM 6671 N N . TRP B 1 194 ? 3.281 -25.081 24.683 1.00 58.99 194 TRP B N 1
ATOM 6672 C CA . TRP B 1 194 ? 2.181 -24.547 25.485 1.00 52.30 194 TRP B CA 1
ATOM 6673 C C . TRP B 1 194 ? 0.878 -25.307 25.239 1.00 55.43 194 TRP B C 1
ATOM 6674 O O . TRP B 1 194 ? -0.202 -24.883 25.660 1.00 54.36 194 TRP B O 1
ATOM 6685 N N . MET B 1 195 ? 0.977 -26.451 24.573 1.00 53.75 195 MET B N 1
ATOM 6686 C CA . MET B 1 195 ? -0.172 -27.333 24.489 1.00 52.05 195 MET B CA 1
ATOM 6687 C C . MET B 1 195 ? -0.527 -27.877 25.888 1.00 53.06 195 MET B C 1
ATOM 6688 O O . MET B 1 195 ? 0.346 -28.028 26.758 1.00 43.83 195 MET B O 1
ATOM 6693 N N . VAL B 1 196 ? -1.816 -28.118 26.117 1.00 47.92 196 VAL B N 1
ATOM 6694 C CA . VAL B 1 196 ? -2.259 -28.694 27.377 1.00 49.37 196 VAL B CA 1
ATOM 6695 C C . VAL B 1 196 ? -2.665 -30.165 27.194 1.00 53.22 196 VAL B C 1
ATOM 6696 O O . VAL B 1 196 ? -3.132 -30.569 26.129 1.00 52.27 196 VAL B O 1
ATOM 6700 N N . LYS B 1 197 ? -2.468 -30.965 28.234 1.00 51.88 197 LYS B N 1
ATOM 6701 C CA . LYS B 1 197 ? -2.882 -32.366 28.214 1.00 53.68 197 LYS B CA 1
ATOM 6702 C C . LYS B 1 197 ? -3.297 -32.785 29.614 1.00 49.81 197 LYS B C 1
ATOM 6703 O O . LYS B 1 197 ? -2.805 -32.247 30.612 1.00 48.56 197 LYS B O 1
ATOM 6709 N N . VAL B 1 198 ? -4.203 -33.749 29.689 1.00 54.34 198 VAL B N 1
ATOM 6710 C CA . VAL B 1 198 ? -4.719 -34.172 30.981 1.00 52.81 198 VAL B CA 1
ATOM 6711 C C . VAL B 1 198 ? -3.634 -34.923 31.768 1.00 50.84 198 VAL B C 1
ATOM 6712 O O . VAL B 1 198 ? -3.574 -34.820 32.982 1.00 54.00 198 VAL B O 1
ATOM 6716 N N . GLU B 1 199 ? -2.711 -35.579 31.068 1.00 56.87 199 GLU B N 1
ATOM 6717 C CA . GLU B 1 199 ? -1.698 -36.427 31.708 1.00 54.73 199 GLU B CA 1
ATOM 6718 C C . GLU B 1 199 ? -0.791 -35.702 32.694 1.00 55.27 199 GLU B C 1
ATOM 6719 O O . GLU B 1 199 ? -0.447 -36.253 33.735 1.00 56.85 199 GLU B O 1
ATOM 6725 N N . ASP B 1 200 ? -0.386 -34.475 32.394 1.00 57.59 200 ASP B N 1
ATOM 6726 C CA . ASP B 1 200 ? 0.549 -33.830 33.305 1.00 52.68 200 ASP B CA 1
ATOM 6727 C C . ASP B 1 200 ? -0.141 -32.765 34.135 1.00 55.23 200 ASP B C 1
ATOM 6728 O O . ASP B 1 200 ? 0.518 -32.021 34.865 1.00 57.74 200 ASP B O 1
ATOM 6733 N N . GLY B 1 201 ? -1.467 -32.701 34.043 1.00 48.12 201 GLY B N 1
ATOM 6734 C CA . GLY B 1 201 ? -2.210 -31.793 34.900 1.00 51.04 201 GLY B CA 1
ATOM 6735 C C . GLY B 1 201 ? -2.211 -30.326 34.473 1.00 52.84 201 GLY B C 1
ATOM 6736 O O . GLY B 1 201 ? -2.302 -29.431 35.315 1.00 49.21 201 GLY B O 1
ATOM 6737 N N . SER B 1 202 ? -2.101 -30.077 33.169 1.00 49.29 202 SER B N 1
ATOM 6738 C CA . SER B 1 202 ? -2.283 -28.732 32.648 1.00 49.37 202 SER B CA 1
ATOM 6739 C C . SER B 1 202 ? -3.748 -28.611 32.181 1.00 47.59 202 SER B C 1
ATOM 6740 O O . SER B 1 202 ? -4.189 -27.560 31.728 1.00 45.59 202 SER B O 1
ATOM 6743 N N . VAL B 1 203 ? -4.490 -29.709 32.317 1.00 47.46 203 VAL B N 1
ATOM 6744 C CA . VAL B 1 203 ? -5.949 -29.696 32.225 1.00 46.10 203 VAL B CA 1
ATOM 6745 C C . VAL B 1 203 ? -6.550 -30.145 33.567 1.00 50.32 203 VAL B C 1
ATOM 6746 O O . VAL B 1 203 ? -6.038 -31.060 34.196 1.00 50.45 203 VAL B O 1
ATOM 6750 N N . ALA B 1 204 ? -7.605 -29.478 34.019 1.00 47.97 204 ALA B N 1
ATOM 6751 C CA . ALA B 1 204 ? -8.384 -29.947 35.160 1.00 43.14 204 ALA B CA 1
ATOM 6752 C C . ALA B 1 204 ? -9.883 -29.855 34.817 1.00 47.71 204 ALA B C 1
ATOM 6753 O O . ALA B 1 204 ? -10.293 -29.009 34.016 1.00 44.86 204 ALA B O 1
ATOM 6755 N N . PHE B 1 205 ? -10.688 -30.746 35.392 1.00 45.69 205 PHE B N 1
ATOM 6756 C CA . PHE B 1 205 ? -12.128 -30.722 35.181 1.00 45.30 205 PHE B CA 1
ATOM 6757 C C . PHE B 1 205 ? -12.871 -30.795 36.500 1.00 49.80 205 PHE B C 1
ATOM 6758 O O . PHE B 1 205 ? -12.304 -31.157 37.539 1.00 48.09 205 PHE B O 1
ATOM 6766 N N . GLY B 1 206 ? -14.151 -30.454 36.445 1.00 45.76 206 GLY B N 1
ATOM 6767 C CA . GLY B 1 206 ? -14.958 -30.374 37.641 1.00 49.46 206 GLY B CA 1
ATOM 6768 C C . GLY B 1 206 ? -16.092 -29.374 37.530 1.00 48.41 206 GLY B C 1
ATOM 6769 O O . GLY B 1 206 ? -16.674 -29.177 36.443 1.00 44.85 206 GLY B O 1
ATOM 6770 N N . SER B 1 207 ? -16.406 -28.747 38.665 1.00 47.83 207 SER B N 1
ATOM 6771 C CA . SER B 1 207 ? -17.528 -27.811 38.767 1.00 46.57 207 SER B CA 1
ATOM 6772 C C . SER B 1 207 ? -17.219 -26.650 39.704 1.00 47.41 207 SER B C 1
ATOM 6773 O O . SER B 1 207 ? -17.115 -26.838 40.911 1.00 49.68 207 SER B O 1
ATOM 6776 N N . ALA B 1 208 ? -17.055 -25.457 39.141 1.00 50.85 208 ALA B N 1
ATOM 6777 C CA . ALA B 1 208 ? -16.780 -24.261 39.922 1.00 50.11 208 ALA B CA 1
ATOM 6778 C C . ALA B 1 208 ? -17.872 -24.058 40.963 1.00 53.43 208 ALA B C 1
ATOM 6779 O O . ALA B 1 208 ? -17.586 -23.820 42.137 1.00 48.23 208 ALA B O 1
ATOM 6781 N N . TYR B 1 209 ? -19.118 -24.182 40.510 1.00 49.89 209 TYR B N 1
ATOM 6782 C CA . TYR B 1 209 ? -20.287 -23.987 41.351 1.00 51.81 209 TYR B CA 1
ATOM 6783 C C . TYR B 1 209 ? -20.388 -24.968 42.527 1.00 53.81 209 TYR B C 1
ATOM 6784 O O . TYR B 1 209 ? -20.765 -24.561 43.620 1.00 54.04 209 TYR B O 1
ATOM 6793 N N . TYR B 1 210 ? -20.075 -26.246 42.316 1.00 52.16 210 TYR B N 1
ATOM 6794 C CA . TYR B 1 210 ? -20.113 -27.210 43.423 1.00 48.80 210 TYR B CA 1
ATOM 6795 C C . TYR B 1 210 ? -18.747 -27.384 44.070 1.00 46.40 210 TYR B C 1
ATOM 6796 O O . TYR B 1 210 ? -18.496 -28.373 44.739 1.00 53.11 210 TYR B O 1
ATOM 6805 N N . ASN B 1 211 ? -17.876 -26.402 43.871 1.00 49.53 211 ASN B N 1
ATOM 6806 C CA . ASN B 1 211 ? -16.544 -26.358 44.485 1.00 49.27 211 ASN B CA 1
ATOM 6807 C C . ASN B 1 211 ? -15.678 -27.596 44.394 1.00 48.87 211 ASN B C 1
ATOM 6808 O O . ASN B 1 211 ? -14.935 -27.893 45.330 1.00 50.22 211 ASN B O 1
ATOM 6813 N N . TRP B 1 212 ? -15.735 -28.307 43.276 1.00 47.47 212 TRP B N 1
ATOM 6814 C CA . TRP B 1 212 ? -14.867 -29.459 43.133 1.00 47.68 212 TRP B CA 1
ATOM 6815 C C . TRP B 1 212 ? -14.182 -29.525 41.777 1.00 46.74 212 TRP B C 1
ATOM 6816 O O . TRP B 1 212 ? -14.729 -29.107 40.764 1.00 46.56 212 TRP B O 1
ATOM 6827 N N . ALA B 1 213 ? -12.971 -30.066 41.776 1.00 48.81 213 ALA B N 1
ATOM 6828 C CA . ALA B 1 213 ? -12.267 -30.351 40.540 1.00 51.18 213 ALA B CA 1
ATOM 6829 C C . ALA B 1 213 ? -11.409 -31.590 40.744 1.00 55.34 213 ALA B C 1
ATOM 6830 O O . ALA B 1 213 ? -11.067 -31.918 41.881 1.00 50.75 213 ALA B O 1
ATOM 6832 N N . LEU B 1 214 ? -11.107 -32.289 39.650 1.00 49.37 214 LEU B N 1
ATOM 6833 C CA . LEU B 1 214 ? -10.097 -33.346 39.631 1.00 50.55 214 LEU B CA 1
ATOM 6834 C C . LEU B 1 214 ? -9.048 -33.075 38.568 1.00 50.78 214 LEU B C 1
ATOM 6835 O O . LEU B 1 214 ? -9.348 -32.519 37.513 1.00 45.65 214 LEU B O 1
ATOM 6840 N N . SER B 1 215 ? -7.824 -33.506 38.846 1.00 51.78 215 SER B N 1
ATOM 6841 C CA . SER B 1 215 ? -6.789 -33.601 37.832 1.00 48.42 215 SER B CA 1
ATOM 6842 C C . SER B 1 215 ? -5.940 -34.866 38.083 1.00 56.26 215 SER B C 1
ATOM 6843 O O . SER B 1 215 ? -5.885 -35.370 39.210 1.00 58.64 215 SER B O 1
ATOM 6846 N N . VAL B 1 216 ? -5.267 -35.365 37.048 1.00 53.23 216 VAL B N 1
ATOM 6847 C CA . VAL B 1 216 ? -4.442 -36.569 37.178 1.00 51.77 216 VAL B CA 1
ATOM 6848 C C . VAL B 1 216 ? -3.392 -36.484 38.305 1.00 56.51 216 VAL B C 1
ATOM 6849 O O . VAL B 1 216 ? -3.303 -37.415 39.104 1.00 60.26 216 VAL B O 1
ATOM 6853 N N . PRO B 1 217 ? -2.618 -35.379 38.402 1.00 54.49 217 PRO B N 1
ATOM 6854 C CA . PRO B 1 217 ? -1.670 -35.313 39.527 1.00 55.40 217 PRO B CA 1
ATOM 6855 C C . PRO B 1 217 ? -2.344 -35.427 40.889 1.00 63.63 217 PRO B C 1
ATOM 6856 O O . PRO B 1 217 ? -1.807 -36.112 41.764 1.00 65.53 217 PRO B O 1
ATOM 6860 N N . PHE B 1 218 ? -3.496 -34.774 41.053 1.00 58.32 218 PHE B N 1
ATOM 6861 C CA . PHE B 1 218 ? -4.240 -34.807 42.311 1.00 60.61 218 PHE B CA 1
ATOM 6862 C C . PHE B 1 218 ? -4.725 -36.203 42.677 1.00 60.14 218 PHE B C 1
ATOM 6863 O O . PHE B 1 218 ? -4.557 -36.637 43.815 1.00 57.27 218 PHE B O 1
ATOM 6871 N N . MET B 1 219 ? -5.351 -36.879 41.715 1.00 60.35 219 MET B N 1
ATOM 6872 C CA . MET B 1 219 ? -5.771 -38.260 41.894 1.00 59.74 219 MET B CA 1
ATOM 6873 C C . MET B 1 219 ? -4.559 -39.142 42.256 1.00 63.37 219 MET B C 1
ATOM 6874 O O . MET B 1 219 ? -4.662 -39.991 43.132 1.00 63.57 219 MET B O 1
ATOM 6879 N N . LYS B 1 220 ? -3.401 -38.902 41.642 1.00 60.20 220 LYS B N 1
ATOM 6880 C CA . LYS B 1 220 ? -2.220 -39.710 41.939 1.00 60.80 220 LYS B CA 1
ATOM 6881 C C . LYS B 1 220 ? -1.609 -39.363 43.301 1.00 66.76 220 LYS B C 1
ATOM 6882 O O . LYS B 1 220 ? -1.073 -40.232 43.983 1.00 69.75 220 LYS B O 1
ATOM 6888 N N . ARG B 1 221 ? -1.698 -38.101 43.705 1.00 67.38 221 ARG B N 1
ATOM 6889 C CA . ARG B 1 221 ? -1.149 -37.688 44.992 1.00 65.16 221 ARG B CA 1
ATOM 6890 C C . ARG B 1 221 ? -1.999 -38.189 46.148 1.00 65.41 221 ARG B C 1
ATOM 6891 O O . ARG B 1 221 ? -1.479 -38.552 47.197 1.00 66.67 221 ARG B O 1
ATOM 6899 N N . THR B 1 222 ? -3.310 -38.211 45.948 1.00 62.61 222 THR B N 1
ATOM 6900 C CA . THR B 1 222 ? -4.238 -38.441 47.047 1.00 64.13 222 THR B CA 1
ATOM 6901 C C . THR B 1 222 ? -5.026 -39.747 46.941 1.00 62.63 222 THR B C 1
ATOM 6902 O O . THR B 1 222 ? -5.649 -40.167 47.909 1.00 68.02 222 THR B O 1
ATOM 6906 N N . GLY B 1 223 ? -5.018 -40.376 45.771 1.00 62.66 223 GLY B N 1
ATOM 6907 C CA . GLY B 1 223 ? -5.716 -41.640 45.592 1.00 63.96 223 GLY B CA 1
ATOM 6908 C C . GLY B 1 223 ? -7.200 -41.544 45.264 1.00 65.39 223 GLY B C 1
ATOM 6909 O O . GLY B 1 223 ? -7.828 -42.561 44.953 1.00 64.88 223 GLY B O 1
ATOM 6910 N N . VAL B 1 224 ? -7.760 -40.335 45.337 1.00 62.99 224 VAL B N 1
ATOM 6911 C CA . VAL B 1 224 ? -9.165 -40.095 44.998 1.00 59.22 224 VAL B CA 1
ATOM 6912 C C . VAL B 1 224 ? -9.471 -40.561 43.571 1.00 59.96 224 VAL B C 1
ATOM 6913 O O . VAL B 1 224 ? -8.605 -40.496 42.695 1.00 63.06 224 VAL B O 1
ATOM 6917 N N . LYS B 1 225 ? -10.692 -41.036 43.336 1.00 57.24 225 LYS B N 1
ATOM 6918 C CA . LYS B 1 225 ? -11.068 -41.544 42.024 1.00 58.76 225 LYS B CA 1
ATOM 6919 C C . LYS B 1 225 ? -12.304 -40.837 41.497 1.00 59.87 225 LYS B C 1
ATOM 6920 O O . LYS B 1 225 ? -13.236 -40.569 42.244 1.00 60.04 225 LYS B O 1
ATOM 6926 N N . PHE B 1 226 ? -12.304 -40.549 40.200 1.00 57.68 226 PHE B N 1
ATOM 6927 C CA . PHE B 1 226 ? -13.433 -39.902 39.539 1.00 60.95 226 PHE B CA 1
ATOM 6928 C C . PHE B 1 226 ? -14.766 -40.588 39.892 1.00 55.72 226 PHE B C 1
ATOM 6929 O O . PHE B 1 226 ? -15.807 -39.933 39.971 1.00 53.80 226 PHE B O 1
ATOM 6937 N N . ASN B 1 227 ? -14.728 -41.897 40.134 1.00 59.98 227 ASN B N 1
ATOM 6938 C CA . ASN B 1 227 ? -15.956 -42.631 40.455 1.00 63.07 227 ASN B CA 1
ATOM 6939 C C . ASN B 1 227 ? -16.552 -42.322 41.827 1.00 58.65 227 ASN B C 1
ATOM 6940 O O . ASN B 1 227 ? -17.776 -42.344 41.980 1.00 56.21 227 ASN B O 1
ATOM 6945 N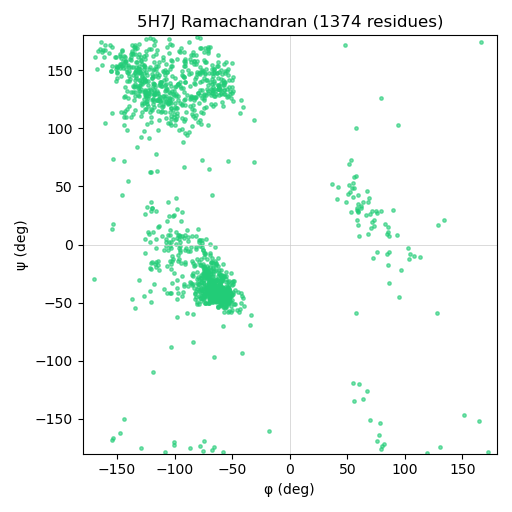 N . GLU B 1 228 ? -15.705 -42.035 42.812 1.00 56.27 228 GLU B N 1
ATOM 6946 C CA . GLU B 1 228 ? -16.204 -41.563 44.101 1.00 58.76 228 GLU B CA 1
ATOM 6947 C C . GLU B 1 228 ? -16.990 -40.273 43.897 1.00 56.61 228 GLU B C 1
ATOM 6948 O O . GLU B 1 228 ? -18.130 -40.151 44.352 1.00 56.41 228 GLU B O 1
ATOM 6954 N N . ILE B 1 229 ? -16.380 -39.337 43.169 1.00 58.18 229 ILE B N 1
ATOM 6955 C CA . ILE B 1 229 ? -16.966 -38.023 42.892 1.00 55.92 229 ILE B CA 1
ATOM 6956 C C . ILE B 1 229 ? -18.289 -38.167 42.147 1.00 50.85 229 ILE B C 1
ATOM 6957 O O . ILE B 1 229 ? -19.271 -37.471 42.440 1.00 51.03 229 ILE B O 1
ATOM 6962 N N . ILE B 1 230 ? -18.321 -39.087 41.193 1.00 57.01 230 ILE B N 1
ATOM 6963 C CA . ILE B 1 230 ? -19.544 -39.361 40.445 1.00 54.25 230 ILE B CA 1
ATOM 6964 C C . ILE B 1 230 ? -20.657 -39.835 41.389 1.00 51.70 230 ILE B C 1
ATOM 6965 O O . ILE B 1 230 ? -21.783 -39.333 41.351 1.00 52.29 230 ILE B O 1
ATOM 6970 N N . ASP B 1 231 ? -20.317 -40.799 42.244 1.00 56.80 231 ASP B N 1
ATOM 6971 C CA . ASP B 1 231 ? -21.254 -41.378 43.211 1.00 56.46 231 ASP B CA 1
ATOM 6972 C C . ASP B 1 231 ? -21.745 -40.336 44.213 1.00 56.29 231 ASP B C 1
ATOM 6973 O O . ASP B 1 231 ? -22.953 -40.211 44.459 1.00 57.68 231 ASP B O 1
ATOM 6978 N N . LEU B 1 232 ? -20.804 -39.580 44.771 1.00 54.32 232 LEU B N 1
ATOM 6979 C CA . LEU B 1 232 ? -21.128 -38.511 45.708 1.00 51.46 232 LEU B CA 1
ATOM 6980 C C . LEU B 1 232 ? -22.072 -37.522 45.048 1.00 53.16 232 LEU B C 1
ATOM 6981 O O . LEU B 1 232 ? -23.042 -37.079 45.671 1.00 55.48 232 LEU B O 1
ATOM 6986 N N . THR B 1 233 ? -21.825 -37.217 43.770 1.00 51.71 233 THR B N 1
ATOM 6987 C CA . THR B 1 233 ? -22.632 -36.233 43.046 1.00 46.08 233 THR B CA 1
ATOM 6988 C C . THR B 1 233 ? -24.062 -36.722 42.889 1.00 49.18 233 THR B C 1
ATOM 6989 O O . THR B 1 233 ? -25.020 -35.976 43.080 1.00 47.84 233 THR B O 1
ATOM 6993 N N . LEU B 1 234 ? -24.200 -37.987 42.527 1.00 51.55 234 LEU B N 1
ATOM 6994 C CA . LEU B 1 234 ? -25.517 -38.576 42.334 1.00 54.18 234 LEU B CA 1
ATOM 6995 C C . LEU B 1 234 ? -26.261 -38.747 43.666 1.00 54.04 234 LEU B C 1
ATOM 6996 O O . LEU B 1 234 ? -27.484 -38.649 43.716 1.00 50.39 234 LEU B O 1
ATOM 7001 N N . LYS B 1 235 ? -25.515 -38.982 44.744 1.00 53.66 235 LYS B N 1
ATOM 7002 C CA . LYS B 1 235 ? -26.123 -39.063 46.070 1.00 56.72 235 LYS B CA 1
ATOM 7003 C C . LYS B 1 235 ? -26.513 -37.690 46.615 1.00 56.89 235 LYS B C 1
ATOM 7004 O O . LYS B 1 235 ? -27.222 -37.596 47.619 1.00 62.79 235 LYS B O 1
ATOM 7010 N N . GLY B 1 236 ? -26.071 -36.628 45.947 1.00 55.18 236 GLY B N 1
ATOM 7011 C CA . GLY B 1 236 ? -26.251 -35.280 46.457 1.00 52.14 236 GLY B CA 1
ATOM 7012 C C . GLY B 1 236 ? -25.404 -34.988 47.690 1.00 52.18 236 GLY B C 1
ATOM 7013 O O . GLY B 1 236 ? -25.750 -34.150 48.514 1.00 55.88 236 GLY B O 1
ATOM 7014 N N . ASP B 1 237 ? -24.288 -35.682 47.835 1.00 54.27 237 ASP B N 1
ATOM 7015 C CA . ASP B 1 237 ? -23.432 -35.451 48.992 1.00 51.31 237 ASP B CA 1
ATOM 7016 C C . ASP B 1 237 ? -22.372 -34.397 48.655 1.00 50.93 237 ASP B C 1
ATOM 7017 O O . ASP B 1 237 ? -21.164 -34.667 48.620 1.00 47.82 237 ASP B O 1
ATOM 7022 N N . ASN B 1 238 ? -22.874 -33.180 48.450 1.00 52.05 238 ASN B N 1
ATOM 7023 C CA . ASN B 1 238 ? -22.125 -32.061 47.899 1.00 46.77 238 ASN B CA 1
ATOM 7024 C C . ASN B 1 238 ? -20.991 -31.574 48.779 1.00 54.88 238 ASN B C 1
ATOM 7025 O O . ASN B 1 238 ? -19.908 -31.247 48.277 1.00 55.34 238 ASN B O 1
ATOM 7030 N N . ARG B 1 239 ? -21.231 -31.533 50.088 1.00 53.32 239 ARG B N 1
ATOM 7031 C CA . ARG B 1 239 ? -20.217 -31.066 51.037 1.00 49.70 239 ARG B CA 1
ATOM 7032 C C . ARG B 1 239 ? -19.053 -32.030 51.114 1.00 49.37 239 ARG B C 1
ATOM 7033 O O . ARG B 1 239 ? -17.901 -31.622 51.196 1.00 48.47 239 ARG B O 1
ATOM 7041 N N . THR B 1 240 ? -19.372 -33.317 51.114 1.00 50.16 240 THR B N 1
ATOM 7042 C CA . THR B 1 240 ? -18.358 -34.369 51.108 1.00 53.14 240 THR B CA 1
ATOM 7043 C C . THR B 1 240 ? -17.594 -34.371 49.776 1.00 53.27 240 THR B C 1
ATOM 7044 O O . THR B 1 240 ? -16.366 -34.475 49.732 1.00 54.52 240 THR B O 1
ATOM 7048 N N . LEU B 1 241 ? -18.357 -34.266 48.697 1.00 48.68 241 LEU B N 1
ATOM 7049 C CA . LEU B 1 241 ? -17.824 -34.169 47.345 1.00 57.02 241 LEU B CA 1
ATOM 7050 C C . LEU B 1 241 ? -16.827 -33.003 47.285 1.00 58.05 241 LEU B C 1
ATOM 7051 O O . LEU B 1 241 ? -15.704 -33.142 46.804 1.00 56.51 241 LEU B O 1
ATOM 7056 N N . ARG B 1 242 ? -17.238 -31.877 47.851 1.00 56.26 242 ARG B N 1
ATOM 7057 C CA . ARG B 1 242 ? -16.399 -30.700 47.991 1.00 55.96 242 ARG B CA 1
ATOM 7058 C C . ARG B 1 242 ? -15.109 -30.936 48.778 1.00 56.39 242 ARG B C 1
ATOM 7059 O O . ARG B 1 242 ? -14.037 -30.428 48.434 1.00 58.62 242 ARG B O 1
ATOM 7067 N N . GLN B 1 243 ? -15.211 -31.690 49.859 1.00 58.98 243 GLN B N 1
ATOM 7068 C CA . GLN B 1 243 ? -14.049 -31.913 50.702 1.00 57.98 243 GLN B CA 1
ATOM 7069 C C . GLN B 1 243 ? -13.090 -32.912 50.077 1.00 54.89 243 GLN B C 1
ATOM 7070 O O . GLN B 1 243 ? -11.879 -32.774 50.227 1.00 60.72 243 GLN B O 1
ATOM 7076 N N . LYS B 1 244 ? -13.629 -33.905 49.368 1.00 54.30 244 LYS B N 1
ATOM 7077 C CA . LYS B 1 244 ? -12.813 -34.954 48.743 1.00 56.29 244 LYS B CA 1
ATOM 7078 C C . LYS B 1 244 ? -11.967 -34.432 47.571 1.00 56.63 244 LYS B C 1
ATOM 7079 O O . LYS B 1 244 ? -10.889 -34.953 47.282 1.00 53.18 244 LYS B O 1
ATOM 7085 N N . ALA B 1 245 ? -12.481 -33.412 46.894 1.00 51.14 245 ALA B N 1
ATOM 7086 C CA . ALA B 1 245 ? -11.871 -32.893 45.677 1.00 53.41 245 ALA B CA 1
ATOM 7087 C C . ALA B 1 245 ? -12.032 -31.386 45.599 1.00 49.34 245 ALA B C 1
ATOM 7088 O O . ALA B 1 245 ? -12.820 -30.903 44.810 1.00 44.81 245 ALA B O 1
ATOM 7090 N N . PRO B 1 246 ? -11.300 -30.645 46.438 1.00 52.47 246 PRO B N 1
ATOM 7091 C CA . PRO B 1 246 ? -11.522 -29.201 46.560 1.00 50.78 246 PRO B CA 1
ATOM 7092 C C . PRO B 1 246 ? -11.099 -28.444 45.293 1.00 50.55 246 PRO B C 1
ATOM 7093 O O . PRO B 1 246 ? -9.934 -28.543 44.897 1.00 52.66 246 PRO B O 1
ATOM 7097 N N . LEU B 1 247 ? -12.041 -27.738 44.670 1.00 46.25 247 LEU B N 1
ATOM 7098 C CA . LEU B 1 247 ? -11.768 -26.875 43.519 1.00 49.07 247 LEU B CA 1
ATOM 7099 C C . LEU B 1 247 ? -10.460 -26.110 43.656 1.00 49.90 247 LEU B C 1
ATOM 7100 O O . LEU B 1 247 ? -9.587 -26.160 42.788 1.00 50.83 247 LEU B O 1
ATOM 7105 N N . HIS B 1 248 ? -10.316 -25.412 44.769 1.00 52.72 248 HIS B N 1
ATOM 7106 C CA . HIS B 1 248 ? -9.231 -24.458 44.901 1.00 54.07 248 HIS B CA 1
ATOM 7107 C C . HIS B 1 248 ? -7.910 -25.178 45.016 1.00 54.80 248 HIS B C 1
ATOM 7108 O O . HIS B 1 248 ? -6.878 -24.652 44.606 1.00 56.04 248 HIS B O 1
ATOM 7115 N N . VAL B 1 249 ? -7.933 -26.384 45.575 1.00 55.65 249 VAL B N 1
ATOM 7116 C CA . VAL B 1 249 ? -6.693 -27.139 45.706 1.00 55.25 249 VAL B CA 1
ATOM 7117 C C . VAL B 1 249 ? -6.224 -27.592 44.333 1.00 57.00 249 VAL B C 1
ATOM 7118 O O . VAL B 1 249 ? -5.061 -27.394 43.963 1.00 58.57 249 VAL B O 1
ATOM 7122 N N . VAL B 1 250 ? -7.140 -28.205 43.588 1.00 55.02 250 VAL B N 1
ATOM 7123 C CA . VAL B 1 250 ? -6.813 -28.803 42.306 1.00 54.19 250 VAL B CA 1
ATOM 7124 C C . VAL B 1 250 ? -6.398 -27.728 41.302 1.00 56.57 250 VAL B C 1
ATOM 7125 O O . VAL B 1 250 ? -5.423 -27.902 40.565 1.00 56.57 250 VAL B O 1
ATOM 7129 N N . VAL B 1 251 ? -7.127 -26.615 41.296 1.00 52.42 251 VAL B N 1
ATOM 7130 C CA . VAL B 1 251 ? -6.890 -25.555 40.323 1.00 52.79 251 VAL B CA 1
ATOM 7131 C C . VAL B 1 251 ? -5.626 -24.757 40.652 1.00 54.36 251 VAL B C 1
ATOM 7132 O O . VAL B 1 251 ? -4.810 -24.518 39.763 1.00 53.50 251 VAL B O 1
ATOM 7136 N N . LEU B 1 252 ? -5.435 -24.373 41.913 1.00 55.60 252 LEU B N 1
ATOM 7137 C CA . LEU B 1 252 ? -4.243 -23.592 42.272 1.00 53.05 252 LEU B CA 1
ATOM 7138 C C . LEU B 1 252 ? -2.975 -24.433 42.213 1.00 57.07 252 LEU B C 1
ATOM 7139 O O . LEU B 1 252 ? -1.885 -23.887 42.060 1.00 56.05 252 LEU B O 1
ATOM 7144 N N . ASP B 1 253 ? -3.116 -25.751 42.345 1.00 57.37 253 ASP B N 1
ATOM 7145 C CA . ASP B 1 253 ? -2.017 -26.664 42.047 1.00 59.35 253 ASP B CA 1
ATOM 7146 C C . ASP B 1 253 ? -1.574 -26.499 40.595 1.00 56.44 253 ASP B C 1
ATOM 7147 O O . ASP B 1 253 ? -0.385 -26.381 40.289 1.00 54.52 253 ASP B O 1
ATOM 7152 N N . MET B 1 254 ? -2.554 -26.530 39.703 1.00 56.06 254 MET B N 1
ATOM 7153 C CA . MET B 1 254 ? -2.304 -26.411 38.279 1.00 52.78 254 MET B CA 1
ATOM 7154 C C . MET B 1 254 ? -1.604 -25.097 37.998 1.00 56.32 254 MET B C 1
ATOM 7155 O O . MET B 1 254 ? -0.623 -25.055 37.268 1.00 55.53 254 MET B O 1
ATOM 7160 N N . VAL B 1 255 ? -2.106 -24.030 38.616 1.00 57.41 255 VAL B N 1
ATOM 7161 C CA . VAL B 1 255 ? -1.536 -22.705 38.456 1.00 52.23 255 VAL B CA 1
ATOM 7162 C C . VAL B 1 255 ? -0.057 -22.695 38.826 1.00 53.25 255 VAL B C 1
ATOM 7163 O O . VAL B 1 255 ? 0.781 -22.252 38.046 1.00 53.31 255 VAL B O 1
ATOM 7167 N N . VAL B 1 256 ? 0.258 -23.188 40.017 1.00 55.38 256 VAL B N 1
ATOM 7168 C CA . VAL B 1 256 ? 1.616 -23.117 40.539 1.00 55.05 256 VAL B CA 1
ATOM 7169 C C . VAL B 1 256 ? 2.565 -23.912 39.666 1.00 54.17 256 VAL B C 1
ATOM 7170 O O . VAL B 1 256 ? 3.660 -23.452 39.325 1.00 51.44 256 VAL B O 1
ATOM 7174 N N . ARG B 1 257 ? 2.126 -25.106 39.301 1.00 52.13 257 ARG B N 1
ATOM 7175 C CA . ARG B 1 257 ? 2.969 -26.030 38.570 1.00 54.56 257 ARG B CA 1
ATOM 7176 C C . ARG B 1 257 ? 3.225 -25.580 37.146 1.00 54.59 257 ARG B C 1
ATOM 7177 O O . ARG B 1 257 ? 4.325 -25.768 36.617 1.00 52.46 257 ARG B O 1
ATOM 7185 N N . HIS B 1 258 ? 2.208 -24.986 36.529 1.00 51.26 258 HIS B N 1
ATOM 7186 C CA . HIS B 1 258 ? 2.187 -24.850 35.072 1.00 53.40 258 HIS B CA 1
ATOM 7187 C C . HIS B 1 258 ? 2.215 -23.415 34.555 1.00 54.94 258 HIS B C 1
ATOM 7188 O O . HIS B 1 258 ? 2.458 -23.195 33.378 1.00 57.76 258 HIS B O 1
ATOM 7195 N N . LEU B 1 259 ? 1.951 -22.443 35.415 1.00 50.21 259 LEU B N 1
ATOM 7196 C CA . LEU B 1 259 ? 1.957 -21.061 34.978 1.00 51.64 259 LEU B CA 1
ATOM 7197 C C . LEU B 1 259 ? 3.177 -20.381 35.573 1.00 53.78 259 LEU B C 1
ATOM 7198 O O . LEU B 1 259 ? 3.536 -20.651 36.711 1.00 54.10 259 LEU B O 1
ATOM 7203 N N . PRO B 1 260 ? 3.821 -19.493 34.804 1.00 53.96 260 PRO B N 1
ATOM 7204 C CA . PRO B 1 260 ? 5.147 -18.994 35.181 1.00 56.13 260 PRO B CA 1
ATOM 7205 C C . PRO B 1 260 ? 5.118 -17.869 36.211 1.00 57.13 260 PRO B C 1
ATOM 7206 O O . PRO B 1 260 ? 4.133 -17.141 36.325 1.00 54.31 260 PRO B O 1
ATOM 7210 N N . SER B 1 261 ? 6.220 -17.744 36.940 1.00 60.40 261 SER B N 1
ATOM 7211 C CA . SER B 1 261 ? 6.491 -16.619 37.831 1.00 61.17 261 SER B CA 1
ATOM 7212 C C . SER B 1 261 ? 6.789 -15.338 37.042 1.00 56.60 261 SER B C 1
ATOM 7213 O O . SER B 1 261 ? 7.035 -15.391 35.838 1.00 55.15 261 SER B O 1
ATOM 7216 N N . PRO B 1 262 ? 6.780 -14.182 37.720 1.00 55.45 262 PRO B N 1
ATOM 7217 C CA . PRO B 1 262 ? 7.117 -12.955 36.995 1.00 57.59 262 PRO B CA 1
ATOM 7218 C C . PRO B 1 262 ? 8.548 -12.984 36.458 1.00 61.00 262 PRO B C 1
ATOM 7219 O O . PRO B 1 262 ? 8.754 -12.693 35.280 1.00 58.27 262 PRO B O 1
ATOM 7223 N N . ILE B 1 263 ? 9.511 -13.350 37.303 1.00 61.96 263 ILE B N 1
ATOM 7224 C CA . ILE B 1 263 ? 10.910 -13.372 36.890 1.00 63.32 263 ILE B CA 1
ATOM 7225 C C . ILE B 1 263 ? 11.138 -14.347 35.740 1.00 59.24 263 ILE B C 1
ATOM 7226 O O . ILE B 1 263 ? 11.950 -14.084 34.858 1.00 63.73 263 ILE B O 1
ATOM 7231 N N . GLU B 1 264 ? 10.422 -15.460 35.715 1.00 58.54 264 GLU B N 1
ATOM 7232 C CA . GLU B 1 264 ? 10.604 -16.383 34.601 1.00 60.99 264 GLU B CA 1
ATOM 7233 C C . GLU B 1 264 ? 9.957 -15.836 33.339 1.00 62.49 264 GLU B C 1
ATOM 7234 O O . GLU B 1 264 ? 10.527 -15.913 32.243 1.00 60.08 264 GLU B O 1
ATOM 7240 N N . ALA B 1 265 ? 8.758 -15.284 33.507 1.00 58.91 265 ALA B N 1
ATOM 7241 C CA . ALA B 1 265 ? 7.953 -14.859 32.375 1.00 57.55 265 ALA B CA 1
ATOM 7242 C C . ALA B 1 265 ? 8.520 -13.603 31.728 1.00 57.27 265 ALA B C 1
ATOM 7243 O O . ALA B 1 265 ? 8.552 -13.488 30.499 1.00 57.48 265 ALA B O 1
ATOM 7245 N N . GLN B 1 266 ? 8.957 -12.663 32.562 1.00 58.67 266 GLN B N 1
ATOM 7246 C CA . GLN B 1 266 ? 9.373 -11.355 32.0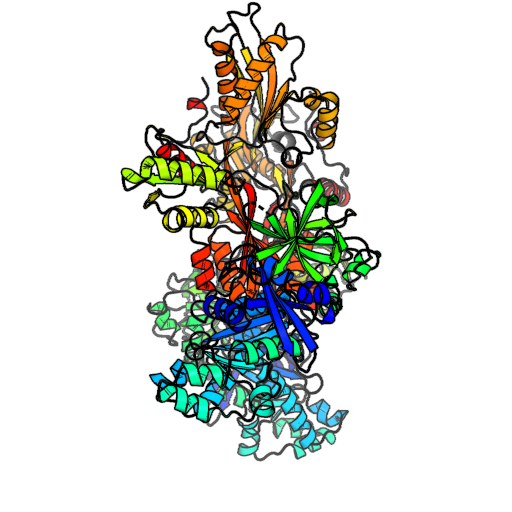83 1.00 58.08 266 GLN B CA 1
ATOM 7247 C C . GLN B 1 266 ? 10.534 -11.479 31.104 1.00 60.78 266 GLN B C 1
ATOM 7248 O O . GLN B 1 266 ? 10.678 -10.663 30.191 1.00 58.20 266 GLN B O 1
ATOM 7254 N N . LYS B 1 267 ? 11.310 -12.546 31.258 1.00 60.51 267 LYS B N 1
ATOM 7255 C CA . LYS B 1 267 ? 12.459 -12.798 30.403 1.00 62.73 267 LYS B CA 1
ATOM 7256 C C . LYS B 1 267 ? 12.084 -12.938 28.933 1.00 58.79 267 LYS B C 1
ATOM 7257 O O . LYS B 1 267 ? 12.886 -12.605 28.075 1.00 62.19 267 LYS B O 1
ATOM 7263 N N . TYR B 1 268 ? 10.882 -13.417 28.629 1.00 56.74 268 TYR B N 1
ATOM 7264 C CA . TYR B 1 268 ? 10.466 -13.501 27.221 1.00 58.54 268 TYR B CA 1
ATOM 7265 C C . TYR B 1 268 ? 9.278 -12.563 26.927 1.00 58.59 268 TYR B C 1
ATOM 7266 O O . TYR B 1 268 ? 9.011 -12.228 25.767 1.00 56.72 268 TYR B O 1
ATOM 7275 N N . ARG B 1 269 ? 8.582 -12.110 27.969 1.00 55.38 269 ARG B N 1
ATOM 7276 C CA . ARG B 1 269 ? 7.435 -11.236 27.743 1.00 58.89 269 ARG B CA 1
ATOM 7277 C C . ARG B 1 269 ? 7.836 -9.768 27.518 1.00 59.91 269 ARG B C 1
ATOM 7278 O O . ARG B 1 269 ? 7.267 -9.083 26.662 1.00 63.25 269 ARG B O 1
ATOM 7286 N N . ILE B 1 270 ? 8.809 -9.280 28.275 1.00 61.20 270 ILE B N 1
ATOM 7287 C CA . ILE B 1 270 ? 9.192 -7.872 28.169 1.00 62.14 270 ILE B CA 1
ATOM 7288 C C . ILE B 1 270 ? 9.633 -7.455 26.752 1.00 65.94 270 ILE B C 1
ATOM 7289 O O . ILE B 1 270 ? 9.207 -6.395 26.270 1.00 63.60 270 ILE B O 1
ATOM 7294 N N . PRO B 1 271 ? 10.459 -8.281 26.067 1.00 66.51 271 PRO B N 1
ATOM 7295 C CA . PRO B 1 271 ? 10.831 -7.882 24.701 1.00 65.02 271 PRO B CA 1
ATOM 7296 C C . PRO B 1 271 ? 9.643 -7.741 23.756 1.00 66.66 271 PRO B C 1
ATOM 7297 O O . PRO B 1 271 ? 9.747 -6.981 22.794 1.00 70.17 271 PRO B O 1
ATOM 7301 N N . HIS B 1 272 ? 8.543 -8.446 24.009 1.00 64.61 272 HIS B N 1
ATOM 7302 C CA . HIS B 1 272 ? 7.357 -8.249 23.184 1.00 61.75 272 HIS B CA 1
ATOM 7303 C C . HIS B 1 272 ? 6.495 -7.106 23.701 1.00 63.30 272 HIS B C 1
ATOM 7304 O O . HIS B 1 272 ? 5.822 -6.433 22.922 1.00 67.16 272 HIS B O 1
ATOM 7311 N N . LEU B 1 273 ? 6.492 -6.903 25.017 1.00 63.59 273 LEU B N 1
ATOM 7312 C CA . LEU B 1 273 ? 5.614 -5.899 25.638 1.00 65.41 273 LEU B CA 1
ATOM 7313 C C . LEU B 1 273 ? 6.146 -4.476 25.456 1.00 66.54 273 LEU B C 1
ATOM 7314 O O . LEU B 1 273 ? 5.372 -3.519 25.334 1.00 64.20 273 LEU B O 1
ATOM 7319 N N . TRP B 1 274 ? 7.472 -4.353 25.416 1.00 69.02 274 TRP B N 1
ATOM 7320 C CA . TRP B 1 274 ? 8.142 -3.057 25.496 1.00 68.13 274 TRP B CA 1
ATOM 7321 C C . TRP B 1 274 ? 9.058 -2.782 24.308 1.00 68.20 274 TRP B C 1
ATOM 7322 O O . TRP B 1 274 ? 10.026 -3.504 24.075 1.00 67.96 274 TRP B O 1
ATOM 7333 N N . GLU B 1 275 ? 8.754 -1.715 23.577 1.00 70.67 275 GLU B N 1
ATOM 7334 C CA . GLU B 1 275 ? 9.454 -1.392 22.335 1.00 77.58 275 GLU B CA 1
ATOM 7335 C C . GLU B 1 275 ? 10.740 -0.611 22.579 1.00 75.52 275 GLU B C 1
ATOM 7336 O O . GLU B 1 275 ? 11.385 -0.147 21.640 1.00 74.26 275 GLU B O 1
ATOM 7342 N N . GLY B 1 276 ? 11.107 -0.466 23.846 1.00 75.90 276 GLY B N 1
ATOM 7343 C CA . GLY B 1 276 ? 12.293 0.286 24.202 1.00 75.10 276 GLY B CA 1
ATOM 7344 C C . GLY B 1 276 ? 13.593 -0.489 24.048 1.00 80.45 276 GLY B C 1
ATOM 7345 O O . GLY B 1 276 ? 13.611 -1.675 23.682 1.00 80.62 276 GLY B O 1
ATOM 7346 N N . ASP B 1 277 ? 14.692 0.196 24.340 1.00 78.75 277 ASP B N 1
ATOM 7347 C CA . ASP B 1 277 ? 16.032 -0.362 24.209 1.00 80.25 277 ASP B CA 1
ATOM 7348 C C . ASP B 1 277 ? 16.309 -1.414 25.280 1.00 79.72 277 ASP B C 1
ATOM 7349 O O . ASP B 1 277 ? 16.586 -1.069 26.432 1.00 78.69 277 ASP B O 1
ATOM 7354 N N . ILE B 1 278 ? 16.249 -2.689 24.902 1.00 76.85 278 ILE B N 1
ATOM 7355 C CA . ILE B 1 278 ? 16.407 -3.777 25.868 1.00 77.09 278 ILE B CA 1
ATOM 7356 C C . ILE B 1 278 ? 17.789 -3.781 26.547 1.00 83.74 278 ILE B C 1
ATOM 7357 O O . ILE B 1 278 ? 17.962 -4.384 27.629 1.00 78.68 278 ILE B O 1
ATOM 7362 N N . SER B 1 279 ? 18.753 -3.092 25.920 1.00 84.45 279 SER B N 1
ATOM 7363 C CA . SER B 1 279 ? 20.123 -3.008 26.430 1.00 81.14 279 SER B CA 1
ATOM 7364 C C . SER B 1 279 ? 20.143 -2.074 27.613 1.00 83.12 279 SER B C 1
ATOM 7365 O O . SER B 1 279 ? 20.916 -2.259 28.549 1.00 83.47 279 SER B O 1
ATOM 7368 N N . SER B 1 280 ? 19.246 -1.092 27.573 1.00 82.82 280 SER B N 1
ATOM 7369 C CA . SER B 1 280 ? 19.393 0.144 28.336 1.00 84.73 280 SER B CA 1
ATOM 7370 C C . SER B 1 280 ? 19.296 0.030 29.855 1.00 83.77 280 SER B C 1
ATOM 7371 O O . SER B 1 280 ? 18.659 0.879 30.481 1.00 88.03 280 SER B O 1
ATOM 7374 N N . ASP B 1 281 ? 19.921 -0.983 30.454 1.00 80.40 281 ASP B N 1
ATOM 7375 C CA . ASP B 1 281 ? 19.993 -1.080 31.918 1.00 84.82 281 ASP B CA 1
ATOM 7376 C C . ASP B 1 281 ? 18.612 -1.104 32.591 1.00 79.31 281 ASP B C 1
ATOM 7377 O O . ASP B 1 281 ? 18.277 -2.040 33.319 1.00 76.06 281 ASP B O 1
ATOM 7382 N N . ILE B 1 282 ? 17.824 -0.060 32.364 1.00 77.19 282 ILE B N 1
ATOM 7383 C CA . ILE B 1 282 ? 16.450 -0.055 32.827 1.00 77.70 282 ILE B CA 1
ATOM 7384 C C . ILE B 1 282 ? 15.691 -1.176 32.093 1.00 75.86 282 ILE B C 1
ATOM 7385 O O . ILE B 1 282 ? 14.970 -1.952 32.716 1.00 69.26 282 ILE B O 1
ATOM 7390 N N . GLY B 1 283 ? 15.906 -1.297 30.785 1.00 77.04 283 GLY B N 1
ATOM 7391 C CA . GLY B 1 283 ? 15.330 -2.382 30.011 1.00 73.37 283 GLY B CA 1
ATOM 7392 C C . GLY B 1 283 ? 15.780 -3.720 30.565 1.00 73.59 283 GLY B C 1
ATOM 7393 O O . GLY B 1 283 ? 15.057 -4.709 30.494 1.00 72.76 283 GLY B O 1
ATOM 7394 N N . GLN B 1 284 ? 16.976 -3.736 31.144 1.00 75.95 284 GLN B N 1
ATOM 7395 C CA . GLN B 1 284 ? 17.539 -4.944 31.738 1.00 77.64 284 GLN B CA 1
ATOM 7396 C C . GLN B 1 284 ? 16.900 -5.282 33.076 1.00 74.19 284 GLN B C 1
ATOM 7397 O O . GLN B 1 284 ? 16.679 -6.458 33.382 1.00 73.22 284 GLN B O 1
ATOM 7403 N N . ALA B 1 285 ? 16.614 -4.254 33.869 1.00 66.36 285 ALA B N 1
ATOM 7404 C CA . ALA B 1 285 ? 15.916 -4.437 35.136 1.00 72.73 285 ALA B CA 1
ATOM 7405 C C . ALA B 1 285 ? 14.514 -5.032 34.923 1.00 73.25 285 ALA B C 1
ATOM 7406 O O . ALA B 1 285 ? 14.030 -5.809 35.755 1.00 68.77 285 ALA B O 1
ATOM 7408 N N . MET B 1 286 ? 13.879 -4.654 33.811 1.00 71.57 286 MET B N 1
ATOM 7409 C CA . MET B 1 286 ? 12.572 -5.179 33.419 1.00 71.89 286 MET B CA 1
ATOM 7410 C C . MET B 1 286 ? 12.649 -6.568 32.780 1.00 71.91 286 MET B C 1
ATOM 7411 O O . MET B 1 286 ? 11.786 -7.408 33.035 1.00 70.11 286 MET B O 1
ATOM 7416 N N . LEU B 1 287 ? 13.663 -6.802 31.943 1.00 73.02 287 LEU B N 1
ATOM 7417 C CA . LEU B 1 287 ? 13.908 -8.129 31.359 1.00 71.38 287 LEU B CA 1
ATOM 7418 C C . LEU B 1 287 ? 14.126 -9.150 32.469 1.00 68.17 287 LEU B C 1
ATOM 7419 O O . LEU B 1 287 ? 13.520 -10.226 32.491 1.00 67.14 287 LEU B O 1
ATOM 7424 N N . ASN B 1 288 ? 15.018 -8.797 33.383 1.00 70.98 288 ASN B N 1
ATOM 7425 C CA . ASN B 1 288 ? 15.183 -9.530 34.622 1.00 76.97 288 ASN B CA 1
ATOM 7426 C C . ASN B 1 288 ? 14.043 -9.098 35.520 1.00 77.24 288 ASN B C 1
ATOM 7427 O O . ASN B 1 288 ? 13.158 -8.371 35.081 1.00 78.48 288 ASN B O 1
ATOM 7432 N N . CYS B 1 289 ? 14.025 -9.515 36.772 1.00 74.55 289 CYS B N 1
ATOM 7433 C CA . CYS B 1 289 ? 13.017 -8.930 37.643 1.00 75.10 289 CYS B CA 1
ATOM 7434 C C . CYS B 1 289 ? 13.724 -8.259 38.800 1.00 77.90 289 CYS B C 1
ATOM 7435 O O . CYS B 1 289 ? 13.543 -8.639 39.954 1.00 79.95 289 CYS B O 1
ATOM 7438 N N . ASP B 1 290 ? 14.532 -7.254 38.467 1.00 77.56 290 ASP B N 1
ATOM 7439 C CA . ASP B 1 290 ? 15.462 -6.641 39.413 1.00 77.08 290 ASP B CA 1
ATOM 7440 C C . ASP B 1 290 ? 14.763 -5.684 40.373 1.00 74.69 290 ASP B C 1
ATOM 7441 O O . ASP B 1 290 ? 14.382 -4.587 39.981 1.00 75.66 290 ASP B O 1
ATOM 7446 N N . PRO B 1 291 ? 14.616 -6.090 41.643 1.00 74.74 291 PRO B N 1
ATOM 7447 C CA . PRO B 1 291 ? 13.961 -5.248 42.651 1.00 77.72 291 PRO B CA 1
ATOM 7448 C C . PRO B 1 291 ? 14.768 -4.009 43.041 1.00 79.47 291 PRO B C 1
ATOM 7449 O O . PRO B 1 291 ? 14.249 -3.188 43.797 1.00 81.16 291 PRO B O 1
ATOM 7453 N N . LYS B 1 292 ? 16.012 -3.886 42.576 1.00 80.12 292 LYS B N 1
ATOM 7454 C CA . LYS B 1 292 ? 16.839 -2.732 42.943 1.00 81.88 292 LYS B CA 1
ATOM 7455 C C . LYS B 1 292 ? 17.384 -1.999 41.725 1.00 82.53 292 LYS B C 1
ATOM 7456 O O . LYS B 1 292 ? 18.156 -1.041 41.849 1.00 80.08 292 LYS B O 1
ATOM 7462 N N . GLY B 1 293 ? 16.956 -2.438 40.547 1.00 80.42 293 GLY B N 1
ATOM 7463 C CA . GLY B 1 293 ? 17.097 -1.623 39.360 1.00 76.11 293 GLY B CA 1
ATOM 7464 C C . GLY B 1 293 ? 16.175 -0.434 39.535 1.00 76.57 293 GLY B C 1
ATOM 7465 O O . GLY B 1 293 ? 15.532 -0.280 40.577 1.00 74.12 293 GLY B O 1
ATOM 7466 N N . LYS B 1 294 ? 16.101 0.419 38.523 1.00 80.66 294 LYS B N 1
ATOM 7467 C CA . LYS B 1 294 ? 15.230 1.582 38.608 1.00 80.17 294 LYS B CA 1
ATOM 7468 C C . LYS B 1 294 ? 13.764 1.205 38.375 1.00 77.74 294 LYS B C 1
ATOM 7469 O O . LYS B 1 294 ? 13.445 0.279 37.629 1.00 73.06 294 LYS B O 1
ATOM 7475 N N . MET B 1 295 ? 12.886 1.944 39.038 1.00 78.62 295 MET B N 1
ATOM 7476 C CA . MET B 1 295 ? 11.480 1.581 39.214 1.00 76.29 295 MET B CA 1
ATOM 7477 C C . MET B 1 295 ? 10.597 1.854 37.991 1.00 76.46 295 MET B C 1
ATOM 7478 O O . MET B 1 295 ? 10.510 2.984 37.512 1.00 73.95 295 MET B O 1
ATOM 7483 N N . VAL B 1 296 ? 9.954 0.798 37.486 1.00 72.74 296 VAL B N 1
ATOM 7484 C CA . VAL B 1 296 ? 9.022 0.913 36.361 1.00 71.84 296 VAL B CA 1
ATOM 7485 C C . VAL B 1 296 ? 7.758 0.089 36.607 1.00 71.77 296 VAL B C 1
ATOM 7486 O O . VAL B 1 296 ? 7.839 -1.089 36.971 1.00 69.07 296 VAL B O 1
ATOM 7490 N N . MET B 1 297 ? 6.594 0.702 36.403 1.00 67.34 297 MET B N 1
ATOM 7491 C CA . MET B 1 297 ? 5.334 -0.011 36.576 1.00 70.49 297 MET B CA 1
ATOM 7492 C C . MET B 1 297 ? 4.273 0.481 35.606 1.00 68.62 297 MET B C 1
ATOM 7493 O O . MET B 1 297 ? 4.330 1.604 35.110 1.00 68.92 297 MET B O 1
ATOM 7498 N N . VAL B 1 298 ? 3.312 -0.388 35.332 1.00 67.83 298 VAL B N 1
ATOM 7499 C CA . VAL B 1 298 ? 2.207 -0.075 34.445 1.00 70.14 298 VAL B CA 1
ATOM 7500 C C . VAL B 1 298 ? 0.906 -0.050 35.248 1.00 69.66 298 VAL B C 1
ATOM 7501 O O . VAL B 1 298 ? 0.695 -0.902 36.107 1.00 68.90 298 VAL B O 1
ATOM 7505 N N . VAL B 1 299 ? 0.058 0.940 34.986 1.00 66.76 299 VAL B N 1
ATOM 7506 C CA . VAL B 1 299 ? -1.262 1.023 35.603 1.00 65.99 299 VAL B CA 1
ATOM 7507 C C . VAL B 1 299 ? -2.271 0.176 34.829 1.00 66.95 299 VAL B C 1
ATOM 7508 O O . VAL B 1 299 ? -2.421 0.336 33.616 1.00 67.75 299 VAL B O 1
ATOM 7512 N N . THR B 1 300 ? -2.966 -0.716 35.534 1.00 65.79 300 THR B N 1
ATOM 7513 C CA . THR B 1 300 ? -3.945 -1.602 34.900 1.00 65.04 300 THR B CA 1
ATOM 7514 C C . THR B 1 300 ? -5.392 -1.168 35.102 1.00 67.33 300 THR B C 1
ATOM 7515 O O . THR B 1 300 ? -6.226 -1.383 34.222 1.00 69.41 300 THR B O 1
ATOM 7519 N N . LYS B 1 301 ? -5.707 -0.562 36.243 1.00 70.61 301 LYS B N 1
ATOM 7520 C CA . LYS B 1 301 ? -7.064 -0.033 36.428 1.00 77.01 301 LYS B CA 1
ATOM 7521 C C . LYS B 1 301 ? -7.191 1.135 37.415 1.00 78.94 301 LYS B C 1
ATOM 7522 O O . LYS B 1 301 ? -6.392 1.288 38.350 1.00 73.90 301 LYS B O 1
ATOM 7528 N N . ILE B 1 302 ? -8.225 1.944 37.183 1.00 82.70 302 ILE B N 1
ATOM 7529 C CA . ILE B 1 302 ? -8.562 3.092 38.022 1.00 83.84 302 ILE B CA 1
ATOM 7530 C C . ILE B 1 302 ? -9.823 2.839 38.863 1.00 81.12 302 ILE B C 1
ATOM 7531 O O . ILE B 1 302 ? -10.884 2.523 38.332 1.00 76.89 302 ILE B O 1
ATOM 7536 N N . ILE B 1 303 ? -9.696 2.969 40.178 1.00 82.26 303 ILE B N 1
ATOM 7537 C CA . ILE B 1 303 ? -10.851 2.849 41.064 1.00 84.82 303 ILE B CA 1
ATOM 7538 C C . ILE B 1 303 ? -10.915 4.066 41.989 1.00 84.89 303 ILE B C 1
ATOM 7539 O O . ILE B 1 303 ? -9.984 4.336 42.751 1.00 83.60 303 ILE B O 1
ATOM 7544 N N . ILE B 1 304 ? -12.023 4.800 41.898 1.00 87.38 304 ILE B N 1
ATOM 7545 C CA . ILE B 1 304 ? -12.147 6.126 42.499 1.00 87.07 304 ILE B CA 1
ATOM 7546 C C . ILE B 1 304 ? -13.175 6.156 43.621 1.00 82.31 304 ILE B C 1
ATOM 7547 O O . ILE B 1 304 ? -14.147 5.407 43.596 1.00 81.72 304 ILE B O 1
ATOM 7552 N N . VAL B 1 311 ? -7.136 5.697 43.402 1.00 72.56 311 VAL B N 1
ATOM 7553 C CA . VAL B 1 311 ? -6.450 4.433 43.703 1.00 80.98 311 VAL B CA 1
ATOM 7554 C C . VAL B 1 311 ? -6.147 3.589 42.455 1.00 79.49 311 VAL B C 1
ATOM 7555 O O . VAL B 1 311 ? -7.032 2.925 41.916 1.00 79.45 311 VAL B O 1
ATOM 7559 N N . ALA B 1 312 ? -4.893 3.607 42.004 1.00 79.47 312 ALA B N 1
ATOM 7560 C CA . ALA B 1 312 ? -4.519 2.901 40.774 1.00 76.80 312 ALA B CA 1
ATOM 7561 C C . ALA B 1 312 ? -3.839 1.576 41.069 1.00 73.49 312 ALA B C 1
ATOM 7562 O O . ALA B 1 312 ? -2.899 1.516 41.857 1.00 75.59 312 ALA B O 1
ATOM 7564 N N . THR B 1 313 ? -4.325 0.513 40.435 1.00 74.75 313 THR B N 1
ATOM 7565 C CA . THR B 1 313 ? -3.697 -0.802 40.537 1.00 70.18 313 THR B CA 1
ATOM 7566 C C . THR B 1 313 ? -2.698 -0.945 39.401 1.00 66.40 313 THR B C 1
ATOM 7567 O O . THR B 1 313 ? -2.936 -0.451 38.298 1.00 65.56 313 THR B O 1
ATOM 7571 N N . GLY B 1 314 ? -1.579 -1.607 39.664 1.00 63.58 314 GLY B N 1
ATOM 7572 C CA . GLY B 1 314 ? -0.597 -1.811 38.622 1.00 62.93 314 GLY B CA 1
ATOM 7573 C C . GLY B 1 314 ? 0.391 -2.928 38.870 1.00 66.88 314 GLY B C 1
ATOM 7574 O O . GLY B 1 314 ? 0.441 -3.505 39.959 1.00 66.76 314 GLY B O 1
ATOM 7575 N N . ARG B 1 315 ? 1.184 -3.226 37.845 1.00 66.64 315 ARG B N 1
ATOM 7576 C CA . ARG B 1 315 ? 2.229 -4.237 37.931 1.00 62.58 315 ARG B CA 1
ATOM 7577 C C . ARG B 1 315 ? 3.612 -3.596 37.942 1.00 62.02 315 ARG B C 1
ATOM 7578 O O . ARG B 1 315 ? 3.905 -2.739 37.112 1.00 64.51 315 ARG B O 1
ATOM 7586 N N . VAL B 1 316 ? 4.462 -4.016 38.876 1.00 64.26 316 VAL B N 1
ATOM 7587 C CA . VAL B 1 316 ? 5.831 -3.500 38.962 1.00 67.88 316 VAL B CA 1
ATOM 7588 C C . VAL B 1 316 ? 6.810 -4.348 38.152 1.00 65.63 316 VAL B C 1
ATOM 7589 O O . VAL B 1 316 ? 7.136 -5.469 38.540 1.00 66.57 316 VAL B O 1
ATOM 7593 N N . TRP B 1 317 ? 7.279 -3.798 37.034 1.00 68.32 317 TRP B N 1
ATOM 7594 C CA . TRP B 1 317 ? 8.178 -4.507 36.128 1.00 67.37 317 TRP B CA 1
ATOM 7595 C C . TRP B 1 317 ? 9.607 -4.560 36.646 1.00 68.96 317 TRP B C 1
ATOM 7596 O O . TRP B 1 317 ? 10.292 -5.573 36.504 1.00 70.11 317 TRP B O 1
ATOM 7607 N N . SER B 1 318 ? 10.056 -3.465 37.243 1.00 68.75 318 SER B N 1
ATOM 7608 C CA . SER B 1 318 ? 11.436 -3.380 37.690 1.00 70.84 318 SER B CA 1
ATOM 7609 C C . SER B 1 318 ? 11.599 -2.513 38.931 1.00 70.34 318 SER B C 1
ATOM 7610 O O . SER B 1 318 ? 10.808 -1.607 39.188 1.00 70.57 318 SER B O 1
ATOM 7613 N N . GLY B 1 319 ? 12.643 -2.804 39.695 1.00 73.32 319 GLY B N 1
ATOM 7614 C CA . GLY B 1 319 ? 12.964 -2.028 40.871 1.00 74.74 319 GLY B CA 1
ATOM 7615 C C . GLY B 1 319 ? 11.958 -2.211 41.983 1.00 75.88 319 GLY B C 1
ATOM 7616 O O . GLY B 1 319 ? 11.324 -3.260 42.111 1.00 71.82 319 GLY B O 1
ATOM 7617 N N . THR B 1 320 ? 11.825 -1.165 42.790 1.00 76.09 320 THR B N 1
ATOM 7618 C CA . THR B 1 320 ? 10.919 -1.149 43.923 1.00 74.78 320 THR B CA 1
ATOM 7619 C C . THR B 1 320 ? 10.085 0.128 43.868 1.00 79.88 320 THR B C 1
ATOM 7620 O O . THR B 1 320 ? 10.614 1.210 43.602 1.00 79.84 320 THR B O 1
ATOM 7624 N N . VAL B 1 321 ? 8.783 -0.004 44.101 1.00 78.97 321 VAL B N 1
ATOM 7625 C CA . VAL B 1 321 ? 7.904 1.152 44.213 1.00 80.57 321 VAL B CA 1
ATOM 7626 C C . VAL B 1 321 ? 7.715 1.503 45.697 1.00 82.96 321 VAL B C 1
ATOM 7627 O O . VAL B 1 321 ? 7.562 0.617 46.541 1.00 83.78 321 VAL B O 1
ATOM 7631 N N . LYS B 1 322 ? 7.749 2.797 46.013 1.00 84.00 322 LYS B N 1
ATOM 7632 C CA . LYS B 1 322 ? 7.796 3.250 47.405 1.00 85.21 322 LYS B CA 1
ATOM 7633 C C . LYS B 1 322 ? 6.825 4.391 47.683 1.00 84.30 322 LYS B C 1
ATOM 7634 O O . LYS B 1 322 ? 6.326 5.035 46.757 1.00 82.10 322 LYS B O 1
ATOM 7640 N N . SER B 1 323 ? 6.567 4.636 48.968 1.00 87.83 323 SER B N 1
ATOM 7641 C CA . SER B 1 323 ? 5.742 5.770 49.387 1.00 90.09 323 SER B CA 1
ATOM 7642 C C . SER B 1 323 ? 6.536 7.074 49.291 1.00 88.72 323 SER B C 1
ATOM 7643 O O . SER B 1 323 ? 7.730 7.116 49.606 1.00 87.03 323 SER B O 1
ATOM 7646 N N . GLY B 1 324 ? 5.869 8.137 48.854 1.00 86.21 324 GLY B N 1
ATOM 7647 C CA . GLY B 1 324 ? 6.525 9.420 48.694 1.00 86.11 324 GLY B CA 1
ATOM 7648 C C . GLY B 1 324 ? 7.575 9.369 47.604 1.00 85.88 324 GLY B C 1
ATOM 7649 O O . GLY B 1 324 ? 8.523 10.148 47.621 1.00 82.62 324 GLY B O 1
ATOM 7650 N N . GLN B 1 325 ? 7.404 8.453 46.652 1.00 88.53 325 GLN B N 1
ATOM 7651 C CA . GLN B 1 325 ? 8.373 8.284 45.570 1.00 85.67 325 GLN B CA 1
ATOM 7652 C C . GLN B 1 325 ? 8.053 9.171 44.370 1.00 84.76 325 GLN B C 1
ATOM 7653 O O . GLN B 1 325 ? 6.932 9.172 43.861 1.00 85.59 325 GLN B O 1
ATOM 7659 N N . GLU B 1 326 ? 9.050 9.923 43.919 1.00 83.38 326 GLU B N 1
ATOM 7660 C CA . GLU B 1 326 ? 8.883 10.785 42.763 1.00 82.25 326 GLU B CA 1
ATOM 7661 C C . GLU B 1 326 ? 8.998 9.973 41.485 1.00 78.92 326 GLU B C 1
ATOM 7662 O O . GLU B 1 326 ? 9.942 9.201 41.311 1.00 75.44 326 GLU B O 1
ATOM 7668 N N . VAL B 1 327 ? 8.030 10.153 40.594 1.00 77.24 327 VAL B N 1
ATOM 7669 C CA . VAL B 1 327 ? 7.949 9.349 39.383 1.00 81.24 327 VAL B CA 1
ATOM 7670 C C . VAL B 1 327 ? 7.478 10.165 38.186 1.00 80.92 327 VAL B C 1
ATOM 7671 O O . VAL B 1 327 ? 6.901 11.243 38.348 1.00 82.01 327 VAL B O 1
ATOM 7675 N N . TYR B 1 328 ? 7.730 9.637 36.989 1.00 80.91 328 TYR B N 1
ATOM 7676 C CA . TYR B 1 328 ? 7.253 10.233 35.741 1.00 80.56 328 TYR B CA 1
ATOM 7677 C C . TYR B 1 328 ? 6.018 9.505 35.217 1.00 80.77 328 TYR B C 1
ATOM 7678 O O . TYR B 1 328 ? 5.994 8.274 35.156 1.00 79.44 328 TYR B O 1
ATOM 7687 N N . LEU B 1 329 ? 4.996 10.266 34.842 1.00 78.71 329 LEU B N 1
ATOM 7688 C CA . LEU B 1 329 ? 3.858 9.714 34.117 1.00 77.52 329 LEU B CA 1
ATOM 7689 C C . LEU B 1 329 ? 4.101 10.002 32.646 1.00 79.09 329 LEU B C 1
ATOM 7690 O O . LEU B 1 329 ? 4.058 11.153 32.211 1.00 80.89 329 LEU B O 1
ATOM 7695 N N . ILE B 1 330 ? 4.374 8.950 31.885 1.00 78.48 330 ILE B N 1
ATOM 7696 C CA . ILE B 1 330 ? 4.957 9.107 30.559 1.00 75.03 330 ILE B CA 1
ATOM 7697 C C . ILE B 1 330 ? 3.987 9.639 29.509 1.00 75.00 330 ILE B C 1
ATOM 7698 O O . ILE B 1 330 ? 4.309 10.589 28.803 1.00 80.83 330 ILE B O 1
ATOM 7703 N N . ASN B 1 331 ? 2.806 9.040 29.402 1.00 75.14 331 ASN B N 1
ATOM 7704 C CA . ASN B 1 331 ? 1.855 9.448 28.370 1.00 80.51 331 ASN B CA 1
ATOM 7705 C C . ASN B 1 331 ? 1.281 10.862 28.563 1.00 84.32 331 ASN B C 1
ATOM 7706 O O . ASN B 1 331 ? 1.251 11.654 27.619 1.00 86.14 331 ASN B O 1
ATOM 7711 N N . THR B 1 332 ? 0.833 11.178 29.776 1.00 80.86 332 THR B N 1
ATOM 7712 C CA . THR B 1 332 ? 0.211 12.475 30.044 1.00 86.17 332 THR B CA 1
ATOM 7713 C C . THR B 1 332 ? 1.245 13.597 30.279 1.00 89.74 332 THR B C 1
ATOM 7714 O O . THR B 1 332 ? 0.875 14.762 30.467 1.00 89.84 332 THR B O 1
ATOM 7718 N N . LYS B 1 333 ? 2.528 13.227 30.283 1.00 87.46 333 LYS B N 1
ATOM 7719 C CA . LYS B 1 333 ? 3.649 14.172 30.311 1.00 86.66 333 LYS B CA 1
ATOM 7720 C C . LYS B 1 333 ? 3.836 14.892 31.645 1.00 88.02 333 LYS B C 1
ATOM 7721 O O . LYS B 1 333 ? 4.344 16.010 31.677 1.00 87.14 333 LYS B O 1
ATOM 7727 N N . ARG B 1 334 ? 3.443 14.258 32.743 1.00 88.08 334 ARG B N 1
ATOM 7728 C CA . ARG B 1 334 ? 3.560 14.904 34.046 1.00 87.59 334 ARG B CA 1
ATOM 7729 C C . ARG B 1 334 ? 4.477 14.157 34.996 1.00 84.00 334 ARG B C 1
ATOM 7730 O O . ARG B 1 334 ? 4.796 12.994 34.785 1.00 87.02 334 ARG B O 1
ATOM 7738 N N . LYS B 1 335 ? 4.912 14.851 36.037 1.00 83.17 335 LYS B N 1
ATOM 7739 C CA . LYS B 1 335 ? 5.730 14.253 37.078 1.00 86.37 335 LYS B CA 1
ATOM 7740 C C . LYS B 1 335 ? 5.011 14.347 38.410 1.00 83.18 335 LYS B C 1
ATOM 7741 O O . LYS B 1 335 ? 4.624 15.432 38.833 1.00 84.58 335 LYS B O 1
ATOM 7747 N N . ALA B 1 336 ? 4.831 13.210 39.069 1.00 81.55 336 ALA B N 1
ATOM 7748 C CA . ALA B 1 336 ? 4.088 13.191 40.317 1.00 78.46 336 ALA B CA 1
ATOM 7749 C C . ALA B 1 336 ? 4.854 12.476 41.418 1.00 84.17 336 ALA B C 1
ATOM 7750 O O . ALA B 1 336 ? 6.013 12.086 41.242 1.00 83.51 336 ALA B O 1
ATOM 7752 N N . ARG B 1 337 ? 4.198 12.324 42.565 1.00 85.83 337 ARG B N 1
ATOM 7753 C CA . ARG B 1 337 ? 4.770 11.589 43.682 1.00 86.89 337 ARG B CA 1
ATOM 7754 C C . ARG B 1 337 ? 3.764 10.574 44.199 1.00 86.28 337 ARG B C 1
ATOM 7755 O O . ARG B 1 337 ? 2.588 10.883 44.407 1.00 89.29 337 ARG B O 1
ATOM 7763 N N . ILE B 1 338 ? 4.229 9.351 44.394 1.00 86.40 338 ILE B N 1
ATOM 7764 C CA . ILE B 1 338 ? 3.362 8.313 44.909 1.00 91.59 338 ILE B CA 1
ATOM 7765 C C . ILE B 1 338 ? 3.125 8.542 46.391 1.00 91.32 338 ILE B C 1
ATOM 7766 O O . ILE B 1 338 ? 4.063 8.536 47.189 1.00 88.51 338 ILE B O 1
ATOM 7771 N N . GLN B 1 339 ? 1.867 8.771 46.749 1.00 91.81 339 GLN B N 1
ATOM 7772 C CA . GLN B 1 339 ? 1.496 8.857 48.147 1.00 88.31 339 GLN B CA 1
ATOM 7773 C C . GLN B 1 339 ? 1.702 7.493 48.797 1.00 85.76 339 GLN B C 1
ATOM 7774 O O . GLN B 1 339 ? 2.825 7.139 49.162 1.00 85.18 339 GLN B O 1
ATOM 7780 N N . GLN B 1 340 ? 0.640 6.707 48.912 1.00 86.67 340 GLN B N 1
ATOM 7781 C CA . GLN B 1 340 ? 0.751 5.471 49.677 1.00 89.68 340 GLN B CA 1
ATOM 7782 C C . GLN B 1 340 ? 0.701 4.246 48.757 1.00 85.90 340 GLN B C 1
ATOM 7783 O O . GLN B 1 340 ? 0.075 4.282 47.694 1.00 79.25 340 GLN B O 1
ATOM 7789 N N . VAL B 1 341 ? 1.404 3.187 49.160 1.00 84.71 341 VAL B N 1
ATOM 7790 C CA . VAL B 1 341 ? 1.542 1.971 48.361 1.00 87.83 341 VAL B CA 1
ATOM 7791 C C . VAL B 1 341 ? 1.113 0.761 49.179 1.00 91.14 341 VAL B C 1
ATOM 7792 O O . VAL B 1 341 ? 1.381 0.680 50.378 1.00 88.56 341 VAL B O 1
ATOM 7796 N N . GLY B 1 342 ? 0.435 -0.179 48.529 1.00 90.50 342 GLY B N 1
ATOM 7797 C CA . GLY B 1 342 ? 0.057 -1.414 49.188 1.00 87.66 342 GLY B CA 1
ATOM 7798 C C . GLY B 1 342 ? -0.140 -2.569 48.226 1.00 85.09 342 GLY B C 1
ATOM 7799 O O . GLY B 1 342 ? -0.155 -2.378 47.008 1.00 82.17 342 GLY B O 1
ATOM 7800 N N . ILE B 1 343 ? -0.280 -3.775 48.769 1.00 83.39 343 ILE B N 1
ATOM 7801 C CA . ILE B 1 343 ? -0.642 -4.911 47.937 1.00 81.82 343 ILE B CA 1
ATOM 7802 C C . ILE B 1 343 ? -1.931 -5.539 48.440 1.00 80.15 343 ILE B C 1
ATOM 7803 O O . ILE B 1 343 ? -2.512 -5.091 49.432 1.00 80.27 343 ILE B O 1
ATOM 7808 N N . TYR B 1 344 ? -2.390 -6.566 47.738 1.00 78.39 344 TYR B N 1
ATOM 7809 C CA . TYR B 1 344 ? -3.688 -7.144 48.031 1.00 75.00 344 TYR B CA 1
ATOM 7810 C C . TYR B 1 344 ? -3.562 -8.396 48.880 1.00 73.42 344 TYR B C 1
ATOM 7811 O O . TYR B 1 344 ? -2.792 -9.300 48.562 1.00 76.53 344 TYR B O 1
ATOM 7820 N N . MET B 1 345 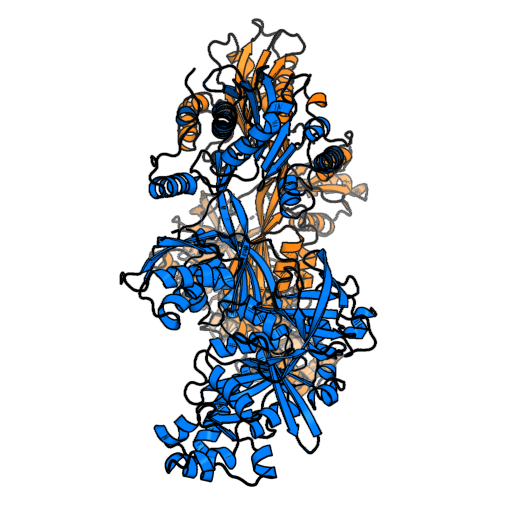? -4.294 -8.421 49.985 1.00 74.78 345 MET B N 1
ATOM 7821 C CA . MET B 1 345 ? -4.473 -9.640 50.765 1.00 75.99 345 MET B CA 1
ATOM 7822 C C . MET B 1 345 ? -5.901 -10.081 50.522 1.00 69.90 345 MET B C 1
ATOM 7823 O O . MET B 1 345 ? -6.844 -9.431 50.982 1.00 68.34 345 MET B O 1
ATOM 7828 N N . GLY B 1 346 ? -6.067 -11.162 49.773 1.00 68.25 346 GLY B N 1
ATOM 7829 C CA . GLY B 1 346 ? -7.368 -11.431 49.204 1.00 69.36 346 GLY B CA 1
ATOM 7830 C C . GLY B 1 346 ? -7.724 -10.187 48.421 1.00 68.90 346 GLY B C 1
ATOM 7831 O O . GLY B 1 346 ? -6.874 -9.635 47.713 1.00 70.21 346 GLY B O 1
ATOM 7832 N N . PRO B 1 347 ? -8.962 -9.706 48.580 1.00 66.08 347 PRO B N 1
ATOM 7833 C CA . PRO B 1 347 ? -9.440 -8.535 47.839 1.00 68.32 347 PRO B CA 1
ATOM 7834 C C . PRO B 1 347 ? -9.026 -7.161 48.381 1.00 72.35 347 PRO B C 1
ATOM 7835 O O . PRO B 1 347 ? -9.214 -6.178 47.660 1.00 70.06 347 PRO B O 1
ATOM 7839 N N . GLU B 1 348 ? -8.486 -7.059 49.591 1.00 71.64 348 GLU B N 1
ATOM 7840 C CA . GLU B 1 348 ? -8.293 -5.714 50.137 1.00 76.96 348 GLU B CA 1
ATOM 7841 C C . GLU B 1 348 ? -6.839 -5.262 50.195 1.00 75.54 348 GLU B C 1
ATOM 7842 O O . GLU B 1 348 ? -5.915 -6.067 50.357 1.00 74.50 348 GLU B O 1
ATOM 7848 N N . ARG B 1 349 ? -6.670 -3.948 50.069 1.00 77.70 349 ARG B N 1
ATOM 7849 C CA . ARG B 1 349 ? -5.364 -3.298 49.994 1.00 78.79 349 ARG B CA 1
ATOM 7850 C C . ARG B 1 349 ? -4.757 -3.064 51.372 1.00 80.86 349 ARG B C 1
ATOM 7851 O O . ARG B 1 349 ? -5.298 -2.296 52.170 1.00 79.71 349 ARG B O 1
ATOM 7859 N N . ILE B 1 350 ? -3.632 -3.713 51.654 1.00 82.54 350 ILE B N 1
ATOM 7860 C CA . ILE B 1 350 ? -2.964 -3.514 52.936 1.00 83.64 350 ILE B CA 1
ATOM 7861 C C . ILE B 1 350 ? -1.687 -2.694 52.754 1.00 89.07 350 ILE B C 1
ATOM 7862 O O . ILE B 1 350 ? -0.898 -2.923 51.832 1.00 88.49 350 ILE B O 1
ATOM 7867 N N . ASN B 1 351 ? -1.510 -1.718 53.637 1.00 92.90 351 ASN B N 1
ATOM 7868 C CA . ASN B 1 351 ? -0.459 -0.720 53.490 1.00 93.01 351 ASN B CA 1
ATOM 7869 C C . ASN B 1 351 ? 0.947 -1.312 53.521 1.00 91.57 351 ASN B C 1
ATOM 7870 O O . ASN B 1 351 ? 1.256 -2.196 54.323 1.00 90.06 351 ASN B O 1
ATOM 7875 N N . MET B 1 352 ? 1.783 -0.820 52.613 1.00 92.83 352 MET B N 1
ATOM 7876 C CA . MET B 1 352 ? 3.200 -1.170 52.555 1.00 92.58 352 MET B CA 1
ATOM 7877 C C . MET B 1 352 ? 4.028 0.097 52.408 1.00 93.54 352 MET B C 1
ATOM 7878 O O . MET B 1 352 ? 3.477 1.167 52.160 1.00 96.27 352 MET B O 1
ATOM 7883 N N . GLU B 1 353 ? 5.344 -0.007 52.559 1.00 91.29 353 GLU B N 1
ATOM 7884 C CA . GLU B 1 353 ? 6.194 1.145 52.277 1.00 91.54 353 GLU B CA 1
ATOM 7885 C C . GLU B 1 353 ? 7.148 0.820 51.129 1.00 90.45 353 GLU B C 1
ATOM 7886 O O . GLU B 1 353 ? 7.477 1.686 50.314 1.00 87.05 353 GLU B O 1
ATOM 7892 N N . ALA B 1 354 ? 7.576 -0.438 51.062 1.00 89.52 354 ALA B N 1
ATOM 7893 C CA . ALA B 1 354 ? 8.394 -0.908 49.950 1.00 87.77 354 ALA B CA 1
ATOM 7894 C C . ALA B 1 354 ? 7.781 -2.157 49.313 1.00 85.77 354 ALA B C 1
ATOM 7895 O O . ALA B 1 354 ? 7.507 -3.148 49.997 1.00 84.48 354 ALA B O 1
ATOM 7897 N N . VAL B 1 355 ? 7.548 -2.094 48.004 1.00 83.91 355 VAL B N 1
ATOM 7898 C CA . VAL B 1 355 ? 7.100 -3.265 47.248 1.00 81.00 355 VAL B CA 1
ATOM 7899 C C . VAL B 1 355 ? 7.964 -3.514 46.010 1.00 75.96 355 VAL B C 1
ATOM 7900 O O . VAL B 1 355 ? 7.958 -2.710 45.080 1.00 72.83 355 VAL B O 1
ATOM 7904 N N . PRO B 1 356 ? 8.696 -4.641 45.992 1.00 70.69 356 PRO B N 1
ATOM 7905 C CA . PRO B 1 356 ? 9.628 -4.991 44.909 1.00 71.73 356 PRO B CA 1
ATOM 7906 C C . PRO B 1 356 ? 8.947 -5.464 43.621 1.00 69.78 356 PRO B C 1
ATOM 7907 O O . PRO B 1 356 ? 7.762 -5.806 43.619 1.00 70.79 356 PRO B O 1
ATOM 7911 N N . ALA B 1 357 ? 9.719 -5.505 42.541 1.00 65.42 357 ALA B N 1
ATOM 7912 C CA . ALA B 1 357 ? 9.208 -5.863 41.224 1.00 66.35 357 ALA B CA 1
ATOM 7913 C C . ALA B 1 357 ? 8.680 -7.298 41.161 1.00 67.85 357 ALA B C 1
ATOM 7914 O O . ALA B 1 357 ? 9.191 -8.186 41.841 1.00 66.16 357 ALA B O 1
ATOM 7916 N N . GLY B 1 358 ? 7.660 -7.512 40.332 1.00 69.09 358 GLY B N 1
ATOM 7917 C CA . GLY B 1 358 ? 7.033 -8.815 40.186 1.00 65.22 358 GLY B CA 1
ATOM 7918 C C . GLY B 1 358 ? 5.691 -8.873 40.905 1.00 68.37 358 GLY B C 1
ATOM 7919 O O . GLY B 1 358 ? 4.935 -9.845 40.772 1.00 62.03 358 GLY B O 1
ATOM 7920 N N . ASN B 1 359 ? 5.394 -7.824 41.668 1.00 64.72 359 ASN B N 1
ATOM 7921 C CA . ASN B 1 359 ? 4.183 -7.785 42.481 1.00 66.59 359 ASN B CA 1
ATOM 7922 C C . ASN B 1 359 ? 3.090 -6.912 41.889 1.00 66.96 359 ASN B C 1
ATOM 7923 O O . ASN B 1 359 ? 3.357 -6.028 41.075 1.00 70.00 359 ASN B O 1
ATOM 7928 N N . ILE B 1 360 ? 1.856 -7.158 42.309 1.00 65.55 360 ILE B N 1
ATOM 7929 C CA . ILE B 1 360 ? 0.751 -6.292 41.945 1.00 63.34 360 ILE B CA 1
ATOM 7930 C C . ILE B 1 360 ? 0.508 -5.313 43.080 1.00 68.83 360 ILE B C 1
ATOM 7931 O O . ILE B 1 360 ? 0.373 -5.715 44.236 1.00 71.96 360 ILE B O 1
ATOM 7936 N N . VAL B 1 361 ? 0.463 -4.026 42.752 1.00 67.93 361 VAL B N 1
ATOM 7937 C CA . VAL B 1 361 ? 0.371 -3.001 43.778 1.00 73.03 361 VAL B CA 1
ATOM 7938 C C . VAL B 1 361 ? -0.796 -2.064 43.539 1.00 72.32 361 VAL B C 1
ATOM 7939 O O . VAL B 1 361 ? -1.354 -2.002 42.440 1.00 69.36 361 VAL B O 1
ATOM 7943 N N . ALA B 1 362 ? -1.164 -1.346 44.592 1.00 75.32 362 ALA B N 1
ATOM 7944 C CA . ALA B 1 362 ? -2.149 -0.283 44.494 1.00 79.95 362 ALA B CA 1
ATOM 7945 C C . ALA B 1 362 ? -1.522 0.988 45.051 1.00 78.50 362 ALA B C 1
ATOM 7946 O O . ALA B 1 362 ? -0.932 0.974 46.132 1.00 79.80 362 ALA B O 1
ATOM 7948 N N . VAL B 1 363 ? -1.624 2.077 44.297 1.00 77.07 363 VAL B N 1
ATOM 7949 C CA . VAL B 1 363 ? -1.005 3.328 44.695 1.00 80.98 363 VAL B CA 1
ATOM 7950 C C . VAL B 1 363 ? -1.972 4.501 44.580 1.00 84.49 363 VAL B C 1
ATOM 7951 O O . VAL B 1 363 ? -2.901 4.493 43.762 1.00 78.98 363 VAL B O 1
ATOM 7955 N N . THR B 1 364 ? -1.736 5.506 45.420 1.00 88.58 364 THR B N 1
ATOM 7956 C CA . THR B 1 364 ? -2.504 6.746 45.412 1.00 88.70 364 THR B CA 1
ATOM 7957 C C . THR B 1 364 ? -1.601 7.907 45.040 1.00 87.36 364 THR B C 1
ATOM 7958 O O . THR B 1 364 ? -0.403 7.877 45.310 1.00 87.07 364 THR B O 1
ATOM 7962 N N . GLY B 1 365 ? -2.178 8.935 44.431 1.00 90.34 365 GLY B N 1
ATOM 7963 C CA . GLY B 1 365 ? -1.410 10.104 44.049 1.00 92.76 365 GLY B CA 1
ATOM 7964 C C . GLY B 1 365 ? -1.601 10.460 42.591 1.00 95.93 365 GLY B C 1
ATOM 7965 O O . GLY B 1 365 ? -2.067 11.550 42.271 1.00 101.59 365 GLY B O 1
ATOM 7966 N N . LEU B 1 366 ? -1.266 9.520 41.712 1.00 94.50 366 LEU B N 1
ATOM 7967 C CA . LEU B 1 366 ? -1.232 9.749 40.263 1.00 98.43 366 LEU B CA 1
ATOM 7968 C C . LEU B 1 366 ? -2.541 10.314 39.701 1.00 98.65 366 LEU B C 1
ATOM 7969 O O . LEU B 1 366 ? -3.295 9.633 39.000 1.00 94.57 366 LEU B O 1
ATOM 7974 N N . ARG B 1 367 ? -2.755 11.584 40.030 1.00 99.81 367 ARG B N 1
ATOM 7975 C CA . ARG B 1 367 ? -3.894 12.412 39.645 1.00 105.39 367 ARG B CA 1
ATOM 7976 C C . ARG B 1 367 ? -4.503 12.146 38.268 1.00 106.11 367 ARG B C 1
ATOM 7977 O O . ARG B 1 367 ? -5.684 11.800 38.142 1.00 105.01 367 ARG B O 1
ATOM 7985 N N . ASP B 1 368 ? -3.681 12.324 37.243 1.00 105.00 368 ASP B N 1
ATOM 7986 C CA . ASP B 1 368 ? -4.151 12.415 35.869 1.00 105.50 368 ASP B CA 1
ATOM 7987 C C . ASP B 1 368 ? -4.191 11.053 35.186 1.00 104.06 368 ASP B C 1
ATOM 7988 O O . ASP B 1 368 ? -4.845 10.888 34.152 1.00 99.93 368 ASP B O 1
ATOM 7993 N N . ALA B 1 369 ? -3.492 10.086 35.778 1.00 103.03 369 ALA B N 1
ATOM 7994 C CA . ALA B 1 369 ? -3.256 8.789 35.149 1.00 98.42 369 ALA B CA 1
ATOM 7995 C C . ALA B 1 369 ? -4.541 8.019 34.834 1.00 97.83 369 ALA B C 1
ATOM 7996 O O . ALA B 1 369 ? -5.445 7.913 35.665 1.00 99.29 369 ALA B O 1
ATOM 7998 N N . MET B 1 370 ? -4.613 7.504 33.612 1.00 95.69 370 MET B N 1
ATOM 7999 C CA . MET B 1 370 ? -5.643 6.551 33.235 1.00 92.23 370 MET B CA 1
ATOM 8000 C C . MET B 1 370 ? -4.994 5.175 33.118 1.00 86.24 370 MET B C 1
ATOM 8001 O O . MET B 1 370 ? -3.769 5.061 33.162 1.00 81.64 370 MET B O 1
ATOM 8006 N N . ALA B 1 371 ? -5.812 4.134 32.984 1.00 85.83 371 ALA B N 1
ATOM 8007 C CA . ALA B 1 371 ? -5.305 2.775 32.842 1.00 77.21 371 ALA B CA 1
ATOM 8008 C C . ALA B 1 371 ? -4.445 2.652 31.586 1.00 75.02 371 ALA B C 1
ATOM 8009 O O . ALA B 1 371 ? -4.806 3.165 30.527 1.00 68.05 371 ALA B O 1
ATOM 8011 N N . GLY B 1 372 ? -3.302 1.978 31.724 1.00 73.10 372 GLY B N 1
ATOM 8012 C CA . GLY B 1 372 ? -2.374 1.795 30.624 1.00 71.10 372 GLY B CA 1
ATOM 8013 C C . GLY B 1 372 ? -1.177 2.720 30.729 1.00 74.28 372 GLY B C 1
ATOM 8014 O O . GLY B 1 372 ? -0.246 2.668 29.913 1.00 69.60 372 GLY B O 1
ATOM 8015 N N . GLU B 1 373 ? -1.201 3.571 31.747 1.00 72.16 373 GLU B N 1
ATOM 8016 C CA . GLU B 1 373 ? -0.149 4.553 31.925 1.00 73.97 373 GLU B CA 1
ATOM 8017 C C . GLU B 1 373 ? 1.135 3.892 32.398 1.00 71.55 373 GLU B C 1
ATOM 8018 O O . GLU B 1 373 ? 1.119 2.965 33.202 1.00 70.04 373 GLU B O 1
ATOM 8024 N N . THR B 1 374 ? 2.256 4.370 31.894 1.00 73.19 374 THR B N 1
ATOM 8025 C CA . THR B 1 374 ? 3.524 3.877 32.382 1.00 72.60 374 THR B CA 1
ATOM 8026 C C . THR B 1 374 ? 4.070 4.834 33.450 1.00 75.70 374 THR B C 1
ATOM 8027 O O . THR B 1 374 ? 3.985 6.053 33.319 1.00 75.05 374 THR B O 1
ATOM 8031 N N . VAL B 1 375 ? 4.613 4.264 34.519 1.00 74.24 375 VAL B N 1
ATOM 8032 C CA . VAL B 1 375 ? 5.085 5.037 35.658 1.00 72.19 375 VAL B CA 1
ATOM 8033 C C . VAL B 1 375 ? 6.518 4.655 36.011 1.00 78.65 375 VAL B C 1
ATOM 8034 O O . VAL B 1 375 ? 6.802 3.485 36.306 1.00 78.66 375 VAL B O 1
ATOM 8038 N N . ALA B 1 376 ? 7.425 5.629 35.995 1.00 80.69 376 ALA B N 1
ATOM 8039 C CA . ALA B 1 376 ? 8.829 5.319 36.260 1.00 79.83 376 ALA B CA 1
ATOM 8040 C C . ALA B 1 376 ? 9.619 6.484 36.867 1.00 80.81 376 ALA B C 1
ATOM 8041 O O . ALA B 1 376 ? 9.212 7.641 36.791 1.00 80.65 376 ALA B O 1
ATOM 8043 N N . GLU B 1 377 ? 10.753 6.150 37.478 1.00 82.27 377 GLU B N 1
ATOM 8044 C CA . GLU B 1 377 ? 11.674 7.140 38.026 1.00 85.01 377 GLU B CA 1
ATOM 8045 C C . GLU B 1 377 ? 12.452 7.842 36.922 1.00 86.91 377 GLU B C 1
ATOM 8046 O O . GLU B 1 377 ? 12.977 8.936 37.116 1.00 89.56 377 GLU B O 1
ATOM 8052 N N . GLU B 1 378 ? 12.542 7.184 35.772 1.00 85.08 378 GLU B N 1
ATOM 8053 C CA . GLU B 1 378 ? 13.149 7.765 34.583 1.00 87.78 378 GLU B CA 1
ATOM 8054 C C . GLU B 1 378 ? 12.142 7.780 33.451 1.00 87.71 378 GLU B C 1
ATOM 8055 O O . GLU B 1 378 ? 11.239 6.952 33.415 1.00 84.72 378 GLU B O 1
ATOM 8061 N N . GLN B 1 379 ? 12.286 8.720 32.526 1.00 87.01 379 GLN B N 1
ATOM 8062 C CA . GLN B 1 379 ? 11.385 8.742 31.390 1.00 86.82 379 GLN B CA 1
ATOM 8063 C C . GLN B 1 379 ? 11.876 7.784 30.309 1.00 85.36 379 GLN B C 1
ATOM 8064 O O . GLN B 1 379 ? 12.985 7.912 29.786 1.00 85.66 379 GLN B O 1
ATOM 8070 N N . ILE B 1 380 ? 11.029 6.810 30.000 1.00 82.87 380 ILE B N 1
ATOM 8071 C CA . ILE B 1 380 ? 11.306 5.800 28.989 1.00 80.91 380 ILE B CA 1
ATOM 8072 C C . ILE B 1 380 ? 10.177 5.811 27.977 1.00 79.55 380 ILE B C 1
ATOM 8073 O O . ILE B 1 380 ? 9.220 6.568 28.141 1.00 80.11 380 ILE B O 1
ATOM 8078 N N . GLU B 1 381 ? 10.276 5.005 26.925 1.00 76.16 381 GLU B N 1
ATOM 8079 C CA . GLU B 1 381 ? 9.131 4.884 26.037 1.00 81.15 381 GLU B CA 1
ATOM 8080 C C . GLU B 1 381 ? 8.077 4.082 26.798 1.00 79.88 381 GLU B C 1
ATOM 8081 O O . GLU B 1 381 ? 8.420 3.165 27.546 1.00 78.76 381 GLU B O 1
ATOM 8087 N N . PRO B 1 382 ? 6.795 4.452 26.653 1.00 74.80 382 PRO B N 1
ATOM 8088 C CA . PRO B 1 382 ? 5.746 3.761 27.410 1.00 75.18 382 PRO B CA 1
ATOM 8089 C C . PRO B 1 382 ? 5.362 2.389 26.843 1.00 74.66 382 PRO B C 1
ATOM 8090 O O . PRO B 1 382 ? 5.762 2.035 25.729 1.00 74.08 382 PRO B O 1
ATOM 8094 N N . PHE B 1 383 ? 4.585 1.634 27.617 1.00 71.24 383 PHE B N 1
ATOM 8095 C CA . PHE B 1 383 ? 4.070 0.334 27.181 1.00 72.30 383 PHE B CA 1
ATOM 8096 C C . PHE B 1 383 ? 2.895 0.474 26.214 1.00 71.88 383 PHE B C 1
ATOM 8097 O O . PHE B 1 383 ? 2.619 -0.426 25.417 1.00 73.59 383 PHE B O 1
ATOM 8105 N N . GLU B 1 384 ? 2.188 1.594 26.316 1.00 71.49 384 GLU B N 1
ATOM 8106 C CA . GLU B 1 384 ? 1.053 1.867 25.450 1.00 73.39 384 GLU B CA 1
ATOM 8107 C C . GLU B 1 384 ? 1.207 3.215 24.776 1.00 76.92 384 GLU B C 1
ATOM 8108 O O . GLU B 1 384 ? 1.780 4.146 25.345 1.00 75.09 384 GLU B O 1
ATOM 8114 N N . ALA B 1 385 ? 0.691 3.307 23.558 1.00 78.71 385 ALA B N 1
ATOM 8115 C CA . ALA B 1 385 ? 0.714 4.550 22.808 1.00 79.81 385 ALA B CA 1
ATOM 8116 C C . ALA B 1 385 ? -0.175 5.599 23.470 1.00 81.97 385 ALA B C 1
ATOM 8117 O O . ALA B 1 385 ? -1.221 5.276 24.043 1.00 81.39 385 ALA B O 1
ATOM 8119 N N . LEU B 1 386 ? 0.254 6.853 23.399 1.00 81.60 386 LEU B N 1
ATOM 8120 C CA . LEU B 1 386 ? -0.577 7.970 23.826 1.00 84.92 386 LEU B CA 1
ATOM 8121 C C . LEU B 1 386 ? -1.767 8.098 22.888 1.00 83.48 386 LEU B C 1
ATOM 8122 O O . LEU B 1 386 ? -1.608 8.059 21.666 1.00 86.10 386 LEU B O 1
ATOM 8127 N N . HIS B 1 387 ? -2.958 8.235 23.454 1.00 84.58 387 HIS B N 1
ATOM 8128 C CA . HIS B 1 387 ? -4.157 8.354 22.635 1.00 87.53 387 HIS B CA 1
ATOM 8129 C C . HIS B 1 387 ? -4.883 9.647 22.911 1.00 85.78 387 HIS B C 1
ATOM 8130 O O . HIS B 1 387 ? -5.405 9.865 23.998 1.00 87.01 387 HIS B O 1
ATOM 8137 N N . TYR B 1 388 ? -4.912 10.498 21.896 1.00 85.09 388 TYR B N 1
ATOM 8138 C CA . TYR B 1 388 ? -5.376 11.860 22.054 1.00 83.62 388 TYR B CA 1
ATOM 8139 C C . TYR B 1 388 ? -6.889 11.979 21.945 1.00 78.13 388 TYR B C 1
ATOM 8140 O O . TYR B 1 388 ? -7.573 11.085 21.443 1.00 76.55 388 TYR B O 1
ATOM 8149 N N . VAL B 1 389 ? -7.397 13.107 22.425 1.00 74.22 389 VAL B N 1
ATOM 8150 C CA . VAL B 1 389 ? -8.828 13.319 22.539 1.00 68.04 389 VAL B CA 1
ATOM 8151 C C . VAL B 1 389 ? -9.309 14.320 21.494 1.00 62.70 389 VAL B C 1
ATOM 8152 O O . VAL B 1 389 ? -8.704 15.376 21.291 1.00 62.72 389 VAL B O 1
ATOM 8156 N N . SER B 1 390 ? -10.393 13.959 20.819 1.00 55.75 390 SER B N 1
ATOM 8157 C CA . SER B 1 390 ? -11.031 14.822 19.839 1.00 54.75 390 SER B CA 1
ATOM 8158 C C . SER B 1 390 ? -12.472 15.102 20.247 1.00 52.90 390 SER B C 1
ATOM 8159 O O . SER B 1 390 ? -13.016 14.437 21.137 1.00 50.51 390 SER B O 1
ATOM 8162 N N . GLU B 1 391 ? -13.092 16.069 19.583 1.00 51.30 391 GLU B N 1
ATOM 8163 C CA . GLU B 1 391 ? -14.480 16.420 19.869 1.00 53.92 391 GLU B CA 1
ATOM 8164 C C . GLU B 1 391 ? -15.421 15.249 19.569 1.00 48.76 391 GLU B C 1
ATOM 8165 O O . GLU B 1 391 ? -15.158 14.448 18.672 1.00 44.74 391 GLU B O 1
ATOM 8171 N N . PRO B 1 392 ? -16.510 15.135 20.335 1.00 47.17 392 PRO B N 1
ATOM 8172 C CA . PRO B 1 392 ? -17.524 14.112 20.028 1.00 49.77 392 PRO B CA 1
ATOM 8173 C C . PRO B 1 392 ? -18.075 14.289 18.603 1.00 46.23 392 PRO B C 1
ATOM 8174 O O . PRO B 1 392 ? -18.232 15.418 18.150 1.00 44.66 392 PRO B O 1
ATOM 8178 N N . VAL B 1 393 ? -18.323 13.192 17.899 1.00 41.57 393 VAL B N 1
ATOM 8179 C CA . VAL B 1 393 ? -18.843 13.268 16.538 1.00 36.64 393 VAL B CA 1
ATOM 8180 C C . VAL B 1 393 ? -20.247 12.660 16.394 1.00 36.29 393 VAL B C 1
ATOM 8181 O O . VAL B 1 393 ? -20.813 12.704 15.309 1.00 38.99 393 VAL B O 1
ATOM 8185 N N . VAL B 1 394 ? -20.818 12.087 17.455 1.00 37.44 394 VAL B N 1
ATOM 8186 C CA . VAL B 1 394 ? -22.221 11.649 17.371 1.00 36.07 394 VAL B CA 1
ATOM 8187 C C . VAL B 1 394 ? -23.049 12.084 18.599 1.00 39.51 394 VAL B C 1
ATOM 8188 O O . VAL B 1 394 ? -22.547 12.130 19.709 1.00 41.76 394 VAL B O 1
ATOM 8192 N N . THR B 1 395 ? -24.325 12.408 18.394 1.00 40.99 395 THR B N 1
ATOM 8193 C CA . THR B 1 395 ? -25.169 12.871 19.487 1.00 37.95 395 THR B CA 1
ATOM 8194 C C . THR B 1 395 ? -26.523 12.158 19.575 1.00 43.21 395 THR B C 1
ATOM 8195 O O . THR B 1 395 ? -27.146 11.847 18.546 1.00 40.63 395 THR B O 1
ATOM 8199 N N . VAL B 1 396 ? -26.963 11.897 20.811 1.00 37.48 396 VAL B N 1
ATOM 8200 C CA . VAL B 1 396 ? -28.317 11.444 21.071 1.00 41.44 396 VAL B CA 1
ATOM 8201 C C . VAL B 1 396 ? -29.023 12.327 22.097 1.00 46.15 396 VAL B C 1
ATOM 8202 O O . VAL B 1 396 ? -28.393 12.938 22.954 1.00 43.32 396 VAL B O 1
ATOM 8206 N N . ALA B 1 397 ? -30.347 12.376 21.994 1.00 46.05 397 ALA B N 1
ATOM 8207 C CA . ALA B 1 397 ? -31.160 13.070 22.977 1.00 49.74 397 ALA B CA 1
ATOM 8208 C C . ALA B 1 397 ? -31.725 12.049 23.949 1.00 48.07 397 ALA B C 1
ATOM 8209 O O . ALA B 1 397 ? -32.188 10.973 23.544 1.00 45.77 397 ALA B O 1
ATOM 8211 N N . ILE B 1 398 ? -31.680 12.390 25.231 1.00 49.40 398 ILE B N 1
ATOM 8212 C CA . ILE B 1 398 ? -32.110 11.480 26.291 1.00 54.58 398 ILE B CA 1
ATOM 8213 C C . ILE B 1 398 ? -33.154 12.122 27.209 1.00 58.95 398 ILE B C 1
ATOM 8214 O O . ILE B 1 398 ? -33.078 13.317 27.507 1.00 59.54 398 ILE B O 1
ATOM 8219 N N . GLU B 1 399 ? -34.122 11.337 27.669 1.00 56.25 399 GLU B N 1
ATOM 8220 C CA . GLU B 1 399 ? -34.993 11.820 28.730 1.00 63.67 399 GLU B CA 1
ATOM 8221 C C . GLU B 1 399 ? -35.496 10.675 29.604 1.00 64.86 399 GLU B C 1
ATOM 8222 O O . GLU B 1 399 ? -35.606 9.526 29.153 1.00 56.53 399 GLU B O 1
ATOM 8228 N N . ALA B 1 400 ? -35.800 11.010 30.858 1.00 68.59 400 ALA B N 1
ATOM 8229 C CA . ALA B 1 400 ? -36.294 10.039 31.830 1.00 64.53 400 ALA B CA 1
ATOM 8230 C C . ALA B 1 400 ? -37.752 9.683 31.537 1.00 63.12 400 ALA B C 1
ATOM 8231 O O . ALA B 1 400 ? -38.602 10.561 31.411 1.00 66.92 400 ALA B O 1
ATOM 8233 N N . LYS B 1 401 ? -38.027 8.390 31.411 1.00 61.36 401 LYS B N 1
ATOM 8234 C CA . LYS B 1 401 ? -39.352 7.925 31.031 1.00 64.29 401 LYS B CA 1
ATOM 8235 C C . LYS B 1 401 ? -40.310 8.012 32.215 1.00 65.95 401 LYS B C 1
ATOM 8236 O O . LYS B 1 401 ? -41.512 8.204 32.048 1.00 67.59 401 LYS B O 1
ATOM 8242 N N . ASN B 1 402 ? -39.763 7.889 33.417 1.00 65.46 402 ASN B N 1
ATOM 8243 C CA . ASN B 1 402 ? -40.556 7.954 34.634 1.00 61.75 402 ASN B CA 1
ATOM 8244 C C . ASN B 1 402 ? -40.217 9.222 35.389 1.00 67.08 402 ASN B C 1
ATOM 8245 O O . ASN B 1 402 ? -39.047 9.459 35.715 1.00 63.93 402 ASN B O 1
ATOM 8250 N N . VAL B 1 403 ? -41.244 10.026 35.671 1.00 66.35 403 VAL B N 1
ATOM 8251 C CA . VAL B 1 403 ? -41.064 11.380 36.199 1.00 68.59 403 VAL B CA 1
ATOM 8252 C C . VAL B 1 403 ? -40.221 11.424 37.484 1.00 65.01 403 VAL B C 1
ATOM 8253 O O . VAL B 1 403 ? -39.524 12.404 37.746 1.00 63.10 403 VAL B O 1
ATOM 8257 N N . LYS B 1 404 ? -40.275 10.349 38.266 1.00 67.31 404 LYS B N 1
ATOM 8258 C CA . LYS B 1 404 ? -39.499 10.247 39.502 1.00 67.70 404 LYS B CA 1
ATOM 8259 C C . LYS B 1 404 ? -37.989 10.351 39.269 1.00 68.67 404 LYS B C 1
ATOM 8260 O O . LYS B 1 404 ? -37.265 10.926 40.080 1.00 67.78 404 LYS B O 1
ATOM 8266 N N . ASP B 1 405 ? -37.516 9.807 38.151 1.00 69.22 405 ASP B N 1
ATOM 8267 C CA . ASP B 1 405 ? -36.076 9.734 37.899 1.00 70.38 405 ASP B CA 1
ATOM 8268 C C . ASP B 1 405 ? -35.471 11.031 37.358 1.00 67.05 405 ASP B C 1
ATOM 8269 O O . ASP B 1 405 ? -34.254 11.103 37.157 1.00 63.80 405 ASP B O 1
ATOM 8274 N N . LEU B 1 406 ? -36.311 12.047 37.146 1.00 68.41 406 LEU B N 1
ATOM 8275 C CA . LEU B 1 406 ? -35.881 13.310 36.530 1.00 66.59 406 LEU B CA 1
ATOM 8276 C C . LEU B 1 406 ? -34.567 13.850 37.105 1.00 68.98 406 LEU B C 1
ATOM 8277 O O . LEU B 1 406 ? -33.609 14.055 36.362 1.00 69.65 406 LEU B O 1
ATOM 8282 N N . PRO B 1 407 ? -34.492 14.065 38.431 1.00 74.82 407 PRO B N 1
ATOM 8283 C CA . PRO B 1 407 ? -33.223 14.650 38.882 1.00 68.45 407 PRO B CA 1
ATOM 8284 C C . PRO B 1 407 ? -32.079 13.639 38.881 1.00 67.95 407 PRO B C 1
ATOM 8285 O O . PRO B 1 407 ? -30.919 14.039 38.758 1.00 71.45 407 PRO B O 1
ATOM 8289 N N . ARG B 1 408 ? -32.399 12.353 39.018 1.00 66.25 408 ARG B N 1
ATOM 8290 C CA . ARG B 1 408 ? -31.372 11.318 39.116 1.00 70.98 408 ARG B CA 1
ATOM 8291 C C . ARG B 1 408 ? -30.661 11.086 37.774 1.00 73.03 408 ARG B C 1
ATOM 8292 O O . ARG B 1 408 ? -29.484 10.687 37.737 1.00 68.93 408 ARG B O 1
ATOM 8300 N N . LEU B 1 409 ? -31.379 11.340 36.681 1.00 66.12 409 LEU B N 1
ATOM 8301 C CA . LEU B 1 409 ? -30.797 11.247 35.354 1.00 63.28 409 LEU B CA 1
ATOM 8302 C C . LEU B 1 409 ? -29.755 12.347 35.182 1.00 66.25 409 LEU B C 1
ATOM 8303 O O . LEU B 1 409 ? -28.655 12.099 34.681 1.00 60.88 409 LEU B O 1
ATOM 8308 N N . ILE B 1 410 ? -30.101 13.556 35.620 1.00 68.57 410 ILE B N 1
ATOM 8309 C CA . ILE B 1 410 ? -29.178 14.690 35.569 1.00 66.22 410 ILE B CA 1
ATOM 8310 C C . ILE B 1 410 ? -27.884 14.407 36.339 1.00 65.18 410 ILE B C 1
ATOM 8311 O O . ILE B 1 410 ? -26.791 14.702 35.858 1.00 68.51 410 ILE B O 1
ATOM 8316 N N . GLU B 1 411 ? -28.011 13.831 37.528 1.00 66.49 411 GLU B N 1
ATOM 8317 C CA . GLU B 1 411 ? -26.840 13.476 38.319 1.00 71.64 411 GLU B CA 1
ATOM 8318 C C . GLU B 1 411 ? -26.030 12.411 37.596 1.00 65.80 411 GLU B C 1
ATOM 8319 O O . GLU B 1 411 ? -24.821 12.536 37.456 1.00 67.14 411 GLU B O 1
ATOM 8325 N N . ALA B 1 412 ? -26.720 11.372 37.140 1.00 65.67 412 ALA B N 1
ATOM 8326 C CA . ALA B 1 412 ? -26.099 10.273 36.420 1.00 65.94 412 ALA B CA 1
ATOM 8327 C C . ALA B 1 412 ? -25.310 10.769 35.211 1.00 64.96 412 ALA B C 1
ATOM 8328 O O . ALA B 1 412 ? -24.134 10.455 35.057 1.00 61.66 412 ALA B O 1
ATOM 8330 N N . LEU B 1 413 ? -25.967 11.552 34.362 1.00 65.37 413 LEU B N 1
ATOM 8331 C CA . LEU B 1 413 ? -25.334 12.081 33.160 1.00 65.76 413 LEU B CA 1
ATOM 8332 C C . LEU B 1 413 ? -24.112 12.929 33.493 1.00 66.40 413 LEU B C 1
ATOM 8333 O O . LEU B 1 413 ? -23.078 12.797 32.852 1.00 64.89 413 LEU B O 1
ATOM 8338 N N . ARG B 1 414 ? -24.205 13.794 34.498 1.00 69.78 414 ARG B N 1
ATOM 8339 C CA . ARG B 1 414 ? -23.086 14.695 34.734 1.00 69.56 414 ARG B CA 1
ATOM 8340 C C . ARG B 1 414 ? -21.900 13.931 35.333 1.00 70.90 414 ARG B C 1
ATOM 8341 O O . ARG B 1 414 ? -20.747 14.326 35.134 1.00 70.48 414 ARG B O 1
ATOM 8349 N N . GLN B 1 415 ? -22.155 12.817 36.018 1.00 67.75 415 GLN B N 1
ATOM 8350 C CA . GLN B 1 415 ? -21.022 12.045 36.521 1.00 73.32 415 GLN B CA 1
ATOM 8351 C C . GLN B 1 415 ? -20.339 11.286 35.380 1.00 74.25 415 GLN B C 1
ATOM 8352 O O . GLN B 1 415 ? -19.109 11.267 35.298 1.00 72.69 415 GLN B O 1
ATOM 8358 N N . LEU B 1 416 ? -21.131 10.680 34.495 1.00 69.82 416 LEU B N 1
ATOM 8359 C CA . LEU B 1 416 ? -20.565 9.995 33.332 1.00 67.59 416 LEU B CA 1
ATOM 8360 C C . LEU B 1 416 ? -19.741 10.947 32.474 1.00 66.46 416 LEU B C 1
ATOM 8361 O O . LEU B 1 416 ? -18.792 10.526 31.844 1.00 66.76 416 LEU B O 1
ATOM 8366 N N . ALA B 1 417 ? -20.112 12.223 32.448 1.00 65.92 417 ALA B N 1
ATOM 8367 C CA . ALA B 1 417 ? -19.344 13.232 31.722 1.00 70.28 417 ALA B CA 1
ATOM 8368 C C . ALA B 1 417 ? -18.003 13.535 32.397 1.00 70.75 417 ALA B C 1
ATOM 8369 O O . ALA B 1 417 ? -16.980 13.686 31.723 1.00 71.35 417 ALA B O 1
ATOM 8371 N N . LYS B 1 418 ? -18.017 13.634 33.724 1.00 73.90 418 LYS B N 1
ATOM 8372 C CA . LYS B 1 418 ? -16.807 13.929 34.481 1.00 73.59 418 LYS B CA 1
ATOM 8373 C C . LYS B 1 418 ? -15.782 12.820 34.286 1.00 74.12 418 LYS B C 1
ATOM 8374 O O . LYS B 1 418 ? -14.642 13.085 33.917 1.00 69.55 418 LYS B O 1
ATOM 8380 N N . GLU B 1 419 ? -16.191 11.579 34.540 1.00 72.55 419 GLU B N 1
ATOM 8381 C CA . GLU B 1 419 ? -15.418 10.424 34.094 1.00 75.07 419 GLU B CA 1
ATOM 8382 C C . GLU B 1 419 ? -15.439 10.510 32.574 1.00 75.67 419 GLU B C 1
ATOM 8383 O O . GLU B 1 419 ? -16.351 11.101 32.017 1.00 75.36 419 GLU B O 1
ATOM 8389 N N . ASP B 1 420 ? -14.450 9.958 31.894 1.00 72.83 420 ASP B N 1
ATOM 8390 C CA . ASP B 1 420 ? -14.433 10.033 30.425 1.00 72.79 420 ASP B CA 1
ATOM 8391 C C . ASP B 1 420 ? -14.475 11.463 29.874 1.00 67.84 420 ASP B C 1
ATOM 8392 O O . ASP B 1 420 ? -15.537 12.091 29.773 1.00 67.34 420 ASP B O 1
ATOM 8397 N N . PRO B 1 421 ? -13.313 11.973 29.476 1.00 67.96 421 PRO B N 1
ATOM 8398 C CA . PRO B 1 421 ? -13.307 13.306 28.873 1.00 64.54 421 PRO B CA 1
ATOM 8399 C C . PRO B 1 421 ? -13.808 13.286 27.419 1.00 63.52 421 PRO B C 1
ATOM 8400 O O . PRO B 1 421 ? -14.085 14.352 26.864 1.00 62.73 421 PRO B O 1
ATOM 8404 N N . THR B 1 422 ? -13.936 12.104 26.814 1.00 59.94 422 THR B N 1
ATOM 8405 C CA . THR B 1 422 ? -14.414 12.026 25.430 1.00 55.84 422 THR B CA 1
ATOM 8406 C C . THR B 1 422 ? -15.945 12.114 25.348 1.00 54.85 422 THR B C 1
ATOM 8407 O O . THR B 1 422 ? -16.530 11.938 24.284 1.00 53.65 422 THR B O 1
ATOM 8411 N N . LEU B 1 423 ? -16.598 12.396 26.466 1.00 55.32 423 LEU B N 1
ATOM 8412 C CA . LEU B 1 423 ? -18.056 12.478 26.485 1.00 56.61 423 LEU B CA 1
ATOM 8413 C C . LEU B 1 423 ? -18.515 13.886 26.877 1.00 58.55 423 LEU B C 1
ATOM 8414 O O . LEU B 1 423 ? -18.000 14.461 27.838 1.00 62.84 423 LEU B O 1
ATOM 8419 N N . HIS B 1 424 ? -19.473 14.439 26.131 1.00 51.72 424 HIS B N 1
ATOM 8420 C CA . HIS B 1 424 ? -20.017 15.756 26.427 1.00 56.18 424 HIS B CA 1
ATOM 8421 C C . HIS B 1 424 ? -21.513 15.657 26.724 1.00 61.24 424 HIS B C 1
ATOM 8422 O O . HIS B 1 424 ? -22.250 14.929 26.055 1.00 56.33 424 HIS B O 1
ATOM 8429 N N . VAL B 1 425 ? -21.967 16.404 27.722 1.00 59.48 425 VAL B N 1
ATOM 8430 C CA . VAL B 1 425 ? -23.377 16.375 28.061 1.00 61.76 425 VAL B CA 1
ATOM 8431 C C . VAL B 1 425 ? -23.924 17.801 28.124 1.00 63.40 425 VAL B C 1
ATOM 8432 O O . VAL B 1 425 ? -23.217 18.739 28.506 1.00 68.33 425 VAL B O 1
ATOM 8436 N N . LYS B 1 426 ? -25.168 17.962 27.688 1.00 61.30 426 LYS B N 1
ATOM 8437 C CA . LYS B 1 426 ? -25.890 19.217 27.858 1.00 65.42 426 LYS B CA 1
ATOM 8438 C C . LYS B 1 426 ? -27.223 18.943 28.564 1.00 63.62 426 LYS B C 1
ATOM 8439 O O . LYS B 1 426 ? -28.076 18.216 28.050 1.00 64.71 426 LYS B O 1
ATOM 8445 N N . ILE B 1 427 ? -27.374 19.509 29.758 1.00 65.74 427 ILE B N 1
ATOM 8446 C CA . ILE B 1 427 ? -28.577 19.350 30.565 1.00 63.63 427 ILE B CA 1
ATOM 8447 C C . ILE B 1 427 ? -29.594 20.446 30.271 1.00 65.68 427 ILE B C 1
ATOM 8448 O O . ILE B 1 427 ? -29.239 21.607 30.089 1.00 64.08 427 ILE B O 1
ATOM 8453 N N . ASP B 1 428 ? -30.863 20.069 30.227 1.00 70.36 428 ASP B N 1
ATOM 8454 C CA . ASP B 1 428 ? -31.953 21.033 30.137 1.00 75.61 428 ASP B CA 1
ATOM 8455 C C . ASP B 1 428 ? -32.993 20.722 31.219 1.00 79.22 428 ASP B C 1
ATOM 8456 O O . ASP B 1 428 ? -33.896 19.918 30.990 1.00 77.66 428 ASP B O 1
ATOM 8461 N N . GLU B 1 429 ? -32.874 21.353 32.388 1.00 79.88 429 GLU B N 1
ATOM 8462 C CA . GLU B 1 429 ? -33.811 21.082 33.482 1.00 78.63 429 GLU B CA 1
ATOM 8463 C C . GLU B 1 429 ? -35.211 21.581 33.161 1.00 83.09 429 GLU B C 1
ATOM 8464 O O . GLU B 1 429 ? -36.174 21.197 33.820 1.00 85.00 429 GLU B O 1
ATOM 8470 N N . GLU B 1 430 ? -35.331 22.432 32.146 1.00 88.64 430 GLU B N 1
ATOM 8471 C CA . GLU B 1 430 ? -36.645 22.931 31.753 1.00 90.39 430 GLU B CA 1
ATOM 8472 C C . GLU B 1 430 ? -37.424 21.881 30.945 1.00 88.90 430 GLU B C 1
ATOM 8473 O O . GLU B 1 430 ? -38.616 21.664 31.183 1.00 87.55 430 GLU B O 1
ATOM 8479 N N . THR B 1 431 ? -36.757 21.220 30.001 1.00 84.67 431 THR B N 1
ATOM 8480 C CA . THR B 1 431 ? -37.427 20.187 29.216 1.00 82.78 431 THR B CA 1
ATOM 8481 C C . THR B 1 431 ? -37.092 18.783 29.705 1.00 78.68 431 THR B C 1
ATOM 8482 O O . THR B 1 431 ? -37.868 17.858 29.491 1.00 78.25 431 THR B O 1
ATOM 8486 N N . GLY B 1 432 ? -35.944 18.618 30.356 1.00 79.01 432 GLY B N 1
ATOM 8487 C CA . GLY B 1 432 ? -35.509 17.293 30.778 1.00 77.54 432 GLY B CA 1
ATOM 8488 C C . GLY B 1 432 ? -35.093 16.393 29.620 1.00 72.19 432 GLY B C 1
ATOM 8489 O O . GLY B 1 432 ? -34.980 15.175 29.768 1.00 69.04 432 GLY B O 1
ATOM 8490 N N . GLN B 1 433 ? -34.896 16.991 28.449 1.00 70.72 433 GLN B N 1
ATOM 8491 C CA . GLN B 1 433 ? -34.328 16.272 27.322 1.00 68.11 433 GLN B CA 1
ATOM 8492 C C . GLN B 1 433 ? -32.879 16.702 27.258 1.00 64.94 433 GLN B C 1
ATOM 8493 O O . GLN B 1 433 ? -32.582 17.884 27.081 1.00 65.76 433 GLN B O 1
ATOM 8499 N N . HIS B 1 434 ? -31.977 15.754 27.477 1.00 57.62 434 HIS B N 1
ATOM 8500 C CA . HIS B 1 434 ? -30.565 16.083 27.562 1.00 57.29 434 HIS B CA 1
ATOM 8501 C C . HIS B 1 434 ? -29.818 15.533 26.346 1.00 54.29 434 HIS B C 1
ATOM 8502 O O . HIS B 1 434 ? -30.222 14.506 25.772 1.00 50.21 434 HIS B O 1
ATOM 8509 N N . LEU B 1 435 ? -28.747 16.226 25.948 1.00 46.57 435 LEU B N 1
ATOM 8510 C CA . LEU B 1 435 ? -27.980 15.835 24.772 1.00 49.54 435 LEU B CA 1
ATOM 8511 C C . LEU B 1 435 ? -26.659 15.190 25.167 1.00 51.57 435 LEU B C 1
ATOM 8512 O O . LEU B 1 435 ? -25.840 15.789 25.852 1.00 47.73 435 LEU B O 1
ATOM 8517 N N . LEU B 1 436 ? -26.460 13.954 24.726 1.00 43.47 436 LEU B N 1
ATOM 8518 C CA . LEU B 1 436 ? -25.238 13.228 25.058 1.00 45.32 436 LEU B CA 1
ATOM 8519 C C . LEU B 1 436 ? -24.396 12.992 23.817 1.00 45.25 436 LEU B C 1
ATOM 8520 O O . LEU B 1 436 ? -24.872 12.427 22.825 1.00 44.57 436 LEU B O 1
ATOM 8525 N N . SER B 1 437 ? -23.143 13.420 23.871 1.00 43.27 437 SER B N 1
ATOM 8526 C CA . SER B 1 437 ? -22.295 13.368 22.690 1.00 45.55 437 SER B CA 1
ATOM 8527 C C . SER B 1 437 ? -20.991 12.618 22.938 1.00 50.00 437 SER B C 1
ATOM 8528 O O . SER B 1 437 ? -20.319 12.831 23.951 1.00 52.86 437 SER B O 1
ATOM 8531 N N . GLY B 1 438 ? -20.647 11.722 22.014 1.00 44.31 438 GLY B N 1
ATOM 8532 C CA . GLY B 1 438 ? -19.462 10.900 22.158 1.00 42.97 438 GLY B CA 1
ATOM 8533 C C . GLY B 1 438 ? -18.799 10.563 20.828 1.00 45.19 438 GLY B C 1
ATOM 8534 O O . GLY B 1 438 ? -19.062 11.198 19.802 1.00 43.03 438 GLY B O 1
ATOM 8535 N N . MET B 1 439 ? -17.950 9.541 20.846 1.00 41.17 439 MET B N 1
ATOM 8536 C CA . MET B 1 439 ? -17.079 9.243 19.718 1.00 40.82 439 MET B CA 1
ATOM 8537 C C . MET B 1 439 ? -17.658 8.272 18.690 1.00 45.15 439 MET B C 1
ATOM 8538 O O . MET B 1 439 ? -17.028 8.028 17.660 1.00 41.81 439 MET B O 1
ATOM 8543 N N . GLY B 1 440 ? -18.843 7.723 18.955 1.00 37.19 440 GLY B N 1
ATOM 8544 C CA . GLY B 1 440 ? -19.414 6.723 18.067 1.00 37.91 440 GLY B CA 1
ATOM 8545 C C . GLY B 1 440 ? -20.582 5.977 18.686 1.00 38.49 440 GLY B C 1
ATOM 8546 O O . GLY B 1 440 ? -20.905 6.165 19.847 1.00 39.32 440 GLY B O 1
ATOM 8547 N N . GLU B 1 441 ? -21.218 5.136 17.889 1.00 37.90 441 GLU B N 1
ATOM 8548 C CA . GLU B 1 441 ? -22.386 4.390 18.314 1.00 40.42 441 GLU B CA 1
ATOM 8549 C C . GLU B 1 441 ? -22.142 3.538 19.555 1.00 46.62 441 GLU B C 1
ATOM 8550 O O . GLU B 1 441 ? -22.954 3.537 20.495 1.00 44.77 441 GLU B O 1
ATOM 8556 N N . LEU B 1 442 ? -21.029 2.809 19.544 1.00 39.17 442 LEU B N 1
ATOM 8557 C CA . LEU B 1 442 ? -20.666 1.915 20.637 1.00 41.97 442 LEU B CA 1
ATOM 8558 C C . LEU B 1 442 ? -20.312 2.669 21.904 1.00 41.20 442 LEU B C 1
ATOM 8559 O O . LEU B 1 442 ? -20.708 2.261 22.990 1.00 44.05 442 LEU B O 1
ATOM 8564 N N . HIS B 1 443 ? -19.506 3.721 21.761 1.00 42.81 443 HIS B N 1
ATOM 8565 C CA . HIS B 1 443 ? -19.160 4.598 22.879 1.00 42.15 443 HIS B CA 1
ATOM 8566 C C . HIS B 1 443 ? -20.442 5.060 23.586 1.00 42.53 443 HIS B C 1
ATOM 8567 O O . HIS B 1 443 ? -20.562 4.958 24.804 1.00 44.63 443 HIS B O 1
ATOM 8574 N N . LEU B 1 444 ? -21.423 5.528 22.823 1.00 43.16 444 LEU B N 1
ATOM 8575 C CA . LEU B 1 444 ? -22.662 5.992 23.439 1.00 42.05 444 LEU B CA 1
ATOM 8576 C C . LEU B 1 444 ? -23.460 4.825 24.060 1.00 45.16 444 LEU B C 1
ATOM 8577 O O . LEU B 1 444 ? -24.023 4.951 25.143 1.00 45.77 444 LEU B O 1
ATOM 8582 N N . GLU B 1 445 ? -23.499 3.689 23.380 1.00 42.10 445 GLU B N 1
ATOM 8583 C CA . GLU B 1 445 ? -24.338 2.593 23.841 1.00 52.26 445 GLU B CA 1
ATOM 8584 C C . GLU B 1 445 ? -23.844 2.083 25.223 1.00 51.90 445 GLU B C 1
ATOM 8585 O O . GLU B 1 445 ? -24.656 1.706 26.067 1.00 48.66 445 GLU B O 1
ATOM 8591 N N . VAL B 1 446 ? -22.537 2.184 25.477 1.00 45.79 446 VAL B N 1
ATOM 8592 C CA . VAL B 1 446 ? -21.967 1.859 26.790 1.00 50.65 446 VAL B CA 1
ATOM 8593 C C . VAL B 1 446 ? -22.534 2.740 27.902 1.00 51.96 446 VAL B C 1
ATOM 8594 O O . VAL B 1 446 ? -22.911 2.243 28.966 1.00 54.85 446 VAL B O 1
ATOM 8598 N N . LYS B 1 447 ? -22.572 4.045 27.656 1.00 48.98 447 LYS B N 1
ATOM 8599 C CA . LYS B 1 447 ? -23.105 4.996 28.622 1.00 51.28 447 LYS B CA 1
ATOM 8600 C C . LYS B 1 447 ? -24.606 4.799 28.832 1.00 49.63 447 LYS B C 1
ATOM 8601 O O . LYS B 1 447 ? -25.099 4.859 29.956 1.00 55.42 447 LYS B O 1
ATOM 8607 N N . LEU B 1 448 ? -25.327 4.585 27.742 1.00 49.57 448 LEU B N 1
ATOM 8608 C CA . LEU B 1 448 ? -26.758 4.325 27.805 1.00 54.14 448 LEU B CA 1
ATOM 8609 C C . LEU B 1 448 ? -27.002 3.116 28.708 1.00 57.61 448 LEU B C 1
ATOM 8610 O O . LEU B 1 448 ? -27.977 3.070 29.467 1.00 54.27 448 LEU B O 1
ATOM 8615 N N . TYR B 1 449 ? -26.098 2.144 28.642 1.00 54.11 449 TYR B N 1
ATOM 8616 C CA . TYR B 1 449 ? -26.287 0.924 29.406 1.00 58.88 449 TYR B CA 1
ATOM 8617 C C . TYR B 1 449 ? -26.049 1.209 30.878 1.00 58.59 449 TYR B C 1
ATOM 8618 O O . TYR B 1 449 ? -26.783 0.707 31.726 1.00 60.28 449 TYR B O 1
ATOM 8627 N N . LYS B 1 450 ? -25.049 2.042 31.174 1.00 59.54 450 LYS B N 1
ATOM 8628 C CA . LYS B 1 450 ? -24.772 2.449 32.552 1.00 59.42 450 LYS B CA 1
ATOM 8629 C C . LYS B 1 450 ? -25.968 3.171 33.152 1.00 61.20 450 LYS B C 1
ATOM 8630 O O . LYS B 1 450 ? -26.353 2.911 34.290 1.00 62.80 450 LYS B O 1
ATOM 8636 N N . LEU B 1 451 ? -26.564 4.072 32.382 1.00 61.26 451 LEU B N 1
ATOM 8637 C CA . LEU B 1 451 ? -27.781 4.743 32.831 1.00 64.45 451 LEU B CA 1
ATOM 8638 C C . LEU B 1 451 ? -28.875 3.713 33.167 1.00 61.74 451 LEU B C 1
ATOM 8639 O O . LEU B 1 451 ? -29.417 3.722 34.271 1.00 61.64 451 LEU B O 1
ATOM 8644 N N . LYS B 1 452 ? -29.180 2.830 32.214 1.00 59.98 452 LYS B N 1
ATOM 8645 C CA . LYS B 1 452 ? -30.263 1.848 32.353 1.00 64.69 452 LYS B CA 1
ATOM 8646 C C . LYS B 1 452 ? -30.037 0.823 33.476 1.00 67.70 452 LYS B C 1
ATOM 8647 O O . LYS B 1 452 ? -30.977 0.444 34.179 1.00 64.73 452 LYS B O 1
ATOM 8653 N N . LYS B 1 453 ? -28.793 0.370 33.622 1.00 67.20 453 LYS B N 1
ATOM 8654 C CA . LYS B 1 453 ? -28.468 -0.739 34.516 1.00 68.81 453 LYS B CA 1
ATOM 8655 C C . LYS B 1 453 ? -27.936 -0.263 35.864 1.00 70.28 453 LYS B C 1
ATOM 8656 O O . LYS B 1 453 ? -28.549 -0.511 36.905 1.00 75.07 453 LYS B O 1
ATOM 8662 N N . ASP B 1 454 ? -26.799 0.420 35.843 1.00 66.47 454 ASP B N 1
ATOM 8663 C CA . ASP B 1 454 ? -26.177 0.910 37.070 1.00 66.22 454 ASP B CA 1
ATOM 8664 C C . ASP B 1 454 ? -27.080 1.766 37.948 1.00 68.77 454 ASP B C 1
ATOM 8665 O O . ASP B 1 454 ? -27.068 1.625 39.166 1.00 74.19 454 ASP B O 1
ATOM 8670 N N . TRP B 1 455 ? -27.857 2.657 37.343 1.00 67.86 455 TRP B N 1
ATOM 8671 C CA . TRP B 1 455 ? -28.329 3.826 38.089 1.00 70.72 455 TRP B CA 1
ATOM 8672 C C . TRP B 1 455 ? -29.749 3.850 38.725 1.00 70.34 455 TRP B C 1
ATOM 8673 O O . TRP B 1 455 ? -29.909 4.530 39.739 1.00 77.25 455 TRP B O 1
ATOM 8684 N N . GLY B 1 456 ? -30.788 3.195 38.199 1.00 71.24 456 GLY B N 1
ATOM 8685 C CA . GLY B 1 456 ? -30.912 2.612 36.878 1.00 69.48 456 GLY B CA 1
ATOM 8686 C C . GLY B 1 456 ? -32.196 3.210 36.301 1.00 70.69 456 GLY B C 1
ATOM 8687 O O . GLY B 1 456 ? -33.317 2.769 36.592 1.00 62.83 456 GLY B O 1
ATOM 8688 N N . ILE B 1 457 ? -32.010 4.253 35.499 1.00 67.19 457 ILE B N 1
ATOM 8689 C CA . ILE B 1 457 ? -33.092 5.032 34.929 1.00 63.17 457 ILE B CA 1
ATOM 8690 C C . ILE B 1 457 ? -33.588 4.421 33.633 1.00 63.11 457 ILE B C 1
ATOM 8691 O O . ILE B 1 457 ? -32.811 4.181 32.712 1.00 64.14 457 ILE B O 1
ATOM 8696 N N . ASP B 1 458 ? -34.881 4.159 33.553 1.00 56.20 458 ASP B N 1
ATOM 8697 C CA . ASP B 1 458 ? -35.458 3.796 32.279 1.00 58.98 458 ASP B CA 1
ATOM 8698 C C . ASP B 1 458 ? -35.545 5.086 31.459 1.00 61.90 458 ASP B C 1
ATOM 8699 O O . ASP B 1 458 ? -36.031 6.118 31.940 1.00 64.37 458 ASP B O 1
ATOM 8704 N N . ILE B 1 459 ? -35.030 5.045 30.236 1.00 59.13 459 ILE B N 1
ATOM 8705 C CA . ILE B 1 459 ? -34.894 6.258 29.441 1.00 59.63 459 ILE B CA 1
ATOM 8706 C C . ILE B 1 459 ? -35.427 6.048 28.044 1.00 58.44 459 ILE B C 1
ATOM 8707 O O . ILE B 1 459 ? -35.596 4.916 27.593 1.00 57.79 459 ILE B O 1
ATOM 8712 N N . GLU B 1 460 ? -35.709 7.142 27.356 1.00 59.71 460 GLU B N 1
ATOM 8713 C CA . GLU B 1 460 ? -35.970 7.041 25.937 1.00 60.51 460 GLU B CA 1
ATOM 8714 C C . GLU B 1 460 ? -34.908 7.871 25.219 1.00 57.59 460 GLU B C 1
ATOM 8715 O O . GLU B 1 460 ? -34.426 8.876 25.737 1.00 52.19 460 GLU B O 1
ATOM 8721 N N . VAL B 1 461 ? -34.499 7.398 24.050 1.00 55.48 461 VAL B N 1
ATOM 8722 C CA . VAL B 1 461 ? -33.328 7.945 23.382 1.00 53.55 461 VAL B CA 1
ATOM 8723 C C . VAL B 1 461 ? -33.651 8.163 21.925 1.00 53.74 461 VAL B C 1
ATOM 8724 O O . VAL B 1 461 ? -34.194 7.281 21.273 1.00 51.96 461 VAL B O 1
ATOM 8728 N N . SER B 1 462 ? -33.336 9.348 21.417 1.00 50.21 462 SER B N 1
ATOM 8729 C CA . SER B 1 462 ? -33.551 9.623 20.004 1.00 51.76 462 SER B CA 1
ATOM 8730 C C . SER B 1 462 ? -32.592 8.827 19.116 1.00 53.58 462 SER B C 1
ATOM 8731 O O . SER B 1 462 ? -31.635 8.212 19.586 1.00 48.32 462 SER B O 1
ATOM 8734 N N . GLU B 1 463 ? -32.865 8.863 17.820 1.00 50.30 463 GLU B N 1
ATOM 8735 C CA . GLU B 1 463 ? -31.922 8.411 16.831 1.00 48.53 463 GLU B CA 1
ATOM 8736 C C . GLU B 1 463 ? -30.667 9.277 16.918 1.00 45.43 463 GLU B C 1
ATOM 8737 O O . GLU B 1 463 ? -30.747 10.456 17.265 1.00 46.93 463 GLU B O 1
ATOM 8743 N N . PRO B 1 464 ? -29.501 8.692 16.619 1.00 42.94 464 PRO B N 1
ATOM 8744 C CA . PRO B 1 464 ? -28.239 9.407 16.823 1.00 45.43 464 PRO B CA 1
ATOM 8745 C C . PRO B 1 464 ? -27.980 10.355 15.663 1.00 45.77 464 PRO B C 1
ATOM 8746 O O . PRO B 1 464 ? -28.417 10.086 14.546 1.00 47.31 464 PRO B O 1
ATOM 8750 N N . ILE B 1 465 ? -27.327 11.476 15.919 1.00 39.45 465 ILE B N 1
ATOM 8751 C CA . ILE B 1 465 ? -27.049 12.366 14.821 1.00 41.14 465 ILE B CA 1
ATOM 8752 C C . ILE B 1 465 ? -25.549 12.557 14.669 1.00 40.65 465 ILE B C 1
ATOM 8753 O O . ILE B 1 465 ? -24.783 12.533 15.646 1.00 39.16 465 ILE B O 1
ATOM 8758 N N . VAL B 1 466 ? -25.119 12.734 13.431 1.00 37.24 466 VAL B N 1
ATOM 8759 C CA . VAL B 1 466 ? -23.715 12.948 13.193 1.00 35.62 466 VAL B CA 1
ATOM 8760 C C . VAL B 1 466 ? -23.421 14.438 13.188 1.00 33.24 466 VAL B C 1
ATOM 8761 O O . VAL B 1 466 ? -24.216 15.227 12.731 1.00 32.77 466 VAL B O 1
ATOM 8765 N N . VAL B 1 467 ? -22.263 14.792 13.711 1.00 31.89 467 VAL B N 1
ATOM 8766 C CA . VAL B 1 467 ? -21.709 16.134 13.674 1.00 32.22 467 VAL B CA 1
ATOM 8767 C C . VAL B 1 467 ? -20.980 16.397 12.366 1.00 33.53 467 VAL B C 1
ATOM 8768 O O . VAL B 1 467 ? -19.926 15.809 12.117 1.00 35.96 467 VAL B O 1
ATOM 8772 N N . TYR B 1 468 ? -21.533 17.257 11.532 1.00 29.32 468 TYR B N 1
ATOM 8773 C CA . TYR B 1 468 ? -20.914 17.636 10.262 1.00 31.68 468 TYR B CA 1
ATOM 8774 C C . TYR B 1 468 ? -20.092 18.920 10.410 1.00 33.05 468 TYR B C 1
ATOM 8775 O O . TYR B 1 468 ? -20.172 19.579 11.434 1.00 32.44 468 TYR B O 1
ATOM 8784 N N . ARG B 1 469 ? -19.295 19.285 9.410 1.00 27.82 469 ARG B N 1
ATOM 8785 C CA . ARG B 1 469 ? -18.683 20.610 9.468 1.00 25.15 469 ARG B CA 1
ATOM 8786 C C . ARG B 1 469 ? -18.832 21.263 8.141 1.00 20.88 469 ARG B C 1
ATOM 8787 O O . ARG B 1 469 ? -19.276 20.623 7.193 1.00 27.62 469 ARG B O 1
ATOM 8795 N N . GLU B 1 470 ? -18.487 22.543 8.058 1.00 22.88 470 GLU B N 1
ATOM 8796 C CA . GLU B 1 470 ? -18.561 23.254 6.785 1.00 24.30 470 GLU B CA 1
ATOM 8797 C C . GLU B 1 470 ? -17.213 23.833 6.378 1.00 28.28 470 GLU B C 1
ATOM 8798 O O . GLU B 1 470 ? -16.411 24.226 7.225 1.00 24.86 470 GLU B O 1
ATOM 8804 N N . SER B 1 471 ? -16.991 23.965 5.077 1.00 25.45 471 SER B N 1
ATOM 8805 C CA . SER B 1 471 ? -15.808 24.631 4.645 1.00 24.22 471 SER B CA 1
ATOM 8806 C C . SER B 1 471 ? -16.041 25.218 3.258 1.00 28.03 471 SER B C 1
ATOM 8807 O O . SER B 1 471 ? -17.152 25.224 2.775 1.00 28.79 471 SER B O 1
ATOM 8810 N N . ILE B 1 472 ? -14.967 25.665 2.609 1.00 27.34 472 ILE B N 1
ATOM 8811 C CA . ILE B 1 472 ? -15.030 26.159 1.250 1.00 26.31 472 ILE B CA 1
ATOM 8812 C C . ILE B 1 472 ? -13.946 25.508 0.388 1.00 28.56 472 ILE B C 1
ATOM 8813 O O . ILE B 1 472 ? -13.078 24.822 0.904 1.00 28.64 472 ILE B O 1
ATOM 8818 N N . THR B 1 473 ? -13.988 25.766 -0.916 1.00 31.37 473 THR B N 1
ATOM 8819 C CA . THR B 1 473 ? -13.118 25.116 -1.908 1.00 32.53 473 THR B CA 1
ATOM 8820 C C . THR B 1 473 ? -12.231 26.083 -2.726 1.00 37.90 473 THR B C 1
ATOM 8821 O O . THR B 1 473 ? -11.222 25.689 -3.330 1.00 33.33 473 THR B O 1
ATOM 8825 N N . LYS B 1 474 ? -12.618 27.347 -2.774 1.00 32.92 474 LYS B N 1
ATOM 8826 C CA . LYS B 1 474 ? -11.896 28.286 -3.607 1.00 34.83 474 LYS B CA 1
ATOM 8827 C C . LYS B 1 474 ? -11.922 29.624 -2.900 1.00 30.42 474 LYS B C 1
ATOM 8828 O O . LYS B 1 474 ? -12.591 29.767 -1.902 1.00 28.64 474 LYS B O 1
ATOM 8834 N N . SER B 1 475 ? -11.101 30.559 -3.352 1.00 34.81 475 SER B N 1
ATOM 8835 C CA . SER B 1 475 ? -10.976 31.854 -2.720 1.00 33.78 475 SER B CA 1
ATOM 8836 C C . SER B 1 475 ? -12.165 32.692 -3.143 1.00 37.24 475 SER B C 1
ATOM 8837 O O . SER B 1 475 ? -12.620 32.541 -4.261 1.00 27.76 475 SER B O 1
ATOM 8840 N N . SER B 1 476 ? -12.653 33.572 -2.271 1.00 32.68 476 SER B N 1
ATOM 8841 C CA . SER B 1 476 ? -13.752 34.468 -2.661 1.00 39.11 476 SER B CA 1
ATOM 8842 C C . SER B 1 476 ? -13.225 35.728 -3.338 1.00 37.25 476 SER B C 1
ATOM 8843 O O . SER B 1 476 ? -12.046 36.041 -3.226 1.00 37.82 476 SER B O 1
ATOM 8846 N N . PRO B 1 477 ? -14.104 36.452 -4.046 1.00 38.93 477 PRO B N 1
ATOM 8847 C CA . PRO B 1 477 ? -13.797 37.853 -4.368 1.00 37.20 477 PRO B CA 1
ATOM 8848 C C . PRO B 1 477 ? -13.876 38.694 -3.104 1.00 35.45 477 PRO B C 1
ATOM 8849 O O . PRO B 1 477 ? -14.327 38.212 -2.061 1.00 38.13 477 PRO B O 1
ATOM 8853 N N . MET B 1 478 ? -13.426 39.939 -3.166 1.00 43.50 478 MET B N 1
ATOM 8854 C CA . MET B 1 478 ? -13.568 40.792 -1.998 1.00 41.31 478 MET B CA 1
ATOM 8855 C C . MET B 1 478 ? -15.049 40.987 -1.686 1.00 42.17 478 MET B C 1
ATOM 8856 O O . MET B 1 478 ? -15.872 41.157 -2.598 1.00 40.69 478 MET B O 1
ATOM 8861 N N . VAL B 1 479 ? -15.379 40.911 -0.402 1.00 37.88 479 VAL B N 1
ATOM 8862 C CA . VAL B 1 479 ? -16.742 41.124 0.053 1.00 39.22 479 VAL B CA 1
ATOM 8863 C C . VAL B 1 479 ? -16.782 42.179 1.128 1.00 40.37 479 VAL B C 1
ATOM 8864 O O . VAL B 1 479 ? -16.016 42.125 2.096 1.00 39.45 479 VAL B O 1
ATOM 8868 N N . GLU B 1 480 ? -17.692 43.132 0.950 1.00 41.34 480 GLU B N 1
ATOM 8869 C CA . GLU B 1 480 ? -17.929 44.184 1.924 1.00 45.92 480 GLU B CA 1
ATOM 8870 C C . GLU B 1 480 ? -19.037 43.793 2.888 1.00 43.27 480 GLU B C 1
ATOM 8871 O O . GLU B 1 480 ? -20.072 43.301 2.459 1.00 49.21 480 GLU B O 1
ATOM 8877 N N . GLY B 1 481 ? -18.818 44.010 4.182 1.00 40.89 481 GLY B N 1
ATOM 8878 C CA . GLY B 1 481 ? -19.875 43.898 5.171 1.00 47.11 481 GLY B CA 1
ATOM 8879 C C . GLY B 1 481 ? -20.139 45.265 5.794 1.00 51.30 481 GLY B C 1
ATOM 8880 O O . GLY B 1 481 ? -19.187 45.940 6.203 1.00 54.01 481 GLY B O 1
ATOM 8881 N N . LYS B 1 482 ? -21.408 45.687 5.847 1.00 53.94 482 LYS B N 1
ATOM 8882 C CA . LYS B 1 482 ? -21.791 46.987 6.429 1.00 52.84 482 LYS B CA 1
ATOM 8883 C C . LYS B 1 482 ? -22.565 46.810 7.729 1.00 51.46 482 LYS B C 1
ATOM 8884 O O . LYS B 1 482 ? -23.449 45.959 7.811 1.00 48.90 482 LYS B O 1
ATOM 8890 N N . SER B 1 483 ? -22.240 47.608 8.745 1.00 48.44 483 SER B N 1
ATOM 8891 C CA . SER B 1 483 ? -23.026 47.591 9.968 1.00 53.48 483 SER B CA 1
ATOM 8892 C C . SER B 1 483 ? -24.410 48.159 9.649 1.00 52.94 483 SER B C 1
ATOM 8893 O O . SER B 1 483 ? -24.562 48.887 8.673 1.00 51.84 483 SER B O 1
ATOM 8896 N N . PRO B 1 484 ? -25.431 47.774 10.432 1.00 48.66 484 PRO B N 1
ATOM 8897 C CA . PRO B 1 484 ? -26.768 48.346 10.239 1.00 57.74 484 PRO B CA 1
ATOM 8898 C C . PRO B 1 484 ? -26.760 49.890 10.230 1.00 58.17 484 PRO B C 1
ATOM 8899 O O . PRO B 1 484 ? -27.333 50.456 9.309 1.00 52.24 484 PRO B O 1
ATOM 8903 N N . ASN B 1 485 ? -26.068 50.558 11.156 1.00 57.66 485 ASN B N 1
ATOM 8904 C CA . ASN B 1 485 ? -26.066 52.025 11.135 1.00 57.83 485 ASN B CA 1
ATOM 8905 C C . ASN B 1 485 ? -25.305 52.649 9.962 1.00 65.00 485 ASN B C 1
ATOM 8906 O O . ASN B 1 485 ? -25.210 53.874 9.858 1.00 67.32 485 ASN B O 1
ATOM 8911 N N . ARG B 1 486 ? -24.741 51.806 9.103 1.00 61.56 486 ARG B N 1
ATOM 8912 C CA . ARG B 1 486 ? -23.989 52.261 7.932 1.00 66.31 486 ARG B CA 1
ATOM 8913 C C . ARG B 1 486 ? -22.779 53.168 8.243 1.00 68.99 486 ARG B C 1
ATOM 8914 O O . ARG B 1 486 ? -22.298 53.888 7.366 1.00 66.75 486 ARG B O 1
ATOM 8922 N N . HIS B 1 487 ? -22.264 53.113 9.468 1.00 65.74 487 HIS B N 1
ATOM 8923 C CA . HIS B 1 487 ? -21.053 53.877 9.790 1.00 68.49 487 HIS B CA 1
ATOM 8924 C C . HIS B 1 487 ? -19.764 53.028 9.839 1.00 67.26 487 HIS B C 1
ATOM 8925 O O . HIS B 1 487 ? -18.665 53.578 9.939 1.00 69.65 487 HIS B O 1
ATOM 8932 N N . ASN B 1 488 ? -19.897 51.702 9.786 1.00 61.34 488 ASN B N 1
ATOM 8933 C CA . ASN B 1 488 ? -18.733 50.817 9.787 1.00 59.13 488 ASN B CA 1
ATOM 8934 C C . ASN B 1 488 ? -18.743 49.859 8.592 1.00 62.10 488 ASN B C 1
ATOM 8935 O O . ASN B 1 488 ? -19.752 49.213 8.314 1.00 59.53 488 ASN B O 1
ATOM 8940 N N . ARG B 1 489 ? -17.609 49.762 7.901 1.00 61.30 489 ARG B N 1
ATOM 8941 C CA . ARG B 1 489 ? -17.449 48.857 6.767 1.00 57.28 489 ARG B CA 1
ATOM 8942 C C . ARG B 1 489 ? -16.221 47.950 6.934 1.00 58.55 489 ARG B C 1
ATOM 8943 O O . ARG B 1 489 ? -15.190 48.384 7.469 1.00 55.10 489 ARG B O 1
ATOM 8951 N N . PHE B 1 490 ? -16.335 46.690 6.502 1.00 53.65 490 PHE B N 1
ATOM 8952 C CA . PHE B 1 490 ? -15.187 45.770 6.516 1.00 51.61 490 PHE B CA 1
ATOM 8953 C C . PHE B 1 490 ? -15.106 44.996 5.206 1.00 48.21 490 PHE B C 1
ATOM 8954 O O . PHE B 1 490 ? -16.066 44.351 4.794 1.00 45.43 490 PHE B O 1
ATOM 8962 N N . TYR B 1 491 ? -13.957 45.093 4.549 1.00 48.77 491 TYR B N 1
ATOM 8963 C CA . TYR B 1 491 ? -13.725 44.435 3.263 1.00 46.94 491 TYR B CA 1
ATOM 8964 C C . TYR B 1 491 ? -12.860 43.200 3.451 1.00 44.38 491 TYR B C 1
ATOM 8965 O O . TYR B 1 491 ? -11.711 43.298 3.896 1.00 44.66 491 TYR B O 1
ATOM 8974 N N . ILE B 1 492 ? -13.410 42.038 3.124 1.00 40.24 492 ILE B N 1
ATOM 8975 C CA . ILE B 1 492 ? -12.701 40.788 3.365 1.00 38.74 492 ILE B CA 1
ATOM 8976 C C . ILE B 1 492 ? -12.630 39.881 2.141 1.00 39.85 492 ILE B C 1
ATOM 8977 O O . ILE B 1 492 ? -13.374 40.073 1.185 1.00 39.00 492 ILE B O 1
ATOM 8982 N N . VAL B 1 493 ? -11.696 38.929 2.165 1.00 33.98 493 VAL B N 1
ATOM 8983 C CA . VAL B 1 493 ? -11.789 37.752 1.319 1.00 32.12 493 VAL B CA 1
ATOM 8984 C C . VAL B 1 493 ? -11.685 36.551 2.221 1.00 36.84 493 VAL B C 1
ATOM 8985 O O . VAL B 1 493 ? -11.169 36.621 3.347 1.00 34.43 493 VAL B O 1
ATOM 8989 N N . VAL B 1 494 ? -12.152 35.429 1.710 1.00 30.41 494 VAL B N 1
ATOM 8990 C CA . VAL B 1 494 ? -12.137 34.225 2.493 1.00 31.75 494 VAL B CA 1
ATOM 8991 C C . VAL B 1 494 ? -11.390 33.209 1.618 1.00 33.31 494 VAL B C 1
ATOM 8992 O O . VAL B 1 494 ? -11.526 33.240 0.395 1.00 31.18 494 VAL B O 1
ATOM 8996 N N . GLU B 1 495 ? -10.540 32.372 2.209 1.00 30.43 495 GLU B N 1
ATOM 8997 C CA . GLU B 1 495 ? -9.718 31.439 1.409 1.00 32.19 495 GLU B CA 1
ATOM 8998 C C . GLU B 1 495 ? -9.669 30.018 2.003 1.00 30.73 495 GLU B C 1
ATOM 8999 O O . GLU B 1 495 ? -9.661 29.853 3.218 1.00 30.61 495 GLU B O 1
ATOM 9005 N N . PRO B 1 496 ? -9.598 28.986 1.151 1.00 28.98 496 PRO B N 1
ATOM 9006 C CA . PRO B 1 496 ? -9.471 27.629 1.699 1.00 29.58 496 PRO B CA 1
ATOM 9007 C C . PRO B 1 496 ? -8.119 27.448 2.378 1.00 30.96 496 PRO B C 1
ATOM 9008 O O . PRO B 1 496 ? -7.119 27.829 1.793 1.00 32.59 496 PRO B O 1
ATOM 9012 N N . MET B 1 497 ? -8.083 26.942 3.607 1.00 31.06 497 MET B N 1
ATOM 9013 C CA . MET B 1 497 ? -6.818 26.796 4.303 1.00 30.74 497 MET B CA 1
ATOM 9014 C C . MET B 1 497 ? -6.058 25.593 3.735 1.00 30.94 497 MET B C 1
ATOM 9015 O O . MET B 1 497 ? -6.606 24.505 3.666 1.00 29.36 497 MET B O 1
ATOM 9020 N N . PRO B 1 498 ? -4.801 25.792 3.309 1.00 33.21 498 PRO B N 1
ATOM 9021 C CA . PRO B 1 498 ? -3.974 24.635 2.877 1.00 35.27 498 PRO B CA 1
ATOM 9022 C C . PRO B 1 498 ? -3.836 23.570 3.982 1.00 31.91 498 PRO B C 1
ATOM 9023 O O . PRO B 1 498 ? -3.714 23.911 5.171 1.00 30.75 498 PRO B O 1
ATOM 9027 N N . ASP B 1 499 ? -3.910 22.310 3.578 1.00 32.48 499 ASP B N 1
ATOM 9028 C CA . ASP B 1 499 ? -3.812 21.158 4.486 1.00 38.38 499 ASP B CA 1
ATOM 9029 C C . ASP B 1 499 ? -2.733 21.315 5.522 1.00 41.05 499 ASP B C 1
ATOM 9030 O O . ASP B 1 499 ? -2.994 21.151 6.728 1.00 40.19 499 ASP B O 1
ATOM 9035 N N . GLU B 1 500 ? -1.529 21.658 5.052 1.00 37.76 500 GLU B N 1
ATOM 9036 C CA . GLU B 1 500 ? -0.349 21.718 5.914 1.00 42.49 500 GLU B CA 1
ATOM 9037 C C . GLU B 1 500 ? -0.551 22.669 7.063 1.00 40.21 500 GLU B C 1
ATOM 9038 O O . GLU B 1 500 ? -0.176 22.371 8.204 1.00 44.76 500 GLU B O 1
ATOM 9044 N N . ILE B 1 501 ? -1.124 23.829 6.748 1.00 35.19 501 ILE B N 1
ATOM 9045 C CA . ILE B 1 501 ? -1.383 24.857 7.739 1.00 37.16 501 ILE B CA 1
ATOM 9046 C C . ILE B 1 501 ? -2.519 24.403 8.655 1.00 36.27 501 ILE B C 1
ATOM 9047 O O . ILE B 1 501 ? -2.470 24.613 9.871 1.00 36.09 501 ILE B O 1
ATOM 9052 N N . TYR B 1 502 ? -3.540 23.772 8.081 1.00 38.46 502 TYR B N 1
ATOM 9053 C CA . TYR B 1 502 ? -4.634 23.268 8.917 1.00 36.25 502 TYR B CA 1
ATOM 9054 C C . TYR B 1 502 ? -4.097 22.205 9.891 1.00 38.63 502 TYR B C 1
ATOM 9055 O O . TYR B 1 502 ? -4.364 22.273 11.086 1.00 33.72 502 TYR B O 1
ATOM 9064 N N . ASN B 1 503 ? -3.313 21.250 9.378 1.00 40.75 503 ASN B N 1
ATOM 9065 C CA . ASN B 1 503 ? -2.687 20.237 10.239 1.00 42.94 503 ASN B CA 1
ATOM 9066 C C . ASN B 1 503 ? -1.824 20.838 11.340 1.00 46.93 503 ASN B C 1
ATOM 9067 O O . ASN B 1 503 ? -1.867 20.380 12.486 1.00 50.19 503 ASN B O 1
ATOM 9072 N N . ALA B 1 504 ? -1.060 21.875 11.007 1.00 41.60 504 ALA B N 1
ATOM 9073 C CA . ALA B 1 504 ? -0.236 22.540 12.013 1.00 44.19 504 ALA B CA 1
ATOM 9074 C C . ALA B 1 504 ? -1.052 23.125 13.169 1.00 47.51 504 ALA B C 1
ATOM 9075 O O . ALA B 1 504 ? -0.656 23.001 14.329 1.00 47.72 504 ALA B O 1
ATOM 9077 N N . ILE B 1 505 ? -2.153 23.818 12.864 1.00 43.74 505 ILE B N 1
ATOM 9078 C CA . ILE B 1 505 ? -3.080 24.232 13.919 1.00 39.25 505 ILE B CA 1
ATOM 9079 C C . ILE B 1 505 ? -3.610 23.009 14.683 1.00 45.03 505 ILE B C 1
ATOM 9080 O O . ILE B 1 505 ? -3.612 22.977 15.910 1.00 49.78 505 ILE B O 1
ATOM 9085 N N . LYS B 1 506 ? -4.036 21.987 13.960 1.00 42.44 506 LYS B N 1
ATOM 9086 C CA . LYS B 1 506 ? -4.686 20.876 14.646 1.00 54.45 506 LYS B CA 1
ATOM 9087 C C . LYS B 1 506 ? -3.740 20.188 15.640 1.00 55.1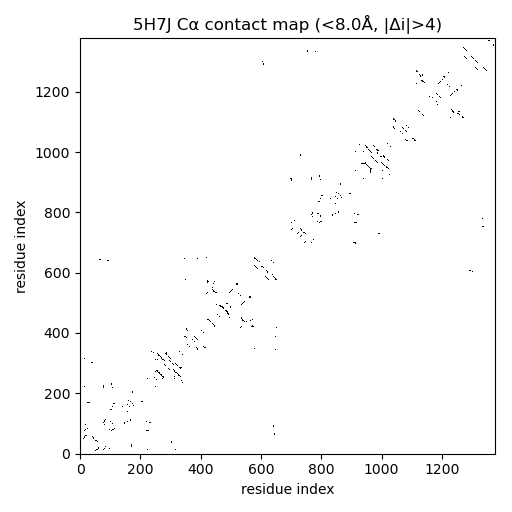9 506 LYS B C 1
ATOM 9088 O O . LYS B 1 506 ? -4.151 19.888 16.753 1.00 56.55 506 LYS B O 1
ATOM 9094 N N . GLU B 1 507 ? -2.479 19.968 15.284 1.00 49.96 507 GLU B N 1
ATOM 9095 C CA . GLU B 1 507 ? -1.613 19.343 16.267 1.00 57.47 507 GLU B CA 1
ATOM 9096 C C . GLU B 1 507 ? -0.833 20.348 17.116 1.00 56.38 507 GLU B C 1
ATOM 9097 O O . GLU B 1 507 ? 0.245 20.039 17.609 1.00 63.37 507 GLU B O 1
ATOM 9103 N N . GLY B 1 508 ? -1.390 21.542 17.297 1.00 55.27 508 GLY B N 1
ATOM 9104 C CA . GLY B 1 508 ? -0.880 22.473 18.292 1.00 51.67 508 GLY B CA 1
ATOM 9105 C C . GLY B 1 508 ? 0.407 23.211 17.950 1.00 52.90 508 GLY B C 1
ATOM 9106 O O . GLY B 1 508 ? 0.829 24.093 18.707 1.00 51.37 508 GLY B O 1
ATOM 9107 N N . ILE B 1 509 ? 1.033 22.858 16.828 1.00 52.56 509 ILE B N 1
ATOM 9108 C CA . ILE B 1 509 ? 2.220 23.576 16.323 1.00 49.67 509 ILE B CA 1
ATOM 9109 C C . ILE B 1 509 ? 1.988 25.083 16.177 1.00 47.29 509 ILE B C 1
ATOM 9110 O O . ILE B 1 509 ? 2.771 25.901 16.651 1.00 55.14 509 ILE B O 1
ATOM 9115 N N . ILE B 1 510 ? 0.902 25.452 15.520 1.00 47.01 510 ILE B N 1
ATOM 9116 C CA . ILE B 1 510 ? 0.391 26.805 15.624 1.00 40.86 510 ILE B CA 1
ATOM 9117 C C . ILE B 1 510 ? -0.645 26.810 16.731 1.00 49.99 510 ILE B C 1
ATOM 9118 O O . ILE B 1 510 ? -1.624 26.075 16.672 1.00 48.10 510 ILE B O 1
ATOM 9123 N N . PRO B 1 511 ? -0.428 27.622 17.765 1.00 49.28 511 PRO B N 1
ATOM 9124 C CA . PRO B 1 511 ? -1.301 27.470 18.931 1.00 46.44 511 PRO B CA 1
ATOM 9125 C C . PRO B 1 511 ? -2.687 28.066 18.717 1.00 46.23 511 PRO B C 1
ATOM 9126 O O . PRO B 1 511 ? -2.861 29.058 18.012 1.00 43.42 511 PRO B O 1
ATOM 9130 N N . GLU B 1 512 ? -3.668 27.449 19.353 1.00 46.55 512 GLU B N 1
ATOM 9131 C CA . GLU B 1 512 ? -5.038 27.938 19.346 1.00 49.76 512 GLU B CA 1
ATOM 9132 C C . GLU B 1 512 ? -5.171 29.246 20.125 1.00 42.63 512 GLU B C 1
ATOM 9133 O O . GLU B 1 512 ? -4.636 29.374 21.222 1.00 47.66 512 GLU B O 1
ATOM 9139 N N . GLY B 1 513 ? -5.862 30.234 19.565 1.00 42.63 513 GLY B N 1
ATOM 9140 C CA . GLY B 1 513 ? -6.261 31.378 20.368 1.00 33.18 513 GLY B CA 1
ATOM 9141 C C . GLY B 1 513 ? -5.922 32.687 19.736 1.00 39.38 513 GLY B C 1
ATOM 9142 O O . GLY B 1 513 ? -5.470 32.744 18.591 1.00 40.45 513 GLY B O 1
ATOM 9143 N N . ARG B 1 514 ? -6.157 33.765 20.468 1.00 38.41 514 ARG B N 1
ATOM 9144 C CA . ARG B 1 514 ? -5.710 35.065 19.999 1.00 40.84 514 ARG B CA 1
ATOM 9145 C C . ARG B 1 514 ? -4.165 35.014 19.997 1.00 45.40 514 ARG B C 1
ATOM 9146 O O . ARG B 1 514 ? -3.545 34.419 20.895 1.00 44.30 514 ARG B O 1
ATOM 9154 N N . VAL B 1 515 ? -3.549 35.570 18.962 1.00 45.61 515 VAL B N 1
ATOM 9155 C CA . VAL B 1 515 ? -2.147 35.264 18.721 1.00 49.14 515 VAL B CA 1
ATOM 9156 C C . VAL B 1 515 ? -1.224 36.123 19.585 1.00 48.23 515 VAL B C 1
ATOM 9157 O O . VAL B 1 515 ? -1.095 37.320 19.380 1.00 50.03 515 VAL B O 1
ATOM 9161 N N . LYS B 1 516 ? -0.595 35.489 20.567 1.00 50.72 516 LYS B N 1
ATOM 9162 C CA . LYS B 1 516 ? 0.300 36.208 21.469 1.00 61.61 516 LYS B CA 1
ATOM 9163 C C . LYS B 1 516 ? 1.596 36.642 20.757 1.00 55.71 516 LYS B C 1
ATOM 9164 O O . LYS B 1 516 ? 2.123 37.724 21.003 1.00 54.65 516 LYS B O 1
ATOM 9170 N N . ASN B 1 517 ? 2.038 35.813 19.819 1.00 52.67 517 ASN B N 1
ATOM 9171 C CA . ASN B 1 517 ? 3.350 35.905 19.179 1.00 50.39 517 ASN B CA 1
ATOM 9172 C C . ASN B 1 517 ? 3.311 36.099 17.646 1.00 47.01 517 ASN B C 1
ATOM 9173 O O . ASN B 1 517 ? 3.772 35.248 16.903 1.00 48.50 517 ASN B O 1
ATOM 9178 N N . PRO B 1 518 ? 2.745 37.214 17.168 1.00 48.99 518 PRO B N 1
ATOM 9179 C CA . PRO B 1 518 ? 2.437 37.370 15.737 1.00 50.22 518 PRO B CA 1
ATOM 9180 C C . PRO B 1 518 ? 3.635 37.236 14.783 1.00 48.22 518 PRO B C 1
ATOM 9181 O O . PRO B 1 518 ? 3.515 36.612 13.702 1.00 44.25 518 PRO B O 1
ATOM 9185 N N . LYS B 1 519 ? 4.763 37.839 15.153 1.00 51.69 519 LYS B N 1
ATOM 9186 C CA . LYS B 1 519 ? 5.972 37.771 14.325 1.00 45.51 519 LYS B CA 1
ATOM 9187 C C . LYS B 1 519 ? 6.367 36.328 14.136 1.00 43.05 519 LYS B C 1
ATOM 9188 O O . LYS B 1 519 ? 6.584 35.858 13.018 1.00 48.51 519 LYS B O 1
ATOM 9194 N N . GLU B 1 520 ? 6.379 35.609 15.245 1.00 42.37 520 GLU B N 1
ATOM 9195 C CA . GLU B 1 520 ? 6.833 34.238 15.262 1.00 43.53 520 GLU B CA 1
ATOM 9196 C C . GLU B 1 520 ? 5.852 33.302 14.546 1.00 48.01 520 GLU B C 1
ATOM 9197 O O . GLU B 1 520 ? 6.269 32.424 13.763 1.00 48.36 520 GLU B O 1
ATOM 9203 N N . VAL B 1 521 ? 4.550 33.471 14.798 1.00 44.25 521 VAL B N 1
ATOM 9204 C CA . VAL B 1 521 ? 3.565 32.599 14.152 1.00 39.74 521 VAL B CA 1
ATOM 9205 C C . VAL B 1 521 ? 3.611 32.802 12.642 1.00 36.24 521 VAL B C 1
ATOM 9206 O O . VAL B 1 521 ? 3.565 31.833 11.870 1.00 38.90 521 VAL B O 1
ATOM 9210 N N . ALA B 1 522 ? 3.770 34.059 12.226 1.00 34.94 522 ALA B N 1
ATOM 9211 C CA . ALA B 1 522 ? 3.902 34.392 10.804 1.00 34.10 522 ALA B CA 1
ATOM 9212 C C . ALA B 1 522 ? 5.099 33.691 10.131 1.00 37.49 522 ALA B C 1
ATOM 9213 O O . ALA B 1 522 ? 4.986 33.227 8.986 1.00 34.17 522 ALA B O 1
ATOM 9215 N N . LYS B 1 523 ? 6.237 33.611 10.830 1.00 37.20 523 LYS B N 1
ATOM 9216 C CA . LYS B 1 523 ? 7.393 32.880 10.297 1.00 37.56 523 LYS B CA 1
ATOM 9217 C C . LYS B 1 523 ? 7.005 31.423 10.117 1.00 36.96 523 LYS B C 1
ATOM 9218 O O . LYS B 1 523 ? 7.244 30.825 9.059 1.00 39.32 523 LYS B O 1
ATOM 9224 N N . LYS B 1 524 ? 6.331 30.867 11.117 1.00 36.65 524 LYS B N 1
ATOM 9225 C CA . LYS B 1 524 ? 5.846 29.494 10.995 1.00 38.90 524 LYS B CA 1
ATOM 9226 C C . LYS B 1 524 ? 4.903 29.336 9.788 1.00 36.20 524 LYS B C 1
ATOM 9227 O O . LYS B 1 524 ? 5.010 28.367 9.023 1.00 37.86 524 LYS B O 1
ATOM 9233 N N . LEU B 1 525 ? 4.014 30.308 9.577 1.00 36.57 525 LEU B N 1
ATOM 9234 C CA . LEU B 1 525 ? 3.085 30.241 8.427 1.00 35.94 525 LEU B CA 1
ATOM 9235 C C . LEU B 1 525 ? 3.833 30.275 7.083 1.00 35.08 525 LEU B C 1
ATOM 9236 O O . LEU B 1 525 ? 3.533 29.498 6.159 1.00 33.32 525 LEU B O 1
ATOM 9241 N N . ALA B 1 526 ? 4.772 31.209 6.970 1.00 35.10 526 ALA B N 1
ATOM 9242 C CA . ALA B 1 526 ? 5.644 31.309 5.785 1.00 39.71 526 ALA B CA 1
ATOM 9243 C C . ALA B 1 526 ? 6.364 29.984 5.528 1.00 36.16 526 ALA B C 1
ATOM 9244 O O . ALA B 1 526 ? 6.319 29.459 4.419 1.00 34.78 526 ALA B O 1
ATOM 9246 N N . GLU B 1 527 ? 6.984 29.430 6.565 1.00 38.79 527 GLU B N 1
ATOM 9247 C CA . GLU B 1 527 ? 7.548 28.082 6.477 1.00 40.59 527 GLU B CA 1
ATOM 9248 C C . GLU B 1 527 ? 6.575 27.082 5.864 1.00 42.40 527 GLU B C 1
ATOM 9249 O O . GLU B 1 527 ? 6.970 26.210 5.087 1.00 41.92 527 GLU B O 1
ATOM 9255 N N . LEU B 1 528 ? 5.295 27.207 6.225 1.00 38.96 528 LEU B N 1
ATOM 9256 C CA . LEU B 1 528 ? 4.301 26.238 5.775 1.00 31.02 528 LEU B CA 1
ATOM 9257 C C . LEU B 1 528 ? 3.696 26.616 4.427 1.00 36.96 528 LEU B C 1
ATOM 9258 O O . LEU B 1 528 ? 2.759 25.963 3.962 1.00 44.54 528 LEU B O 1
ATOM 9263 N N . GLY B 1 529 ? 4.219 27.663 3.791 1.00 34.37 529 GLY B N 1
ATOM 9264 C CA . GLY B 1 529 ? 3.835 27.971 2.417 1.00 32.55 529 GLY B CA 1
ATOM 9265 C C . GLY B 1 529 ? 3.046 29.264 2.200 1.00 33.08 529 GLY B C 1
ATOM 9266 O O . GLY B 1 529 ? 2.837 29.687 1.071 1.00 35.13 529 GLY B O 1
ATOM 9267 N N . MET B 1 530 ? 2.578 29.886 3.275 1.00 34.89 530 MET B N 1
ATOM 9268 C CA . MET B 1 530 ? 1.854 31.155 3.159 1.00 32.35 530 MET B CA 1
ATOM 9269 C C . MET B 1 530 ? 2.824 32.323 2.849 1.00 34.04 530 MET B C 1
ATOM 9270 O O . MET B 1 530 ? 3.828 32.496 3.533 1.00 33.71 530 MET B O 1
ATOM 9275 N N . ASP B 1 531 ? 2.519 33.111 1.826 1.00 32.85 531 ASP B N 1
ATOM 9276 C CA . ASP B 1 531 ? 3.179 34.387 1.605 1.00 31.30 531 ASP B CA 1
ATOM 9277 C C . ASP B 1 531 ? 3.376 35.119 2.919 1.00 38.44 531 ASP B C 1
ATOM 9278 O O . ASP B 1 531 ? 2.407 35.458 3.613 1.00 34.49 531 ASP B O 1
ATOM 9283 N N . TYR B 1 532 ? 4.644 35.361 3.255 1.00 36.83 532 TYR B N 1
ATOM 9284 C CA . TYR B 1 532 ? 5.003 35.944 4.542 1.00 34.59 532 TYR B CA 1
ATOM 9285 C C . TYR B 1 532 ? 4.400 37.315 4.763 1.00 34.99 532 TYR B C 1
ATOM 9286 O O . TYR B 1 532 ? 4.091 37.687 5.890 1.00 36.69 532 TYR B O 1
ATOM 9295 N N . GLU B 1 533 ? 4.270 38.090 3.701 1.00 35.08 533 GLU B N 1
ATOM 9296 C CA . GLU B 1 533 ? 3.716 39.420 3.867 1.00 42.35 533 GLU B CA 1
ATOM 9297 C C . GLU B 1 533 ? 2.206 39.342 4.159 1.00 43.75 533 GLU B C 1
ATOM 9298 O O . GLU B 1 533 ? 1.644 40.261 4.735 1.00 42.02 533 GLU B O 1
ATOM 9304 N N . ILE B 1 534 ? 1.561 38.238 3.792 1.00 39.71 534 ILE B N 1
ATOM 9305 C CA . ILE B 1 534 ? 0.183 38.046 4.206 1.00 36.68 534 ILE B CA 1
ATOM 9306 C C . ILE B 1 534 ? 0.219 37.496 5.619 1.00 37.32 534 ILE B C 1
ATOM 9307 O O . ILE B 1 534 ? -0.514 37.990 6.493 1.00 35.49 534 ILE B O 1
ATOM 9312 N N . ALA B 1 535 ? 1.124 36.550 5.882 1.00 34.16 535 ALA B N 1
ATOM 9313 C CA . ALA B 1 535 ? 1.145 35.883 7.193 1.00 33.53 535 ALA B CA 1
ATOM 9314 C C . ALA B 1 535 ? 1.414 36.836 8.361 1.00 37.28 535 ALA B C 1
ATOM 9315 O O . ALA B 1 535 ? 1.019 36.548 9.517 1.00 34.81 535 ALA B O 1
ATOM 9317 N N . ARG B 1 536 ? 2.073 37.958 8.068 1.00 35.44 536 ARG B N 1
ATOM 9318 C CA . ARG B 1 536 ? 2.434 38.941 9.102 1.00 42.29 536 ARG B CA 1
ATOM 9319 C C . ARG B 1 536 ? 1.207 39.477 9.816 1.00 42.86 536 ARG B C 1
ATOM 9320 O O . ARG B 1 536 ? 1.265 39.884 10.985 1.00 43.88 536 ARG B O 1
ATOM 9328 N N . GLY B 1 537 ? 0.103 39.541 9.084 1.00 37.64 537 GLY B N 1
ATOM 9329 C CA . GLY B 1 537 ? -1.117 40.100 9.641 1.00 39.87 537 GLY B CA 1
ATOM 9330 C C . GLY B 1 537 ? -1.872 39.150 10.556 1.00 36.77 537 GLY B C 1
ATOM 9331 O O . GLY B 1 537 ? -2.958 39.494 11.034 1.00 45.05 537 GLY B O 1
ATOM 9332 N N . ILE B 1 538 ? -1.336 37.956 10.789 1.00 33.23 538 ILE B N 1
ATOM 9333 C CA . ILE B 1 538 ? -2.064 36.971 11.587 1.00 38.29 538 ILE B CA 1
ATOM 9334 C C . ILE B 1 538 ? -2.514 37.552 12.945 1.00 43.05 538 ILE B C 1
ATOM 9335 O O . ILE B 1 538 ? -1.762 38.276 13.624 1.00 40.88 538 ILE B O 1
ATOM 9340 N N . VAL B 1 539 ? -3.765 37.265 13.301 1.00 38.35 539 VAL B N 1
ATOM 9341 C CA . VAL B 1 539 ? -4.392 37.837 14.497 1.00 42.19 539 VAL B CA 1
ATOM 9342 C C . VAL B 1 539 ? -4.973 36.773 15.408 1.00 42.02 539 VAL B C 1
ATOM 9343 O O . VAL B 1 539 ? -4.794 36.829 16.624 1.00 42.91 539 VAL B O 1
ATOM 9347 N N . ASP B 1 540 ? -5.664 35.794 14.825 1.00 38.06 540 ASP B N 1
ATOM 9348 C CA . ASP B 1 540 ? -6.444 34.879 15.649 1.00 38.18 540 ASP B CA 1
ATOM 9349 C C . ASP B 1 540 ? -6.579 33.491 15.046 1.00 32.66 540 ASP B C 1
ATOM 9350 O O . ASP B 1 540 ? -6.760 33.323 13.845 1.00 39.18 540 ASP B O 1
ATOM 9355 N N . ILE B 1 541 ? -6.497 32.493 15.899 1.00 34.38 541 ILE B N 1
ATOM 9356 C CA . ILE B 1 541 ? -6.619 31.120 15.492 1.00 31.39 541 ILE B CA 1
ATOM 9357 C C . ILE B 1 541 ? -7.830 30.548 16.228 1.00 38.81 541 ILE B C 1
ATOM 9358 O O . ILE B 1 541 ? -7.878 30.559 17.464 1.00 38.85 541 ILE B O 1
ATOM 9363 N N . TYR B 1 542 ? -8.821 30.057 15.489 1.00 39.35 542 TYR B N 1
ATOM 9364 C CA . TYR B 1 542 ? -10.065 29.601 16.151 1.00 39.81 542 TYR B CA 1
ATOM 9365 C C . TYR B 1 542 ? -10.626 28.341 15.510 1.00 34.35 542 TYR B C 1
ATOM 9366 O O . TYR B 1 542 ? -10.982 28.351 14.323 1.00 35.12 542 TYR B O 1
ATOM 9375 N N . ASN B 1 543 ? -10.679 27.255 16.278 1.00 31.33 543 ASN B N 1
ATOM 9376 C CA . ASN B 1 543 ? -11.273 25.989 15.795 1.00 36.07 543 ASN B CA 1
ATOM 9377 C C . ASN B 1 543 ? -11.038 25.645 14.325 1.00 35.56 543 ASN B C 1
ATOM 9378 O O . ASN B 1 543 ? -11.992 25.389 13.579 1.00 35.83 543 ASN B O 1
ATOM 9383 N N . GLY B 1 544 ? -9.789 25.670 13.874 1.00 37.04 544 GLY B N 1
ATOM 9384 C CA . GLY B 1 544 ? -9.489 25.162 12.538 1.00 31.46 544 GLY B CA 1
ATOM 9385 C C . GLY B 1 544 ? -9.508 26.242 11.489 1.00 29.71 544 GLY B C 1
ATOM 9386 O O . GLY B 1 544 ? -9.414 25.952 10.300 1.00 29.17 544 GLY B O 1
ATOM 9387 N N . ASN B 1 545 ? -9.617 27.487 11.951 1.00 26.14 545 ASN B N 1
ATOM 9388 C CA . ASN B 1 545 ? -9.725 28.659 11.100 1.00 30.27 545 ASN B CA 1
ATOM 9389 C C . ASN B 1 545 ? -8.856 29.767 11.559 1.00 27.95 545 ASN B C 1
ATOM 9390 O O . ASN B 1 545 ? -8.386 29.767 12.682 1.00 28.69 545 ASN B O 1
ATOM 9395 N N . MET B 1 546 ? -8.738 30.796 10.738 1.00 32.44 546 MET B N 1
ATOM 9396 C CA . MET B 1 546 ? -7.935 31.924 11.185 1.00 34.61 546 MET B CA 1
ATOM 9397 C C . MET B 1 546 ? -8.412 33.215 10.579 1.00 29.94 546 MET B C 1
ATOM 9398 O O . MET B 1 546 ? -9.003 33.241 9.482 1.00 28.59 546 MET B O 1
ATOM 9403 N N . PHE B 1 547 ? -8.128 34.279 11.327 1.00 28.06 547 PHE B N 1
ATOM 9404 C CA . PHE B 1 547 ? -8.386 35.643 10.931 1.00 33.42 547 PHE B CA 1
ATOM 9405 C C . PHE B 1 547 ? -7.069 36.398 10.756 1.00 34.36 547 PHE B C 1
ATOM 9406 O O . PHE B 1 547 ? -6.191 36.374 11.628 1.00 34.08 547 PHE B O 1
ATOM 9414 N N . ILE B 1 548 ? -6.938 37.062 9.626 1.00 33.18 548 ILE B N 1
ATOM 9415 C CA . ILE B 1 548 ? -5.734 37.800 9.314 1.00 36.30 548 ILE B CA 1
ATOM 9416 C C . ILE B 1 548 ? -6.064 39.245 8.981 1.00 36.25 548 ILE B C 1
ATOM 9417 O O . ILE B 1 548 ? -6.894 39.504 8.109 1.00 34.15 548 ILE B O 1
ATOM 9422 N N . ASP B 1 549 ? -5.381 40.178 9.640 1.00 39.29 549 ASP B N 1
ATOM 9423 C CA . ASP B 1 549 ? -5.539 41.604 9.353 1.00 37.16 549 ASP B CA 1
ATOM 9424 C C . ASP B 1 549 ? -4.474 42.096 8.394 1.00 36.55 549 ASP B C 1
ATOM 9425 O O . ASP B 1 549 ? -3.356 42.382 8.801 1.00 43.10 549 ASP B O 1
ATOM 9430 N N . ASN B 1 550 ? -4.816 42.188 7.116 1.00 39.05 550 ASN B N 1
ATOM 9431 C CA . ASN B 1 550 ? -3.907 42.756 6.121 1.00 40.20 550 ASN B CA 1
ATOM 9432 C C . ASN B 1 550 ? -4.198 44.219 5.803 1.00 44.13 550 ASN B C 1
ATOM 9433 O O . ASN B 1 550 ? -3.969 44.665 4.669 1.00 43.18 550 ASN B O 1
ATOM 9438 N N . THR B 1 551 ? -4.714 44.975 6.773 1.00 45.99 551 THR B N 1
ATOM 9439 C CA . THR B 1 551 ? -5.047 46.379 6.490 1.00 49.43 551 THR B CA 1
ATOM 9440 C C . THR B 1 551 ? -3.880 47.281 6.802 1.00 52.33 551 THR B C 1
ATOM 9441 O O . THR B 1 551 ? -3.072 46.967 7.680 1.00 50.43 551 THR B O 1
ATOM 9445 N N . LYS B 1 552 ? -3.807 48.424 6.129 1.00 51.98 552 LYS B N 1
ATOM 9446 C CA . LYS B 1 552 ? -2.896 49.452 6.616 1.00 61.64 552 LYS B CA 1
ATOM 9447 C C . LYS B 1 552 ? -3.583 50.811 6.736 1.00 59.85 552 LYS B C 1
ATOM 9448 O O . LYS B 1 552 ? -4.362 51.205 5.869 1.00 61.12 552 LYS B O 1
ATOM 9454 N N . GLY B 1 553 ? -3.293 51.499 7.839 1.00 54.55 553 GLY B N 1
ATOM 9455 C CA . GLY B 1 553 ? -3.754 52.853 8.062 1.00 56.67 553 GLY B CA 1
ATOM 9456 C C . GLY B 1 553 ? -5.250 52.997 8.234 1.00 54.63 553 GLY B C 1
ATOM 9457 O O . GLY B 1 553 ? -5.856 53.876 7.629 1.00 57.32 553 GLY B O 1
ATOM 9458 N N . VAL B 1 554 ? -5.846 52.131 9.050 1.00 57.12 554 VAL B N 1
ATOM 9459 C CA . VAL B 1 554 ? -7.284 52.201 9.324 1.00 55.30 554 VAL B CA 1
ATOM 9460 C C . VAL B 1 554 ? -7.534 52.816 10.686 1.00 55.86 554 VAL B C 1
ATOM 9461 O O . VAL B 1 554 ? -7.248 52.218 11.723 1.00 53.55 554 VAL B O 1
ATOM 9465 N N . GLN B 1 555 ? -8.080 54.021 10.665 1.00 58.44 555 GLN B N 1
ATOM 9466 C CA . GLN B 1 555 ? -8.396 54.741 11.883 1.00 62.85 555 GLN B CA 1
ATOM 9467 C C . GLN B 1 555 ? -9.338 53.925 12.768 1.00 58.67 555 GLN B C 1
ATOM 9468 O O . GLN B 1 555 ? -10.347 53.410 12.295 1.00 59.94 555 GLN B O 1
ATOM 9474 N N . TYR B 1 556 ? -8.972 53.791 14.038 1.00 59.92 556 TYR B N 1
ATOM 9475 C CA . TYR B 1 556 ? -9.801 53.174 15.084 1.00 63.25 556 TYR B CA 1
ATOM 9476 C C . TYR B 1 556 ? -9.944 51.635 14.988 1.00 60.43 556 TYR B C 1
ATOM 9477 O O . TYR B 1 556 ? -10.394 50.991 15.945 1.00 53.83 556 TYR B O 1
ATOM 9486 N N . LEU B 1 557 ? -9.523 51.054 13.864 1.00 58.91 557 LEU B N 1
ATOM 9487 C CA . LEU B 1 557 ? -9.586 49.609 13.672 1.00 57.67 557 LEU B CA 1
ATOM 9488 C C . LEU B 1 557 ? -9.171 48.837 14.914 1.00 56.85 557 LEU B C 1
ATOM 9489 O O . LEU B 1 557 ? -9.840 47.884 15.318 1.00 54.31 557 LEU B O 1
ATOM 9494 N N . ASN B 1 558 ? -8.083 49.276 15.533 1.00 54.72 558 ASN B N 1
ATOM 9495 C CA . ASN B 1 558 ? -7.594 48.649 16.755 1.00 58.93 558 ASN B CA 1
ATOM 9496 C C . ASN B 1 558 ? -8.667 48.534 17.829 1.00 59.56 558 ASN B C 1
ATOM 9497 O O . ASN B 1 558 ? -8.684 47.565 18.585 1.00 56.23 558 ASN B O 1
ATOM 9502 N N . GLU B 1 559 ? -9.566 49.517 17.907 1.00 54.53 559 GLU B N 1
ATOM 9503 C CA . GLU B 1 559 ? -10.487 49.501 19.024 1.00 62.89 559 GLU B CA 1
ATOM 9504 C C . GLU B 1 559 ? -11.793 48.734 18.750 1.00 59.44 559 GLU B C 1
ATOM 9505 O O . GLU B 1 559 ? -12.609 48.580 19.657 1.00 56.21 559 GLU B O 1
ATOM 9511 N N . VAL B 1 560 ? -11.970 48.228 17.532 1.00 53.59 560 VAL B N 1
ATOM 9512 C CA . VAL B 1 560 ? -13.034 47.249 17.267 1.00 50.30 560 VAL B CA 1
ATOM 9513 C C . VAL B 1 560 ? -12.507 45.809 17.050 1.00 51.88 560 VAL B C 1
ATOM 9514 O O . VAL B 1 560 ? -13.291 44.865 16.876 1.00 49.09 560 VAL B O 1
ATOM 9518 N N . MET B 1 561 ? -11.186 45.636 17.092 1.00 50.43 561 MET B N 1
ATOM 9519 C CA . MET B 1 561 ? -10.584 44.363 16.706 1.00 49.71 561 MET B CA 1
ATOM 9520 C C . MET B 1 561 ? -11.056 43.213 17.584 1.00 45.55 561 MET B C 1
ATOM 9521 O O . MET B 1 561 ? -11.288 42.120 17.078 1.00 44.61 561 MET B O 1
ATOM 9526 N N . ASP B 1 562 ? -11.211 43.452 18.884 1.00 43.03 562 ASP B N 1
ATOM 9527 C CA . ASP B 1 562 ? -11.751 42.425 19.780 1.00 45.24 562 ASP B CA 1
ATOM 9528 C C . ASP B 1 562 ? -13.150 41.964 19.347 1.00 45.43 562 ASP B C 1
ATOM 9529 O O . ASP B 1 562 ? -13.512 40.772 19.476 1.00 42.81 562 ASP B O 1
ATOM 9534 N N . LEU B 1 563 ? -13.927 42.925 18.854 1.00 42.94 563 LEU B N 1
ATOM 9535 C CA . LEU B 1 563 ? -15.313 42.682 18.469 1.00 47.32 563 LEU B CA 1
ATOM 9536 C C . LEU B 1 563 ? -15.356 41.972 17.120 1.00 44.92 563 LEU B C 1
ATOM 9537 O O . LEU B 1 563 ? -16.164 41.055 16.919 1.00 42.88 563 LEU B O 1
ATOM 9542 N N . LEU B 1 564 ? -14.485 42.400 16.205 1.00 44.64 564 LEU B N 1
ATOM 9543 C CA . LEU B 1 564 ? -14.299 41.695 14.937 1.00 45.05 564 LEU B CA 1
ATOM 9544 C C . LEU B 1 564 ? -13.942 40.219 15.174 1.00 42.41 564 LEU B C 1
ATOM 9545 O O . LEU B 1 564 ? -14.479 39.343 14.506 1.00 44.14 564 LEU B O 1
ATOM 9550 N N . ILE B 1 565 ? -13.083 39.938 16.155 1.00 39.29 565 ILE B N 1
ATOM 9551 C CA . ILE B 1 565 ? -12.707 38.550 16.446 1.00 39.68 565 ILE B CA 1
ATOM 9552 C C . ILE B 1 565 ? -13.893 37.752 17.008 1.00 38.60 565 ILE B C 1
ATOM 9553 O O . ILE B 1 565 ? -14.061 36.577 16.694 1.00 36.91 565 ILE B O 1
ATOM 9558 N N . ASP B 1 566 ? -14.701 38.395 17.845 1.00 40.89 566 ASP B N 1
ATOM 9559 C CA . ASP B 1 566 ? -15.965 37.812 18.310 1.00 43.99 566 ASP B CA 1
ATOM 9560 C C . ASP B 1 566 ? -16.896 37.450 17.151 1.00 34.75 566 ASP B C 1
ATOM 9561 O O . ASP B 1 566 ? -17.387 36.327 17.064 1.00 33.16 566 ASP B O 1
ATOM 9566 N N . GLY B 1 567 ? -17.117 38.402 16.258 1.00 34.84 567 GLY B N 1
ATOM 9567 C CA . GLY B 1 567 ? -17.922 38.164 15.074 1.00 38.66 567 GLY B CA 1
ATOM 9568 C C . GLY B 1 567 ? -17.395 37.015 14.211 1.00 41.28 567 GLY B C 1
ATOM 9569 O O . GLY B 1 567 ? -18.159 36.106 13.810 1.00 38.23 567 GLY B O 1
ATOM 9570 N N . PHE B 1 568 ? -16.094 37.062 13.921 1.00 37.31 568 PHE B N 1
ATOM 9571 C CA . PHE B 1 568 ? -15.403 35.979 13.220 1.00 33.07 568 PHE B CA 1
ATOM 9572 C C . PHE B 1 568 ? -15.702 34.660 13.898 1.00 32.17 568 PHE B C 1
ATOM 9573 O O . PHE B 1 568 ? -16.028 33.680 13.235 1.00 33.51 568 PHE B O 1
ATOM 9581 N N . HIS B 1 569 ? -15.645 34.648 15.226 1.00 29.42 569 HIS B N 1
ATOM 9582 C CA . HIS B 1 569 ? -15.921 33.438 15.978 1.00 33.63 569 HIS B CA 1
ATOM 9583 C C . HIS B 1 569 ? -17.368 32.949 15.795 1.00 39.69 569 HIS B C 1
ATOM 9584 O O . HIS B 1 569 ? -17.618 31.717 15.670 1.00 33.68 569 HIS B O 1
ATOM 9591 N N . GLN B 1 570 ? -18.297 33.910 15.769 1.00 34.63 570 GLN B N 1
ATOM 9592 C CA . GLN B 1 570 ? -19.728 33.623 15.617 1.00 37.20 570 GLN B CA 1
ATOM 9593 C C . GLN B 1 570 ? -19.920 33.051 14.241 1.00 32.67 570 GLN B C 1
ATOM 9594 O O . GLN B 1 570 ? -20.590 32.050 14.065 1.00 31.46 570 GLN B O 1
ATOM 9600 N N . ALA B 1 571 ? -19.283 33.678 13.269 1.00 33.01 571 ALA B N 1
ATOM 9601 C CA . ALA B 1 571 ? -19.314 33.192 11.894 1.00 35.85 571 ALA B CA 1
ATOM 9602 C C . ALA B 1 571 ? -18.862 31.737 11.783 1.00 30.28 571 ALA B C 1
ATOM 9603 O O . ALA B 1 571 ? -19.447 30.981 11.005 1.00 30.42 571 ALA B O 1
ATOM 9605 N N . MET B 1 572 ? -17.852 31.357 12.576 1.00 31.64 572 MET B N 1
ATOM 9606 C CA . MET B 1 572 ? -17.231 30.027 12.503 1.00 32.45 572 MET B CA 1
ATOM 9607 C C . MET B 1 572 ? -17.983 28.958 13.302 1.00 30.27 572 MET B C 1
ATOM 9608 O O . MET B 1 572 ? -17.983 27.792 12.907 1.00 28.99 572 MET B O 1
ATOM 9613 N N . ASP B 1 573 ? -18.578 29.340 14.436 1.00 29.24 573 ASP B N 1
ATOM 9614 C CA . ASP B 1 573 ? -19.432 28.438 15.211 1.00 33.81 573 ASP B CA 1
ATOM 9615 C C . ASP B 1 573 ? -20.531 27.823 14.336 1.00 30.31 573 ASP B C 1
ATOM 9616 O O . ASP B 1 573 ? -20.834 26.654 14.449 1.00 27.30 573 ASP B O 1
ATOM 9621 N N . GLU B 1 574 ? -21.100 28.602 13.429 1.00 25.59 574 GLU B N 1
ATOM 9622 C CA . GLU B 1 574 ? -22.213 28.073 12.659 1.00 30.54 574 GLU B CA 1
ATOM 9623 C C . GLU B 1 574 ? -22.171 28.538 11.215 1.00 32.24 574 GLU B C 1
ATOM 9624 O O . GLU B 1 574 ? -22.420 29.719 10.926 1.00 30.64 574 GLU B O 1
ATOM 9630 N N . GLY B 1 575 ? -21.878 27.608 10.302 1.00 26.79 575 GLY B N 1
ATOM 9631 C CA . GLY B 1 575 ? -21.703 27.974 8.908 1.00 24.40 575 GLY B CA 1
ATOM 9632 C C . GLY B 1 575 ? -23.021 28.358 8.237 1.00 32.78 575 GLY B C 1
ATOM 9633 O O . GLY B 1 575 ? -24.122 28.122 8.784 1.00 27.75 575 GLY B O 1
ATOM 9634 N N . PRO B 1 576 ? -22.912 28.929 7.034 1.00 31.61 576 PRO B N 1
ATOM 9635 C CA . PRO B 1 576 ? -24.051 29.378 6.236 1.00 31.80 576 PRO B CA 1
ATOM 9636 C C . PRO B 1 576 ? -24.844 28.234 5.576 1.00 32.81 576 PRO B C 1
ATOM 9637 O O . PRO B 1 576 ? -25.966 28.482 5.230 1.00 34.63 576 PRO B O 1
ATOM 9641 N N . LEU B 1 577 ? -24.310 27.034 5.420 1.00 28.94 577 LEU B N 1
ATOM 9642 C CA . LEU B 1 577 ? -25.077 25.970 4.760 1.00 32.67 577 LEU B CA 1
ATOM 9643 C C . LEU B 1 577 ? -26.148 25.357 5.676 1.00 34.38 577 LEU B C 1
ATOM 9644 O O . LEU B 1 577 ? -27.337 25.214 5.294 1.00 32.35 577 LEU B O 1
ATOM 9649 N N . ALA B 1 578 ? -25.735 25.017 6.893 1.00 26.22 578 ALA B N 1
ATOM 9650 C CA . ALA B 1 578 ? -26.561 24.213 7.742 1.00 25.58 578 ALA B CA 1
ATOM 9651 C C . ALA B 1 578 ? -26.237 24.493 9.168 1.00 23.83 578 ALA B C 1
ATOM 9652 O O . ALA B 1 578 ? -26.524 23.676 10.056 1.00 27.53 578 ALA B O 1
ATOM 9654 N N . ARG B 1 579 ? -25.578 25.624 9.392 1.00 25.64 579 ARG B N 1
ATOM 9655 C CA . ARG B 1 579 ? -25.198 26.029 10.755 1.00 26.53 579 ARG B CA 1
ATOM 9656 C C . ARG B 1 579 ? -24.291 25.026 11.472 1.00 30.60 579 ARG B C 1
ATOM 9657 O O . ARG B 1 579 ? -24.320 24.925 12.706 1.00 29.90 579 ARG B O 1
ATOM 9665 N N . GLU B 1 580 ? -23.490 24.286 10.711 1.00 25.09 580 GLU B N 1
ATOM 9666 C CA . GLU B 1 580 ? -22.514 23.374 11.319 1.00 30.51 580 GLU B CA 1
ATOM 9667 C C . GLU B 1 580 ? -21.177 24.092 11.524 1.00 24.82 580 GLU B C 1
ATOM 9668 O O . GLU B 1 580 ? -20.875 25.082 10.846 1.00 30.11 580 GLU B O 1
ATOM 9674 N N . PRO B 1 581 ? -20.355 23.603 12.435 1.00 26.23 581 PRO B N 1
ATOM 9675 C CA . PRO B 1 581 ? -19.130 24.393 12.681 1.00 28.06 581 PRO B CA 1
ATOM 9676 C C . PRO B 1 581 ? -18.180 24.425 11.461 1.00 27.58 581 PRO B C 1
ATOM 9677 O O . PRO B 1 581 ? -18.167 23.500 10.628 1.00 25.78 581 PRO B O 1
ATOM 9681 N N . VAL B 1 582 ? -17.471 25.539 11.306 1.00 25.76 582 VAL B N 1
ATOM 9682 C CA . VAL B 1 582 ? -16.687 25.804 10.105 1.00 28.41 582 VAL B CA 1
ATOM 9683 C C . VAL B 1 582 ? -15.263 25.320 10.348 1.00 28.57 582 VAL B C 1
ATOM 9684 O O . VAL B 1 582 ? -14.772 25.354 11.471 1.00 25.72 582 VAL B O 1
ATOM 9688 N N . MET B 1 583 ? -14.614 24.833 9.313 1.00 23.00 583 MET B N 1
ATOM 9689 C CA . MET B 1 583 ? -13.220 24.403 9.470 1.00 30.31 583 MET B CA 1
ATOM 9690 C C . MET B 1 583 ? -12.480 24.775 8.221 1.00 29.06 583 MET B C 1
ATOM 9691 O O . MET B 1 583 ? -13.087 24.845 7.129 1.00 24.21 583 MET B O 1
ATOM 9696 N N . LYS B 1 584 ? -11.178 25.019 8.379 1.00 28.84 584 LYS B N 1
ATOM 9697 C CA . LYS B 1 584 ? -10.278 25.112 7.232 1.00 26.58 584 LYS B CA 1
ATOM 9698 C C . LYS B 1 584 ? -10.572 26.334 6.406 1.00 29.13 584 LYS B C 1
ATOM 9699 O O . LYS B 1 584 ? -10.449 26.312 5.186 1.00 28.39 584 LYS B O 1
ATOM 9705 N N . VAL B 1 585 ? -10.925 27.427 7.086 1.00 25.83 585 VAL B N 1
ATOM 9706 C CA . VAL B 1 585 ? -11.126 28.676 6.399 1.00 26.00 585 VAL B CA 1
ATOM 9707 C C . VAL B 1 585 ? -10.157 29.753 6.887 1.00 25.60 585 VAL B C 1
ATOM 9708 O O . VAL B 1 585 ? -9.939 29.930 8.091 1.00 23.65 585 VAL B O 1
ATOM 9712 N N . ILE B 1 586 ? -9.599 30.489 5.951 1.00 24.19 586 ILE B N 1
ATOM 9713 C CA . ILE B 1 586 ? -8.834 31.670 6.288 1.00 26.17 586 ILE B CA 1
ATOM 9714 C C . ILE B 1 586 ? -9.657 32.881 5.984 1.00 26.01 586 ILE B C 1
ATOM 9715 O O . ILE B 1 586 ? -10.096 33.031 4.835 1.00 27.16 586 ILE B O 1
ATOM 9720 N N . VAL B 1 587 ? -9.836 33.758 6.971 1.00 26.92 587 VAL B N 1
ATOM 9721 C CA . VAL B 1 587 ? -10.505 35.031 6.718 1.00 28.90 587 VAL B CA 1
ATOM 9722 C C . VAL B 1 587 ? -9.538 36.188 6.684 1.00 27.46 587 VAL B C 1
ATOM 9723 O O . VAL B 1 587 ? -8.844 36.437 7.672 1.00 31.59 587 VAL B O 1
ATOM 9727 N N . ARG B 1 588 ? -9.523 36.949 5.598 1.00 26.29 588 ARG B N 1
ATOM 9728 C CA . ARG B 1 588 ? -8.629 38.095 5.569 1.00 35.67 588 ARG B CA 1
ATOM 9729 C C . ARG B 1 588 ? -9.336 39.445 5.433 1.00 36.33 588 ARG B C 1
ATOM 9730 O O . ARG B 1 588 ? -10.056 39.698 4.474 1.00 30.67 588 ARG B O 1
ATOM 9738 N N . LEU B 1 589 ? -9.061 40.321 6.387 1.00 34.16 589 LEU B N 1
ATOM 9739 C CA . LEU B 1 589 ? -9.469 41.716 6.312 1.00 36.36 589 LEU B CA 1
ATOM 9740 C C . LEU B 1 589 ? -8.495 42.524 5.438 1.00 40.06 589 LEU B C 1
ATOM 9741 O O . LEU B 1 589 ? -7.330 42.707 5.799 1.00 39.04 589 LEU B O 1
ATOM 9746 N N . LEU B 1 590 ? -8.969 42.971 4.283 1.00 37.86 590 LEU B N 1
ATOM 9747 C CA . LEU B 1 590 ? -8.167 43.716 3.329 1.00 37.80 590 LEU B CA 1
ATOM 9748 C C . LEU B 1 590 ? -8.273 45.231 3.497 1.00 48.88 590 LEU B C 1
ATOM 9749 O O . LEU B 1 590 ? -7.358 45.981 3.117 1.00 48.96 590 LEU B O 1
ATOM 9754 N N . ASP B 1 591 ? -9.405 45.674 4.033 1.00 47.52 591 ASP B N 1
ATOM 9755 C CA . ASP B 1 591 ? -9.661 47.096 4.278 1.00 49.68 591 ASP B CA 1
ATOM 9756 C C . ASP B 1 591 ? -10.854 47.284 5.219 1.00 47.69 591 ASP B C 1
ATOM 9757 O O . ASP B 1 591 ? -11.584 46.335 5.528 1.00 50.35 591 ASP B O 1
ATOM 9762 N N . ALA B 1 592 ? -11.021 48.505 5.701 1.00 49.92 592 ALA B N 1
ATOM 9763 C CA . ALA B 1 592 ? -12.015 48.808 6.722 1.00 51.17 592 ALA B CA 1
ATOM 9764 C C . ALA B 1 592 ? -12.207 50.313 6.918 1.00 51.65 592 ALA B C 1
ATOM 9765 O O . ALA B 1 592 ? -11.357 51.126 6.565 1.00 47.28 592 ALA B O 1
ATOM 9767 N N . GLN B 1 593 ? -13.340 50.635 7.526 1.00 60.89 593 GLN B N 1
ATOM 9768 C CA . GLN B 1 593 ? -13.768 51.987 7.818 1.00 59.90 593 GLN B CA 1
ATOM 9769 C C . GLN B 1 593 ? -14.490 51.952 9.157 1.00 59.74 593 GLN B C 1
ATOM 9770 O O . GLN B 1 593 ? -15.545 51.329 9.284 1.00 57.82 593 GLN B O 1
ATOM 9776 N N . VAL B 1 594 ? -13.904 52.594 10.160 1.00 57.35 594 VAL B N 1
ATOM 9777 C CA . VAL B 1 594 ? -14.409 52.516 11.523 1.00 57.86 594 VAL B CA 1
ATOM 9778 C C . VAL B 1 594 ? -14.777 53.897 12.083 1.00 67.89 594 VAL B C 1
ATOM 9779 O O . VAL B 1 594 ? -13.975 54.834 12.029 1.00 66.55 594 VAL B O 1
ATOM 9783 N N . HIS B 1 595 ? -15.989 54.014 12.625 1.00 66.99 595 HIS B N 1
ATOM 9784 C CA . HIS B 1 595 ? -16.483 55.292 13.126 1.00 72.16 595 HIS B CA 1
ATOM 9785 C C . HIS B 1 595 ? -15.659 55.744 14.333 1.00 74.61 595 HIS B C 1
ATOM 9786 O O . HIS B 1 595 ? -15.127 54.908 15.084 1.00 68.98 595 HIS B O 1
ATOM 9793 N N . GLU B 1 596 ? -15.576 57.066 14.515 1.00 76.37 596 GLU B N 1
ATOM 9794 C CA . GLU B 1 596 ? -14.723 57.674 15.542 1.00 75.77 596 GLU B CA 1
ATOM 9795 C C . GLU B 1 596 ? -15.244 57.460 16.961 1.00 74.41 596 GLU B C 1
ATOM 9796 O O . GLU B 1 596 ? -14.461 57.267 17.893 1.00 69.28 596 GLU B O 1
ATOM 9802 N N . ASP B 1 597 ? -16.565 57.479 17.122 1.00 73.89 597 ASP B N 1
ATOM 9803 C CA . ASP B 1 597 ? -17.160 57.489 18.457 1.00 73.64 597 ASP B CA 1
ATOM 9804 C C . ASP B 1 597 ? -17.650 56.111 18.889 1.00 70.73 597 ASP B C 1
ATOM 9805 O O . ASP B 1 597 ? -18.391 55.449 18.170 1.00 72.44 597 ASP B O 1
ATOM 9810 N N . ASN B 1 598 ? -17.224 55.707 20.081 1.00 64.61 598 ASN B N 1
ATOM 9811 C CA . ASN B 1 598 ? -17.453 54.377 20.624 1.00 64.85 598 ASN B CA 1
ATOM 9812 C C . ASN B 1 598 ? -18.893 53.870 20.570 1.00 68.34 598 ASN B C 1
ATOM 9813 O O . ASN B 1 598 ? -19.141 52.664 20.431 1.00 66.47 598 ASN B O 1
ATOM 9818 N N . VAL B 1 599 ? -19.832 54.799 20.694 1.00 66.18 599 VAL B N 1
ATOM 9819 C CA . VAL B 1 599 ? -21.245 54.475 20.825 1.00 71.44 599 VAL B CA 1
ATOM 9820 C C . VAL B 1 599 ? -21.816 53.984 19.487 1.00 67.85 599 VAL B C 1
ATOM 9821 O O . VAL B 1 599 ? -22.806 53.260 19.451 1.00 64.35 599 VAL B O 1
ATOM 9825 N N . HIS B 1 600 ? -21.151 54.349 18.397 1.00 67.35 600 HIS B N 1
ATOM 9826 C CA . HIS B 1 600 ? -21.601 53.991 17.061 1.00 68.28 600 HIS B CA 1
ATOM 9827 C C . HIS B 1 600 ? -20.863 52.772 16.481 1.00 64.74 600 HIS B C 1
ATOM 9828 O O . HIS B 1 600 ? -20.997 52.450 15.300 1.00 59.63 600 HIS B O 1
ATOM 9835 N N . ARG B 1 601 ? -20.102 52.083 17.319 1.00 61.54 601 ARG B N 1
ATOM 9836 C CA . ARG B 1 601 ? -19.335 50.935 16.857 1.00 61.72 601 ARG B CA 1
ATOM 9837 C C . ARG B 1 601 ? -19.250 49.860 17.923 1.00 54.33 601 ARG B C 1
ATOM 9838 O O . ARG B 1 601 ? -18.185 49.284 18.136 1.00 56.58 601 ARG B O 1
ATOM 9846 N N . GLY B 1 602 ? -20.365 49.601 18.597 1.00 45.59 602 GLY B N 1
ATOM 9847 C CA . GLY B 1 602 ? -20.434 48.545 19.594 1.00 42.19 602 GLY B CA 1
ATOM 9848 C C . GLY B 1 602 ? -20.777 47.206 18.949 1.00 44.23 602 GLY B C 1
ATOM 9849 O O . GLY B 1 602 ? -20.847 47.101 17.717 1.00 44.76 602 GLY B O 1
ATOM 9850 N N . PRO B 1 603 ? -20.970 46.172 19.775 1.00 40.37 603 PRO B N 1
ATOM 9851 C CA . PRO B 1 603 ? -21.233 44.801 19.324 1.00 43.80 603 PRO B CA 1
ATOM 9852 C C . PRO B 1 603 ? -22.410 44.699 18.351 1.00 50.76 603 PRO B C 1
ATOM 9853 O O . PRO B 1 603 ? -22.400 43.852 17.443 1.00 47.21 603 PRO B O 1
ATOM 9857 N N . ALA B 1 604 ? -23.401 45.568 18.525 1.00 43.86 604 ALA B N 1
ATOM 9858 C CA . ALA B 1 604 ? -24.651 45.410 17.795 1.00 48.73 604 ALA B CA 1
ATOM 9859 C C . ALA B 1 604 ? -24.414 45.836 16.370 1.00 45.94 604 ALA B C 1
ATOM 9860 O O . ALA B 1 604 ? -25.163 45.490 15.467 1.00 47.25 604 ALA B O 1
ATOM 9862 N N . GLN B 1 605 ? -23.348 46.595 16.172 1.00 47.88 605 GLN B N 1
ATOM 9863 C CA . GLN B 1 605 ? -22.983 47.028 14.834 1.00 48.69 605 GLN B CA 1
ATOM 9864 C C . GLN B 1 605 ? -21.914 46.127 14.207 1.00 49.24 605 GLN B C 1
ATOM 9865 O O . GLN B 1 605 ? -21.981 45.801 13.018 1.00 51.36 605 GLN B O 1
ATOM 9871 N N . ILE B 1 606 ? -20.925 45.737 15.006 1.00 52.25 606 ILE B N 1
ATOM 9872 C CA . ILE B 1 606 ? -19.740 45.049 14.475 1.00 48.58 606 ILE B CA 1
ATOM 9873 C C . ILE B 1 606 ? -20.002 43.564 14.192 1.00 42.48 606 ILE B C 1
ATOM 9874 O O . ILE B 1 606 ? -19.716 43.065 13.099 1.00 42.15 606 ILE B O 1
ATOM 9879 N N . TYR B 1 607 ? -20.543 42.876 15.184 1.00 41.27 607 TYR B N 1
ATOM 9880 C CA . TYR B 1 607 ? -20.918 41.477 15.037 1.00 42.37 607 TYR B CA 1
ATOM 9881 C C . TYR B 1 607 ? -21.628 41.158 13.729 1.00 43.99 607 TYR B C 1
ATOM 9882 O O . TYR B 1 607 ? -21.154 40.281 12.988 1.00 48.51 607 TYR B O 1
ATOM 9891 N N . PRO B 1 608 ? -22.742 41.857 13.416 1.00 46.42 608 PRO B N 1
ATOM 9892 C CA . PRO B 1 608 ? -23.425 41.418 12.189 1.00 42.27 608 PRO B CA 1
ATOM 9893 C C . PRO B 1 608 ? -22.680 41.824 10.933 1.00 39.17 608 PRO B C 1
ATOM 9894 O O . PRO B 1 608 ? -22.780 41.155 9.912 1.00 40.88 608 PRO B O 1
ATOM 9898 N N . ALA B 1 609 ? -21.929 42.915 10.992 1.00 43.09 609 ALA B N 1
ATOM 9899 C CA . ALA B 1 609 ? -21.209 43.331 9.797 1.00 43.47 609 ALA B CA 1
ATOM 9900 C C . ALA B 1 609 ? -20.225 42.239 9.352 1.00 36.87 609 ALA B C 1
ATOM 9901 O O . ALA B 1 609 ? -20.180 41.896 8.181 1.00 37.07 609 ALA B O 1
ATOM 9903 N N . ILE B 1 610 ? -19.448 41.695 10.288 1.00 35.45 610 ILE B N 1
ATOM 9904 C CA . ILE B 1 610 ? -18.360 40.797 9.910 1.00 38.96 610 ILE B CA 1
ATOM 9905 C C . ILE B 1 610 ? -18.891 39.363 9.732 1.00 33.46 610 ILE B C 1
ATOM 9906 O O . ILE B 1 610 ? -18.445 38.647 8.841 1.00 36.59 610 ILE B O 1
ATOM 9911 N N . ARG B 1 611 ? -19.869 38.962 10.540 1.00 35.85 611 ARG B N 1
ATOM 9912 C CA . ARG B 1 611 ? -20.489 37.637 10.385 1.00 34.25 611 ARG B CA 1
ATOM 9913 C C . ARG B 1 611 ? -21.092 37.470 9.021 1.00 34.65 611 ARG B C 1
ATOM 9914 O O . ARG B 1 611 ? -20.830 36.479 8.316 1.00 33.89 611 ARG B O 1
ATOM 9922 N N . THR B 1 612 ? -21.875 38.463 8.624 1.00 33.41 612 THR B N 1
ATOM 9923 C CA . THR B 1 612 ? -22.548 38.416 7.332 1.00 33.22 612 THR B CA 1
ATOM 9924 C C . THR B 1 612 ? -21.555 38.588 6.182 1.00 30.17 612 THR B C 1
ATOM 9925 O O . THR B 1 612 ? -21.663 37.935 5.139 1.00 31.83 612 THR B O 1
ATOM 9929 N N . ALA B 1 613 ? -20.568 39.459 6.346 1.00 32.05 613 ALA B N 1
ATOM 9930 C CA . ALA B 1 613 ? -19.481 39.495 5.352 1.00 34.91 613 ALA B CA 1
ATOM 9931 C C . ALA B 1 613 ? -18.846 38.112 5.181 1.00 30.20 613 ALA B C 1
ATOM 9932 O O . ALA B 1 613 ? -18.647 37.627 4.041 1.00 29.19 613 ALA B O 1
ATOM 9934 N N . ILE B 1 614 ? -18.554 37.457 6.299 1.00 27.90 614 ILE B N 1
ATOM 9935 C CA . ILE B 1 614 ? -17.869 36.160 6.194 1.00 30.42 614 ILE B CA 1
ATOM 9936 C C . ILE B 1 614 ? -18.764 35.111 5.534 1.00 29.47 614 ILE B C 1
ATOM 9937 O O . ILE B 1 614 ? -18.351 34.442 4.587 1.00 31.92 614 ILE B O 1
ATOM 9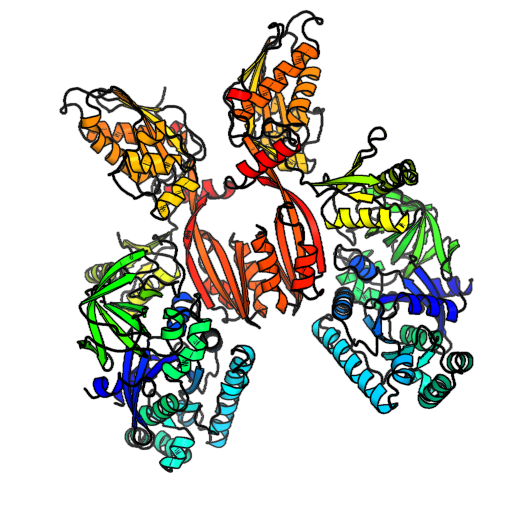942 N N . HIS B 1 615 ? -19.998 34.975 6.004 1.00 32.91 615 HIS B N 1
ATOM 9943 C CA . HIS B 1 615 ? -20.917 33.993 5.399 1.00 31.70 615 HIS B CA 1
ATOM 9944 C C . HIS B 1 615 ? -21.189 34.246 3.919 1.00 32.56 615 HIS B C 1
ATOM 9945 O O . HIS B 1 615 ? -21.237 33.308 3.128 1.00 33.02 615 HIS B O 1
ATOM 9952 N N . CYS B 1 616 ? -21.328 35.519 3.541 1.00 32.02 616 CYS B N 1
ATOM 9953 C CA . CYS B 1 616 ? -21.550 35.868 2.156 1.00 31.56 616 CYS B CA 1
ATOM 9954 C C . CYS B 1 616 ? -20.339 35.491 1.301 1.00 32.43 616 CYS B C 1
ATOM 9955 O O . CYS B 1 616 ? -20.476 34.956 0.206 1.00 30.61 616 CYS B O 1
ATOM 9958 N N . ALA B 1 617 ? -19.145 35.794 1.797 1.00 33.40 617 ALA B N 1
ATOM 9959 C CA . ALA B 1 617 ? -17.922 35.399 1.080 1.00 32.29 617 ALA B CA 1
ATOM 9960 C C . ALA B 1 617 ? -17.854 33.872 0.934 1.00 27.32 617 ALA B C 1
ATOM 9961 O O . ALA B 1 617 ? -17.630 33.362 -0.162 1.00 28.28 617 ALA B O 1
ATOM 9963 N N . MET B 1 618 ? -18.100 33.143 2.010 1.00 26.04 618 MET B N 1
ATOM 9964 C CA . MET B 1 618 ? -18.046 31.676 1.932 1.00 24.32 618 MET B CA 1
ATOM 9965 C C . MET B 1 618 ? -18.975 31.155 0.838 1.00 33.42 618 MET B C 1
ATOM 9966 O O . MET B 1 618 ? -18.579 30.259 0.075 1.00 30.64 618 MET B O 1
ATOM 9971 N N . MET B 1 619 ? -20.174 31.768 0.711 1.00 29.73 619 MET B N 1
ATOM 9972 C CA . MET B 1 619 ? -21.156 31.314 -0.268 1.00 27.94 619 MET B CA 1
ATOM 9973 C C . MET B 1 619 ? -20.649 31.564 -1.669 1.00 30.31 619 MET B C 1
ATOM 9974 O O . MET B 1 619 ? -21.076 30.913 -2.613 1.00 36.57 619 MET B O 1
ATOM 9979 N N . LYS B 1 620 ? -19.690 32.471 -1.821 1.00 31.98 620 LYS B N 1
ATOM 9980 C CA . LYS B 1 620 ? -19.114 32.714 -3.141 1.00 32.18 620 LYS B CA 1
ATOM 9981 C C . LYS B 1 620 ? -17.933 31.778 -3.404 1.00 37.79 620 LYS B C 1
ATOM 9982 O O . LYS B 1 620 ? -17.291 31.874 -4.457 1.00 37.86 620 LYS B O 1
ATOM 9988 N N . SER B 1 621 ? -17.647 30.876 -2.460 1.00 30.36 621 SER B N 1
ATOM 9989 C CA . SER B 1 621 ? -16.390 30.141 -2.508 1.00 36.18 621 SER B CA 1
ATOM 9990 C C . SER B 1 621 ? -16.599 28.646 -2.625 1.00 31.25 621 SER B C 1
ATOM 9991 O O . SER B 1 621 ? -15.769 27.872 -2.140 1.00 31.83 621 SER B O 1
ATOM 9994 N N . ASN B 1 622 ? -17.689 28.251 -3.280 1.00 34.88 622 ASN B N 1
ATOM 9995 C CA . ASN B 1 622 ? -18.107 26.838 -3.362 1.00 33.65 622 ASN B CA 1
ATOM 9996 C C . ASN B 1 622 ? -18.168 26.184 -1.979 1.00 32.98 622 ASN B C 1
ATOM 9997 O O . ASN B 1 622 ? -17.341 25.325 -1.660 1.00 33.13 622 ASN B O 1
ATOM 10002 N N . PRO B 1 623 ? -19.145 26.595 -1.158 1.00 29.01 623 PRO B N 1
ATOM 10003 C CA . PRO B 1 623 ? -19.284 26.092 0.213 1.00 28.49 623 PRO B CA 1
ATOM 10004 C C . PRO B 1 623 ? -19.628 24.590 0.223 1.00 28.41 623 PRO B C 1
ATOM 10005 O O . PRO B 1 623 ? -20.384 24.151 -0.637 1.00 26.15 623 PRO B O 1
ATOM 10009 N N . VAL B 1 624 ? -19.060 23.818 1.156 1.00 25.45 624 VAL B N 1
ATOM 10010 C CA . VAL B 1 624 ? -19.183 22.364 1.117 1.00 26.04 624 VAL B CA 1
ATOM 10011 C C . VAL B 1 624 ? -19.310 21.809 2.532 1.00 27.63 624 VAL B C 1
ATOM 10012 O O . VAL B 1 624 ? -18.968 22.496 3.483 1.00 29.30 624 VAL B O 1
ATOM 10016 N N . LEU B 1 625 ? -19.883 20.615 2.678 1.00 28.63 625 LEU B N 1
ATOM 10017 C CA . LEU B 1 625 ? -19.831 19.892 3.953 1.00 29.51 625 LEU B CA 1
ATOM 10018 C C . LEU B 1 625 ? -18.570 19.024 4.079 1.00 30.07 625 LEU B C 1
ATOM 10019 O O . LEU B 1 625 ? -18.104 18.458 3.095 1.00 25.60 625 LEU B O 1
ATOM 10024 N N . TYR B 1 626 ? -18.077 18.897 5.309 1.00 31.11 626 TYR B N 1
ATOM 10025 C CA . TYR B 1 626 ? -17.141 17.846 5.686 1.00 29.12 626 TYR B CA 1
ATOM 10026 C C . TYR B 1 626 ? -17.823 16.956 6.686 1.00 33.22 626 TYR B C 1
ATOM 10027 O O . TYR B 1 626 ? -18.713 17.426 7.425 1.00 29.91 626 TYR B O 1
ATOM 10036 N N . GLU B 1 627 ? -17.378 15.693 6.737 1.00 28.08 627 GLU B N 1
ATOM 10037 C CA . GLU B 1 627 ? -17.938 14.695 7.638 1.00 30.41 627 GLU B CA 1
ATOM 10038 C C . GLU B 1 627 ? -16.825 13.971 8.369 1.00 31.12 627 GLU B C 1
ATOM 10039 O O . GLU B 1 627 ? -15.730 13.815 7.843 1.00 33.41 627 GLU B O 1
ATOM 10045 N N . PRO B 1 628 ? -17.095 13.554 9.607 1.00 28.70 628 PRO B N 1
ATOM 10046 C CA . PRO B 1 628 ? -16.075 12.868 10.399 1.00 32.23 628 PRO B CA 1
ATOM 10047 C C . PRO B 1 628 ? -15.827 11.422 9.930 1.00 30.82 628 PRO B C 1
ATOM 10048 O O . PRO B 1 628 ? -16.738 10.767 9.428 1.00 30.14 628 PRO B O 1
ATOM 10052 N N . TYR B 1 629 ? -14.578 10.967 10.069 1.00 31.60 629 TYR B N 1
ATOM 10053 C CA . TYR B 1 629 ? -14.161 9.609 9.715 1.00 33.59 629 TYR B CA 1
ATOM 10054 C C . TYR B 1 629 ? -13.641 8.854 10.931 1.00 36.84 629 TYR B C 1
ATOM 10055 O O . TYR B 1 629 ? -13.090 9.448 11.864 1.00 36.63 629 TYR B O 1
ATOM 10064 N N . GLN B 1 630 ? -13.812 7.538 10.915 1.00 35.87 630 GLN B N 1
ATOM 10065 C CA . GLN B 1 630 ? -13.238 6.676 11.930 1.00 32.91 630 GLN B CA 1
ATOM 10066 C C . GLN B 1 630 ? -12.158 5.833 11.297 1.00 33.80 630 GLN B C 1
ATOM 10067 O O . GLN B 1 630 ? -12.337 5.286 10.203 1.00 34.36 630 GLN B O 1
ATOM 10073 N N . LYS B 1 631 ? -11.046 5.714 12.005 1.00 34.09 631 LYS B N 1
ATOM 10074 C CA . LYS B 1 631 ? -10.037 4.741 11.658 1.00 34.97 631 LYS B CA 1
ATOM 10075 C C . LYS B 1 631 ? -10.445 3.445 12.320 1.00 37.18 631 LYS B C 1
ATOM 10076 O O . LYS B 1 631 ? -10.697 3.399 13.520 1.00 34.57 631 LYS B O 1
ATOM 10082 N N . VAL B 1 632 ? -10.547 2.390 11.533 1.00 37.17 632 VAL B N 1
ATOM 10083 C CA . VAL B 1 632 ? -10.936 1.101 12.087 1.00 39.09 632 VAL B CA 1
ATOM 10084 C C . VAL B 1 632 ? -9.758 0.134 12.006 1.00 39.27 632 VAL B C 1
ATOM 10085 O O . VAL B 1 632 ? -9.178 -0.079 10.925 1.00 38.99 632 VAL B O 1
ATOM 10089 N N . ILE B 1 633 ? -9.379 -0.407 13.153 1.00 36.59 633 ILE B N 1
ATOM 10090 C CA . ILE B 1 633 ? -8.338 -1.441 13.209 1.00 42.65 633 ILE B CA 1
ATOM 10091 C C . ILE B 1 633 ? -9.001 -2.795 13.532 1.00 40.33 633 ILE B C 1
ATOM 10092 O O . ILE B 1 633 ? -9.569 -2.944 14.605 1.00 41.96 633 ILE B O 1
ATOM 10097 N N . ILE B 1 634 ? -8.972 -3.752 12.597 1.00 36.71 634 ILE B N 1
ATOM 10098 C CA . ILE B 1 634 ? -9.714 -5.017 12.762 1.00 36.68 634 ILE B CA 1
ATOM 10099 C C . ILE B 1 634 ? -8.793 -6.257 12.721 1.00 39.38 634 ILE B C 1
ATOM 10100 O O . ILE B 1 634 ? -8.173 -6.540 11.694 1.00 38.54 634 ILE B O 1
ATOM 10105 N N . ASN B 1 635 ? -8.725 -6.996 13.828 1.00 37.11 635 ASN B N 1
ATOM 10106 C CA . ASN B 1 635 ? -7.924 -8.225 13.923 1.00 40.82 635 ASN B CA 1
ATOM 10107 C C . ASN B 1 635 ? -8.824 -9.452 13.756 1.00 42.84 635 ASN B C 1
ATOM 10108 O O . ASN B 1 635 ? -9.803 -9.620 14.495 1.00 42.65 635 ASN B O 1
ATOM 10113 N N . ILE B 1 636 ? -8.517 -10.278 12.758 1.00 37.91 636 ILE B N 1
ATOM 10114 C CA . ILE B 1 636 ? -9.317 -11.459 12.417 1.00 38.68 636 ILE B CA 1
ATOM 10115 C C . ILE B 1 636 ? -8.516 -12.691 11.988 1.00 40.65 636 ILE B C 1
ATOM 10116 O O . ILE B 1 636 ? -7.404 -12.567 11.461 1.00 41.97 636 ILE B O 1
ATOM 10121 N N . PRO B 1 637 ? -9.107 -13.885 12.178 1.00 46.53 637 PRO B N 1
ATOM 10122 C CA . PRO B 1 637 ? -8.602 -15.069 11.478 1.00 47.72 637 PRO B CA 1
ATOM 10123 C C . PRO B 1 637 ? -8.685 -14.849 9.967 1.00 46.74 637 PRO B C 1
ATOM 10124 O O . PRO B 1 637 ? -9.709 -14.338 9.494 1.00 43.58 637 PRO B O 1
ATOM 10128 N N . TYR B 1 638 ? -7.662 -15.269 9.228 1.00 43.17 638 TYR B N 1
ATOM 10129 C CA . TYR B 1 638 ? -7.573 -14.973 7.796 1.00 43.00 638 TYR B CA 1
ATOM 10130 C C . TYR B 1 638 ? -8.823 -15.315 6.980 1.00 44.92 638 TYR B C 1
ATOM 10131 O O . TYR B 1 638 ? -9.030 -14.729 5.919 1.00 45.49 638 TYR B O 1
ATOM 10140 N N . GLU B 1 639 ? -9.657 -16.250 7.422 1.00 42.72 639 GLU B N 1
ATOM 10141 C CA . GLU B 1 639 ? -10.733 -16.679 6.519 1.00 43.31 639 GLU B CA 1
ATOM 10142 C C . GLU B 1 639 ? -11.865 -15.649 6.440 1.00 43.37 639 GLU B C 1
ATOM 10143 O O . GLU B 1 639 ? -12.815 -15.816 5.692 1.00 44.31 639 GLU B O 1
ATOM 10149 N N . TYR B 1 640 ? -11.745 -14.569 7.196 1.00 43.73 640 TYR B N 1
ATOM 10150 C CA . TYR B 1 640 ? -12.774 -13.552 7.197 1.00 46.60 640 TYR B CA 1
ATOM 10151 C C . TYR B 1 640 ? -12.365 -12.250 6.475 1.00 44.14 640 TYR B C 1
ATOM 10152 O O . TYR B 1 640 ? -13.116 -11.280 6.503 1.00 38.41 640 TYR B O 1
ATOM 10161 N N . MET B 1 641 ? -11.195 -12.186 5.845 1.00 39.58 641 MET B N 1
ATOM 10162 C CA . MET B 1 641 ? -10.792 -10.848 5.410 1.00 46.33 641 MET B CA 1
ATOM 10163 C C . MET B 1 641 ? -11.605 -10.403 4.201 1.00 42.99 641 MET B C 1
ATOM 10164 O O . MET B 1 641 ? -11.702 -9.215 3.949 1.00 41.06 641 MET B O 1
ATOM 10169 N N . GLY B 1 642 ? -12.237 -11.343 3.508 1.00 41.82 642 GLY B N 1
ATOM 10170 C CA . GLY B 1 642 ? -13.117 -11.016 2.402 1.00 35.75 642 GLY B CA 1
ATOM 10171 C C . GLY B 1 642 ? -14.369 -10.363 2.924 1.00 44.55 642 GLY B C 1
ATOM 10172 O O . GLY B 1 642 ? -14.761 -9.283 2.466 1.00 42.71 642 GLY B O 1
ATOM 10173 N N . ALA B 1 643 ? -14.987 -11.007 3.913 1.00 43.91 643 ALA B N 1
ATOM 10174 C CA . ALA B 1 643 ? -16.202 -10.483 4.522 1.00 40.24 643 ALA B CA 1
ATOM 10175 C C . ALA B 1 643 ? -15.952 -9.155 5.245 1.00 37.10 643 ALA B C 1
ATOM 10176 O O . ALA B 1 643 ? -16.790 -8.280 5.210 1.00 40.67 643 ALA B O 1
ATOM 10178 N N . VAL B 1 644 ? -14.803 -9.011 5.894 1.00 35.28 644 VAL B N 1
ATOM 10179 C CA . VAL B 1 644 ? -14.487 -7.779 6.613 1.00 40.53 644 VAL B CA 1
ATOM 10180 C C . VAL B 1 644 ? -14.263 -6.634 5.622 1.00 41.96 644 VAL B C 1
ATOM 10181 O O . VAL B 1 644 ? -14.829 -5.556 5.778 1.00 39.01 644 VAL B O 1
ATOM 10185 N N . SER B 1 645 ? -13.471 -6.899 4.585 1.00 40.49 645 SER B N 1
ATOM 10186 C CA . SER B 1 645 ? -13.211 -5.929 3.531 1.00 39.14 645 SER B CA 1
ATOM 10187 C C . SER B 1 645 ? -14.502 -5.449 2.887 1.00 40.99 645 SER B C 1
ATOM 10188 O O . SER B 1 645 ? -14.693 -4.260 2.674 1.00 36.14 645 SER B O 1
ATOM 10191 N N . ARG B 1 646 ? -15.377 -6.386 2.570 1.00 37.82 646 ARG B N 1
ATOM 10192 C CA . ARG B 1 646 ? -16.636 -6.055 1.938 1.00 42.92 646 ARG B CA 1
ATOM 10193 C C . ARG B 1 646 ? -17.454 -5.146 2.868 1.00 43.16 646 ARG B C 1
ATOM 10194 O O . ARG B 1 646 ? -18.034 -4.159 2.426 1.00 40.98 646 ARG B O 1
ATOM 10202 N N . GLU B 1 647 ? -17.469 -5.472 4.157 1.00 41.43 647 GLU B N 1
ATOM 10203 C CA . GLU B 1 647 ? -18.241 -4.708 5.124 1.00 43.98 647 GLU B CA 1
ATOM 10204 C C . GLU B 1 647 ? -17.740 -3.260 5.195 1.00 40.48 647 GLU B C 1
ATOM 10205 O O . GLU B 1 647 ? -18.534 -2.327 5.261 1.00 40.33 647 GLU B O 1
ATOM 10211 N N . ILE B 1 648 ? -16.427 -3.078 5.135 1.00 38.79 648 ILE B N 1
ATOM 10212 C CA . ILE B 1 648 ? -15.835 -1.755 5.108 1.00 41.25 648 ILE B CA 1
ATOM 10213 C C . ILE B 1 648 ? -16.140 -0.998 3.821 1.00 43.76 648 ILE B C 1
ATOM 10214 O O . ILE B 1 648 ? -16.492 0.193 3.839 1.00 37.94 648 ILE B O 1
ATOM 10219 N N . THR B 1 649 ? -15.987 -1.704 2.712 1.00 39.43 649 THR B N 1
ATOM 10220 C CA . THR B 1 649 ? -16.162 -1.153 1.365 1.00 41.49 649 THR B CA 1
ATOM 10221 C C . THR B 1 649 ? -17.579 -0.725 1.044 1.00 39.15 649 THR B C 1
ATOM 10222 O O . THR B 1 649 ? -17.788 0.258 0.352 1.00 42.04 649 THR B O 1
ATOM 10226 N N . GLN B 1 650 ? -18.555 -1.447 1.566 1.00 41.87 650 GLN B N 1
ATOM 10227 C CA . GLN B 1 650 ? -19.950 -1.069 1.388 1.00 38.21 650 GLN B CA 1
ATOM 10228 C C . GLN B 1 650 ? -20.373 0.083 2.271 1.00 42.94 650 GLN B C 1
ATOM 10229 O O . GLN B 1 650 ? -21.548 0.436 2.288 1.00 45.53 650 GLN B O 1
ATOM 10235 N N . ARG B 1 651 ? -19.441 0.616 3.057 1.00 41.12 651 ARG B N 1
ATOM 10236 C CA . ARG B 1 651 ? -19.729 1.721 3.968 1.00 39.00 651 ARG B CA 1
ATOM 10237 C C . ARG B 1 651 ? -18.868 2.904 3.601 1.00 35.78 651 ARG B C 1
ATOM 10238 O O . ARG B 1 651 ? -18.499 3.674 4.465 1.00 33.05 651 ARG B O 1
ATOM 10246 N N . ARG B 1 652 ? -18.566 3.032 2.304 1.00 37.42 652 ARG B N 1
ATOM 10247 C CA . ARG B 1 652 ? -17.670 4.052 1.765 1.00 35.60 652 ARG B CA 1
ATOM 10248 C C . ARG B 1 652 ? -16.329 4.042 2.482 1.00 38.47 652 ARG B C 1
ATOM 10249 O O . ARG B 1 652 ? -15.644 5.067 2.559 1.00 40.18 652 ARG B O 1
ATOM 10257 N N . GLY B 1 653 ? -15.940 2.884 3.003 1.00 38.06 653 GLY B N 1
ATOM 10258 C CA . GLY B 1 653 ? -14.680 2.782 3.711 1.00 39.59 653 GLY B CA 1
ATOM 10259 C C . GLY B 1 653 ? -13.512 2.575 2.778 1.00 37.18 653 GLY B C 1
ATOM 10260 O O . GLY B 1 653 ? -13.666 2.065 1.674 1.00 39.64 653 GLY B O 1
ATOM 10261 N N . GLN B 1 654 ? -12.325 2.962 3.209 1.00 36.30 654 GLN B N 1
ATOM 10262 C CA . GLN B 1 654 ? -11.159 2.646 2.402 1.00 40.74 654 GLN B CA 1
ATOM 10263 C C . GLN B 1 654 ? -10.168 1.816 3.190 1.00 41.15 654 GLN B C 1
ATOM 10264 O O . GLN B 1 654 ? -9.893 2.093 4.355 1.00 42.39 654 GLN B O 1
ATOM 10270 N N . LEU B 1 655 ? -9.679 0.772 2.544 1.00 40.77 655 LEU B N 1
ATOM 10271 C CA . LEU B 1 655 ? -8.569 -0.028 3.036 1.00 41.23 655 LEU B CA 1
ATOM 10272 C C . LEU B 1 655 ? -7.343 0.848 3.008 1.00 42.30 655 LEU B C 1
ATOM 10273 O O . LEU B 1 655 ? -7.121 1.566 2.034 1.00 48.73 655 LEU B O 1
ATOM 10278 N N . VAL B 1 656 ? -6.559 0.802 4.075 1.00 39.54 656 VAL B N 1
ATOM 10279 C CA . VAL B 1 656 ? -5.429 1.702 4.251 1.00 39.30 656 VAL B CA 1
ATOM 10280 C C . VAL B 1 656 ? -4.181 0.869 4.396 1.00 45.08 656 VAL B C 1
ATOM 10281 O O . VAL B 1 656 ? -3.129 1.187 3.846 1.00 45.47 656 VAL B O 1
ATOM 10285 N N . ASP B 1 657 ? -4.313 -0.223 5.130 1.00 42.65 657 ASP B N 1
ATOM 10286 C CA . ASP B 1 657 ? -3.165 -1.019 5.479 1.00 43.24 657 ASP B CA 1
ATOM 10287 C C . ASP B 1 657 ? -3.589 -2.422 5.898 1.00 47.90 657 ASP B C 1
ATOM 10288 O O . ASP B 1 657 ? -4.766 -2.704 6.162 1.00 44.83 657 ASP B O 1
ATOM 10293 N N . MET B 1 658 ? -2.613 -3.299 5.979 1.00 46.86 658 MET B N 1
ATOM 10294 C CA . MET B 1 658 ? -2.890 -4.706 6.045 1.00 48.54 658 MET B CA 1
ATOM 10295 C C . MET B 1 658 ? -1.691 -5.443 6.604 1.00 52.23 658 MET B C 1
ATOM 10296 O O . MET B 1 658 ? -0.689 -5.615 5.916 1.00 56.20 658 MET B O 1
ATOM 10301 N N . LYS B 1 659 ? -1.768 -5.860 7.861 1.00 49.60 659 LYS B N 1
ATOM 10302 C CA . LYS B 1 659 ? -0.627 -6.536 8.466 1.00 49.93 659 LYS B CA 1
ATOM 10303 C C . LYS B 1 659 ? -0.914 -8.002 8.812 1.00 51.86 659 LYS B C 1
ATOM 10304 O O . LYS B 1 659 ? -1.869 -8.316 9.528 1.00 50.22 659 LYS B O 1
ATOM 10310 N N . GLN B 1 660 ? -0.086 -8.896 8.279 1.00 48.10 660 GLN B N 1
ATOM 10311 C CA . GLN B 1 660 ? -0.323 -10.331 8.379 1.00 51.80 660 GLN B CA 1
ATOM 10312 C C . GLN B 1 660 ? 0.652 -11.010 9.354 1.00 47.15 660 GLN B C 1
ATOM 10313 O O . GLN B 1 660 ? 1.819 -10.688 9.396 1.00 45.89 660 GLN B O 1
ATOM 10319 N N . GLU B 1 661 ? 0.139 -11.922 10.162 1.00 49.35 661 GLU B N 1
ATOM 10320 C CA . GLU B 1 661 ? 0.959 -12.710 11.081 1.00 52.31 661 GLU B CA 1
ATOM 10321 C C . GLU B 1 661 ? 0.389 -14.119 11.089 1.00 52.56 661 GLU B C 1
ATOM 10322 O O . GLU B 1 661 ? -0.614 -14.381 11.741 1.00 54.40 661 GLU B O 1
ATOM 10328 N N . GLY B 1 662 ? 0.996 -15.012 10.318 1.00 55.66 662 GLY B N 1
ATOM 10329 C CA . GLY B 1 662 ? 0.520 -16.381 10.249 1.00 56.53 662 GLY B CA 1
ATOM 10330 C C . GLY B 1 662 ? -0.909 -16.471 9.755 1.00 55.05 662 GLY B C 1
ATOM 10331 O O . GLY B 1 662 ? -1.213 -16.033 8.654 1.00 54.04 662 GLY B O 1
ATOM 10332 N N . GLU B 1 663 ? -1.791 -17.032 10.574 1.00 53.71 663 GLU B N 1
ATOM 10333 C CA . GLU B 1 663 ? -3.177 -17.188 10.174 1.00 51.33 663 GLU B CA 1
ATOM 10334 C C . GLU B 1 663 ? -4.040 -16.038 10.704 1.00 49.79 663 GLU B C 1
ATOM 10335 O O . GLU B 1 663 ? -5.248 -16.060 10.583 1.00 46.74 663 GLU B O 1
ATOM 10341 N N . VAL B 1 664 ? -3.417 -15.018 11.274 1.00 52.26 664 VAL B N 1
ATOM 10342 C CA . VAL B 1 664 ? -4.189 -13.855 11.663 1.00 49.72 664 VAL B CA 1
ATOM 10343 C C . VAL B 1 664 ? -3.925 -12.659 10.727 1.00 50.84 664 VAL B C 1
ATOM 10344 O O . VAL B 1 664 ? -2.845 -12.489 10.157 1.00 49.55 664 VAL B O 1
ATOM 10348 N N . MET B 1 665 ? -4.955 -11.847 10.569 1.00 51.80 665 MET B N 1
ATOM 10349 C CA . MET B 1 665 ? -4.912 -10.674 9.724 1.00 46.72 665 MET B CA 1
ATOM 10350 C C . MET B 1 665 ? -5.319 -9.424 10.515 1.00 45.15 665 MET B C 1
ATOM 10351 O O . MET B 1 665 ? -6.338 -9.442 11.197 1.00 40.53 665 MET B O 1
ATOM 10356 N N . THR B 1 666 ? -4.538 -8.346 10.436 1.00 44.42 666 THR B N 1
ATOM 10357 C CA . THR B 1 666 ? -4.980 -7.077 11.004 1.00 45.57 666 THR B CA 1
ATOM 10358 C C . THR B 1 666 ? -5.247 -6.076 9.883 1.00 46.53 666 THR B C 1
ATOM 10359 O O . THR B 1 666 ? -4.331 -5.651 9.171 1.00 46.85 666 THR B O 1
ATOM 10363 N N . ILE B 1 667 ? -6.505 -5.693 9.717 1.00 46.87 667 ILE B N 1
ATOM 10364 C CA . ILE B 1 667 ? -6.851 -4.751 8.658 1.00 41.37 667 ILE B CA 1
ATOM 10365 C C . ILE B 1 667 ? -7.069 -3.337 9.225 1.00 43.27 667 ILE B C 1
ATOM 10366 O O . ILE B 1 667 ? -7.725 -3.161 10.237 1.00 39.30 667 ILE B O 1
ATOM 10371 N N . ILE B 1 668 ? -6.462 -2.343 8.584 1.00 42.79 668 ILE B N 1
ATOM 10372 C CA . ILE B 1 668 ? -6.619 -0.958 8.980 1.00 42.77 668 ILE B CA 1
ATOM 10373 C C . ILE B 1 668 ? -7.380 -0.224 7.880 1.00 44.26 668 ILE B C 1
ATOM 10374 O O . ILE B 1 668 ? -7.020 -0.298 6.706 1.00 39.72 668 ILE B O 1
ATOM 10379 N N . ALA B 1 669 ? -8.455 0.454 8.269 1.00 37.25 669 ALA B N 1
ATOM 10380 C CA . ALA B 1 669 ? -9.318 1.104 7.311 1.00 37.97 669 ALA B CA 1
ATOM 10381 C C . ALA B 1 669 ? -9.888 2.404 7.870 1.00 37.67 669 ALA B C 1
ATOM 10382 O O . ALA B 1 669 ? -9.857 2.647 9.086 1.00 35.91 669 ALA B O 1
ATOM 10384 N N . GLU B 1 670 ? -10.461 3.199 6.981 1.00 34.16 670 GLU B N 1
ATOM 10385 C CA . GLU B 1 670 ? -11.068 4.468 7.348 1.00 36.53 670 GLU B CA 1
ATOM 10386 C C . GLU B 1 670 ? -12.393 4.597 6.681 1.00 35.04 670 GLU B C 1
ATOM 10387 O O . GLU B 1 670 ? -12.504 4.320 5.494 1.00 38.51 670 GLU B O 1
ATOM 10393 N N . ALA B 1 671 ? -13.385 5.067 7.427 1.00 34.87 671 ALA B N 1
ATOM 10394 C CA . ALA B 1 671 ? -14.758 5.123 6.932 1.00 31.77 671 ALA B CA 1
ATOM 10395 C C . ALA B 1 671 ? -15.537 6.286 7.560 1.00 29.91 671 ALA B C 1
ATOM 10396 O O . ALA B 1 671 ? -15.305 6.634 8.706 1.00 28.57 671 ALA B O 1
ATOM 10398 N N . PRO B 1 672 ? -16.487 6.872 6.819 1.00 35.18 672 PRO B N 1
ATOM 10399 C CA . PRO B 1 672 ? -17.292 7.951 7.427 1.00 28.86 672 PRO B CA 1
ATOM 10400 C C . PRO B 1 672 ? -18.146 7.459 8.598 1.00 33.22 672 PRO B C 1
ATOM 10401 O O . PRO B 1 672 ? -18.832 6.449 8.447 1.00 33.42 672 PRO B O 1
ATOM 10405 N N . VAL B 1 673 ? -18.076 8.148 9.739 1.00 27.55 673 VAL B N 1
ATOM 10406 C CA . VAL B 1 673 ? -18.966 7.900 10.868 1.00 32.24 673 VAL B CA 1
ATOM 10407 C C . VAL B 1 673 ? -20.426 7.672 10.447 1.00 34.77 673 VAL B C 1
ATOM 10408 O O . VAL B 1 673 ? -21.097 6.751 10.945 1.00 37.11 673 VAL B O 1
ATOM 10412 N N . ALA B 1 674 ? -20.905 8.475 9.498 1.00 31.24 674 ALA B N 1
ATOM 10413 C CA . ALA B 1 674 ? -22.289 8.379 9.030 1.00 31.69 674 ALA B CA 1
ATOM 10414 C C . ALA B 1 674 ? -22.645 7.017 8.452 1.00 37.38 674 ALA B C 1
ATOM 10415 O O . ALA B 1 674 ? -23.832 6.684 8.362 1.00 33.80 674 ALA B O 1
ATOM 10417 N N . GLU B 1 675 ? -21.644 6.256 8.013 1.00 29.13 675 GLU B N 1
ATOM 10418 C CA . GLU B 1 675 ? -21.912 4.958 7.432 1.00 31.13 675 GLU B CA 1
ATOM 10419 C C . GLU B 1 675 ? -21.592 3.823 8.379 1.00 34.52 675 GLU B C 1
ATOM 10420 O O . GLU B 1 675 ? -21.616 2.688 7.959 1.00 34.62 675 GLU B O 1
ATOM 10426 N N . MET B 1 676 ? -21.276 4.126 9.638 1.00 34.05 676 MET B N 1
ATOM 10427 C CA . MET B 1 676 ? -20.798 3.102 10.570 1.00 35.67 676 MET B CA 1
ATOM 10428 C C . MET B 1 676 ? -21.831 2.651 11.610 1.00 37.17 676 MET B C 1
ATOM 10429 O O . MET B 1 676 ? -21.505 1.848 12.482 1.00 38.04 676 MET B O 1
ATOM 10434 N N . PHE B 1 677 ? -23.050 3.186 11.547 1.00 33.38 677 PHE B N 1
ATOM 10435 C CA . PHE B 1 677 ? -24.109 2.721 12.433 1.00 37.79 677 PHE B CA 1
ATOM 10436 C C . PHE B 1 677 ? -24.411 1.286 12.080 1.00 37.68 677 PHE B C 1
ATOM 10437 O O . PHE B 1 677 ? -24.599 0.957 10.901 1.00 35.71 677 PHE B O 1
ATOM 10445 N N . GLY B 1 678 ? -24.391 0.423 13.092 1.00 37.27 678 GLY B N 1
ATOM 10446 C CA . GLY B 1 678 ? -24.606 -1.004 12.867 1.00 39.16 678 GLY B CA 1
ATOM 10447 C C . GLY B 1 678 ? -23.341 -1.782 12.494 1.00 41.79 678 GLY B C 1
ATOM 10448 O O . GLY B 1 678 ? -23.375 -3.013 12.404 1.00 36.88 678 GLY B O 1
ATOM 10449 N N . PHE B 1 679 ? -22.223 -1.081 12.283 1.00 37.32 679 PHE B N 1
ATOM 10450 C CA . PHE B 1 679 ? -20.965 -1.768 11.941 1.00 38.42 679 PHE B CA 1
ATOM 10451 C C . PHE B 1 679 ? -20.649 -2.865 12.950 1.00 37.12 679 PHE B C 1
ATOM 10452 O O . PHE B 1 679 ? -20.233 -3.942 12.560 1.00 41.13 679 PHE B O 1
ATOM 10460 N N . ALA B 1 680 ? -20.828 -2.597 14.239 1.00 35.37 680 ALA B N 1
ATOM 10461 C CA . ALA B 1 680 ? -20.473 -3.590 15.245 1.00 40.33 680 ALA B CA 1
ATOM 10462 C C . ALA B 1 680 ? -21.282 -4.878 15.014 1.00 40.25 680 ALA B C 1
ATOM 10463 O O . ALA B 1 680 ? -20.723 -5.956 14.903 1.00 39.87 680 ALA B O 1
ATOM 10465 N N . GLY B 1 681 ? -22.592 -4.739 14.877 1.00 41.68 681 GLY B N 1
ATOM 10466 C CA . GLY B 1 681 ? -23.457 -5.866 14.606 1.00 41.24 681 GLY B CA 1
ATOM 10467 C C . GLY B 1 681 ? -23.048 -6.594 13.341 1.00 45.55 681 GLY B C 1
ATOM 10468 O O . GLY B 1 681 ? -22.950 -7.817 13.344 1.00 43.42 681 GLY B O 1
ATOM 10469 N N . SER B 1 682 ? -22.792 -5.849 12.265 1.00 43.81 682 SER B N 1
ATOM 10470 C CA . SER B 1 682 ? -22.391 -6.473 11.003 1.00 40.19 682 SER B CA 1
ATOM 10471 C C . SER B 1 682 ? -21.076 -7.218 11.156 1.00 37.83 682 SER B C 1
ATOM 10472 O O . SER B 1 682 ? -20.922 -8.322 10.657 1.00 39.18 682 SER B O 1
ATOM 10475 N N . ILE B 1 683 ? -20.119 -6.626 11.850 1.00 37.22 683 ILE B N 1
ATOM 10476 C CA . ILE B 1 683 ? -18.821 -7.286 11.932 1.00 42.74 683 ILE B CA 1
ATOM 10477 C C . ILE B 1 683 ? -18.904 -8.516 12.858 1.00 43.10 683 ILE B C 1
ATOM 10478 O O . ILE B 1 683 ? -18.315 -9.549 12.561 1.00 41.24 683 ILE B O 1
ATOM 10483 N N . ARG B 1 684 ? -19.674 -8.428 13.939 1.00 41.06 684 ARG B N 1
ATOM 10484 C CA . ARG B 1 684 ? -19.846 -9.590 14.805 1.00 44.86 684 ARG B CA 1
ATOM 10485 C C . ARG B 1 684 ? -20.448 -10.755 14.035 1.00 44.58 684 ARG B C 1
ATOM 10486 O O . ARG B 1 684 ? -19.927 -11.853 14.091 1.00 47.56 684 ARG B O 1
ATOM 10494 N N . SER B 1 685 ? -21.522 -10.499 13.302 1.00 39.22 685 SER B N 1
ATOM 10495 C CA . SER B 1 685 ? -22.135 -11.515 12.464 1.00 46.08 685 SER B CA 1
ATOM 10496 C C . SER B 1 685 ? -21.196 -12.075 11.395 1.00 49.43 685 SER B C 1
ATOM 10497 O O . SER B 1 685 ? -21.126 -13.281 11.178 1.00 52.03 685 SER B O 1
ATOM 10500 N N . ALA B 1 686 ? -20.479 -11.197 10.716 1.00 45.20 686 ALA B N 1
ATOM 10501 C CA . ALA B 1 686 ? -19.692 -11.644 9.589 1.00 43.80 686 ALA B CA 1
ATOM 10502 C C . ALA B 1 686 ? -18.569 -12.562 10.059 1.00 48.08 686 ALA B C 1
ATOM 10503 O O . ALA B 1 686 ? -18.119 -13.414 9.301 1.00 51.43 686 ALA B O 1
ATOM 10505 N N . THR B 1 687 ? -18.140 -12.410 11.312 1.00 44.43 687 THR B N 1
ATOM 10506 C CA . THR B 1 687 ? -17.058 -13.234 11.841 1.00 45.97 687 THR B CA 1
ATOM 10507 C C . THR B 1 687 ? -17.486 -14.186 12.968 1.00 45.97 687 THR B C 1
ATOM 10508 O O . THR B 1 687 ? -16.636 -14.710 13.680 1.00 45.58 687 THR B O 1
ATOM 10512 N N . SER B 1 688 ? -18.792 -14.398 13.129 1.00 47.14 688 SER B N 1
ATOM 10513 C CA . SER B 1 688 ? -19.331 -15.131 14.279 1.00 51.13 688 SER B CA 1
ATOM 10514 C C . SER B 1 688 ? -18.615 -14.738 15.585 1.00 50.37 688 SER B C 1
ATOM 10515 O O . SER B 1 688 ? -18.319 -15.596 16.423 1.00 51.87 688 SER B O 1
ATOM 10518 N N . GLY B 1 689 ? -18.299 -13.453 15.736 1.00 45.56 689 GLY B N 1
ATOM 10519 C CA . GLY B 1 689 ? -17.746 -12.955 16.977 1.00 38.63 689 GLY B CA 1
ATOM 10520 C C . GLY B 1 689 ? -16.249 -13.113 17.112 1.00 41.23 689 GLY B C 1
ATOM 10521 O O . GLY B 1 689 ? -15.707 -12.853 18.181 1.00 45.98 689 GLY B O 1
ATOM 10522 N N . ARG B 1 690 ? -15.557 -13.505 16.047 1.00 39.83 690 ARG B N 1
ATOM 10523 C CA . ARG B 1 690 ? -14.097 -13.670 16.148 1.00 42.69 690 ARG B CA 1
ATOM 10524 C C . ARG B 1 690 ? -13.290 -12.374 15.926 1.00 47.28 690 ARG B C 1
ATOM 10525 O O . ARG B 1 690 ? -12.095 -12.305 16.257 1.00 48.45 690 ARG B O 1
ATOM 10533 N N . ALA B 1 691 ? -13.940 -11.340 15.394 1.00 46.44 691 ALA B N 1
ATOM 10534 C CA . ALA B 1 691 ? -13.265 -10.062 15.176 1.00 45.39 691 ALA B CA 1
ATOM 10535 C C . ALA B 1 691 ? -12.893 -9.354 16.483 1.00 43.97 691 ALA B C 1
ATOM 10536 O O . ALA B 1 691 ? -13.711 -9.216 17.379 1.00 47.70 691 ALA B O 1
ATOM 10538 N N . LEU B 1 692 ? -11.639 -8.929 16.581 1.00 44.28 692 LEU B N 1
ATOM 10539 C CA . LEU B 1 692 ? -11.218 -7.949 17.583 1.00 45.23 692 LEU B CA 1
ATOM 10540 C C . LEU B 1 692 ? -10.915 -6.621 16.885 1.00 45.84 692 LEU B C 1
ATOM 10541 O O . LEU B 1 692 ? -10.098 -6.570 15.962 1.00 48.41 692 LEU B O 1
ATOM 10546 N N . TRP B 1 693 ? -11.539 -5.545 17.339 1.00 43.11 693 TRP B N 1
ATOM 10547 C CA . TRP B 1 693 ? -11.368 -4.271 16.671 1.00 42.81 693 TRP B CA 1
ATOM 10548 C C . TRP B 1 693 ? -11.433 -3.078 17.603 1.00 45.43 693 TRP B C 1
ATOM 10549 O O . TRP B 1 693 ? -11.907 -3.171 18.736 1.00 42.34 693 TRP B O 1
ATOM 10560 N N . SER B 1 694 ? -10.948 -1.954 17.089 1.00 41.66 694 SER B N 1
ATOM 10561 C CA . SER B 1 694 ? -11.002 -0.676 17.777 1.00 41.49 694 SER B CA 1
ATOM 10562 C C . SER B 1 694 ? -11.211 0.447 16.749 1.00 41.15 694 SER B C 1
ATOM 10563 O O . SER B 1 694 ? -10.946 0.272 15.555 1.00 37.48 694 SER B O 1
ATOM 10566 N N . THR B 1 695 ? -11.722 1.580 17.203 1.00 40.64 695 THR B N 1
ATOM 10567 C CA . THR B 1 695 ? -11.879 2.735 16.330 1.00 41.84 695 THR B CA 1
ATOM 10568 C C . THR B 1 695 ? -11.268 3.965 16.968 1.00 44.07 695 THR B C 1
ATOM 10569 O O . THR B 1 695 ? -11.268 4.098 18.185 1.00 44.89 695 THR B O 1
ATOM 10573 N N . GLU B 1 696 ? -10.748 4.854 16.134 1.00 38.60 696 GLU B N 1
ATOM 10574 C CA . GLU B 1 696 ? -10.215 6.135 16.561 1.00 42.43 696 GLU B CA 1
ATOM 10575 C C . GLU B 1 696 ? -10.814 7.199 15.667 1.00 42.42 696 GLU B C 1
ATOM 10576 O O . GLU B 1 696 ? -11.141 6.922 14.502 1.00 43.20 696 GLU B O 1
ATOM 10582 N N . HIS B 1 697 ? -10.954 8.410 16.195 1.00 43.27 697 HIS B N 1
ATOM 10583 C CA . HIS B 1 697 ? -11.279 9.569 15.366 1.00 42.79 697 HIS B CA 1
ATOM 10584 C C . HIS B 1 697 ? -10.218 9.708 14.254 1.00 38.72 697 HIS B C 1
ATOM 10585 O O . HIS B 1 697 ? -9.024 9.676 14.538 1.00 42.39 697 HIS B O 1
ATOM 10592 N N . ALA B 1 698 ? -10.639 9.841 13.000 1.00 37.14 698 ALA B N 1
ATOM 10593 C CA . ALA B 1 698 ? -9.682 10.046 11.899 1.00 37.01 698 ALA B CA 1
ATOM 10594 C C . ALA B 1 698 ? -9.929 11.364 11.138 1.00 37.23 698 ALA B C 1
ATOM 10595 O O . ALA B 1 698 ? -9.759 11.435 9.911 1.00 37.83 698 ALA B O 1
ATOM 10597 N N . GLY B 1 699 ? -10.329 12.408 11.852 1.00 34.07 699 GLY B N 1
ATOM 10598 C CA . GLY B 1 699 ? -10.465 13.715 11.216 1.00 34.55 699 GLY B CA 1
ATOM 10599 C C . GLY B 1 699 ? -11.705 13.833 10.351 1.00 33.80 699 GLY B C 1
ATOM 10600 O O . GLY B 1 699 ? -12.602 12.972 10.386 1.00 32.52 699 GLY B O 1
ATOM 10601 N N . PHE B 1 700 ? -11.764 14.911 9.584 1.00 32.13 700 PHE B N 1
ATOM 10602 C CA . PHE B 1 700 ? -12.930 15.219 8.748 1.00 34.64 700 PHE B CA 1
ATOM 10603 C C . PHE B 1 700 ? -12.521 15.265 7.300 1.00 30.73 700 PHE B C 1
ATOM 10604 O O . PHE B 1 700 ? -11.442 15.731 6.977 1.00 31.50 700 PHE B O 1
ATOM 10612 N N . LYS B 1 701 ? -13.388 14.793 6.418 1.00 30.51 701 LYS B N 1
ATOM 10613 C CA . LYS B 1 701 ? -13.126 14.862 4.989 1.00 27.96 701 LYS B CA 1
ATOM 10614 C C . LYS B 1 701 ? -14.369 15.387 4.327 1.00 34.86 701 LYS B C 1
ATOM 10615 O O . LYS B 1 701 ? -15.494 15.255 4.871 1.00 32.08 701 LYS B O 1
ATOM 10621 N N . ARG B 1 702 ? -14.166 15.949 3.140 1.00 34.02 702 ARG B N 1
ATOM 10622 C CA . ARG B 1 702 ? -15.235 16.538 2.352 1.00 32.93 702 ARG B CA 1
ATOM 10623 C C . ARG B 1 702 ? -16.300 15.488 1.963 1.00 35.79 702 ARG B C 1
ATOM 10624 O O . ARG B 1 702 ? -15.960 14.397 1.527 1.00 29.63 702 ARG B O 1
ATOM 10632 N N . VAL B 1 703 ? -17.586 15.823 2.119 1.00 30.43 703 VAL B N 1
ATOM 10633 C CA . VAL B 1 703 ? -18.676 14.919 1.711 1.00 27.90 703 VAL B CA 1
ATOM 10634 C C . VAL B 1 703 ? -18.747 14.857 0.182 1.00 34.06 703 VAL B C 1
ATOM 10635 O O . VAL B 1 703 ? -18.697 15.901 -0.470 1.00 35.82 703 VAL B O 1
ATOM 10639 N N . PRO B 1 704 ? -18.833 13.651 -0.403 1.00 31.58 704 PRO B N 1
ATOM 10640 C CA . PRO B 1 704 ? -18.972 13.576 -1.870 1.00 36.54 704 PRO B CA 1
ATOM 10641 C C . PRO B 1 704 ? -20.097 14.471 -2.418 1.00 39.07 704 PRO B C 1
ATOM 10642 O O . PRO B 1 704 ? -21.193 14.495 -1.840 1.00 36.27 704 PRO B O 1
ATOM 10646 N N . ASN B 1 705 ? -19.819 15.194 -3.502 1.00 39.08 705 ASN B N 1
ATOM 10647 C CA . ASN B 1 705 ? -20.826 16.042 -4.153 1.00 40.18 705 ASN B CA 1
ATOM 10648 C C . ASN B 1 705 ? -22.179 15.381 -4.332 1.00 36.04 705 ASN B C 1
ATOM 10649 O O . ASN B 1 705 ? -23.201 16.023 -4.112 1.00 33.84 705 ASN B O 1
ATOM 10654 N N . GLU B 1 706 ? -22.19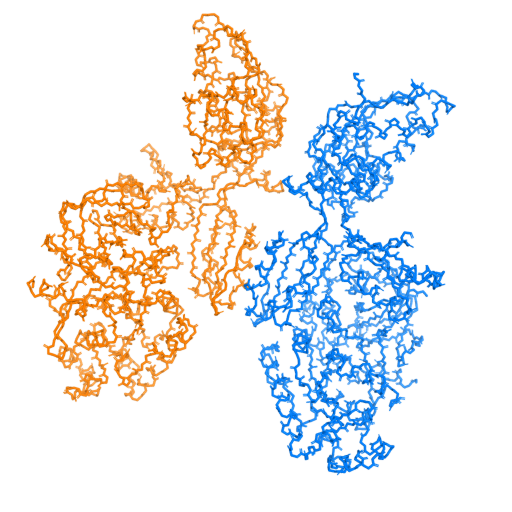7 14.098 -4.705 1.00 37.35 706 GLU B N 1
ATOM 10655 C CA . GLU B 1 706 ? -23.458 13.434 -5.036 1.00 34.07 706 GLU B CA 1
ATOM 10656 C C . GLU B 1 706 ? -24.293 13.097 -3.794 1.00 36.14 706 GLU B C 1
ATOM 10657 O O . GLU B 1 706 ? -25.435 12.633 -3.885 1.00 33.84 706 GLU B O 1
ATOM 10663 N N . LEU B 1 707 ? -23.739 13.361 -2.621 1.00 37.48 707 LEU B N 1
ATOM 10664 C CA . LEU B 1 707 ? -24.402 12.978 -1.390 1.00 35.59 707 LEU B CA 1
ATOM 10665 C C . LEU B 1 707 ? -24.766 14.209 -0.582 1.00 35.85 707 LEU B C 1
ATOM 10666 O O . LEU B 1 707 ? -25.606 14.145 0.318 1.00 40.61 707 LEU B O 1
ATOM 10671 N N . ALA B 1 708 ? -24.106 15.322 -0.886 1.00 32.38 708 ALA B N 1
ATOM 10672 C CA . ALA B 1 708 ? -24.129 16.495 -0.014 1.00 32.49 708 ALA B CA 1
ATOM 10673 C C . ALA B 1 708 ? -25.493 17.200 0.022 1.00 32.49 708 ALA B C 1
ATOM 10674 O O . ALA B 1 708 ? -25.977 17.547 1.115 1.00 28.84 708 ALA B O 1
ATOM 10676 N N . GLN B 1 709 ? -26.094 17.415 -1.152 1.00 26.95 709 GLN B N 1
ATOM 10677 C CA . GLN B 1 709 ? -27.381 18.120 -1.217 1.00 34.84 709 GLN B CA 1
ATOM 10678 C C . GLN B 1 709 ? -28.407 17.473 -0.302 1.00 32.47 709 GLN B C 1
ATOM 10679 O O . GLN B 1 709 ? -29.031 18.155 0.493 1.00 29.79 709 GLN B O 1
ATOM 10685 N N . GLN B 1 710 ? -28.537 16.153 -0.360 1.00 32.35 710 GLN B N 1
ATOM 10686 C CA . GLN B 1 710 ? -29.478 15.483 0.527 1.00 36.34 710 GLN B CA 1
ATOM 10687 C C . GLN B 1 710 ? -29.070 15.597 2.018 1.00 36.21 710 GLN B C 1
ATOM 10688 O O . GLN B 1 710 ? -29.921 15.807 2.888 1.00 37.80 710 GLN B O 1
ATOM 10694 N N . ILE B 1 711 ? -27.782 15.488 2.324 1.00 33.95 711 ILE B N 1
ATOM 10695 C CA . ILE B 1 711 ? -27.344 15.642 3.716 1.00 34.11 711 ILE B CA 1
ATOM 10696 C C . ILE B 1 711 ? -27.563 17.074 4.255 1.00 31.86 711 ILE B C 1
ATOM 10697 O O . ILE B 1 711 ? -27.963 17.247 5.406 1.00 29.60 711 ILE B O 1
ATOM 10702 N N . ILE B 1 712 ? -27.333 18.095 3.429 1.00 28.92 712 ILE B N 1
ATOM 10703 C CA . ILE B 1 712 ? -27.609 19.469 3.863 1.00 32.17 712 ILE B CA 1
ATOM 10704 C C . ILE B 1 712 ? -29.118 19.676 4.155 1.00 33.58 712 ILE B C 1
ATOM 10705 O O . ILE B 1 712 ? -29.473 20.278 5.159 1.00 31.72 712 ILE B O 1
ATOM 10710 N N . ARG B 1 713 ? -29.990 19.132 3.305 1.00 35.31 713 ARG B N 1
ATOM 10711 C CA . ARG B 1 713 ? -31.453 19.205 3.518 1.00 36.57 713 ARG B CA 1
ATOM 10712 C C . ARG B 1 713 ? -31.861 18.515 4.818 1.00 40.22 713 ARG B C 1
ATOM 10713 O O . ARG B 1 713 ? -32.663 19.056 5.595 1.00 37.35 713 ARG B O 1
ATOM 10721 N N . GLN B 1 714 ? -31.303 17.328 5.056 1.00 37.10 714 GLN B N 1
ATOM 10722 C CA . GLN B 1 714 ? -31.553 16.595 6.293 1.00 34.42 714 GLN B CA 1
ATOM 10723 C C . GLN B 1 714 ? -31.182 17.358 7.532 1.00 32.16 714 GLN B C 1
ATOM 10724 O O . GLN B 1 714 ? -31.887 17.311 8.526 1.00 38.94 714 GLN B O 1
ATOM 10730 N N . ILE B 1 715 ? -30.035 18.017 7.507 1.00 35.23 715 ILE B N 1
ATOM 10731 C CA . ILE B 1 715 ? -29.563 18.702 8.701 1.00 34.98 715 ILE B CA 1
ATOM 10732 C C . ILE B 1 715 ? -30.425 19.933 8.957 1.00 30.26 715 ILE B C 1
ATOM 10733 O O . ILE B 1 715 ? -30.742 20.259 10.086 1.00 32.66 715 ILE B O 1
ATOM 10738 N N . ARG B 1 716 ? -30.740 20.634 7.888 1.00 30.14 716 ARG B N 1
ATOM 10739 C CA . ARG B 1 716 ? -31.575 21.814 7.953 1.00 35.30 716 ARG B CA 1
ATOM 10740 C C . ARG B 1 716 ? -32.998 21.475 8.461 1.00 37.91 716 ARG B C 1
ATOM 10741 O O . ARG B 1 716 ? -33.509 22.155 9.359 1.00 35.56 716 ARG B O 1
ATOM 10749 N N . GLN B 1 717 ? -33.597 20.400 7.944 1.00 35.10 717 GLN B N 1
ATOM 10750 C CA . GLN B 1 717 ? -34.953 20.026 8.356 1.00 40.32 717 GLN B CA 1
ATOM 10751 C C . GLN B 1 717 ? -34.956 19.678 9.825 1.00 40.25 717 GLN B C 1
ATOM 10752 O O . GLN B 1 717 ? -35.831 20.123 10.570 1.00 40.05 717 GLN B O 1
ATOM 10758 N N . ARG B 1 718 ? -33.931 18.952 10.261 1.00 37.78 718 ARG B N 1
ATOM 10759 C CA . ARG B 1 718 ? -33.834 18.569 11.667 1.00 35.74 718 ARG B CA 1
ATOM 10760 C C . ARG B 1 718 ? -33.671 19.808 12.539 1.00 41.43 718 ARG B C 1
ATOM 10761 O O . ARG B 1 718 ? -34.130 19.857 13.681 1.00 42.17 718 ARG B O 1
ATOM 10769 N N . LYS B 1 719 ? -33.043 20.842 12.006 1.00 37.85 719 LYS B N 1
ATOM 10770 C CA . LYS B 1 719 ? -32.915 22.040 12.817 1.00 38.53 719 LYS B CA 1
ATOM 10771 C C . LYS B 1 719 ? -34.162 22.931 12.676 1.00 39.43 719 LYS B C 1
ATOM 10772 O O . LYS B 1 719 ? -34.252 23.980 13.311 1.00 40.70 719 LYS B O 1
ATOM 10778 N N . GLY B 1 720 ? -35.113 22.515 11.837 1.00 41.72 720 GLY B N 1
ATOM 10779 C CA . GLY B 1 720 ? -36.353 23.256 11.640 1.00 41.45 720 GLY B CA 1
ATOM 10780 C C . GLY B 1 720 ? -36.246 24.410 10.655 1.00 44.48 720 GLY B C 1
ATOM 10781 O O . GLY B 1 720 ? -37.107 25.292 10.632 1.00 39.19 720 GLY B O 1
ATOM 10782 N N . LEU B 1 721 ? -35.199 24.394 9.831 1.00 37.48 721 LEU B N 1
ATOM 10783 C CA . LEU B 1 721 ? -34.977 25.437 8.840 1.00 38.62 721 LEU B CA 1
ATOM 10784 C C . LEU B 1 721 ? -35.643 25.048 7.523 1.00 41.33 721 LEU B C 1
ATOM 10785 O O . LEU B 1 721 ? -35.894 23.873 7.281 1.00 39.72 721 LEU B O 1
ATOM 10790 N N . ASP B 1 722 ? -35.903 26.020 6.660 1.00 37.90 722 ASP B N 1
ATOM 10791 C CA . ASP B 1 722 ? -36.319 25.676 5.312 1.00 40.38 722 ASP B CA 1
ATOM 10792 C C . ASP B 1 722 ? -35.272 24.783 4.646 1.00 42.07 722 ASP B C 1
ATOM 10793 O O . ASP B 1 722 ? -34.083 25.077 4.681 1.00 39.46 722 ASP B O 1
ATOM 10798 N N . PRO B 1 723 ? -35.727 23.692 4.025 1.00 43.94 723 PRO B N 1
ATOM 10799 C CA . PRO B 1 723 ? -34.848 22.622 3.540 1.00 40.44 723 PRO B CA 1
ATOM 10800 C C . PRO B 1 723 ? -33.847 23.009 2.446 1.00 37.71 723 PRO B C 1
ATOM 10801 O O . PRO B 1 723 ? -32.713 22.525 2.549 1.00 37.56 723 PRO B O 1
ATOM 10805 N N . ASN B 1 724 ? -34.232 23.809 1.453 1.00 31.50 724 ASN B N 1
ATOM 10806 C CA . ASN B 1 724 ? -33.339 24.172 0.343 1.00 36.71 724 ASN B CA 1
ATOM 10807 C C . ASN B 1 724 ? -31.954 24.663 0.848 1.00 39.32 724 ASN B C 1
ATOM 10808 O O . ASN B 1 724 ? -31.862 25.455 1.786 1.00 32.66 724 ASN B O 1
ATOM 10813 N N . PRO B 1 725 ? -30.873 24.136 0.262 1.00 38.41 725 PRO B N 1
ATOM 10814 C CA . PRO B 1 725 ? -29.553 24.679 0.622 1.00 37.56 725 PRO B CA 1
ATOM 10815 C C . PRO B 1 725 ? -29.496 26.162 0.282 1.00 36.21 725 PRO B C 1
ATOM 10816 O O . PRO B 1 725 ? -29.836 26.538 -0.830 1.00 36.98 725 PRO B O 1
ATOM 10820 N N . PRO B 1 726 ? -29.082 26.995 1.239 1.00 38.63 726 PRO B N 1
ATOM 10821 C CA . PRO B 1 726 ? -28.913 28.418 0.946 1.00 36.92 726 PRO B CA 1
ATOM 10822 C C . PRO B 1 726 ? -28.001 28.607 -0.269 1.00 37.97 726 PRO B C 1
ATOM 10823 O O . PRO B 1 726 ? -27.157 27.738 -0.527 1.00 37.54 726 PRO B O 1
ATOM 10827 N N . THR B 1 727 ? -28.208 29.696 -0.997 1.00 31.17 727 THR B N 1
ATOM 10828 C CA . THR B 1 727 ? -27.393 30.122 -2.137 1.00 37.45 727 THR B CA 1
ATOM 10829 C C . THR B 1 727 ? -26.765 31.464 -1.794 1.00 36.99 727 THR B C 1
ATOM 10830 O O . THR B 1 727 ? -27.116 32.057 -0.767 1.00 35.88 727 THR B O 1
ATOM 10834 N N . GLU B 1 728 ? -25.903 32.003 -2.650 1.00 34.33 728 GLU B N 1
ATOM 10835 C CA . GLU B 1 728 ? -25.336 33.291 -2.265 1.00 38.63 728 GLU B CA 1
ATOM 10836 C C . GLU B 1 728 ? -26.391 34.404 -2.283 1.00 43.30 728 GLU B C 1
ATOM 10837 O O . GLU B 1 728 ? -26.272 35.373 -1.524 1.00 43.26 728 GLU B O 1
ATOM 10843 N N . LYS B 1 729 ? -27.451 34.244 -3.078 1.00 45.35 729 LYS B N 1
ATOM 10844 C CA . LYS B 1 729 ? -28.525 35.245 -3.087 1.00 48.79 729 LYS B CA 1
ATOM 10845 C C . LYS B 1 729 ? -29.221 35.343 -1.734 1.00 45.81 729 LYS B C 1
ATOM 10846 O O . LYS B 1 729 ? -29.519 36.435 -1.253 1.00 47.86 729 LYS B O 1
ATOM 10852 N N . ASP B 1 730 ? -29.469 34.196 -1.119 1.00 47.53 730 ASP B N 1
ATOM 10853 C CA . ASP B 1 730 ? -30.040 34.146 0.224 1.00 43.18 730 ASP B CA 1
ATOM 10854 C C . ASP B 1 730 ? -29.176 34.848 1.252 1.00 43.68 730 ASP B C 1
ATOM 10855 O O . ASP B 1 730 ? -29.680 35.539 2.116 1.00 49.43 730 ASP B O 1
ATOM 10860 N N . VAL B 1 731 ? -27.866 34.636 1.174 1.00 45.16 731 VAL B N 1
ATOM 10861 C CA . VAL B 1 731 ? -26.957 35.069 2.226 1.00 42.48 731 VAL B CA 1
ATOM 10862 C C . VAL B 1 731 ? -26.401 36.465 1.973 1.00 42.17 731 VAL B C 1
ATOM 10863 O O . VAL B 1 731 ? -26.167 37.216 2.906 1.00 42.63 731 VAL B O 1
ATOM 10867 N N . CYS B 1 732 ? -26.192 36.802 0.710 1.00 39.98 732 CYS B N 1
ATOM 10868 C CA . CYS B 1 732 ? -25.521 38.060 0.368 1.00 46.08 732 CYS B CA 1
ATOM 10869 C C . CYS B 1 732 ? -26.525 39.166 0.123 1.00 47.36 732 CYS B C 1
ATOM 10870 O O . CYS B 1 732 ? -27.349 39.066 -0.781 1.00 53.57 732 CYS B O 1
ATOM 10873 N N . PRO B 1 733 ? -26.443 40.236 0.921 1.00 59.91 733 PRO B N 1
ATOM 10874 C CA . PRO B 1 733 ? -27.366 41.377 0.838 1.00 60.89 733 PRO B CA 1
ATOM 10875 C C . PRO B 1 733 ? -26.868 42.471 -0.108 1.00 61.68 733 PRO B C 1
ATOM 10876 O O . PRO B 1 733 ? -27.605 42.835 -1.027 1.00 70.39 733 PRO B O 1
#

Solvent-accessible surface area: 61023 Å² total; per-residue (Å²): 107,143,6,99,118,5,1,123,57,24,120,56,0,23,0,0,0,4,3,5,20,106,132,1,10,54,98,45,0,28,90,34,0,50,82,20,97,176,53,6,2,25,6,6,51,16,94,41,137,71,111,43,25,1,0,4,14,6,47,4,37,9,106,36,32,59,2,34,64,0,41,46,9,0,42,6,0,0,0,0,0,1,0,0,7,3,54,81,13,27,50,44,17,0,29,0,1,2,6,2,2,0,31,9,46,0,45,2,0,0,0,0,4,64,0,15,77,0,1,108,106,82,125,26,65,39,129,88,0,73,120,100,5,56,109,8,18,113,25,0,24,126,12,0,73,78,29,3,15,135,103,31,35,160,160,10,66,2,112,37,133,23,3,5,0,0,2,0,1,1,158,58,37,0,0,0,5,41,37,13,28,167,183,68,54,10,128,9,84,54,0,18,72,25,12,82,173,45,65,75,206,62,2,110,147,85,0,21,3,45,41,0,0,1,21,4,0,6,115,21,3,6,6,0,62,108,0,0,143,40,0,0,65,63,4,14,140,26,88,65,88,35,124,18,0,75,7,0,24,77,5,26,54,185,26,124,0,0,0,18,0,20,53,54,94,111,61,21,2,2,0,1,0,5,0,0,23,0,104,29,37,12,80,0,49,1,21,17,57,141,135,112,21,151,0,111,63,3,4,4,5,81,6,88,90,109,42,108,27,90,62,0,19,1,0,0,3,0,3,2,38,28,2,136,92,4,133,33,1,8,0,0,0,63,72,118,14,94,21,16,28,77,120,74,104,86,40,34,43,1,0,10,6,39,3,86,13,121,82,121,156,36,71,74,157,5,86,84,0,3,180,39,3,23,152,115,24,107,50,5,91,28,150,98,64,54,0,20,0,34,7,68,32,28,7,93,55,18,36,132,55,0,132,136,89,112,59,6,84,29,81,60,46,154,55,48,16,36,15,35,0,1,7,52,107,59,13,76,114,13,67,2,109,1,86,49,166,76,0,64,0,48,0,13,0,41,45,5,56,78,65,0,18,71,3,6,57,114,50,97,2,49,88,30,118,20,156,77,61,128,119,12,0,117,73,0,32,118,41,72,25,84,72,106,48,0,107,16,7,20,2,0,45,76,0,0,0,0,0,36,38,20,193,90,24,130,66,10,119,95,0,18,93,37,0,10,56,0,0,42,43,0,3,64,76,1,10,7,0,119,11,53,3,2,33,0,6,0,34,0,57,70,9,114,14,47,133,72,99,119,66,17,22,71,73,34,0,51,45,0,0,97,72,2,0,29,6,0,0,13,69,0,64,24,14,2,21,0,0,28,10,66,1,48,0,9,0,4,22,65,44,0,10,46,0,1,81,26,4,52,119,33,76,13,73,6,63,19,1,107,39,86,62,51,15,0,26,0,33,0,50,1,0,3,32,54,14,56,38,2,16,31,29,2,136,89,29,0,62,20,56,5,7,14,19,48,52,11,15,6,20,82,94,2,41,106,149,60,10,107,109,27,4,83,112,4,21,119,113,67,69,37,92,36,79,25,17,71,58,162,105,43,19,115,150,248,128,70,92,1,65,91,0,4,103,54,27,115,35,0,20,0,1,0,2,6,6,26,76,111,0,10,36,84,53,0,22,82,26,1,26,66,24,24,72,78,163,46,3,0,18,0,0,25,13,84,26,144,74,90,19,26,3,0,5,12,4,34,10,36,34,75,57,10,52,32,37,79,6,34,51,9,7,40,4,0,0,0,1,0,1,0,0,6,1,55,86,12,22,49,39,49,0,36,5,20,1,14,6,1,0,74,6,39,0,49,2,0,0,0,0,5,47,0,17,80,0,3,122,106,82,144,22,61,46,115,78,0,60,100,86,4,68,111,1,19,97,22,0,16,129,16,0,87,58,33,3,21,131,102,25,41,170,151,9,87,3,111,23,117,45,3,7,1,0,1,0,1,0,152,56,20,1,0,0,6,48,28,11,42,174,131,64,44,20,133,19,87,67,0,17,58,25,11,89,138,47,62,62,194,62,2,87,142,93,0,27,3,41,31,1,0,0,14,5,0,5,110,22,4,7,4,0,43,92,0,0,96,51,0,0,68,70,3,10,140,21,92,70,75,42,107,10,0,80,5,0,31,58,4,57,47,168,24,88,0,0,0,13,0,21,68,94,73,201,71,8,2,0,0,0,3,0,0,16,0,80,41,33,16,99,0,63,3,20,21,51,169,135,121,26,124,0,120,55,0,4,4,14,57,0,70,101,134,21,98,21,111,51,0,10,1,0,1,5,0,6,2,48,43,16,191,50,10,122,26,3,9,0,0,0,60,67,135,25,104,29,18,40,73,100,118,184,89,28,104,13,2,0,17,8,30,2,67,13,131,62,117,167,11,79,92,96,1,35,102,0,0,138,91,9,22,163,79,38,77,32,5,82,40,126,43,49,140,166,79,16,95,3,62,0,16,0,41,6,63,25,32,4,96,76,20,22,131,70,0,106,138,104,64,38,0,72,9,107,46,54,146,46,51,12,36,18,38,1,0,5,60,91,60,10,78,114,10,68,4,87,2,89,47,152,74,0,44,0,47,0,14,0,35,43,4,62,80,102,1,24,71,3,10,103,118,50,91,1,60,102,23,119,17,197,64,54,153,104,7,0,98,75,0,35,133,49,67,23,83,74,114,51,0,121,15,5,21,2,0,44,76,0,0,0,0,0,36,42,23,200,82,24,130,72,11,120,107,0,14,97,33,0,10,53,0,0,40,66,0,2,62,84,2,12,6,0,118,11,55,2,3,34,0,4,0,29,0,60,68,13,101,12,40,106,74,100,123,71,13,19,67,79,32,0,56,50,1,0,94,43,1,0,9,6,0,0,15,57,0,64,27,13,1,19,0,0,26,14,62,0,46,0,15,0,4,24,74,42,0,9,36,0,0,136,22,1,53,114,33,73,13,82,3,65,24,4,104,42,113,61,57,18,0,24,0,31,0,40,0,0,3,29,60,13,63,34,3,7,43,35,0,91,89,34,0,64,11,47,1,12,13,32,40,48,51,22,28,26,81,92,2,41,78,138,59,10,105,100,18,5,72,99,5,26,99,118,67,68,35,116,42,105,32,20,72,74,182,107,33,29,154

InterPro domains:
  IPR000640 Elongation factor EFG, domain V-like [PF00679] (622-707)
  IPR000640 Elongation factor EFG, domain V-like [SM00838] (621-708)
  IPR000795 Translational (tr)-type GTP-binding domain [PF00009] (19-257)
  IPR000795 Translational (tr)-type GTP-binding domain [PR00315] (23-36)
  IPR000795 Translational (tr)-type GTP-binding domain [PR00315] (67-75)
  IPR000795 Translational (tr)-type GTP-binding domain [PR00315] (91-101)
  IPR000795 Translational (tr)-type GTP-binding domain [PR00315] (107-118)
  IPR000795 Translational (tr)-type GTP-binding domain [PR00315] (143-152)
  IPR000795 Translational (tr)-type GTP-binding domain [PS51722] (19-260)
  IPR004161 Translation elongation factor EFTu-like, domain 2 [PF03144] (306-372)
  IPR004543 Translation elongation factor EFG/EF2, archaeal [MF_00054_A] (2-725)
  IPR004543 Translation elongation factor EFG/EF2, archaeal [TIGR00490] (3-720)
  IPR005225 Small GTP-binding domain [TIGR00231] (20-156)
  IPR005517 Translation elongation factor EFG/EF2, domain IV [PF03764] (512-618)
  IPR005517 Translation elongation factor EFG/EF2, domain IV [SM00889] (505-619)
  IPR009000 Translation protein, beta-barrel domain superfamily [SSF50447] (258-375)
  IPR014721 Small ribosomal subunit protein uS5 domain 2-type fold, subgroup [G3DSA:3.30.230.10] (470-618)
  IPR020568 Ribosomal protein uS5 domain 2-type superfamily [SSF54211] (463-623)
  IPR027417 P-loop containing nucleoside triphosphate hydrolase [G3DSA:3.40.50.300] (7-222)
  IPR027417 P-loop containing nucleoside triphosphate hydrolase [SSF52540] (10-261)

Sequence (1378 aa):
AKIKELMLQPERIRNIGIAAHIDHGKTTLSDNLLAGANAANVSMVHNYEGKDYLINLIDTPGHVDFGGDVTRAMRAIDGVIIVVDAVEGVMPQTETVVRQALREYVKPVLFINKVDRLIRELKLTPQQMMERFSKIIMDVNRLIQRYAPEEYKKKWMVKVEDGSVAFGSAYYNWALSVPFMKRTGVKFNEIIDLTLKGDNRTLRQKAPLHVVVLDMVVRHLPSPIEAQKYRIPHLWEGDISSDIGQAMLNCDPKGKMVMVVTKIIGEVATGRVWSGTVKSGQEVYLINTKRKARIQQVGIYMGPERINMEAVPAGNIVAVTGLRDAMAGETVAEEQIEPFEALHYVSEPVVTVAIEAKNVKDLPRLIEALRQLAKEDPTLHVKQHLLSGMGELHLEVKLYKLKKDWGIDIEVSEPIVVYRESITKSSPMVEGKSPNRHNRFYIVVEPMPDEIYNAIKEGIIPEGRVKNPKEVAKKLAELGMDYEIARGIVDIYNGNMFIDNTKGVQYLNEVMDLLIDGFHQAMDEGPLAREPVMKVIVRLLDAQVHEDNVHRGPAQIYPAIRTAIHCAMMKSNPVLYEPYQKVIINIPYEYMGAVSREITQRRGQLVDMKQEGEVMTIIAEAPVAEMFGFAGSIRSATSGRALWSTEHAGFKRVPNELAQQIIRQIRQRKGLDPNPPTEKDVCPLFIAKIKELMLQPERIRNIGIAAHIDHGKTTLSDNLLAGAGMNAANVSMVHNYEGKDYLINLIDTPGHVDFGGDVTRAMRAIDGVIIVVDAVEGVMPQTETVVRQALREYVKPVLFINKVDRLIRELKLTPQQMMERFSKIIMDVNRLIQRYAPEEYKKKWMVKVEDGSVAFGSAYYNWALSVPFMKRTGVKFNEIIDLTLKGDNRTLRQKAPLHVVVLDMVVRHLPSPIEAQKYRIPHLWEGDISSDIGQAMLNCDPKGKMVMVVTKIIIVATGRVWSGTVKSGQEVYLINTKRKARIQQVGIYMGPERINMEAVPAGNIVAVTGLRDAMAGETVAEEQIEPFEALHYVSEPVVTVAIEAKNVKDLPRLIEALRQLAKEDPTLHVKIDEETGQHLLSGMGELHLEVKLYKLKKDWGIDIEVSEPIVVYRESITKSSPMVEGKSPNRHNRFYIVVEPMPDEIYNAIKEGIIPEGRVKNPKEVAKKLAELGMDYEIARGIVDIYNGNMFIDNTKGVQYLNEVMDLLIDGFHQAMDEGPLAREPVMKVIVRLLDAQVHEDNVHRGPAQIYPAIRTAIHCAMMKSNPVLYEPYQKVIINIPYEYMGAVSREITQRRGQLVDMKQEGEVMTIIAEAPVAEMFGFAGSIRSATSGRALWSTEHAGFKRVPNELAQQIIRQIRQRKGLDPNPPTEKDVCP

Secondary structure (DSSP, 8-state):
-THHHHHT-GGGEEEEEEEE-TTSSHHHHHHHHHHT---SEEEEEEEETTEEEEEEEE-----TT-HHHHHHHHHH-SEEEEEEETTT-S-HHHHHHHHHHHHTTPEEEEEEE-HHHHHHTS---HHHHHHHHHHHHHHHHHHHHHHS-GGGTTTT---GGGTSEEEEETTTTEEE-HHHHTTT---HHHHHHHHHTT-HHHHHHHSBHHHHHHHHHHHHSPPHHHHHHHHHHHH--S-SSSHHHHHHHTT-SSS--EEEEEEE---EEEEEEEESEE-SSEEEEETTTTEEEEE--EEEEETTEEEE-S-EETT-EEEEE--TT--TT-EEESS----SSPPPP-----EEEEEEESSTTSGGGHHHHHHHHHHH-TT-EE---EEEESSHHHHHHHHHIIIIIS---EEEPPPEE--EEEESSPPPPEEEE-TTSS-EEEEEEEEPPHHHHHHHHTSSSPSEE-S-HHHHHHHHHHTTS-HHHHTTEEEEETTEEEEE---S-TTHHHHHHHHHHHHHHHHHS-TTTSPPB-SEEEEEEEEE--SSGGG--HHHHHHHHHHHHHHHHHTS-EEEEEEEEEEEEEEEGGGHHHHHHHHHHTT-EEEEEEEETTEEEEEEEEEGGG-TTHHHHHHHHHTT--EEEEEEEEEEEPPHHHHHHHHHHHHHHTTS-SSPP-HHHHSPP-/-HHHHHHHT-GGGEEEEEEEE-TTTTHHHHHHHHHHHTT---SEEEEEEEETTEEEEEEEE---SS--BSSHHHHHHTT-SEEEEEEETTT-S-HHHHHHHHHHHHTT-EEEEEEE-HHHHHHTS---HHHHHHHHHHHHHHHHHHHHHHS-GGGTTTT---TTTTSEEEEETTTTEEE-HHHHHHH---HHHHHHHHHHT-HHHHHHHSBHHHHHHHHHHHHS--HHHHHHHHHHHH--S-TTSSHHHHHHTT-TTS--EEEEEEE---EEEEEEESEEETTEEEEETTTTEEEEE--EEEEETTEEEEESEEETTSEEEE---TT--TT-EEESS----SS---------EEEEEEESSGGGHHHHHHHHHHHHHS-TT-EEE--TTT--EEEEESSHHHHHHHHHHIIIII---EEEPPPEE--EEE-SSPPPPEEEE-TTSS-EEEEEEEEPPHHHHHHHHTTSSPSEE-S-HHHHHHHHHHTTS-HHHHTTEEEEETTEEEEE---S-TTHHHHHHHHHHHHHHHHHS-TTTSPPB-SEEEEEEEEE--SSGGGSSHHHHHHHHHHHHHHHHHTS--EEEEEEEEEEEEEEGGGHHHHHHHHHTTT-EEEEEEEETTEEEEEEEEEGGG-TTHHHHHHHHTTT--EEEEEEEEEEEPPHHHHHHHHHHHHHHTTS-SSPP-HHHH--

Foldseek 3Di:
DCVVVALVDLQQEFFEEEDEDDPLQHVLLLVLLAVVVVFQWFWDWADEPHDIHIYIHGDADQPLAALVLNLLRLLRGQEYEQEAELVVAQDLSSLQSLLSNQLLNHFYFYEHEPCLCVLAVVNDDPVVSVVSVVVSLVVSLVSLLFRHDPVCNPVRRYDLQVLSYKYYYSNLFFIDGVVVCVVLVDDPVVLSVCSHVPVSVVRCPSGGSNNSVVNSSSVRGGGQQVRLLPNLVSQADDDCPDDVNVQLNGQEQPDWWKWAFAAWFCTKTKIAIRGHWFFAQAKKAFAQVRDIDTWHWKFAHHGRDTDTDGTGGGRGIIMTPDPPPRHHGIMITRDHDGGSDHHAADAAWWKKKQKDFPPPPLPPCVVVLQCVVVVGDVQWDWDVTMTTHRADVVVVVSVVCCCPVVVTDMDMGDMDTAKAKEFDAKFDWFKFFFPVRQKIFIKIKGFADPVVLVCDSVDVQDAFFDPDLLVQLVVVVVPVDDSLQSSQWTGHHPAETEGEQEPDAPCPVVCVVLLVVLVRCLQCAAQQQGGGYHRMYMYTHYMHHDPDCVCPDSSGNNRRNNLRVRLNRLRRHMFMKFWKKKKKKKAFQVLVVVVQVLQVVQVKAWDDWDDDRRMIITIMMHTSVSCPCVVVRVCVSRVNNMRMYIGTDDIGTDDPVVTQVVSLVSCVVVVHDSGRDHSPRRPDDD/DVVCVVQLVPQQQEFFEEEAEAPPLQRPLLLVQLLVLQPHCAQWFWGWADDPNRIHIYIHGNADHDDQADCLRLLSLLFGQEYEYGGELVVAQALVSLQSLLSNLLLNHFYFYEYADCLCVLPVVNDDPVVSVVSVVVNLVVSLVSLLFRHDPVCNPVRRYDQCVLSYWYDHSNLQFIDGPVRCVVQVDDPVVLSVCSNVVVSVVSCVSGGNNNSVVNSSSVPGGGQQVRQLPNLVSQDPFDCVPQLVVQLNGQEQQGWWKWFFSADDVWTKIATRGHKDFAQAWKAFAQVGDIKGWHWKFAHHGRDTDTDGIGGHRGMMTTDIPVPDHGQIMITRDHTDGSDHRADEDAFFKKKKKAFPDPVCLVLVVVLVVVVCVPDVQKDKAADSPVRIIMITGHADVVVVVSQCCCCPVSRTDMDMDDMDGAKAKEFDAKFDWFWFFFPVRQKIWIKIKGFADPQVLVCPVVCVQHAFFDPDQLVSLVVVVVSPDDSLQSSQWTHHHAAEGEGENEPDEPCCVVCVVLLVVLVNCLQCAAQFQGGGYHRMYMYTHDMHHDDDPVCRDNSGNNRRNSLRVNLNRLRRHMFMKFWKKKKKKKAFQVLPVVVVVLQVVQVKAWDDWDDDRRMIITIIMGTSVSCVCVVVSVCVSRVNSMRMYIGTDDIDTDDPVCTLVVSLVSCVVVVHHRGGDHSVNRPD

B-factor: mean 59.85, std 18.7, range [20.73, 122.21]

Nearest PDB structures (foldseek):
  5h7j-assembly1_A  TM=1.001E+00  e=0.000E+00  Pyrococcus horikoshii OT3
  5h7j-assembly2_B  TM=9.463E-01  e=0.000E+00  Pyrococcus horikoshii OT3
  5h7l-assembly1_A  TM=9.884E-01  e=0.000E+00  Pyrococcus horikoshii OT3
  5h7l-assembly2_B  TM=9.401E-01  e=0.000E+00  Pyrococcus horikoshii OT3
  8hl4-assembly1_AEFG  TM=6.198E-01  e=3.188E-84  Sulfolobus acidocaldarius DSM 639

Radius of gyration: 39.03 Å; Cα contacts (8 Å, |Δi|>4): 3101; chains: 2; bounding box: 64×113×103 Å